Protein AF-A0A939YDP1-F1 (afdb_monomer_lite)

Radius of gyration: 36.72 Å; chains: 1; bounding box: 126×80×91 Å

pLDDT: mean 85.19, std 13.05, range [29.59, 98.31]

Structure (mmCIF, N/CA/C/O backbone):
data_AF-A0A939YDP1-F1
#
_entry.id   AF-A0A939YDP1-F1
#
loop_
_atom_site.group_PDB
_atom_site.id
_atom_site.type_symbol
_atom_site.label_atom_id
_atom_site.label_alt_id
_atom_site.label_comp_id
_atom_site.label_asym_id
_atom_site.label_entity_id
_atom_site.label_seq_id
_atom_site.pdbx_PDB_ins_code
_atom_site.Cartn_x
_atom_site.Cartn_y
_atom_site.Cartn_z
_atom_site.occupancy
_atom_site.B_iso_or_equiv
_atom_site.auth_seq_id
_atom_site.auth_comp_id
_atom_site.auth_asym_id
_atom_site.auth_atom_id
_atom_site.pdbx_PDB_model_num
ATOM 1 N N . MET A 1 1 ? -43.708 41.950 12.227 1.00 38.00 1 MET A N 1
ATOM 2 C CA . MET A 1 1 ? -42.421 41.786 11.526 1.00 38.00 1 MET A CA 1
ATOM 3 C C . MET A 1 1 ? -42.666 42.152 10.079 1.00 38.00 1 MET A C 1
ATOM 5 O O . MET A 1 1 ? -43.582 41.591 9.499 1.00 38.00 1 MET A O 1
ATOM 9 N N . LYS A 1 2 ? -41.966 43.163 9.552 1.00 29.59 2 LYS A N 1
ATOM 10 C CA . LYS A 1 2 ? -41.965 43.421 8.108 1.00 29.59 2 LYS A CA 1
ATOM 11 C C . LYS A 1 2 ? -41.267 42.225 7.467 1.00 29.59 2 LYS A C 1
ATOM 13 O O . LYS A 1 2 ? -40.154 41.921 7.888 1.00 29.59 2 LYS A O 1
ATOM 18 N N . GLU A 1 3 ? -41.936 41.546 6.539 1.00 32.97 3 GLU A N 1
ATOM 19 C CA . GLU A 1 3 ? -41.292 40.619 5.610 1.00 32.97 3 GLU A CA 1
ATOM 20 C C . GLU A 1 3 ? -40.112 41.360 4.985 1.00 32.97 3 GLU A C 1
ATOM 22 O O . GLU A 1 3 ? -40.281 42.278 4.185 1.00 32.97 3 GLU A O 1
ATOM 27 N N . VAL A 1 4 ? -38.903 41.026 5.426 1.00 34.16 4 VAL A N 1
ATOM 28 C CA . VAL A 1 4 ? -37.738 41.228 4.584 1.00 34.16 4 VAL A CA 1
ATOM 29 C C . VAL A 1 4 ? -37.860 40.105 3.571 1.00 34.16 4 VAL A C 1
ATOM 31 O O . VAL A 1 4 ? -37.520 38.961 3.867 1.00 34.16 4 VAL A O 1
ATOM 34 N N . GLU A 1 5 ? -38.433 40.424 2.413 1.00 38.56 5 GLU A N 1
ATOM 35 C CA . GLU A 1 5 ? -38.184 39.680 1.187 1.00 38.56 5 GLU A CA 1
ATOM 36 C C . GLU A 1 5 ? -36.659 39.652 0.998 1.00 38.56 5 GLU A C 1
ATOM 38 O O . GLU A 1 5 ? -36.068 40.533 0.378 1.00 38.56 5 GLU A O 1
ATOM 43 N N . LEU A 1 6 ? -35.992 38.658 1.587 1.00 43.53 6 LEU A N 1
ATOM 44 C CA . LEU A 1 6 ? -34.670 38.222 1.156 1.00 43.53 6 LEU A CA 1
ATOM 45 C C . LEU A 1 6 ? -34.883 37.520 -0.188 1.00 43.53 6 LEU A C 1
ATOM 47 O O . LEU A 1 6 ? -34.839 36.297 -0.290 1.00 43.53 6 LEU A O 1
ATOM 51 N N . ILE A 1 7 ? -35.191 38.332 -1.203 1.00 42.09 7 ILE A N 1
ATOM 52 C CA . ILE A 1 7 ? -34.875 38.043 -2.596 1.00 42.09 7 ILE A CA 1
ATOM 53 C C . ILE A 1 7 ? -33.416 37.600 -2.583 1.00 42.09 7 ILE A C 1
ATOM 55 O O . ILE A 1 7 ? -32.593 38.290 -1.976 1.00 42.09 7 ILE A O 1
ATOM 59 N N . ASP A 1 8 ? -33.127 36.448 -3.195 1.00 53.41 8 ASP A N 1
ATOM 60 C CA . ASP A 1 8 ? -31.769 35.964 -3.435 1.00 53.41 8 ASP A CA 1
ATOM 61 C C . ASP A 1 8 ? -30.877 37.152 -3.790 1.00 53.41 8 ASP A C 1
ATOM 63 O O . ASP A 1 8 ? -31.025 37.760 -4.856 1.00 53.41 8 ASP A O 1
ATOM 67 N N . GLU A 1 9 ? -29.983 37.532 -2.875 1.00 59.19 9 GLU A N 1
ATOM 68 C CA . GLU A 1 9 ? -28.978 38.531 -3.191 1.00 59.19 9 GLU A CA 1
ATOM 69 C C . GLU A 1 9 ? -28.168 37.936 -4.336 1.00 59.19 9 GLU A C 1
ATOM 71 O O . GLU A 1 9 ? -27.428 36.965 -4.148 1.00 59.19 9 GLU A O 1
ATOM 76 N N . LYS A 1 10 ? -28.375 38.479 -5.543 1.00 66.88 10 LYS A N 1
ATOM 77 C CA . LYS A 1 10 ? -27.574 38.156 -6.720 1.00 66.88 10 LYS A CA 1
ATOM 78 C C . LYS A 1 10 ? -26.121 38.152 -6.261 1.00 66.88 10 LYS A C 1
ATOM 80 O O . LYS A 1 10 ? -25.663 39.157 -5.708 1.00 66.88 10 LYS A O 1
ATOM 85 N N . LEU A 1 11 ? -25.432 37.023 -6.449 1.00 77.62 11 LEU A N 1
ATOM 86 C CA . LEU A 1 11 ? -24.033 36.905 -6.058 1.00 77.62 11 LEU A CA 1
ATOM 87 C C . LEU A 1 11 ? -23.267 38.120 -6.603 1.00 77.62 11 LEU A C 1
ATOM 89 O O . LEU A 1 11 ? -23.483 38.493 -7.765 1.00 77.62 11 LEU A O 1
ATOM 93 N N . PRO A 1 12 ? -22.410 38.764 -5.791 1.00 80.56 12 PRO A N 1
ATOM 94 C CA . PRO A 1 12 ? -21.606 39.861 -6.294 1.00 80.56 12 PRO A CA 1
ATOM 95 C C . PRO A 1 12 ? -20.779 39.360 -7.480 1.00 80.56 12 PRO A C 1
ATOM 97 O O . PRO A 1 12 ? -20.297 38.226 -7.490 1.00 80.56 12 PRO A O 1
ATOM 100 N N . GLU A 1 13 ? -20.633 40.198 -8.503 1.00 82.00 13 GLU A N 1
ATOM 101 C CA . GLU A 1 13 ? -19.769 39.864 -9.630 1.00 82.00 13 GLU A CA 1
ATOM 102 C C . GLU A 1 13 ? -18.323 39.809 -9.124 1.00 82.00 13 GLU A C 1
ATOM 104 O O . GLU A 1 13 ? -17.754 40.817 -8.709 1.00 82.00 13 GLU A O 1
ATOM 109 N N . PHE A 1 14 ? -17.744 38.609 -9.096 1.00 82.44 14 PHE A N 1
ATOM 110 C CA . PHE A 1 14 ? -16.365 38.407 -8.664 1.00 82.44 14 PHE A CA 1
ATOM 111 C C . PHE A 1 14 ? -15.418 38.634 -9.844 1.00 82.44 14 PHE A C 1
ATOM 113 O O . PHE A 1 14 ? -15.506 37.941 -10.859 1.00 82.44 14 PHE A O 1
ATOM 120 N N . GLU A 1 15 ? -14.459 39.546 -9.701 1.00 80.88 15 GLU A N 1
ATOM 121 C CA . GLU A 1 15 ? -13.446 39.816 -10.729 1.00 80.88 15 GLU A CA 1
ATOM 122 C C . GLU A 1 15 ? -12.443 38.660 -10.855 1.00 80.88 15 GLU A C 1
ATOM 124 O O . GLU A 1 15 ? -11.809 38.467 -11.894 1.00 80.88 15 GLU A O 1
ATOM 129 N N . ASN A 1 16 ? -12.264 37.885 -9.780 1.00 84.44 16 ASN A N 1
ATOM 130 C CA . ASN A 1 16 ? -11.336 36.763 -9.730 1.00 84.44 16 ASN A CA 1
ATOM 131 C C . ASN A 1 16 ? -11.704 35.734 -8.644 1.00 84.44 16 ASN A C 1
ATOM 133 O O . ASN A 1 16 ? -12.625 35.900 -7.843 1.00 84.44 16 ASN A O 1
ATOM 137 N N . ILE A 1 17 ? -10.941 34.640 -8.625 1.00 83.00 17 ILE A N 1
ATOM 138 C CA . ILE A 1 17 ? -11.143 33.509 -7.716 1.00 83.00 17 ILE A CA 1
ATOM 139 C C . ILE A 1 17 ? -10.851 33.855 -6.247 1.00 83.00 17 ILE A C 1
ATOM 141 O O . ILE A 1 17 ? -11.439 33.250 -5.354 1.00 83.00 17 ILE A O 1
ATOM 145 N N . ASP A 1 18 ? -9.984 34.841 -5.991 1.00 86.69 18 ASP A N 1
ATOM 146 C CA . ASP A 1 18 ? -9.641 35.278 -4.638 1.00 86.69 18 ASP A CA 1
ATOM 147 C C . ASP A 1 18 ? -10.823 35.947 -3.953 1.00 86.69 18 ASP A C 1
ATOM 149 O O . ASP A 1 18 ? -11.185 35.543 -2.850 1.00 86.69 18 ASP A O 1
ATOM 153 N N . GLN A 1 19 ? -11.455 36.910 -4.627 1.00 88.19 19 GLN A N 1
ATOM 154 C CA . GLN A 1 19 ? -12.642 37.598 -4.116 1.00 88.19 19 GLN A CA 1
ATOM 155 C C . GLN A 1 19 ? -13.773 36.602 -3.838 1.00 88.19 19 GLN A C 1
ATOM 157 O O . GLN A 1 19 ? -14.394 36.643 -2.776 1.00 88.19 19 GLN A O 1
ATOM 162 N N . LYS A 1 20 ? -13.982 35.648 -4.755 1.00 86.38 20 LYS A N 1
ATOM 163 C CA . LYS A 1 20 ? -14.978 34.579 -4.612 1.00 86.38 20 LYS A CA 1
ATOM 164 C C . LYS A 1 20 ? -14.723 33.715 -3.373 1.00 86.38 20 LYS A C 1
ATOM 166 O O . LYS A 1 20 ? -15.632 33.466 -2.581 1.00 86.38 20 LYS A O 1
ATOM 171 N N . MET A 1 21 ? -13.479 33.275 -3.180 1.00 88.06 21 MET A N 1
ATOM 172 C CA . MET A 1 21 ? -13.105 32.442 -2.037 1.00 88.06 21 MET A CA 1
ATOM 173 C C . MET A 1 21 ? -13.089 33.205 -0.716 1.00 88.06 21 MET A C 1
ATOM 175 O O . MET A 1 21 ? -13.402 32.627 0.323 1.00 88.06 21 MET A O 1
ATOM 179 N N . GLU A 1 22 ? -12.718 34.480 -0.721 1.00 88.88 22 GLU A N 1
ATOM 180 C CA . GLU A 1 22 ? -12.770 35.334 0.463 1.00 88.88 22 GLU A CA 1
ATOM 181 C C . GLU A 1 22 ? -14.213 35.580 0.907 1.00 88.88 22 GLU A C 1
ATOM 183 O O . GLU A 1 22 ? -14.530 35.374 2.079 1.00 88.88 22 GLU A O 1
ATOM 188 N N . TYR A 1 23 ? -15.099 35.914 -0.033 1.00 88.62 23 TYR A N 1
ATOM 189 C CA . TYR A 1 23 ? -16.527 36.081 0.223 1.00 88.62 23 TYR A CA 1
ATOM 190 C C . TYR A 1 23 ? -17.140 34.824 0.851 1.00 88.62 23 TYR A C 1
ATOM 192 O O . TYR A 1 23 ? -17.723 34.887 1.934 1.00 88.62 23 TYR A O 1
ATOM 200 N N . ALA A 1 24 ? -16.921 33.660 0.235 1.00 86.12 24 ALA A N 1
ATOM 201 C CA . ALA A 1 24 ? -17.449 32.398 0.742 1.00 86.12 24 ALA A CA 1
ATOM 202 C C . ALA A 1 24 ? -16.870 32.014 2.114 1.00 86.12 24 ALA A C 1
ATOM 204 O O . ALA A 1 24 ? -17.606 31.579 2.997 1.00 86.12 24 ALA A O 1
ATOM 205 N N . ASN A 1 25 ? -15.572 32.247 2.348 1.00 86.69 25 ASN A N 1
ATOM 206 C CA . ASN A 1 25 ? -14.969 32.032 3.666 1.00 86.69 25 ASN A CA 1
ATOM 207 C C . ASN A 1 25 ? -15.544 32.972 4.735 1.00 86.69 25 ASN A C 1
ATOM 209 O O . ASN A 1 25 ? -15.691 32.562 5.886 1.00 86.69 25 ASN A O 1
ATOM 213 N N . ASN A 1 26 ? -15.852 34.221 4.385 1.00 87.31 26 ASN A N 1
ATOM 214 C CA . ASN A 1 26 ? -16.464 35.168 5.312 1.00 87.31 26 ASN A CA 1
ATOM 215 C C . ASN A 1 26 ? -17.897 34.758 5.660 1.00 87.31 26 ASN A C 1
ATOM 217 O O . ASN A 1 26 ? -18.252 34.780 6.834 1.00 87.31 26 ASN A O 1
ATOM 221 N N . LEU A 1 27 ? -18.676 34.286 4.685 1.00 86.12 27 LEU A N 1
ATOM 222 C CA . LEU A 1 27 ? -20.000 33.718 4.939 1.00 86.12 27 LEU A CA 1
ATOM 223 C C . LEU A 1 27 ? -19.935 32.443 5.791 1.00 86.12 27 LEU A C 1
ATOM 225 O O . LEU A 1 27 ? -20.676 32.319 6.764 1.00 86.12 27 LEU A O 1
ATOM 229 N N . LYS A 1 28 ? -19.010 31.522 5.497 1.00 86.88 28 LYS A N 1
ATOM 230 C CA . LYS A 1 28 ? -18.785 30.320 6.314 1.00 86.88 28 LYS A CA 1
ATOM 231 C C . LYS A 1 28 ? -18.515 30.674 7.780 1.00 86.88 28 LYS A C 1
ATOM 233 O O . LYS A 1 28 ? -19.090 30.062 8.677 1.00 86.88 28 LYS A O 1
ATOM 238 N N . LYS A 1 29 ? -17.670 31.683 8.029 1.00 86.19 29 LYS A N 1
ATOM 239 C CA . LYS A 1 29 ? -17.368 32.186 9.381 1.00 86.19 29 LYS A CA 1
ATOM 240 C C . LYS A 1 29 ? -18.579 32.769 10.101 1.00 86.19 29 LYS A C 1
ATOM 242 O O . LYS A 1 29 ? -18.458 33.032 11.285 1.00 86.19 29 LYS A O 1
ATOM 247 N N . ILE A 1 30 ? -19.706 33.013 9.440 1.00 85.56 30 ILE A N 1
ATOM 248 C CA . ILE A 1 30 ? -20.936 33.429 10.121 1.00 85.56 30 ILE A CA 1
ATOM 249 C C . ILE A 1 30 ? -21.638 32.190 10.681 1.00 85.56 30 ILE A C 1
ATOM 251 O O . ILE A 1 30 ? -21.930 32.147 11.875 1.00 85.56 30 ILE A O 1
ATOM 255 N N . TYR A 1 31 ? -21.835 31.167 9.846 1.00 85.94 31 TYR A N 1
ATOM 256 C CA . TYR A 1 31 ? -22.722 30.037 10.142 1.00 85.94 31 TYR A CA 1
ATOM 257 C C . TYR A 1 31 ? -22.032 28.812 10.767 1.00 85.94 31 TYR A C 1
ATOM 259 O O . TYR A 1 31 ? -22.718 27.939 11.285 1.00 85.94 31 TYR A O 1
ATOM 267 N N . ASP A 1 32 ? -20.698 28.721 10.758 1.00 84.56 32 ASP A N 1
ATOM 268 C CA . ASP A 1 32 ? -19.955 27.601 11.356 1.00 84.56 32 ASP A CA 1
ATOM 269 C C . ASP A 1 32 ? -19.373 27.973 12.731 1.00 84.56 32 ASP A C 1
ATOM 271 O O . ASP A 1 32 ? -18.363 28.678 12.831 1.00 84.56 32 ASP A O 1
ATOM 275 N N . ALA A 1 33 ? -19.959 27.424 13.802 1.00 83.12 33 ALA A N 1
ATOM 276 C CA . ALA A 1 33 ? -19.508 27.619 15.184 1.00 83.12 33 ALA A CA 1
ATOM 277 C C . ALA A 1 33 ? -18.040 27.205 15.423 1.00 83.12 33 ALA A C 1
ATOM 279 O O . ALA A 1 33 ? -17.395 27.725 16.333 1.00 83.12 33 ALA A O 1
ATOM 280 N N . LYS A 1 34 ? -17.464 26.306 14.606 1.00 81.75 34 LYS A N 1
ATOM 281 C CA . LYS A 1 34 ? -16.035 25.950 14.704 1.00 81.75 34 LYS A CA 1
ATOM 282 C C . LYS A 1 34 ? -15.132 27.104 14.266 1.00 81.75 34 LYS A C 1
ATOM 284 O O . LYS A 1 34 ? -14.010 27.216 14.759 1.00 81.75 34 LYS A O 1
ATOM 289 N N . THR A 1 35 ? -15.602 27.942 13.342 1.00 83.56 35 THR A N 1
ATOM 290 C CA . THR A 1 35 ? -14.822 29.042 12.748 1.00 83.56 35 THR A CA 1
ATOM 291 C C . THR A 1 35 ? -15.277 30.433 13.178 1.00 83.56 35 THR A C 1
ATOM 293 O O . THR A 1 35 ? -14.552 31.394 12.922 1.00 83.56 35 THR A O 1
ATOM 296 N N . ASN A 1 36 ? -16.411 30.533 13.879 1.00 89.25 36 ASN A N 1
ATOM 297 C CA . ASN A 1 36 ? -16.951 31.759 14.457 1.00 89.25 36 ASN A CA 1
ATOM 298 C C . ASN A 1 36 ? -16.802 31.778 15.993 1.00 89.25 36 ASN A C 1
ATOM 300 O O . ASN A 1 36 ? -17.675 31.266 16.701 1.00 89.25 36 ASN A O 1
ATOM 304 N N . PRO A 1 37 ? -15.736 32.385 16.550 1.00 89.50 37 PRO A N 1
ATOM 305 C CA . PRO A 1 37 ? -15.569 32.472 17.997 1.00 89.50 37 PRO A CA 1
ATOM 306 C C . PRO A 1 37 ? -16.719 33.201 18.693 1.00 89.50 37 PRO A C 1
ATOM 308 O O . PRO A 1 37 ? -17.103 32.785 19.778 1.00 89.50 37 PRO A O 1
ATOM 311 N N . ALA A 1 38 ? -17.291 34.243 18.079 1.00 91.12 38 ALA A N 1
ATOM 312 C CA . ALA A 1 38 ? -18.371 35.019 18.686 1.00 91.12 38 ALA A CA 1
ATOM 313 C C . ALA A 1 38 ? -19.658 34.193 18.797 1.00 91.12 38 ALA A C 1
ATOM 315 O O . ALA A 1 38 ? -20.272 34.146 19.860 1.00 91.12 38 ALA A O 1
ATOM 316 N N . PHE A 1 39 ? -20.033 33.481 17.731 1.00 93.00 39 PHE A N 1
ATOM 317 C CA . PHE A 1 39 ? -21.190 32.586 17.772 1.00 93.00 39 PHE A CA 1
ATOM 318 C C . PHE A 1 39 ? -20.967 31.447 18.774 1.00 93.00 39 PHE A C 1
ATOM 320 O O . PHE A 1 39 ? -21.831 31.180 19.608 1.00 93.00 39 PHE A O 1
ATOM 327 N N . ARG A 1 40 ? -19.776 30.839 18.790 1.00 91.38 40 ARG A N 1
ATOM 328 C CA . ARG A 1 40 ? -19.429 29.816 19.784 1.00 91.38 40 ARG A CA 1
ATOM 329 C C . ARG A 1 40 ? -19.534 30.337 21.220 1.00 91.38 40 ARG A C 1
ATOM 331 O O . ARG A 1 40 ? -20.147 29.692 22.065 1.00 91.38 40 ARG A O 1
ATOM 338 N N . GLU A 1 41 ? -18.983 31.515 21.496 1.00 91.25 41 GLU A N 1
ATOM 339 C CA . GLU A 1 41 ? -19.056 32.145 22.818 1.00 91.25 41 GLU A CA 1
ATOM 340 C C . GLU A 1 41 ? -20.493 32.501 23.218 1.00 91.25 41 GLU A C 1
ATOM 342 O O . GLU A 1 41 ? -20.837 32.393 24.397 1.00 91.25 41 GLU A O 1
ATOM 347 N N . SER A 1 42 ? -21.349 32.855 22.252 1.00 94.56 42 SER A N 1
ATOM 348 C CA . SER A 1 42 ? -22.777 33.088 22.504 1.00 94.56 42 SER A CA 1
ATOM 349 C C . SER A 1 42 ? -23.518 31.822 22.957 1.00 94.56 42 SER A C 1
ATOM 351 O O . SER A 1 42 ? -24.493 31.933 23.693 1.00 94.56 42 SER A O 1
ATOM 353 N N . LEU A 1 43 ? -23.035 30.628 22.579 1.00 93.69 43 LEU A N 1
ATOM 354 C CA . LEU A 1 43 ? -23.568 29.336 23.028 1.00 93.69 43 LEU A CA 1
ATOM 355 C C . LEU A 1 43 ? -22.972 28.914 24.379 1.00 93.69 43 LEU A C 1
ATOM 357 O O . LEU A 1 43 ? -23.712 28.577 25.295 1.00 93.69 43 LEU A O 1
ATOM 361 N N . GLU A 1 44 ? -21.642 28.937 24.518 1.00 90.44 44 GLU A N 1
ATOM 362 C CA . GLU A 1 44 ? -20.939 28.466 25.726 1.00 90.44 44 GLU A CA 1
ATOM 363 C C . GLU A 1 44 ? -21.216 29.333 26.958 1.00 90.44 44 GLU A C 1
ATOM 365 O O . GLU A 1 44 ? -21.282 28.843 28.087 1.00 90.44 44 GLU A O 1
ATOM 370 N N . GLY A 1 45 ? -21.307 30.645 26.757 1.00 89.50 45 GLY A N 1
ATOM 371 C CA . GLY A 1 45 ? -21.341 31.613 27.840 1.00 89.50 45 GLY A CA 1
ATOM 372 C C . GLY A 1 45 ? -20.094 31.610 28.741 1.00 89.50 45 GLY A C 1
ATOM 373 O O . GLY A 1 45 ? -19.117 30.885 28.520 1.00 89.50 45 GLY A O 1
ATOM 374 N N . PRO A 1 46 ? -20.098 32.436 29.802 1.00 86.88 46 PRO A N 1
ATOM 375 C CA . PRO A 1 46 ? -18.924 32.633 30.659 1.00 86.88 46 PRO A CA 1
ATOM 376 C C . PRO A 1 46 ? -18.488 31.384 31.437 1.00 86.88 46 PRO A C 1
ATOM 378 O O . PRO A 1 46 ? -17.324 31.268 31.822 1.00 86.88 46 PRO A O 1
ATOM 381 N N . LEU A 1 47 ? -19.411 30.449 31.693 1.00 83.81 47 LEU A N 1
ATOM 382 C CA . LEU A 1 47 ? -19.144 29.249 32.492 1.00 83.81 47 LEU A CA 1
ATOM 383 C C . LEU A 1 47 ? -18.164 28.298 31.795 1.00 83.81 47 LEU A C 1
ATOM 385 O O . LEU A 1 47 ? -17.252 27.778 32.453 1.00 83.81 47 LEU A O 1
ATOM 389 N N . TYR A 1 48 ? -18.338 28.115 30.482 1.00 83.38 48 TYR A N 1
ATOM 390 C CA . TYR A 1 48 ? -17.627 27.121 29.676 1.00 83.38 48 TYR A CA 1
ATOM 391 C C . TYR A 1 48 ? -16.532 27.719 28.774 1.00 83.38 48 TYR A C 1
ATOM 393 O O . TYR A 1 48 ? -15.670 26.971 28.302 1.00 83.38 48 TYR A O 1
ATOM 401 N N . LYS A 1 49 ? -16.489 29.055 28.625 1.00 84.94 49 LYS A N 1
ATOM 402 C CA . LYS A 1 49 ? -15.491 29.774 27.816 1.00 84.94 49 LYS A CA 1
ATOM 403 C C . LYS A 1 49 ? -14.059 29.331 28.130 1.00 84.94 49 LYS A C 1
ATOM 405 O O . LYS A 1 49 ? -13.565 29.494 29.246 1.00 84.94 49 LYS A O 1
ATOM 410 N N . GLY A 1 50 ? -13.388 28.767 27.123 1.00 78.75 50 GLY A N 1
ATOM 411 C CA . GLY A 1 50 ? -11.994 28.310 27.210 1.00 78.75 50 GLY A CA 1
ATOM 412 C C . GLY A 1 50 ? -11.769 27.044 28.050 1.00 78.75 50 GLY A C 1
ATOM 413 O O . GLY A 1 50 ? -10.626 26.636 28.235 1.00 78.75 50 GLY A O 1
ATOM 414 N N . LYS A 1 51 ? -12.836 26.406 28.550 1.00 80.06 51 LYS A N 1
ATOM 415 C CA . LYS A 1 51 ? -12.771 25.176 29.360 1.00 80.06 51 LYS A CA 1
ATOM 416 C C . LYS A 1 51 ? -13.230 23.933 28.605 1.00 80.06 51 LYS A C 1
ATOM 418 O O . LYS A 1 51 ? -13.095 22.832 29.125 1.00 80.06 51 LYS A O 1
ATOM 423 N N . MET A 1 52 ? -13.724 24.084 27.376 1.00 76.44 52 MET A N 1
ATOM 424 C CA . MET A 1 52 ? -14.250 22.978 26.565 1.00 76.44 52 MET A CA 1
ATOM 425 C C . MET A 1 52 ? -13.240 21.838 26.360 1.00 76.44 52 MET A C 1
ATOM 427 O O . MET A 1 52 ? -13.611 20.665 26.365 1.00 76.44 52 MET A O 1
ATOM 431 N N . ASP A 1 53 ? -11.947 22.161 26.291 1.00 72.81 53 ASP A N 1
ATOM 432 C CA . ASP A 1 53 ? -10.870 21.174 26.167 1.00 72.81 53 ASP A CA 1
ATOM 433 C C . ASP A 1 53 ? -10.754 20.234 27.376 1.00 72.81 53 ASP A C 1
ATOM 435 O O . ASP A 1 53 ? -10.311 19.098 27.223 1.00 72.81 53 ASP A O 1
ATOM 439 N N . GLN A 1 54 ? -11.209 20.659 28.559 1.00 71.06 54 GLN A N 1
ATOM 440 C CA . GLN A 1 54 ? -11.212 19.838 29.778 1.00 71.06 54 GLN A CA 1
ATOM 441 C C . GLN A 1 54 ? -12.224 18.685 29.697 1.00 71.06 54 GLN A C 1
ATOM 443 O O . GLN A 1 54 ? -12.134 17.728 30.461 1.00 71.06 54 GLN A O 1
ATOM 448 N N . PHE A 1 55 ? -13.156 18.751 28.743 1.00 69.25 55 PHE A N 1
ATOM 449 C CA . PHE A 1 55 ? -14.145 17.711 28.473 1.00 69.25 55 PHE A CA 1
ATOM 450 C C . PHE A 1 55 ? -13.755 16.815 27.279 1.00 69.25 55 PHE A C 1
ATOM 452 O O . PHE A 1 55 ? -14.566 16.008 26.819 1.00 69.25 55 PHE A O 1
ATOM 459 N N . LYS A 1 56 ? -12.522 16.928 26.752 1.00 63.34 56 LYS A N 1
ATOM 460 C CA . LYS A 1 56 ? -11.989 16.030 25.712 1.00 63.34 56 LYS A CA 1
ATOM 461 C C . LYS A 1 56 ? -11.521 14.708 26.340 1.00 63.34 56 LYS A C 1
ATOM 463 O O . LYS A 1 56 ? -10.435 14.652 26.905 1.00 63.34 56 LYS A O 1
ATOM 468 N N . GLY A 1 57 ? -12.311 13.635 26.203 1.00 54.16 57 GLY A N 1
ATOM 469 C CA . GLY A 1 57 ? -11.877 12.268 26.562 1.00 54.16 57 GLY A CA 1
ATOM 470 C C . GLY A 1 57 ? -12.936 11.349 27.185 1.00 54.16 57 GLY A C 1
ATOM 471 O O . GLY A 1 57 ? -12.637 10.664 28.157 1.00 54.16 57 GLY A O 1
ATOM 472 N N . GLY A 1 58 ? -14.171 11.339 26.679 1.00 47.84 58 GLY A N 1
ATOM 473 C CA . GLY A 1 58 ? -15.271 10.586 27.292 1.00 47.84 58 GLY A CA 1
ATOM 474 C C . GLY A 1 58 ? -15.177 9.062 27.144 1.00 47.84 58 GLY A C 1
ATOM 475 O O . GLY A 1 58 ? -14.864 8.549 26.072 1.00 47.84 58 GLY A O 1
ATOM 476 N N . ASN A 1 59 ? -15.510 8.354 28.229 1.00 50.28 59 ASN A N 1
ATOM 477 C CA . ASN A 1 59 ? -15.940 6.952 28.213 1.00 50.28 59 ASN A CA 1
ATOM 478 C C . ASN A 1 59 ? -17.087 6.746 27.195 1.00 50.28 59 ASN A C 1
ATOM 480 O O . ASN A 1 59 ? -17.890 7.669 27.029 1.00 50.28 59 ASN A O 1
ATOM 484 N N . PRO A 1 60 ? -17.218 5.555 26.576 1.00 44.66 60 PRO A N 1
ATOM 485 C CA . PRO A 1 60 ? -18.364 5.216 25.725 1.00 44.66 60 PRO A CA 1
ATOM 486 C C . PRO A 1 60 ? -19.700 5.561 26.410 1.00 44.66 60 PRO A C 1
ATOM 488 O O . PRO A 1 60 ? -19.877 5.251 27.591 1.00 44.66 60 PRO A O 1
ATOM 491 N N . GLY A 1 61 ? -20.627 6.214 25.697 1.00 50.44 61 GLY A N 1
ATOM 492 C CA . GLY A 1 61 ? -21.936 6.621 26.228 1.00 50.44 61 GLY A CA 1
ATOM 493 C C . GLY A 1 61 ? -22.021 8.056 26.772 1.00 50.44 61 GLY A C 1
ATOM 494 O O . GLY A 1 61 ? -22.975 8.372 27.486 1.00 50.44 61 GLY A O 1
ATOM 495 N N . LYS A 1 62 ? -21.049 8.927 26.463 1.00 63.06 62 LYS A N 1
ATOM 496 C CA . LYS A 1 62 ? -21.099 10.377 26.737 1.00 63.06 62 LYS A CA 1
ATOM 497 C C . LYS A 1 62 ? -20.805 11.159 25.454 1.00 63.06 62 LYS A C 1
ATOM 499 O O . LYS A 1 62 ? -19.855 10.815 24.756 1.00 63.06 62 LYS A O 1
ATOM 504 N N . LEU A 1 63 ? -21.559 12.235 25.185 1.00 62.19 63 LEU A N 1
ATOM 505 C CA . LEU A 1 63 ? -21.277 13.132 24.053 1.00 62.19 63 LEU A CA 1
ATOM 506 C C . LEU A 1 63 ? -19.840 13.656 24.135 1.00 62.19 63 LEU A C 1
ATOM 508 O O . LEU A 1 63 ? -19.359 14.006 25.221 1.00 62.19 63 LEU A O 1
ATOM 512 N N . SER A 1 64 ? -19.169 13.786 22.990 1.00 69.31 64 SER A N 1
ATOM 513 C CA . SER A 1 64 ? -17.838 14.390 22.909 1.00 69.31 64 SER A CA 1
ATOM 514 C C . SER A 1 64 ? -17.907 15.923 23.041 1.00 69.31 64 SER A C 1
ATOM 516 O O . SER A 1 64 ? -17.663 16.697 22.118 1.00 69.31 64 SER A O 1
ATOM 518 N N . ILE A 1 65 ? -18.243 16.386 24.250 1.00 65.88 65 ILE A N 1
ATOM 519 C CA . ILE A 1 65 ? -18.485 17.799 24.581 1.00 65.88 65 ILE A CA 1
ATOM 520 C C . ILE A 1 65 ? -17.329 18.698 24.132 1.00 65.88 65 ILE A C 1
ATOM 522 O O . ILE A 1 65 ? -17.571 19.769 23.592 1.00 65.88 65 ILE A O 1
ATOM 526 N N . GLY A 1 66 ? -16.078 18.254 24.296 1.00 58.00 66 GLY A N 1
ATOM 527 C CA . GLY A 1 66 ? -14.896 19.027 23.903 1.00 58.00 66 GLY A CA 1
ATOM 528 C C . GLY A 1 66 ? -14.671 19.189 22.390 1.00 58.00 66 GLY A C 1
ATOM 529 O O . GLY A 1 66 ? -13.662 19.773 21.990 1.00 58.00 66 GLY A O 1
ATOM 530 N N . ARG A 1 67 ? -15.553 18.652 21.536 1.00 67.06 67 ARG A N 1
ATOM 531 C CA . ARG A 1 67 ? -15.595 18.908 20.086 1.00 67.06 67 ARG A CA 1
ATOM 532 C C . ARG A 1 67 ? -16.778 19.832 19.757 1.00 67.06 67 ARG A C 1
ATOM 534 O O . ARG A 1 67 ? -17.051 20.771 20.494 1.00 67.06 67 ARG A O 1
ATOM 541 N N . SER A 1 68 ? -17.441 19.630 18.622 1.00 77.88 68 SER A N 1
ATOM 542 C CA . SER A 1 68 ? -18.583 20.428 18.159 1.00 77.88 68 SER A CA 1
ATOM 543 C C . SER A 1 68 ? -19.949 19.865 18.552 1.00 77.88 68 SER A C 1
ATOM 545 O O . SER A 1 68 ? -20.965 20.517 18.304 1.00 77.88 68 SER A O 1
ATOM 547 N N . ALA A 1 69 ? -19.985 18.698 19.199 1.00 80.62 69 ALA A N 1
ATOM 548 C CA . ALA A 1 69 ? -21.203 18.028 19.643 1.00 80.62 69 ALA A CA 1
ATOM 549 C C . ALA A 1 69 ? -22.098 18.929 20.509 1.00 80.62 69 ALA A C 1
ATOM 551 O O . ALA A 1 69 ? -23.296 19.035 20.259 1.00 80.62 69 ALA A O 1
ATOM 552 N N . GLY A 1 70 ? -21.504 19.626 21.488 1.00 87.19 70 GLY A N 1
ATOM 553 C CA . GLY A 1 70 ? -22.232 20.518 22.395 1.00 87.19 70 GLY A CA 1
ATOM 554 C C . GLY A 1 70 ? -22.912 21.686 21.673 1.00 87.19 70 GLY A C 1
ATOM 555 O O . GLY A 1 70 ? -24.060 22.012 21.968 1.00 87.19 70 GLY A O 1
ATOM 556 N N . TYR A 1 71 ? -22.244 22.290 20.684 1.00 91.19 71 TYR A N 1
ATOM 557 C CA . TYR A 1 71 ? -22.842 23.366 19.883 1.00 91.19 71 TYR A CA 1
ATOM 558 C C . TYR A 1 71 ? -23.957 22.819 18.995 1.00 91.19 71 TYR A C 1
ATOM 560 O O . TYR A 1 71 ? -25.043 23.387 18.950 1.00 91.19 71 TYR A O 1
ATOM 568 N N . SER A 1 72 ? -23.707 21.681 18.347 1.00 94.06 72 SER A N 1
ATOM 569 C CA . SER A 1 72 ? -24.632 21.084 17.385 1.00 94.06 72 SER A CA 1
ATOM 570 C C . SER A 1 72 ? -25.948 20.678 18.046 1.00 94.06 72 SER A C 1
ATOM 572 O O . SER A 1 72 ? -27.007 21.091 17.584 1.00 94.06 72 SER A O 1
ATOM 574 N N . ILE A 1 73 ? -25.907 19.970 19.184 1.00 94.69 73 ILE A N 1
ATOM 575 C CA . ILE A 1 73 ? -27.136 19.611 19.913 1.00 94.69 73 ILE A CA 1
ATOM 576 C C . ILE A 1 73 ? -27.891 20.846 20.417 1.00 94.69 73 ILE A C 1
ATOM 578 O O . ILE A 1 73 ? -29.118 20.853 20.421 1.00 94.69 73 ILE A O 1
ATOM 582 N N . THR A 1 74 ? -27.179 21.913 20.790 1.00 95.56 74 THR A N 1
ATOM 583 C CA . THR A 1 74 ? -27.799 23.168 21.238 1.00 95.56 74 THR A CA 1
ATOM 584 C C . THR A 1 74 ? -28.538 23.862 20.098 1.00 95.56 74 THR A C 1
ATOM 586 O O . THR A 1 74 ? -29.681 24.275 20.275 1.00 95.56 74 THR A O 1
ATOM 589 N N . VAL A 1 75 ? -27.921 23.947 18.916 1.00 96.62 75 VAL A N 1
ATOM 590 C CA . VAL A 1 75 ? -28.550 24.510 17.712 1.00 96.62 75 VAL A CA 1
ATOM 591 C C . VAL A 1 75 ? -29.774 23.690 17.312 1.00 96.62 75 VAL A C 1
ATOM 593 O O . VAL A 1 75 ? -30.848 24.253 17.113 1.00 96.62 75 VAL A O 1
ATOM 596 N N . LEU A 1 76 ? -29.648 22.362 17.270 1.00 97.12 76 LEU A N 1
ATOM 597 C CA . LEU A 1 76 ? -30.765 21.471 16.955 1.00 97.12 76 LEU A CA 1
ATOM 598 C C . LEU A 1 76 ? -31.904 21.577 17.980 1.00 97.12 76 LEU A C 1
ATOM 600 O O . LEU A 1 76 ? -33.071 21.590 17.599 1.00 97.12 76 LEU A O 1
ATOM 604 N N . ALA A 1 77 ? -31.588 21.714 19.268 1.00 97.62 77 ALA A N 1
ATOM 605 C CA . ALA A 1 77 ? -32.590 21.930 20.305 1.00 97.62 77 ALA A CA 1
ATOM 606 C C . ALA A 1 77 ? -33.327 23.264 20.140 1.00 97.62 77 ALA A C 1
ATOM 608 O O . ALA A 1 77 ? -34.540 23.311 20.312 1.00 97.62 77 ALA A O 1
ATOM 609 N N . LEU A 1 78 ? -32.621 24.339 19.780 1.00 97.75 78 LEU A N 1
ATOM 610 C CA . LEU A 1 78 ? -33.252 25.631 19.507 1.00 97.75 78 LEU A CA 1
ATOM 611 C C . LEU A 1 78 ? -34.158 25.565 18.269 1.00 97.75 78 LEU A C 1
ATOM 613 O O . LEU A 1 78 ? -35.241 26.140 18.292 1.00 97.75 78 LEU A O 1
ATOM 617 N N . LEU A 1 79 ? -33.786 24.808 17.231 1.00 97.44 79 LEU A N 1
ATOM 618 C CA . LEU A 1 79 ? -34.647 24.583 16.060 1.00 97.44 79 LEU A CA 1
ATOM 619 C C . LEU A 1 79 ? -35.948 23.828 16.388 1.00 97.44 79 LEU A C 1
ATOM 621 O O . LEU A 1 79 ? -36.918 23.931 15.633 1.00 97.44 79 LEU A O 1
ATOM 625 N N . LEU A 1 80 ? -35.976 23.070 17.490 1.00 97.88 80 LEU A N 1
ATOM 626 C CA . LEU A 1 80 ? -37.159 22.350 17.971 1.00 97.88 80 LEU A CA 1
ATOM 627 C C . LEU A 1 80 ? -38.093 23.206 18.832 1.00 97.88 80 LEU A C 1
ATOM 629 O O . LEU A 1 80 ? -39.251 22.826 19.022 1.00 97.88 80 LEU A O 1
ATOM 633 N N . GLU A 1 81 ? -37.619 24.333 19.367 1.00 97.75 81 GLU A N 1
ATOM 634 C CA . GLU A 1 81 ? -38.437 25.204 20.206 1.00 97.75 81 GLU A CA 1
ATOM 635 C C . GLU A 1 81 ? -39.595 25.793 19.397 1.00 97.75 81 GLU A C 1
ATOM 637 O O . GLU A 1 81 ? -39.430 26.269 18.269 1.00 97.75 81 GLU A O 1
ATOM 642 N N . LYS A 1 82 ? -40.785 25.781 19.999 1.00 96.75 82 LYS A N 1
ATOM 643 C CA . LYS A 1 82 ? -42.007 26.303 19.391 1.00 96.75 82 LYS A CA 1
ATOM 644 C C . LYS A 1 82 ? -42.569 27.463 20.195 1.00 96.75 82 LYS A C 1
ATOM 646 O O . LYS A 1 82 ? -42.454 27.506 21.420 1.00 96.75 82 LYS A O 1
ATOM 651 N N . ASP A 1 83 ? -43.163 28.422 19.497 1.00 95.25 83 ASP A N 1
ATOM 652 C CA . ASP A 1 83 ? -43.932 29.484 20.128 1.00 95.25 83 ASP A CA 1
ATOM 653 C C . ASP A 1 83 ? -45.282 28.953 20.653 1.00 95.25 83 ASP A C 1
ATOM 655 O O . ASP A 1 83 ? -45.618 27.771 20.533 1.00 95.25 83 ASP A O 1
ATOM 659 N N . LYS A 1 84 ? -46.092 29.836 21.245 1.00 95.44 84 LYS A N 1
ATOM 660 C CA . LYS A 1 84 ? -47.418 29.459 21.766 1.00 95.44 84 LYS A CA 1
ATOM 661 C C . LYS A 1 84 ? -48.398 29.005 20.675 1.00 95.44 84 LYS A C 1
ATOM 663 O O . LYS A 1 84 ? -49.396 28.375 21.008 1.00 95.44 84 LYS A O 1
ATOM 668 N N . ALA A 1 85 ? -48.139 29.337 19.411 1.00 91.12 85 ALA A N 1
ATOM 669 C CA . ALA A 1 85 ? -48.947 28.943 18.263 1.00 91.12 85 ALA A CA 1
ATOM 670 C C . ALA A 1 85 ? -48.464 27.626 17.622 1.00 91.12 85 ALA A C 1
ATOM 672 O O . ALA A 1 85 ? -49.100 27.128 16.698 1.00 91.12 85 ALA A O 1
ATOM 673 N N . GLY A 1 86 ? -47.371 27.035 18.119 1.00 92.69 86 GLY A N 1
ATOM 674 C CA . GLY A 1 86 ? -46.794 25.804 17.580 1.00 92.69 86 GLY A CA 1
ATOM 675 C C . GLY A 1 86 ? -45.877 26.017 16.369 1.00 92.69 86 GLY A C 1
ATOM 676 O O . GLY A 1 86 ? -45.427 25.026 15.776 1.00 92.69 86 GLY A O 1
ATOM 677 N N . ASN A 1 87 ? -45.579 27.273 16.024 1.00 93.19 87 ASN A N 1
ATOM 678 C CA . ASN A 1 87 ? -44.628 27.632 14.976 1.00 93.19 87 ASN A CA 1
ATOM 679 C C . ASN A 1 87 ? -43.193 27.553 15.512 1.00 93.19 87 ASN A C 1
ATOM 681 O O . ASN A 1 87 ? -42.997 27.694 16.722 1.00 93.19 87 ASN A O 1
ATOM 685 N N . PRO A 1 88 ? -42.181 27.352 14.648 1.00 94.50 88 PRO A N 1
ATOM 686 C CA . PRO A 1 88 ? -40.782 27.460 15.050 1.00 94.50 88 PRO A CA 1
ATOM 687 C C . PRO A 1 88 ? -40.524 28.798 15.746 1.00 94.50 88 PRO A C 1
ATOM 689 O O . PRO A 1 88 ? -40.831 29.855 15.199 1.00 94.50 88 PRO A O 1
ATOM 692 N N . LYS A 1 89 ? -39.986 28.746 16.967 1.00 96.81 89 LYS A N 1
ATOM 693 C CA . LYS A 1 89 ? -39.735 29.936 17.787 1.00 96.81 89 LYS A CA 1
ATOM 694 C C . LYS A 1 89 ? -38.543 30.750 17.284 1.00 96.81 89 LYS A C 1
ATOM 696 O O . LYS A 1 89 ? -38.524 31.962 17.471 1.00 96.81 89 LYS A O 1
ATOM 701 N N . TYR A 1 90 ? -37.564 30.071 16.691 1.00 96.19 90 TYR A N 1
ATOM 702 C CA . TYR A 1 90 ? -36.319 30.650 16.203 1.00 96.19 90 TYR A CA 1
ATOM 703 C C . TYR A 1 90 ? -36.051 30.195 14.767 1.00 96.19 90 TYR A C 1
ATOM 705 O O . TYR A 1 90 ? -36.282 29.034 14.416 1.00 96.19 90 TYR A O 1
ATOM 713 N N . THR A 1 91 ? -35.523 31.100 13.953 1.00 94.69 91 THR A N 1
ATOM 714 C CA . THR A 1 91 ? -34.915 30.788 12.654 1.00 94.69 91 THR A CA 1
ATOM 715 C C . THR A 1 91 ? -33.457 30.357 12.829 1.00 94.69 91 THR A C 1
ATOM 717 O O . THR A 1 91 ? -32.834 30.616 13.861 1.00 94.69 91 THR A O 1
ATOM 720 N N . PHE A 1 92 ? -32.878 29.691 11.828 1.00 94.81 92 PHE A N 1
ATOM 721 C CA . PHE A 1 92 ? -31.472 29.287 11.901 1.00 94.81 92 PHE A CA 1
ATOM 722 C C . PHE A 1 92 ? -30.529 30.502 11.905 1.00 94.81 92 PHE A C 1
ATOM 724 O O . PHE A 1 92 ? -29.533 30.506 12.625 1.00 94.81 92 PHE A O 1
ATOM 731 N N . GLU A 1 93 ? -30.871 31.571 11.185 1.00 92.12 93 GLU A N 1
ATOM 732 C CA . GLU A 1 93 ? -30.108 32.820 11.166 1.00 92.12 93 GLU A CA 1
ATOM 733 C C . GLU A 1 93 ? -30.059 33.488 12.542 1.00 92.12 93 GLU A C 1
ATOM 735 O O . GLU A 1 93 ? -28.986 33.870 13.006 1.00 92.12 93 GLU A O 1
ATOM 740 N N . GLU A 1 94 ? -31.199 33.570 13.227 1.00 94.94 94 GLU A N 1
ATOM 741 C CA . GLU A 1 94 ? -31.280 34.075 14.600 1.00 94.94 94 GLU A CA 1
ATOM 742 C C . GLU A 1 94 ? -30.461 33.222 15.578 1.00 94.94 94 GLU A C 1
ATOM 744 O O . GLU A 1 94 ? -29.840 33.733 16.516 1.00 94.94 94 GLU A O 1
ATOM 749 N N . ILE A 1 95 ? -30.421 31.906 15.360 1.00 96.00 95 ILE A N 1
ATOM 750 C CA . ILE A 1 95 ? -29.586 31.009 16.159 1.00 96.00 95 ILE A CA 1
ATOM 751 C C . ILE A 1 95 ? -28.097 31.273 15.891 1.00 96.00 95 ILE A C 1
ATOM 753 O O . ILE A 1 95 ? -27.320 31.280 16.843 1.00 96.00 95 ILE A O 1
ATOM 757 N N . CYS A 1 96 ? -27.685 31.543 14.652 1.00 92.81 96 CYS A N 1
ATOM 758 C CA . CYS A 1 96 ? -26.286 31.823 14.310 1.00 92.81 96 CYS A CA 1
ATOM 759 C C . CYS A 1 96 ? -25.811 33.247 14.647 1.00 92.81 96 CYS A C 1
ATOM 761 O O . CYS A 1 96 ? -24.605 33.454 14.789 1.00 92.81 96 CYS A O 1
ATOM 763 N N . ASP A 1 97 ? -26.710 34.224 14.801 1.00 93.31 97 ASP A N 1
ATOM 764 C CA . ASP A 1 97 ? -26.332 35.591 15.182 1.00 93.31 97 ASP A CA 1
ATOM 765 C C . ASP A 1 97 ? -25.764 35.619 16.617 1.00 93.31 97 ASP A C 1
ATOM 767 O O . ASP A 1 97 ? -26.496 35.328 17.567 1.00 93.31 97 ASP A O 1
ATOM 771 N N . PRO A 1 98 ? -24.487 35.993 16.828 1.00 93.38 98 PRO A N 1
ATOM 772 C CA . PRO A 1 98 ? -23.875 36.006 18.157 1.00 93.38 98 PRO A CA 1
ATOM 773 C C . PRO A 1 98 ? -24.544 36.964 19.156 1.00 93.38 98 PRO A C 1
ATOM 775 O O . PRO A 1 98 ? -24.305 36.829 20.355 1.00 93.38 98 PRO A O 1
ATOM 778 N N . ASN A 1 99 ? -25.359 37.916 18.692 1.00 95.19 99 ASN A N 1
ATOM 779 C CA . ASN A 1 99 ? -26.025 38.909 19.538 1.00 95.19 99 ASN A CA 1
ATOM 780 C C . ASN A 1 99 ? -27.488 38.564 19.849 1.00 95.19 99 ASN A C 1
ATOM 782 O O . ASN A 1 99 ? -28.064 39.121 20.783 1.00 95.19 99 ASN A O 1
ATOM 786 N N . ALA A 1 100 ? -28.101 37.658 19.086 1.00 94.56 100 ALA A N 1
ATOM 787 C CA . ALA A 1 100 ? -29.489 37.266 19.288 1.00 94.56 100 ALA A CA 1
ATOM 788 C C . ALA A 1 100 ? -29.596 36.139 20.326 1.00 94.56 100 ALA A C 1
ATOM 790 O O . ALA A 1 100 ? -28.796 35.203 20.316 1.00 94.56 100 ALA A O 1
ATOM 791 N N . PHE A 1 101 ? -30.606 36.205 21.200 1.00 95.88 101 PHE A N 1
ATOM 792 C CA . PHE A 1 101 ? -31.001 35.121 22.117 1.00 95.88 101 PHE A CA 1
ATOM 793 C C . PHE A 1 101 ? -29.853 34.512 22.945 1.00 95.88 101 PHE A C 1
ATOM 795 O O . PHE A 1 101 ? -29.796 33.300 23.156 1.00 95.88 101 PHE A O 1
ATOM 802 N N . VAL A 1 102 ? -28.893 35.339 23.374 1.00 95.25 102 VAL A N 1
ATOM 803 C CA . VAL A 1 102 ? -27.673 34.880 24.062 1.00 95.25 102 VAL A CA 1
ATOM 804 C C . VAL A 1 102 ? -28.007 34.126 25.352 1.00 95.25 102 VAL A C 1
ATOM 806 O O . VAL A 1 102 ? -27.429 33.074 25.620 1.00 95.25 102 VAL A O 1
ATOM 809 N N . GLU A 1 103 ? -28.967 34.614 26.139 1.00 95.19 103 GLU A N 1
ATOM 810 C CA . GLU A 1 103 ? -29.371 33.959 27.388 1.00 95.19 103 GLU A CA 1
ATOM 811 C C . GLU A 1 103 ? -30.022 32.594 27.131 1.00 95.19 103 GLU A C 1
ATOM 813 O O . GLU A 1 103 ? -29.706 31.610 27.805 1.00 95.19 103 GLU A O 1
ATOM 818 N N . GLU A 1 104 ? -30.900 32.497 26.131 1.00 97.19 104 GLU A N 1
ATOM 819 C CA . GLU A 1 104 ? -31.557 31.244 25.768 1.00 97.19 104 GLU A CA 1
ATOM 820 C C . GLU A 1 104 ? -30.574 30.225 25.192 1.00 97.19 104 GLU A C 1
ATOM 822 O O . GLU A 1 104 ? -30.639 29.048 25.557 1.00 97.19 104 GLU A O 1
ATOM 827 N N . LYS A 1 105 ? -29.627 30.674 24.360 1.00 96.62 105 LYS A N 1
ATOM 828 C CA . LYS A 1 105 ? -28.524 29.861 23.832 1.00 96.62 105 LYS A CA 1
ATOM 829 C C . LYS A 1 105 ? -27.694 29.259 24.959 1.00 96.62 105 LYS A C 1
ATOM 831 O O . LYS A 1 105 ? -27.534 28.040 25.010 1.00 96.62 105 LYS A O 1
ATOM 836 N N . GLN A 1 106 ? -27.249 30.088 25.902 1.00 95.88 106 GLN A N 1
ATOM 837 C CA . GLN A 1 106 ? -26.450 29.648 27.049 1.00 95.88 106 GLN A CA 1
ATOM 838 C C . GLN A 1 106 ? -27.220 28.704 27.966 1.00 95.88 106 GLN A C 1
ATOM 840 O O . GLN A 1 106 ? -26.683 27.689 28.411 1.00 95.88 106 GLN A O 1
ATOM 845 N N . LYS A 1 107 ? -28.500 28.994 28.220 1.00 96.25 107 LYS A N 1
ATOM 846 C CA . LYS A 1 107 ? -29.372 28.117 29.007 1.00 96.25 107 LYS A CA 1
ATOM 847 C C . LYS A 1 107 ? -29.542 26.753 28.339 1.00 96.25 107 LYS A C 1
ATOM 849 O O . LYS A 1 107 ? -29.515 25.729 29.024 1.00 96.25 107 LYS A O 1
ATOM 854 N N . MET A 1 108 ? -29.725 26.730 27.019 1.00 96.56 108 MET A N 1
ATOM 855 C CA . MET A 1 108 ? -29.875 25.491 26.261 1.00 96.56 108 MET A CA 1
ATOM 856 C C . MET A 1 108 ? -28.566 24.694 26.232 1.00 96.56 108 MET A C 1
ATOM 858 O O . MET A 1 108 ? -28.581 23.487 26.472 1.00 96.56 108 MET A O 1
ATOM 862 N N . PHE A 1 109 ? -27.431 25.363 26.033 1.00 94.62 109 PHE A N 1
ATOM 863 C CA . PHE A 1 109 ? -26.113 24.736 26.076 1.00 94.62 109 PHE A CA 1
ATOM 864 C C . PHE A 1 109 ? -25.836 24.108 27.448 1.00 94.62 109 PHE A C 1
ATOM 866 O O . PHE A 1 109 ? -25.561 22.912 27.548 1.00 94.62 109 PHE A O 1
ATOM 873 N N . ASP A 1 110 ? -26.010 24.877 28.527 1.00 93.62 110 ASP A N 1
ATOM 874 C CA . ASP A 1 110 ? -25.817 24.413 29.904 1.00 93.62 110 ASP A CA 1
ATOM 875 C C . ASP A 1 110 ? -26.698 23.200 30.246 1.00 93.62 110 ASP A C 1
ATOM 877 O O . ASP A 1 110 ? -26.230 22.254 30.887 1.00 93.62 110 ASP A O 1
ATOM 881 N N . LYS A 1 111 ? -27.949 23.176 29.761 1.00 94.75 111 LYS A N 1
ATOM 882 C CA . LYS A 1 111 ? -28.863 22.033 29.914 1.00 94.75 111 LYS A CA 1
ATOM 883 C C . LYS A 1 111 ? -28.243 20.742 29.368 1.00 94.75 111 LYS A C 1
ATOM 885 O O . LYS A 1 111 ? -28.204 19.748 30.097 1.00 94.75 111 LYS A O 1
ATOM 890 N N . TYR A 1 112 ? -27.745 20.742 28.129 1.00 92.31 112 TYR A N 1
ATOM 891 C CA . TYR A 1 112 ? -27.200 19.526 27.509 1.00 92.31 112 TYR A CA 1
ATOM 892 C C . TYR A 1 112 ? -25.811 19.156 28.020 1.00 92.31 112 TYR A C 1
ATOM 894 O O . TYR A 1 112 ? -25.523 17.964 28.160 1.00 92.31 112 TYR A O 1
ATOM 902 N N . ILE A 1 113 ? -24.972 20.131 28.380 1.00 89.06 113 ILE A N 1
ATOM 903 C CA . ILE A 1 113 ? -23.692 19.834 29.033 1.00 89.06 113 ILE A CA 1
ATOM 904 C C . ILE A 1 113 ? -23.931 19.142 30.376 1.00 89.06 113 ILE A C 1
ATOM 906 O O . ILE A 1 113 ? -23.368 18.076 30.627 1.00 89.06 113 ILE A O 1
ATOM 910 N N . LYS A 1 114 ? -24.825 19.674 31.218 1.00 90.44 114 LYS A N 1
ATOM 911 C CA . LYS A 1 114 ? -25.169 19.050 32.505 1.00 90.44 114 LYS A CA 1
ATOM 912 C C . LYS A 1 114 ? -25.779 17.661 32.333 1.00 90.44 114 LYS A C 1
ATOM 914 O O . LYS A 1 114 ? -25.374 16.751 33.055 1.00 90.44 114 LYS A O 1
ATOM 919 N N . ALA A 1 115 ? -26.698 17.488 31.382 1.00 89.81 115 ALA A N 1
ATOM 920 C CA . ALA A 1 115 ? -27.288 16.185 31.073 1.00 89.81 115 ALA A CA 1
ATOM 921 C C . ALA A 1 115 ? -26.212 15.164 30.669 1.00 89.81 115 ALA A C 1
ATOM 923 O O . ALA A 1 115 ? -26.150 14.063 31.210 1.00 89.81 115 ALA A O 1
ATOM 924 N N . THR A 1 116 ? -25.281 15.563 29.801 1.00 86.31 116 THR A N 1
ATOM 925 C CA . THR A 1 116 ? -24.176 14.697 29.365 1.00 86.31 116 THR A CA 1
ATOM 926 C C . THR A 1 116 ? -23.236 14.329 30.513 1.00 86.31 116 THR A C 1
ATOM 928 O O . THR A 1 116 ? -22.784 13.187 30.618 1.00 86.31 116 THR A O 1
ATOM 931 N N . LEU A 1 117 ? -22.915 15.289 31.387 1.00 83.88 117 LEU A N 1
ATOM 932 C CA . LEU A 1 117 ? -22.016 15.057 32.516 1.00 83.88 117 LEU A CA 1
ATOM 933 C C . LEU A 1 117 ? -22.614 14.076 33.530 1.00 83.88 117 LEU A C 1
ATOM 935 O O . LEU A 1 117 ? -21.887 13.199 34.010 1.00 83.88 117 LEU A O 1
ATOM 939 N N . ARG A 1 118 ? -23.919 14.200 33.811 1.00 87.62 118 ARG A N 1
ATOM 940 C CA . ARG A 1 118 ? -24.667 13.292 34.691 1.00 87.62 118 ARG A CA 1
ATOM 941 C C . ARG A 1 118 ? -24.838 11.905 34.074 1.00 87.62 118 ARG A C 1
ATOM 943 O O . ARG A 1 118 ? -24.546 10.919 34.743 1.00 87.62 118 ARG A O 1
ATOM 950 N N . GLY A 1 119 ? -25.268 11.832 32.813 1.00 84.44 119 GLY A N 1
ATOM 951 C CA . GLY A 1 119 ? -25.342 10.593 32.034 1.00 84.44 119 GLY A CA 1
ATOM 952 C C . GLY A 1 119 ? -26.285 9.520 32.594 1.00 84.44 119 GLY A C 1
ATOM 953 O O . GLY A 1 119 ? -26.049 8.336 32.347 1.00 84.44 119 GLY A O 1
ATOM 954 N N . ASN A 1 120 ? -27.314 9.903 33.359 1.00 87.81 120 ASN A N 1
ATOM 955 C CA . ASN A 1 120 ? -28.373 8.979 33.783 1.00 87.81 120 ASN A CA 1
ATOM 956 C C . ASN A 1 120 ? -29.330 8.662 32.610 1.00 87.81 120 ASN A C 1
ATOM 958 O O . ASN A 1 120 ? -29.224 9.259 31.537 1.00 87.81 120 ASN A O 1
ATOM 962 N N . ASP A 1 121 ? -30.247 7.711 32.788 1.00 87.06 121 ASP A N 1
ATOM 963 C CA . ASP A 1 121 ? -31.102 7.234 31.689 1.00 87.06 121 ASP A CA 1
ATOM 964 C C . ASP A 1 121 ? -32.089 8.298 31.180 1.00 87.06 121 ASP A C 1
ATOM 966 O O . ASP A 1 121 ? -32.339 8.376 29.978 1.00 87.06 121 ASP A O 1
ATOM 970 N N . GLU A 1 122 ? -32.595 9.168 32.060 1.00 92.06 122 GLU A N 1
ATOM 971 C CA . GLU A 1 122 ? -33.450 10.299 31.670 1.00 92.06 122 GLU A CA 1
ATOM 972 C C . GLU A 1 122 ? -32.682 11.319 30.819 1.00 92.06 122 GLU A C 1
ATOM 974 O O . GLU A 1 122 ? -33.178 11.770 29.788 1.00 92.06 122 GLU A O 1
ATOM 979 N N . ASP A 1 123 ? -31.447 11.640 31.210 1.00 91.81 123 ASP A N 1
ATOM 980 C CA . ASP A 1 123 ? -30.561 12.545 30.481 1.00 91.81 123 ASP A CA 1
ATOM 981 C C . ASP A 1 123 ? -30.149 11.949 29.124 1.00 91.81 123 ASP A C 1
ATOM 983 O O . ASP A 1 123 ? -30.137 12.654 28.113 1.00 91.81 123 ASP A O 1
ATOM 987 N N . LYS A 1 124 ? -29.856 10.642 29.070 1.00 88.19 124 LYS A N 1
ATOM 988 C CA . LYS A 1 124 ? -29.571 9.922 27.818 1.00 88.19 124 LYS A CA 1
ATOM 989 C C . LYS A 1 124 ? -30.764 9.949 26.872 1.00 88.19 124 LYS A C 1
ATOM 991 O O . LYS A 1 124 ? -30.583 10.246 25.694 1.00 88.19 124 LYS A O 1
ATOM 996 N N . LYS A 1 125 ? -31.967 9.687 27.389 1.00 91.56 125 LYS A N 1
ATOM 997 C CA . LYS A 1 125 ? -33.212 9.755 26.619 1.00 91.56 125 LYS A CA 1
ATOM 998 C C . LYS A 1 125 ? -33.459 11.167 26.088 1.00 91.56 125 LYS A C 1
ATOM 1000 O O . LYS A 1 125 ? -33.723 11.327 24.903 1.00 91.56 125 LYS A O 1
ATOM 1005 N N . LEU A 1 126 ? -33.299 12.187 26.933 1.00 94.44 126 LEU A N 1
ATOM 1006 C CA . LEU A 1 126 ? -33.412 13.593 26.538 1.00 94.44 126 LEU A CA 1
ATOM 1007 C C . LEU A 1 126 ? -32.447 13.942 25.393 1.00 94.44 126 LEU A C 1
ATOM 1009 O O . LEU A 1 126 ? -32.849 14.586 24.424 1.00 94.44 126 LEU A O 1
ATOM 1013 N N . ILE A 1 127 ? -31.179 13.531 25.499 1.00 93.56 127 ILE A N 1
ATOM 1014 C CA . ILE A 1 127 ? -30.161 13.767 24.467 1.00 93.56 127 ILE A CA 1
ATOM 1015 C C . ILE A 1 127 ? -30.534 13.046 23.168 1.00 93.56 127 ILE A C 1
ATOM 1017 O O . ILE A 1 127 ? -30.553 13.679 22.114 1.00 93.56 127 ILE A O 1
ATOM 1021 N N . HIS A 1 128 ? -30.872 11.757 23.241 1.00 93.81 128 HIS A N 1
ATOM 1022 C CA . HIS A 1 128 ? -31.264 10.951 22.082 1.00 93.81 128 HIS A CA 1
ATOM 1023 C C . HIS A 1 128 ? -32.470 11.541 21.342 1.00 93.81 128 HIS A C 1
ATOM 1025 O O . HIS A 1 128 ? -32.405 11.746 20.128 1.00 93.81 128 HIS A O 1
ATOM 1031 N N . GLU A 1 129 ? -33.544 11.868 22.064 1.00 94.75 129 GLU A N 1
ATOM 1032 C CA . GLU A 1 129 ? -34.761 12.442 21.484 1.00 94.75 129 GLU A CA 1
ATOM 1033 C C . GLU A 1 129 ? -34.483 13.807 20.845 1.00 94.75 129 GLU A C 1
ATOM 1035 O O . GLU A 1 129 ? -35.011 14.109 19.774 1.00 94.75 129 GLU A O 1
ATOM 1040 N N . THR A 1 130 ? -33.622 14.617 21.466 1.00 96.56 130 THR A N 1
ATOM 1041 C CA . THR A 1 130 ? -33.224 15.923 20.925 1.00 96.56 130 THR A CA 1
ATOM 1042 C C . THR A 1 130 ? -32.407 15.774 19.652 1.00 96.56 130 THR A C 1
ATOM 1044 O O . THR A 1 130 ? -32.705 16.448 18.671 1.00 96.56 130 THR A O 1
ATOM 1047 N N . LEU A 1 131 ? -31.395 14.902 19.640 1.00 95.50 131 LEU A N 1
ATOM 1048 C CA . LEU A 1 131 ? -30.578 14.656 18.452 1.00 95.50 131 LEU A CA 1
ATOM 1049 C C . LEU A 1 131 ? -31.453 14.139 17.312 1.00 95.50 131 LEU A C 1
ATOM 1051 O O . LEU A 1 131 ? -31.432 14.689 16.221 1.00 95.50 131 LEU A O 1
ATOM 1055 N N . THR A 1 132 ? -32.288 13.142 17.579 1.00 94.94 132 THR A N 1
ATOM 1056 C CA . THR A 1 132 ? -33.117 12.498 16.560 1.00 94.94 132 THR A CA 1
ATOM 1057 C C . THR A 1 132 ? -34.154 13.453 15.959 1.00 94.94 132 THR A C 1
ATOM 1059 O O . THR A 1 132 ? -34.190 13.656 14.744 1.00 94.94 132 THR A O 1
ATOM 1062 N N . ASN A 1 133 ? -34.969 14.099 16.800 1.00 95.88 133 ASN A N 1
ATOM 1063 C CA . ASN A 1 133 ? -35.970 15.058 16.322 1.00 95.88 133 ASN A CA 1
ATOM 1064 C C . ASN A 1 133 ? -35.308 16.310 15.736 1.00 95.88 133 ASN A C 1
ATOM 1066 O O . ASN A 1 133 ? -35.806 16.891 14.774 1.00 95.88 133 ASN A O 1
ATOM 1070 N N . GLY A 1 134 ? -34.174 16.712 16.305 1.00 96.88 134 GLY A N 1
ATOM 1071 C CA . GLY A 1 134 ? -33.383 17.842 15.855 1.00 96.88 134 GLY A CA 1
ATOM 1072 C C . GLY A 1 134 ? -32.819 17.620 14.459 1.00 96.88 134 GLY A C 1
ATOM 1073 O O . GLY A 1 134 ? -32.959 18.496 13.619 1.00 96.88 134 GLY A O 1
ATOM 1074 N N . LEU A 1 135 ? -32.263 16.439 14.173 1.00 96.19 135 LEU A N 1
ATOM 1075 C CA . LEU A 1 135 ? -31.806 16.054 12.835 1.00 96.19 135 LEU A CA 1
ATOM 1076 C C . LEU A 1 135 ? -32.953 16.070 11.824 1.00 96.19 135 LEU A C 1
ATOM 1078 O O . LEU A 1 135 ? -32.802 16.628 10.739 1.00 96.19 135 LEU A O 1
ATOM 1082 N N . LYS A 1 136 ? -34.121 15.538 12.199 1.00 95.19 136 LYS A N 1
ATOM 1083 C CA . LYS A 1 136 ? -35.324 15.604 11.364 1.00 95.19 136 LYS A CA 1
ATOM 1084 C C . LYS A 1 136 ? -35.704 17.048 11.044 1.00 95.19 136 LYS A C 1
ATOM 1086 O O . LYS A 1 136 ? -35.785 17.411 9.873 1.00 95.19 136 LYS A O 1
ATOM 1091 N N . ARG A 1 137 ? -35.836 17.902 12.061 1.00 95.62 137 ARG A N 1
ATOM 1092 C CA . ARG A 1 137 ? -36.155 19.323 11.867 1.00 95.62 137 ARG A CA 1
ATOM 1093 C C . ARG A 1 137 ? -35.070 20.064 11.081 1.00 95.62 137 ARG A C 1
ATOM 1095 O O . ARG A 1 137 ? -35.383 20.872 10.215 1.00 95.62 137 ARG A O 1
ATOM 1102 N N . GLY A 1 138 ? -33.803 19.772 11.351 1.00 95.94 138 GLY A N 1
ATOM 1103 C CA . GLY A 1 138 ? -32.662 20.314 10.621 1.00 95.94 138 GLY A CA 1
ATOM 1104 C C . GLY A 1 138 ? -32.735 19.968 9.137 1.00 95.94 138 GLY A C 1
ATOM 1105 O O . GLY A 1 138 ? -32.564 20.850 8.305 1.00 95.94 138 GLY A O 1
ATOM 1106 N N . SER A 1 139 ? -33.096 18.728 8.796 1.00 94.81 139 SER A N 1
ATOM 1107 C CA . SER A 1 139 ? -33.241 18.287 7.403 1.00 94.81 139 SER A CA 1
ATOM 1108 C C . SER A 1 139 ? -34.368 19.012 6.657 1.00 94.81 139 SER A C 1
ATOM 1110 O O . SER A 1 139 ? -34.232 19.304 5.470 1.00 94.81 139 SER A O 1
ATOM 1112 N N . GLU A 1 140 ? -35.454 19.374 7.350 1.00 93.44 140 GLU A N 1
ATOM 1113 C CA . GLU A 1 140 ? -36.533 20.199 6.790 1.00 93.44 140 GLU A CA 1
ATOM 1114 C C . GLU A 1 140 ? -36.029 21.612 6.478 1.00 93.44 140 GLU A C 1
ATOM 1116 O O . GLU A 1 140 ? -36.293 22.138 5.400 1.00 93.44 140 GLU A O 1
ATOM 1121 N N . VAL A 1 141 ? -35.257 22.208 7.393 1.00 94.69 141 VAL A N 1
ATOM 1122 C CA . VAL A 1 141 ? -34.650 23.537 7.209 1.00 94.69 141 VAL A CA 1
ATOM 1123 C C . VAL A 1 141 ? -33.597 23.516 6.092 1.00 94.69 141 VAL A C 1
ATOM 1125 O O . VAL A 1 141 ? -33.566 24.416 5.257 1.00 94.69 141 VAL A O 1
ATOM 1128 N N . VAL A 1 142 ? -32.771 22.467 6.013 1.00 93.69 142 VAL A N 1
ATOM 1129 C CA . VAL A 1 142 ? -31.830 22.261 4.897 1.00 93.69 142 VAL A CA 1
ATOM 1130 C C . VAL A 1 142 ? -32.581 22.124 3.574 1.00 93.69 142 VAL A C 1
ATOM 1132 O O . VAL A 1 142 ? -32.170 22.730 2.589 1.00 93.69 142 VAL A O 1
ATOM 1135 N N . SER A 1 143 ? -33.686 21.375 3.544 1.00 91.56 143 SER A N 1
ATOM 1136 C CA . SER A 1 143 ? -34.514 21.209 2.342 1.00 91.56 143 SER A CA 1
ATOM 1137 C C . SER A 1 143 ? -35.130 22.533 1.887 1.00 91.56 143 SER A C 1
ATOM 1139 O O . SER A 1 143 ? -35.127 22.830 0.695 1.00 91.56 143 SER A O 1
ATOM 1141 N N . ASP A 1 144 ? -35.604 23.353 2.827 1.00 90.62 144 ASP A N 1
ATOM 1142 C CA . ASP A 1 144 ? -36.116 24.698 2.556 1.00 90.62 144 ASP A CA 1
ATOM 1143 C C . ASP A 1 144 ? -35.025 25.599 1.953 1.00 90.62 144 ASP A C 1
ATOM 1145 O O . ASP A 1 144 ? -35.225 26.155 0.874 1.00 90.62 144 ASP A O 1
ATOM 1149 N N . TYR A 1 145 ? -33.825 25.665 2.539 1.00 91.94 145 TYR A N 1
ATOM 1150 C CA . TYR A 1 145 ? -32.720 26.428 1.940 1.00 91.94 145 TYR A CA 1
ATOM 1151 C C . TYR A 1 145 ? -32.261 25.879 0.590 1.00 91.94 145 TYR A C 1
ATOM 1153 O O . TYR A 1 145 ? -32.017 26.655 -0.332 1.00 91.94 145 TYR A O 1
ATOM 1161 N N . ALA A 1 146 ? -32.171 24.556 0.446 1.00 90.94 146 ALA A N 1
ATOM 1162 C CA . ALA A 1 146 ? -31.840 23.919 -0.821 1.00 90.94 146 ALA A CA 1
ATOM 1163 C C . ALA A 1 146 ? -32.860 24.291 -1.903 1.00 90.94 146 ALA A C 1
ATOM 1165 O O . ALA A 1 146 ? -32.482 24.550 -3.044 1.00 90.94 146 ALA A O 1
ATOM 1166 N N . SER A 1 147 ? -34.143 24.394 -1.537 1.00 88.81 147 SER A N 1
ATOM 1167 C CA . SER A 1 147 ? -35.205 24.777 -2.466 1.00 88.81 147 SER A CA 1
ATOM 1168 C C . SER A 1 147 ? -35.063 26.214 -2.984 1.00 88.81 147 SER A C 1
ATOM 1170 O O . SER A 1 147 ? -35.490 26.492 -4.103 1.00 88.81 147 SER A O 1
ATOM 1172 N N . ARG A 1 148 ? -34.383 27.090 -2.238 1.00 89.44 148 ARG A N 1
ATOM 1173 C CA . ARG A 1 148 ? -34.121 28.491 -2.602 1.00 89.44 148 ARG A CA 1
ATOM 1174 C C . ARG A 1 148 ? -32.829 28.686 -3.397 1.00 89.44 148 ARG A C 1
ATOM 1176 O O . ARG A 1 148 ? -32.503 29.807 -3.746 1.00 89.44 148 ARG A O 1
ATOM 1183 N N . LEU A 1 149 ? -32.062 27.629 -3.678 1.00 90.56 149 LEU A N 1
ATOM 1184 C CA . LEU A 1 149 ? -30.857 27.760 -4.500 1.00 90.56 149 LEU A CA 1
ATOM 1185 C C . LEU A 1 149 ? -31.222 28.106 -5.948 1.00 90.56 149 LEU A C 1
ATOM 1187 O O . LEU A 1 149 ? -31.913 27.327 -6.613 1.00 90.56 149 LEU A O 1
ATOM 1191 N N . ASN A 1 150 ? -30.686 29.220 -6.448 1.00 90.38 150 ASN A N 1
ATOM 1192 C CA . ASN A 1 150 ? -30.733 29.580 -7.861 1.00 90.38 150 ASN A CA 1
ATOM 1193 C C . ASN A 1 150 ? -29.748 28.722 -8.677 1.00 90.38 150 ASN A C 1
ATOM 1195 O O . ASN A 1 150 ? -28.583 29.083 -8.834 1.00 90.38 150 ASN A O 1
ATOM 1199 N N . LEU A 1 151 ? -30.216 27.583 -9.194 1.00 89.06 151 LEU A N 1
ATOM 1200 C CA . LEU A 1 151 ? -29.381 26.649 -9.961 1.00 89.06 151 LEU A CA 1
ATOM 1201 C C . LEU A 1 151 ? -28.965 27.186 -11.344 1.00 89.06 151 LEU A C 1
ATOM 1203 O O . LEU A 1 151 ? -28.037 26.642 -11.938 1.00 89.06 151 LEU A O 1
ATOM 1207 N N . ASP A 1 152 ? -29.587 28.269 -11.828 1.00 86.94 152 ASP A N 1
ATOM 1208 C CA . ASP A 1 152 ? -29.162 28.943 -13.061 1.00 86.94 152 ASP A CA 1
ATOM 1209 C C . ASP A 1 152 ? -27.847 29.721 -12.869 1.00 86.94 152 ASP A C 1
ATOM 1211 O O . ASP A 1 152 ? -27.150 30.024 -13.843 1.00 86.94 152 ASP A O 1
ATOM 1215 N N . ASP A 1 153 ? -27.476 30.040 -11.621 1.00 86.44 153 ASP A N 1
ATOM 1216 C CA . ASP A 1 153 ? -26.169 30.612 -11.308 1.00 86.44 153 ASP A CA 1
ATOM 1217 C C . ASP A 1 153 ? -25.118 29.493 -11.211 1.00 86.44 153 ASP A C 1
ATOM 1219 O O . ASP A 1 153 ? -25.148 28.690 -10.274 1.00 86.44 153 ASP A O 1
ATOM 1223 N N . PRO A 1 154 ? -24.104 29.449 -12.097 1.00 82.31 154 PRO A N 1
ATOM 1224 C CA . PRO A 1 154 ? -23.067 28.423 -12.049 1.00 82.31 154 PRO A CA 1
ATOM 1225 C C . PRO A 1 154 ? -22.194 28.485 -10.786 1.00 82.31 154 PRO A C 1
ATOM 1227 O O . PRO A 1 154 ? -21.321 27.632 -10.637 1.00 82.31 154 PRO A O 1
ATOM 1230 N N . ASN A 1 155 ? -22.387 29.466 -9.902 1.00 86.06 155 ASN A N 1
ATOM 1231 C CA . ASN A 1 155 ? -21.672 29.639 -8.644 1.00 86.06 155 ASN A CA 1
ATOM 1232 C C . ASN A 1 155 ? -22.586 29.564 -7.412 1.00 86.06 155 ASN A C 1
ATOM 1234 O O . ASN A 1 155 ? -22.155 30.000 -6.341 1.00 86.06 155 ASN A O 1
ATOM 1238 N N . TYR A 1 156 ? -23.814 29.045 -7.525 1.00 90.06 156 TYR A N 1
ATOM 1239 C CA . TYR A 1 156 ? -24.775 29.012 -6.415 1.00 90.06 156 TYR A CA 1
ATOM 1240 C C . TYR A 1 156 ? -24.223 28.368 -5.135 1.00 90.06 156 TYR A C 1
ATOM 1242 O O . TYR A 1 156 ? -24.661 28.717 -4.040 1.00 90.06 156 TYR A O 1
ATOM 1250 N N . GLU A 1 157 ? -23.236 27.472 -5.231 1.00 90.19 157 GLU A N 1
ATOM 1251 C CA . GLU A 1 157 ? -22.573 26.864 -4.076 1.00 90.19 157 GLU A CA 1
ATOM 1252 C C . GLU A 1 157 ? -21.853 27.901 -3.191 1.00 90.19 157 GLU A C 1
ATOM 1254 O O . GLU A 1 157 ? -21.603 27.676 -2.013 1.00 90.19 157 GLU A O 1
ATOM 1259 N N . TYR A 1 158 ? -21.569 29.093 -3.708 1.00 88.00 158 TYR A N 1
ATOM 1260 C CA . TYR A 1 158 ? -20.970 30.202 -2.962 1.00 88.00 158 TYR A CA 1
ATOM 1261 C C . TYR A 1 158 ? -21.999 31.229 -2.460 1.00 88.00 158 TYR A C 1
ATOM 1263 O O . TYR A 1 158 ? -21.611 32.213 -1.833 1.00 88.00 158 TYR A O 1
ATOM 1271 N N . SER A 1 159 ? -23.294 31.009 -2.716 1.00 88.69 159 SER A N 1
ATOM 1272 C CA . SER A 1 159 ? -24.382 31.900 -2.294 1.00 88.69 159 SER A CA 1
ATOM 1273 C C . SER A 1 159 ? -24.599 31.900 -0.775 1.00 88.69 159 SER A C 1
ATOM 1275 O O . SER A 1 159 ? -24.312 30.899 -0.108 1.00 88.69 159 SER A O 1
ATOM 1277 N N . PRO A 1 160 ? -25.176 32.976 -0.206 1.00 87.88 160 PRO A N 1
ATOM 1278 C CA . PRO A 1 160 ? -25.620 32.990 1.187 1.00 87.88 160 PRO A CA 1
ATOM 1279 C C . PRO A 1 160 ? -26.540 31.812 1.539 1.00 87.88 160 PRO A C 1
ATOM 1281 O O . PRO A 1 160 ? -26.353 31.190 2.584 1.00 87.88 160 PRO A O 1
ATOM 1284 N N . SER A 1 161 ? -27.483 31.468 0.654 1.00 89.25 161 SER A N 1
ATOM 1285 C CA . SER A 1 161 ? -28.399 30.330 0.815 1.00 89.25 161 SER A CA 1
ATOM 1286 C C . SER A 1 161 ? -27.639 29.007 0.945 1.00 89.25 161 SER A C 1
ATOM 1288 O O . SER A 1 161 ? -27.919 28.221 1.854 1.00 89.25 161 SER A O 1
ATOM 1290 N N . PHE A 1 162 ? -26.604 28.794 0.123 1.00 92.00 162 PHE A N 1
ATOM 1291 C CA . PHE A 1 162 ? -25.734 27.627 0.264 1.00 92.00 162 PHE A CA 1
ATOM 1292 C C . PHE A 1 162 ? -24.916 27.652 1.556 1.00 92.00 162 PHE A C 1
ATOM 1294 O O . PHE A 1 162 ? -24.818 26.643 2.241 1.00 92.00 162 PHE A O 1
ATOM 1301 N N . GLN A 1 163 ? -24.347 28.789 1.954 1.00 89.88 163 GLN A N 1
ATOM 1302 C CA . GLN A 1 163 ? -23.539 28.835 3.181 1.00 89.88 163 GLN A CA 1
ATOM 1303 C C . GLN A 1 163 ? -24.375 28.587 4.450 1.00 89.88 163 GLN A C 1
ATOM 1305 O O . GLN A 1 163 ? -23.884 27.960 5.390 1.00 89.88 163 GLN A O 1
ATOM 1310 N N . LYS A 1 164 ? -25.652 28.991 4.457 1.00 90.69 164 LYS A N 1
ATOM 1311 C CA . LYS A 1 164 ? -26.609 28.647 5.523 1.00 90.69 164 LYS A CA 1
ATOM 1312 C C . LYS A 1 164 ? -26.866 27.144 5.585 1.00 90.69 164 LYS A C 1
ATOM 1314 O O . LYS A 1 164 ? -26.695 26.538 6.644 1.00 90.69 164 LYS A O 1
ATOM 1319 N N . LEU A 1 165 ? -27.223 26.530 4.452 1.00 92.44 165 LEU A N 1
ATOM 1320 C CA . LEU A 1 165 ? -27.491 25.091 4.414 1.00 92.44 165 LEU A CA 1
ATOM 1321 C C . LEU A 1 165 ? -26.231 24.280 4.745 1.00 92.44 165 LEU A C 1
ATOM 1323 O O . LEU A 1 165 ? -26.325 23.301 5.478 1.00 92.44 165 LEU A O 1
ATOM 1327 N N . ALA A 1 166 ? -25.052 24.719 4.294 1.00 90.75 166 ALA A N 1
ATOM 1328 C CA . ALA A 1 166 ? -23.768 24.094 4.586 1.00 90.75 166 ALA A CA 1
ATOM 1329 C C . ALA A 1 166 ? -23.417 24.161 6.078 1.00 90.75 166 ALA A C 1
ATOM 1331 O O . ALA A 1 166 ? -23.042 23.148 6.668 1.00 90.75 166 ALA A O 1
ATOM 1332 N N . GLY A 1 167 ? -23.585 25.330 6.708 1.00 91.19 167 GLY A N 1
ATOM 1333 C CA . GLY A 1 167 ? -23.378 25.508 8.146 1.00 91.19 167 GLY A CA 1
ATOM 1334 C C . GLY A 1 167 ? -24.238 24.556 8.978 1.00 91.19 167 GLY A C 1
ATOM 1335 O O . GLY A 1 167 ? -23.710 23.833 9.826 1.00 91.19 167 GLY A O 1
ATOM 1336 N N . LEU A 1 168 ? -25.542 24.492 8.686 1.00 94.38 168 LEU A N 1
ATOM 1337 C CA . LEU A 1 168 ? -26.462 23.592 9.384 1.00 94.38 168 LEU A CA 1
ATOM 1338 C C . LEU A 1 168 ? -26.156 22.112 9.100 1.00 94.38 168 LEU A C 1
ATOM 1340 O O . LEU A 1 168 ? -26.098 21.313 10.031 1.00 94.38 168 LEU A O 1
ATOM 1344 N N . SER A 1 169 ? -25.892 21.750 7.841 1.00 93.12 169 SER A N 1
ATOM 1345 C CA . SER A 1 169 ? -25.615 20.363 7.432 1.00 93.12 169 SER A CA 1
ATOM 1346 C C . SER A 1 169 ? -24.356 19.790 8.099 1.00 93.12 169 SER A C 1
ATOM 1348 O O . SER A 1 169 ? -24.315 18.605 8.435 1.00 93.12 169 SER A O 1
ATOM 1350 N N . VAL A 1 170 ? -23.333 20.619 8.342 1.00 90.25 170 VAL A N 1
ATOM 1351 C CA . VAL A 1 170 ? -22.124 20.211 9.080 1.00 90.25 170 VAL A CA 1
ATOM 1352 C C . VAL A 1 170 ? -22.415 20.000 10.569 1.00 90.25 170 VAL A C 1
ATOM 1354 O O . VAL A 1 170 ? -21.935 19.027 11.148 1.00 90.25 170 VAL A O 1
ATOM 1357 N N . MET A 1 171 ? -23.235 20.850 11.196 1.00 91.75 171 MET A N 1
ATOM 1358 C CA . MET A 1 171 ? -23.661 20.632 12.588 1.00 91.75 171 MET A CA 1
ATOM 1359 C C . MET A 1 171 ? -24.528 19.379 12.725 1.00 91.75 171 MET A C 1
ATOM 1361 O O . MET A 1 171 ? -24.386 18.626 13.685 1.00 91.75 171 MET A O 1
ATOM 1365 N N . MET A 1 172 ? -25.407 19.124 11.755 1.00 94.06 172 MET A N 1
ATOM 1366 C CA . MET A 1 172 ? -26.198 17.897 11.707 1.00 94.06 172 MET A CA 1
ATOM 1367 C C . MET A 1 172 ? -25.302 16.661 11.603 1.00 94.06 172 MET A C 1
ATOM 1369 O O . MET A 1 172 ? -25.524 15.692 12.321 1.00 94.06 172 MET A O 1
ATOM 1373 N N . HIS A 1 173 ? -24.253 16.696 10.777 1.00 92.19 173 HIS A N 1
ATOM 1374 C CA . HIS A 1 173 ? -23.283 15.598 10.692 1.00 92.19 173 HIS A CA 1
ATOM 1375 C C . HIS A 1 173 ? -22.588 15.329 12.021 1.00 92.19 173 HIS A C 1
ATOM 1377 O O . HIS A 1 173 ? -22.564 14.187 12.474 1.00 92.19 173 HIS A O 1
ATOM 1383 N N . ASP A 1 174 ? -22.087 16.381 12.671 1.00 90.12 174 ASP A N 1
ATOM 1384 C CA . ASP A 1 174 ? -21.446 16.269 13.980 1.00 90.12 174 ASP A CA 1
ATOM 1385 C C . ASP A 1 174 ? -22.423 15.692 15.025 1.00 90.12 174 ASP A C 1
ATOM 1387 O O . ASP A 1 174 ? -22.056 14.816 15.804 1.00 90.12 174 ASP A O 1
ATOM 1391 N N . ALA A 1 175 ? -23.682 16.143 15.031 1.00 91.94 175 ALA A N 1
ATOM 1392 C CA . ALA A 1 175 ? -24.726 15.630 15.919 1.00 91.94 175 ALA A CA 1
ATOM 1393 C C . ALA A 1 175 ? -25.060 14.154 15.647 1.00 91.94 175 ALA A C 1
ATOM 1395 O O . ALA A 1 175 ? -25.261 13.375 16.580 1.00 91.94 175 ALA A O 1
ATOM 1396 N N . TRP A 1 176 ? -25.096 13.755 14.377 1.00 93.00 176 TRP A N 1
ATOM 1397 C CA . TRP A 1 176 ? -25.328 12.372 13.983 1.00 93.00 176 TRP A CA 1
ATOM 1398 C C . TRP A 1 176 ? -24.180 11.444 14.377 1.00 93.00 176 TRP A C 1
ATOM 1400 O O . TRP A 1 176 ? -24.453 10.353 14.862 1.00 93.00 176 TRP A O 1
ATOM 1410 N N . GLN A 1 177 ? -22.919 11.872 14.259 1.00 90.19 177 GLN A N 1
ATOM 1411 C CA . GLN A 1 177 ? -21.781 11.064 14.721 1.00 90.19 177 GLN A CA 1
ATOM 1412 C C . GLN A 1 177 ? -21.904 10.714 16.207 1.00 90.19 177 GLN A C 1
ATOM 1414 O O . GLN A 1 177 ? -21.567 9.608 16.626 1.00 90.19 177 GLN A O 1
ATOM 1419 N N . GLU A 1 178 ? -22.413 11.650 17.007 1.00 88.75 178 GLU A N 1
ATOM 1420 C CA . GLU A 1 178 ? -22.657 11.416 18.426 1.00 88.75 178 GLU A CA 1
ATOM 1421 C C . GLU A 1 178 ? -23.852 10.495 18.678 1.00 88.75 178 GLU A C 1
ATOM 1423 O O . GLU A 1 178 ? -23.798 9.679 19.603 1.00 88.75 178 GLU A O 1
ATOM 1428 N N . LEU A 1 179 ? -24.911 10.619 17.868 1.00 89.62 179 LEU A N 1
ATOM 1429 C CA . LEU A 1 179 ? -26.069 9.727 17.899 1.00 89.62 179 LEU A CA 1
ATOM 1430 C C . LEU A 1 179 ? -25.646 8.283 17.600 1.00 89.62 179 LEU A C 1
ATOM 1432 O O . LEU A 1 179 ? -25.926 7.387 18.389 1.00 89.62 179 LEU A O 1
ATOM 1436 N N . ASP A 1 180 ? -24.915 8.086 16.507 1.00 88.06 180 ASP A N 1
ATOM 1437 C CA . ASP A 1 180 ? -24.468 6.782 16.022 1.00 88.06 180 ASP A CA 1
ATOM 1438 C C . ASP A 1 180 ? -23.522 6.097 17.019 1.00 88.06 180 ASP A C 1
ATOM 1440 O O . ASP A 1 180 ? -23.727 4.948 17.421 1.00 88.06 180 ASP A O 1
ATOM 1444 N N . ALA A 1 181 ? -22.532 6.842 17.521 1.00 85.88 181 ALA A N 1
ATOM 1445 C CA . ALA A 1 181 ? -21.538 6.307 18.444 1.00 85.88 181 ALA A CA 1
ATOM 1446 C C . ALA A 1 181 ? -22.112 5.931 19.822 1.00 85.88 181 ALA A C 1
ATOM 1448 O O . ALA A 1 181 ? -21.607 5.003 20.457 1.00 85.88 181 ALA A O 1
ATOM 1449 N N . ASN A 1 182 ? -23.132 6.649 20.312 1.00 84.75 182 ASN A N 1
ATOM 1450 C CA . ASN A 1 182 ? -23.596 6.516 21.699 1.00 84.75 182 ASN A CA 1
ATOM 1451 C C . ASN A 1 182 ? -25.020 5.957 21.854 1.00 84.75 182 ASN A C 1
ATOM 1453 O O . ASN A 1 182 ? -25.359 5.523 22.953 1.00 84.75 182 ASN A O 1
ATOM 1457 N N . TYR A 1 183 ? -25.837 5.952 20.796 1.00 89.56 183 TYR A N 1
ATOM 1458 C CA . TYR A 1 183 ? -27.277 5.659 20.864 1.00 89.56 183 TYR A CA 1
ATOM 1459 C C . TYR A 1 183 ? -27.781 4.790 19.697 1.00 89.56 183 TYR A C 1
ATOM 1461 O O . TYR A 1 183 ? -28.942 4.872 19.297 1.00 89.56 183 TYR A O 1
ATOM 1469 N N . SER A 1 184 ? -26.924 3.931 19.135 1.00 87.25 184 SER A N 1
ATOM 1470 C CA . SER A 1 184 ? -27.269 3.088 17.974 1.00 87.25 184 SER A CA 1
ATOM 1471 C C . SER A 1 184 ? -28.488 2.176 18.183 1.00 87.25 184 SER A C 1
ATOM 1473 O O . SER A 1 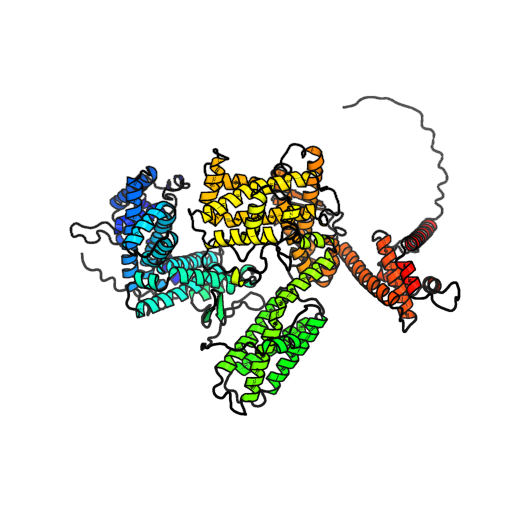184 ? -29.161 1.813 17.221 1.00 87.25 184 SER A O 1
ATOM 1475 N N . LYS A 1 185 ? -28.795 1.775 19.427 1.00 90.19 185 LYS A N 1
ATOM 1476 C CA . LYS A 1 185 ? -29.992 0.969 19.722 1.00 90.19 185 LYS A CA 1
ATOM 1477 C C . LYS A 1 185 ? -31.255 1.827 19.640 1.00 90.19 185 LYS A C 1
ATOM 1479 O O . LYS A 1 185 ? -32.194 1.474 18.941 1.00 90.19 185 LYS A O 1
ATOM 1484 N N . GLU A 1 186 ? -31.261 2.957 20.327 1.00 92.75 186 GLU A N 1
ATOM 1485 C CA . GLU A 1 186 ? -32.388 3.882 20.360 1.00 92.75 186 GLU A CA 1
ATOM 1486 C C . GLU A 1 186 ? -32.630 4.516 18.978 1.00 92.75 186 GLU A C 1
ATOM 1488 O O . GLU A 1 186 ? -33.766 4.817 18.609 1.00 92.75 186 GLU A O 1
ATOM 1493 N N . GLN A 1 187 ? -31.569 4.696 18.185 1.00 92.00 187 GLN A N 1
ATOM 1494 C CA . GLN A 1 187 ? -31.648 5.066 16.772 1.00 92.00 187 GLN A CA 1
ATOM 1495 C C . GLN A 1 187 ? -32.387 4.005 15.950 1.00 92.00 187 GLN A C 1
ATOM 1497 O O . GLN A 1 187 ? -33.288 4.367 15.198 1.00 92.00 187 GLN A O 1
ATOM 1502 N N . LEU A 1 188 ? -32.066 2.715 16.113 1.00 92.81 188 LEU A N 1
ATOM 1503 C CA . LEU A 1 188 ? -32.798 1.630 15.452 1.00 92.81 188 LEU A CA 1
ATOM 1504 C C . LEU A 1 188 ? -34.286 1.652 15.830 1.00 92.81 188 LEU A C 1
ATOM 1506 O O . LEU A 1 188 ? -35.133 1.616 14.942 1.00 92.81 188 LEU A O 1
ATOM 1510 N N . ASP A 1 189 ? -34.607 1.798 17.118 1.00 92.88 189 ASP A N 1
ATOM 1511 C CA . ASP A 1 189 ? -35.995 1.869 17.598 1.00 92.88 189 ASP A CA 1
ATOM 1512 C C . ASP A 1 189 ? -36.749 3.084 17.020 1.00 92.88 189 ASP A C 1
ATOM 1514 O O . ASP A 1 189 ? -37.951 3.034 16.745 1.00 92.88 189 ASP A O 1
ATOM 1518 N N . PHE A 1 190 ? -36.064 4.216 16.833 1.00 94.19 190 PHE A N 1
ATOM 1519 C CA . PHE A 1 190 ? -36.629 5.370 16.138 1.00 94.19 190 PHE A CA 1
ATOM 1520 C C . PHE A 1 190 ? -36.879 5.076 14.658 1.00 94.19 190 PHE A C 1
ATOM 1522 O O . PHE A 1 190 ? -38.001 5.269 14.190 1.00 94.19 190 PHE A O 1
ATOM 1529 N N . VAL A 1 191 ? -35.872 4.571 13.946 1.00 94.38 191 VAL A N 1
ATOM 1530 C CA . VAL A 1 191 ? -35.968 4.289 12.512 1.00 94.38 191 VAL A CA 1
ATOM 1531 C C . VAL A 1 191 ? -37.039 3.240 12.231 1.00 94.38 191 VAL A C 1
ATOM 1533 O O . VAL A 1 191 ? -37.830 3.432 11.320 1.00 94.38 191 VAL A O 1
ATOM 1536 N N . GLN A 1 192 ? -37.167 2.200 13.054 1.00 96.00 192 GLN A N 1
ATOM 1537 C CA . GLN A 1 192 ? -38.204 1.171 12.913 1.00 96.00 192 GLN A CA 1
ATOM 1538 C C . GLN A 1 192 ? -39.632 1.707 13.028 1.00 96.00 192 GLN A C 1
ATOM 1540 O O . GLN A 1 192 ? -40.557 1.116 12.472 1.00 96.00 192 GLN A O 1
ATOM 1545 N N . ARG A 1 193 ? -39.839 2.828 13.726 1.00 95.81 193 ARG A N 1
ATOM 1546 C CA . ARG A 1 193 ? -41.153 3.484 13.773 1.00 95.81 193 ARG A CA 1
ATOM 1547 C C . ARG A 1 193 ? -41.485 4.215 12.475 1.00 95.81 193 ARG A C 1
ATOM 1549 O O . ARG A 1 193 ? -42.661 4.343 12.153 1.00 95.81 193 ARG A O 1
ATOM 1556 N N . GLU A 1 194 ? -40.479 4.688 11.745 1.00 91.75 194 GLU A N 1
ATOM 1557 C CA . GLU A 1 194 ? -40.663 5.389 10.468 1.00 91.75 194 GLU A CA 1
ATOM 1558 C C . GLU A 1 194 ? -40.566 4.460 9.251 1.00 91.75 194 GLU A C 1
ATOM 1560 O O . GLU A 1 194 ? -41.275 4.652 8.268 1.00 91.75 194 GLU A O 1
ATOM 1565 N N . ALA A 1 195 ? -39.713 3.442 9.332 1.00 94.12 195 ALA A N 1
ATOM 1566 C CA . ALA A 1 195 ? -39.423 2.454 8.304 1.00 94.12 195 ALA A CA 1
ATOM 1567 C C . ALA A 1 195 ? -39.366 1.052 8.949 1.00 94.12 195 ALA A C 1
ATOM 1569 O O . ALA A 1 195 ? -38.281 0.547 9.248 1.00 94.12 195 ALA A O 1
ATOM 1570 N N . PRO A 1 196 ? -40.529 0.402 9.174 1.00 95.56 196 PRO A N 1
ATOM 1571 C CA . PRO A 1 196 ? -40.618 -0.868 9.904 1.00 95.56 196 PRO A CA 1
ATOM 1572 C C . PRO A 1 196 ? -39.827 -2.029 9.297 1.00 95.56 196 PRO A C 1
ATOM 1574 O O . PRO A 1 196 ? -39.571 -3.015 9.992 1.00 95.56 196 PRO A O 1
ATOM 1577 N N . ASP A 1 197 ? -39.449 -1.935 8.023 1.00 93.38 197 ASP A N 1
ATOM 1578 C CA . ASP A 1 197 ? -38.683 -2.960 7.313 1.00 93.38 197 ASP A CA 1
ATOM 1579 C C . ASP A 1 197 ? -37.199 -2.987 7.702 1.00 93.38 197 ASP A C 1
ATOM 1581 O O . ASP A 1 197 ? -36.559 -4.020 7.532 1.00 93.38 197 ASP A O 1
ATOM 1585 N N . ILE A 1 198 ? -36.671 -1.915 8.298 1.00 90.81 198 ILE A N 1
ATOM 1586 C CA . ILE A 1 198 ? -35.288 -1.846 8.786 1.00 90.81 198 ILE A CA 1
ATOM 1587 C C . ILE A 1 198 ? -35.135 -2.705 10.045 1.00 90.81 198 ILE A C 1
ATOM 1589 O O . ILE A 1 198 ? -35.826 -2.499 11.046 1.00 90.81 198 ILE A O 1
ATOM 1593 N N . LYS A 1 199 ? -34.238 -3.696 10.024 1.00 92.25 199 LYS A N 1
ATOM 1594 C CA . LYS A 1 199 ? -34.090 -4.677 11.117 1.00 92.25 199 LYS A CA 1
ATOM 1595 C C . LYS A 1 199 ? -32.772 -4.562 11.864 1.00 92.25 199 LYS A C 1
ATOM 1597 O O . LYS A 1 199 ? -32.687 -5.031 12.998 1.00 92.25 199 LYS A O 1
ATOM 1602 N N . THR A 1 200 ? -31.763 -3.952 11.257 1.00 91.69 200 THR A N 1
ATOM 1603 C CA . THR A 1 200 ? -30.400 -3.909 11.791 1.00 91.69 200 THR A CA 1
ATOM 1604 C C . THR A 1 200 ? -29.942 -2.486 12.089 1.00 91.69 200 THR A C 1
ATOM 1606 O O . THR A 1 200 ? -30.452 -1.513 11.535 1.00 91.69 200 THR A O 1
ATOM 1609 N N . LYS A 1 201 ? -28.953 -2.361 12.982 1.00 88.12 201 LYS A N 1
ATOM 1610 C CA . LYS A 1 201 ? -28.344 -1.066 13.310 1.00 88.12 201 LYS A CA 1
ATOM 1611 C C . LYS A 1 201 ? -27.665 -0.425 12.101 1.00 88.12 201 LYS A C 1
ATOM 1613 O O . LYS A 1 201 ? -27.769 0.783 11.959 1.00 88.12 201 LYS A O 1
ATOM 1618 N N . ASP A 1 202 ? -27.044 -1.224 11.238 1.00 86.50 202 ASP A N 1
ATOM 1619 C CA . ASP A 1 202 ? -26.365 -0.737 10.033 1.00 86.50 202 ASP A CA 1
ATOM 1620 C C . ASP A 1 202 ? -27.380 -0.181 9.021 1.00 86.50 202 ASP A C 1
ATOM 1622 O O . ASP A 1 202 ? -27.222 0.928 8.526 1.00 86.50 202 ASP A O 1
ATOM 1626 N N . GLU A 1 203 ? -28.510 -0.862 8.811 1.00 87.50 203 GLU A N 1
ATOM 1627 C CA . GLU A 1 203 ? -29.600 -0.318 7.987 1.00 87.50 203 GLU A CA 1
ATOM 1628 C C . GLU A 1 203 ? -30.188 0.975 8.586 1.00 87.50 203 GLU A C 1
ATOM 1630 O O . GLU A 1 203 ? -30.548 1.895 7.854 1.00 87.50 203 GLU A O 1
ATOM 1635 N N . ALA A 1 204 ? -30.281 1.075 9.917 1.00 90.62 204 ALA A N 1
ATOM 1636 C CA . ALA A 1 204 ? -30.720 2.300 10.588 1.00 90.62 204 ALA A CA 1
ATOM 1637 C C . ALA A 1 204 ? -29.672 3.426 10.528 1.00 90.62 204 ALA A C 1
ATOM 1639 O O . ALA A 1 204 ? -30.037 4.605 10.492 1.00 90.62 204 ALA A O 1
ATOM 1640 N N . HIS A 1 205 ? -28.384 3.082 10.516 1.00 90.69 205 HIS A N 1
ATOM 1641 C CA . HIS A 1 205 ? -27.275 3.997 10.267 1.00 90.69 205 HIS A CA 1
ATOM 1642 C C . HIS A 1 205 ? -27.395 4.589 8.864 1.00 90.69 205 HIS A C 1
ATOM 1644 O O . HIS A 1 205 ? -27.530 5.808 8.737 1.00 90.69 205 HIS A O 1
ATOM 1650 N N . ASP A 1 206 ? -27.464 3.733 7.844 1.00 88.19 206 ASP A N 1
ATOM 1651 C CA . ASP A 1 206 ? -27.589 4.127 6.440 1.00 88.19 206 ASP A CA 1
ATOM 1652 C C . ASP A 1 206 ? -28.867 4.936 6.193 1.00 88.19 206 ASP A C 1
ATOM 1654 O O . ASP A 1 206 ? -28.830 5.978 5.542 1.00 88.19 206 ASP A O 1
ATOM 1658 N N . TYR A 1 207 ? -29.994 4.541 6.791 1.00 92.81 207 TYR A N 1
ATOM 1659 C CA . TYR A 1 207 ? -31.244 5.295 6.684 1.00 92.81 207 TYR A CA 1
ATOM 1660 C C . TYR A 1 207 ? -31.137 6.701 7.276 1.00 92.81 207 TYR A C 1
ATOM 1662 O O . TYR A 1 207 ? -31.536 7.670 6.630 1.00 92.81 207 TYR A O 1
ATOM 1670 N N . MET A 1 208 ? -30.598 6.846 8.493 1.00 93.31 208 MET A N 1
ATOM 1671 C CA . MET A 1 208 ? -30.414 8.170 9.103 1.00 93.31 208 MET A CA 1
ATOM 1672 C C . MET A 1 208 ? -29.456 9.025 8.271 1.00 93.31 208 MET A C 1
ATOM 1674 O O . MET A 1 208 ? -29.680 10.229 8.109 1.00 93.31 208 MET A O 1
ATOM 1678 N N . LEU A 1 209 ? -28.418 8.393 7.722 1.00 89.19 209 LEU A N 1
ATOM 1679 C CA . LEU A 1 209 ? -27.454 9.040 6.857 1.00 89.19 209 LEU A CA 1
ATOM 1680 C C . LEU A 1 209 ? -28.046 9.537 5.558 1.00 89.19 209 LEU A C 1
ATOM 1682 O O . LEU A 1 209 ? -27.882 10.711 5.247 1.00 89.19 209 LEU A O 1
ATOM 1686 N N . ASP A 1 210 ? -28.732 8.684 4.815 1.00 88.12 210 ASP A N 1
ATOM 1687 C CA . ASP A 1 210 ? -29.258 9.055 3.513 1.00 88.12 210 ASP A CA 1
ATOM 1688 C C . ASP A 1 210 ? -30.495 9.953 3.639 1.00 88.12 210 ASP A C 1
ATOM 1690 O O . ASP A 1 210 ? -30.661 10.856 2.817 1.00 88.12 210 ASP A O 1
ATOM 1694 N N . LYS A 1 211 ? -31.330 9.777 4.674 1.00 92.31 211 LYS A N 1
ATOM 1695 C CA . LYS A 1 211 ? -32.568 10.552 4.852 1.00 92.31 211 LYS A CA 1
ATOM 1696 C C . LYS A 1 211 ? -32.357 11.912 5.511 1.00 92.31 211 LYS A C 1
ATOM 1698 O O . LYS A 1 211 ? -32.874 12.903 5.003 1.00 92.31 211 LYS A O 1
ATOM 1703 N N . TYR A 1 212 ? -31.666 11.970 6.653 1.00 92.69 212 TYR A N 1
ATOM 1704 C CA . TYR A 1 212 ? -31.636 13.179 7.488 1.00 92.69 212 TYR A CA 1
ATOM 1705 C C . TYR A 1 212 ? -30.359 13.994 7.348 1.00 92.69 212 TYR A C 1
ATOM 1707 O O . TYR A 1 212 ? -30.430 15.217 7.389 1.00 92.69 212 TYR A O 1
ATOM 1715 N N . ILE A 1 213 ? -29.209 13.347 7.169 1.00 90.56 213 ILE A N 1
ATOM 1716 C CA . ILE A 1 213 ? -27.936 14.045 6.927 1.00 90.56 213 ILE A CA 1
ATOM 1717 C C . ILE A 1 213 ? -27.813 14.383 5.442 1.00 90.56 213 ILE A C 1
ATOM 1719 O O . ILE A 1 213 ? -27.615 15.534 5.058 1.00 90.56 213 ILE A O 1
ATOM 1723 N N . GLY A 1 214 ? -28.046 13.370 4.614 1.00 85.81 214 GLY A N 1
ATOM 1724 C CA . GLY A 1 214 ? -28.167 13.448 3.174 1.00 85.81 214 GLY A CA 1
ATOM 1725 C C . GLY A 1 214 ? -26.907 13.923 2.460 1.00 85.81 214 GLY A C 1
ATOM 1726 O O . GLY A 1 214 ? -25.832 14.119 3.029 1.00 85.81 214 GLY A O 1
ATOM 1727 N N . MET A 1 215 ? -27.066 14.122 1.156 1.00 88.00 215 MET A N 1
ATOM 1728 C CA . MET A 1 215 ? -25.978 14.530 0.269 1.00 88.00 215 MET A CA 1
ATOM 1729 C C . MET A 1 215 ? -25.460 15.960 0.546 1.00 88.00 215 MET A C 1
ATOM 1731 O O . MET A 1 215 ? -24.285 16.246 0.336 1.00 88.00 215 MET A O 1
ATOM 1735 N N . MET A 1 216 ? -26.283 16.871 1.080 1.00 90.38 216 MET A N 1
ATOM 1736 C CA . MET A 1 216 ? -25.878 18.276 1.272 1.00 90.38 216 MET A CA 1
ATOM 1737 C C . MET A 1 216 ? -24.750 18.468 2.287 1.00 90.38 216 MET A C 1
ATOM 1739 O O . MET A 1 216 ? -23.927 19.367 2.119 1.00 90.38 216 MET A O 1
ATOM 1743 N N . THR A 1 217 ? -24.657 17.605 3.297 1.00 89.75 217 THR A N 1
ATOM 1744 C CA . THR A 1 217 ? -23.518 17.590 4.217 1.00 89.75 217 THR A CA 1
ATOM 1745 C C . THR A 1 217 ? -22.206 17.314 3.494 1.00 89.75 217 THR A C 1
ATOM 1747 O O . THR A 1 217 ? -21.223 18.011 3.736 1.00 89.75 217 THR A O 1
ATOM 1750 N N . GLU A 1 218 ? -22.172 16.321 2.606 1.00 88.94 218 GLU A N 1
ATOM 1751 C CA . GLU A 1 218 ? -20.939 15.977 1.894 1.00 88.94 218 GLU A CA 1
ATOM 1752 C C . GLU A 1 218 ? -20.568 17.061 0.878 1.00 88.94 218 GLU A C 1
ATOM 1754 O O . GLU A 1 218 ? -19.410 17.472 0.803 1.00 88.94 218 GLU A O 1
ATOM 1759 N N . PHE A 1 219 ? -21.571 17.646 0.214 1.00 91.81 219 PHE A N 1
ATOM 1760 C CA . PHE A 1 219 ? -21.377 18.820 -0.637 1.00 91.81 219 PHE A CA 1
ATOM 1761 C C . PHE A 1 219 ? -20.751 19.985 0.164 1.00 91.81 219 PHE A C 1
ATOM 1763 O O . PHE A 1 219 ? -19.740 20.566 -0.241 1.00 91.81 219 PHE A O 1
ATOM 1770 N N . ALA A 1 220 ? -21.286 20.292 1.347 1.00 90.75 220 ALA A N 1
ATOM 1771 C CA . ALA A 1 220 ? -20.742 21.319 2.233 1.00 90.75 220 ALA A CA 1
ATOM 1772 C C . ALA A 1 220 ? -19.308 21.009 2.696 1.00 90.75 220 ALA A C 1
ATOM 1774 O O . ALA A 1 220 ? -18.431 21.878 2.646 1.00 90.75 220 ALA A O 1
ATOM 1775 N N . ASN A 1 221 ? -19.048 19.766 3.112 1.00 89.69 221 ASN A N 1
ATOM 1776 C CA . ASN A 1 221 ? -17.733 19.316 3.561 1.00 89.69 221 ASN A CA 1
ATOM 1777 C C . ASN A 1 221 ? -16.677 19.506 2.473 1.00 89.69 221 ASN A C 1
ATOM 1779 O O . ASN A 1 221 ? -15.610 20.062 2.748 1.00 89.69 221 ASN A O 1
ATOM 1783 N N . ASP A 1 222 ? -16.962 19.095 1.240 1.00 91.44 222 ASP A N 1
ATOM 1784 C CA . ASP A 1 222 ? -16.018 19.261 0.141 1.00 91.44 222 ASP A CA 1
ATOM 1785 C C . ASP A 1 222 ? -15.818 20.710 -0.244 1.00 91.44 222 ASP A C 1
ATOM 1787 O O . ASP A 1 222 ? -14.679 21.131 -0.452 1.00 91.44 222 ASP A O 1
ATOM 1791 N N . GLN A 1 223 ? -16.877 21.515 -0.244 1.00 90.56 223 GLN A N 1
ATOM 1792 C CA . GLN A 1 223 ? -16.715 22.944 -0.456 1.00 90.56 223 GLN A CA 1
ATOM 1793 C C . GLN A 1 223 ? -15.784 23.555 0.606 1.00 90.56 223 GLN A C 1
ATOM 1795 O O . GLN A 1 223 ? -14.889 24.343 0.284 1.00 90.56 223 GLN A O 1
ATOM 1800 N N . TYR A 1 224 ? -15.926 23.151 1.871 1.00 89.56 224 TYR A N 1
ATOM 1801 C CA . TYR A 1 224 ? -15.053 23.592 2.958 1.00 89.56 224 TYR A CA 1
ATOM 1802 C C . TYR A 1 224 ? -13.618 23.078 2.792 1.00 89.56 224 TYR A C 1
ATOM 1804 O O . TYR A 1 224 ? -12.677 23.829 3.076 1.00 89.56 224 TYR A O 1
ATOM 1812 N N . LYS A 1 225 ? -13.421 21.843 2.304 1.00 89.38 225 LYS A N 1
ATOM 1813 C CA . LYS A 1 225 ? -12.095 21.307 1.941 1.00 89.38 225 LYS A CA 1
ATOM 1814 C C . LYS A 1 225 ? -11.445 22.175 0.858 1.00 89.38 225 LYS A C 1
ATOM 1816 O O . LYS A 1 225 ? -10.294 22.578 1.037 1.00 89.38 225 LYS A O 1
ATOM 1821 N N . ILE A 1 226 ? -12.177 22.530 -0.203 1.00 89.88 226 ILE A N 1
ATOM 1822 C CA . ILE A 1 226 ? -11.683 23.395 -1.286 1.00 89.88 226 ILE A CA 1
ATOM 1823 C C . ILE A 1 226 ? -11.311 24.776 -0.733 1.00 89.88 226 ILE A C 1
ATOM 1825 O O . ILE A 1 226 ? -10.200 25.243 -0.969 1.00 89.88 226 ILE A O 1
ATOM 1829 N N . MET A 1 227 ? -12.193 25.423 0.038 1.00 89.00 227 MET A N 1
ATOM 1830 C CA . MET A 1 227 ? -11.939 26.759 0.594 1.00 89.00 227 MET A CA 1
ATOM 1831 C C . MET A 1 227 ? -10.727 26.789 1.534 1.00 89.00 227 MET A C 1
ATOM 1833 O O . MET A 1 227 ? -9.851 27.645 1.397 1.00 89.00 227 MET A O 1
ATOM 1837 N N . ASN A 1 228 ? -10.643 25.839 2.469 1.00 88.94 228 ASN A N 1
ATOM 1838 C CA . ASN A 1 228 ? -9.529 25.752 3.413 1.00 88.94 228 ASN A CA 1
ATOM 1839 C C . ASN A 1 228 ? -8.214 25.401 2.700 1.00 88.94 228 ASN A C 1
ATOM 1841 O O . ASN A 1 228 ? -7.165 25.965 3.013 1.00 88.94 228 ASN A O 1
ATOM 1845 N N . GLY A 1 229 ? -8.258 24.458 1.755 1.00 89.31 229 GLY A N 1
ATOM 1846 C CA . GLY A 1 229 ? -7.096 24.055 0.972 1.00 89.31 229 GLY A CA 1
ATOM 1847 C C . GLY A 1 229 ? -6.590 25.185 0.079 1.00 89.31 229 GLY A C 1
ATOM 1848 O O . GLY A 1 229 ? -5.388 25.434 0.059 1.00 89.31 229 GLY A O 1
ATOM 1849 N N . TYR A 1 230 ? -7.495 25.944 -0.547 1.00 90.00 230 TYR A N 1
ATOM 1850 C CA . TYR A 1 230 ? -7.166 27.152 -1.304 1.00 90.00 230 TYR A CA 1
ATOM 1851 C C . TYR A 1 230 ? -6.387 28.159 -0.461 1.00 90.00 230 TYR A C 1
ATOM 1853 O O . TYR A 1 230 ? -5.295 28.567 -0.845 1.00 90.00 230 TYR A O 1
ATOM 1861 N N . GLN A 1 231 ? -6.906 28.513 0.719 1.00 89.50 231 GLN A N 1
ATOM 1862 C CA . GLN A 1 231 ? -6.249 29.476 1.605 1.00 89.50 231 GLN A CA 1
ATOM 1863 C C . GLN A 1 231 ? -4.876 28.985 2.074 1.00 89.50 231 GLN A C 1
ATOM 1865 O O . GLN A 1 231 ? -3.934 29.768 2.166 1.00 89.50 231 GLN A O 1
ATOM 1870 N N . LYS A 1 232 ? -4.728 27.685 2.352 1.00 90.38 232 LYS A N 1
ATOM 1871 C CA . LYS A 1 232 ? -3.425 27.106 2.704 1.00 90.38 232 LYS A CA 1
ATOM 1872 C C . LYS A 1 232 ? -2.432 27.195 1.546 1.00 90.38 232 LYS A C 1
ATOM 1874 O O . LYS A 1 232 ? -1.291 27.573 1.783 1.00 90.38 232 LYS A O 1
ATOM 1879 N N . ILE A 1 233 ? -2.864 26.883 0.325 1.00 86.81 233 ILE A N 1
ATOM 1880 C CA . ILE A 1 233 ? -2.015 26.890 -0.876 1.00 86.81 233 ILE A CA 1
ATOM 1881 C C . ILE A 1 233 ? -1.619 28.316 -1.250 1.00 86.81 233 ILE A C 1
ATOM 1883 O O . ILE A 1 233 ? -0.442 28.583 -1.449 1.00 86.81 233 ILE A O 1
ATOM 1887 N N . LYS A 1 234 ? -2.570 29.256 -1.235 1.00 87.38 234 LYS A N 1
ATOM 1888 C CA . LYS A 1 234 ? -2.315 30.685 -1.468 1.00 87.38 234 LYS A CA 1
ATOM 1889 C C . LYS A 1 234 ? -1.277 31.262 -0.502 1.00 87.38 234 LYS A C 1
ATOM 1891 O O . LYS A 1 234 ? -0.470 32.098 -0.889 1.00 87.38 234 LYS A O 1
ATOM 1896 N N . ASN A 1 235 ? -1.296 30.809 0.751 1.00 87.44 235 ASN A N 1
ATOM 1897 C CA . ASN A 1 235 ? -0.381 31.269 1.794 1.00 87.44 235 ASN A CA 1
ATOM 1898 C C . ASN A 1 235 ? 0.903 30.421 1.901 1.00 87.44 235 ASN A C 1
ATOM 1900 O O . ASN A 1 235 ? 1.599 30.526 2.911 1.00 87.44 235 ASN A O 1
ATOM 1904 N N . ASN A 1 236 ? 1.200 29.560 0.916 1.00 85.31 236 ASN A N 1
ATOM 1905 C CA . ASN A 1 236 ? 2.356 28.651 0.905 1.00 85.31 236 ASN A CA 1
ATOM 1906 C C . ASN A 1 236 ? 2.502 27.845 2.212 1.00 85.31 236 ASN A C 1
ATOM 1908 O O . ASN A 1 236 ? 3.596 27.646 2.743 1.00 85.31 236 ASN A O 1
ATOM 1912 N N . ASN A 1 237 ? 1.377 27.413 2.790 1.00 85.12 237 ASN A N 1
ATOM 1913 C CA . ASN A 1 237 ? 1.377 26.652 4.030 1.00 85.12 237 ASN A CA 1
ATOM 1914 C C . ASN A 1 237 ? 1.874 25.222 3.746 1.00 85.12 237 ASN A C 1
ATOM 1916 O O . ASN A 1 237 ? 1.239 24.522 2.960 1.00 85.12 237 ASN A O 1
ATOM 1920 N N . PRO A 1 238 ? 2.921 24.724 4.429 1.00 77.69 238 PRO A N 1
ATOM 1921 C CA . PRO A 1 238 ? 3.492 23.398 4.161 1.00 77.69 238 PRO A CA 1
ATOM 1922 C C . PRO A 1 238 ? 2.543 22.231 4.485 1.00 77.69 238 PRO A C 1
ATOM 1924 O O . PRO A 1 238 ? 2.827 21.090 4.139 1.00 77.69 238 PRO A O 1
ATOM 1927 N N . THR A 1 239 ? 1.419 22.495 5.162 1.00 81.25 239 THR A N 1
ATOM 1928 C CA . THR A 1 239 ? 0.346 21.516 5.420 1.00 81.25 239 THR A CA 1
ATOM 1929 C C . THR A 1 239 ? -0.758 21.534 4.359 1.00 81.25 239 THR A C 1
ATOM 1931 O O . THR A 1 239 ? -1.786 20.869 4.521 1.00 81.25 239 THR A O 1
ATOM 1934 N N . ALA A 1 240 ? -0.605 22.342 3.308 1.00 84.31 240 ALA A N 1
ATOM 1935 C CA . ALA A 1 240 ? -1.482 22.330 2.152 1.00 84.31 240 ALA A CA 1
ATOM 1936 C C . ALA A 1 240 ? -1.473 20.952 1.479 1.00 84.31 240 ALA A C 1
ATOM 1938 O O . ALA A 1 240 ? -0.419 20.358 1.272 1.00 84.31 240 ALA A O 1
ATOM 1939 N N . ASN A 1 241 ? -2.656 20.467 1.106 1.00 86.44 241 ASN A N 1
ATOM 1940 C CA . ASN A 1 241 ? -2.807 19.247 0.324 1.00 86.44 241 ASN A CA 1
ATOM 1941 C C . ASN A 1 241 ? -3.596 19.571 -0.958 1.00 86.44 241 ASN A C 1
ATOM 1943 O O . ASN A 1 241 ? -4.830 19.582 -0.911 1.00 86.44 241 ASN A O 1
ATOM 1947 N N . PRO A 1 242 ? -2.912 19.854 -2.084 1.00 85.31 242 PRO A N 1
ATOM 1948 C CA . PRO A 1 242 ? -3.556 20.133 -3.368 1.00 85.31 242 PRO A CA 1
ATOM 1949 C C . PRO A 1 242 ? -4.502 19.018 -3.820 1.00 85.31 242 PRO A C 1
ATOM 1951 O O . PRO A 1 242 ? -5.575 19.314 -4.340 1.00 85.31 242 PRO A O 1
ATOM 1954 N N . LEU A 1 243 ? -4.174 17.750 -3.540 1.00 85.00 243 LEU A N 1
ATOM 1955 C CA . LEU A 1 243 ? -5.033 16.615 -3.891 1.00 85.00 243 LEU A CA 1
ATOM 1956 C C . LEU A 1 243 ? -6.379 16.677 -3.179 1.00 85.00 243 LEU A C 1
ATOM 1958 O O . LEU A 1 243 ? -7.407 16.429 -3.795 1.00 85.00 243 LEU A O 1
ATOM 1962 N N . SER A 1 244 ? -6.398 17.085 -1.908 1.00 85.50 244 SER A N 1
ATOM 1963 C CA . SER A 1 244 ? -7.659 17.250 -1.181 1.00 85.50 244 SER A CA 1
ATOM 1964 C C . SER A 1 244 ? -8.558 18.320 -1.809 1.00 85.50 244 SER A C 1
ATOM 1966 O O . SER A 1 244 ? -9.777 18.212 -1.695 1.00 85.50 244 SER A O 1
ATOM 1968 N N . VAL A 1 245 ? -7.984 19.344 -2.453 1.00 87.81 245 VAL A N 1
ATOM 1969 C CA . VAL A 1 245 ? -8.750 20.370 -3.177 1.00 87.81 245 VAL A CA 1
ATOM 1970 C C . VAL A 1 245 ? -9.258 19.829 -4.510 1.00 87.81 245 VAL A C 1
ATOM 1972 O O . VAL A 1 245 ? -10.405 20.083 -4.865 1.00 87.81 245 VAL A O 1
ATOM 1975 N N . VAL A 1 246 ? -8.432 19.057 -5.220 1.00 87.00 246 VAL A N 1
ATOM 1976 C CA . VAL A 1 246 ? -8.802 18.401 -6.483 1.00 87.00 246 VAL A CA 1
ATOM 1977 C C . VAL A 1 246 ? -9.952 17.416 -6.275 1.00 87.00 246 VAL A C 1
ATOM 1979 O O . VAL A 1 246 ? -10.954 17.502 -6.984 1.00 87.00 246 VAL A O 1
ATOM 1982 N N . THR A 1 247 ? -9.846 16.531 -5.278 1.00 88.19 247 THR A N 1
ATOM 1983 C CA . THR A 1 247 ? -10.916 15.592 -4.915 1.00 88.19 247 THR A CA 1
ATOM 1984 C C . THR A 1 247 ? -12.182 16.343 -4.529 1.00 88.19 247 THR A C 1
ATOM 1986 O O . THR A 1 247 ? -13.233 16.077 -5.101 1.00 88.19 247 THR A O 1
ATOM 1989 N N . GLY A 1 248 ? -12.084 17.342 -3.643 1.00 89.62 248 GLY A N 1
ATOM 1990 C CA . GLY A 1 248 ? -13.248 18.134 -3.244 1.00 89.62 248 GLY A CA 1
ATOM 1991 C C . GLY A 1 248 ? -13.932 18.818 -4.432 1.00 89.62 248 GLY A C 1
ATOM 1992 O O . GLY A 1 248 ? -15.153 18.827 -4.515 1.00 89.62 248 GLY A O 1
ATOM 1993 N N . ALA A 1 249 ? -13.173 19.349 -5.394 1.00 87.75 249 ALA A N 1
ATOM 1994 C CA . ALA A 1 249 ? -13.749 19.995 -6.573 1.00 87.75 249 ALA A CA 1
ATOM 1995 C C . ALA A 1 249 ? -14.417 19.018 -7.543 1.00 87.75 249 ALA A C 1
ATOM 1997 O O . ALA A 1 249 ? -15.459 19.351 -8.110 1.00 87.75 249 ALA A O 1
ATOM 1998 N N . PHE A 1 250 ? -13.844 17.824 -7.726 1.00 88.06 250 PHE A N 1
ATOM 1999 C CA . PHE A 1 250 ? -14.509 16.749 -8.460 1.00 88.06 250 PHE A CA 1
ATOM 2000 C C . PHE A 1 250 ? -15.854 16.425 -7.809 1.00 88.06 250 PHE A C 1
ATOM 2002 O O . PHE A 1 250 ? -16.889 16.489 -8.469 1.00 88.06 250 PHE A O 1
ATOM 2009 N N . MET A 1 251 ? -15.841 16.169 -6.502 1.00 90.25 251 MET A N 1
ATOM 2010 C CA . MET A 1 251 ? -17.036 15.787 -5.766 1.00 90.25 251 MET A CA 1
ATOM 2011 C C . MET A 1 251 ? -18.097 16.893 -5.761 1.00 90.25 251 MET A C 1
ATOM 2013 O O . MET A 1 251 ? -19.241 16.617 -6.104 1.00 90.25 251 MET A O 1
ATOM 2017 N N . VAL A 1 252 ? -17.732 18.158 -5.510 1.00 89.75 252 VAL A N 1
ATOM 2018 C CA . VAL A 1 252 ? -18.645 19.313 -5.628 1.00 89.75 252 VAL A CA 1
ATOM 2019 C C . VAL A 1 252 ? -19.342 19.331 -6.987 1.00 89.75 252 VAL A C 1
ATOM 2021 O O . VAL A 1 252 ? -20.556 19.497 -7.047 1.00 89.75 252 VAL A O 1
ATOM 2024 N N . ASN A 1 253 ? -18.609 19.119 -8.080 1.00 87.12 253 ASN A N 1
ATOM 2025 C CA . ASN A 1 253 ? -19.195 19.127 -9.417 1.00 87.12 253 ASN A CA 1
ATOM 2026 C C . ASN A 1 253 ? -20.214 17.994 -9.629 1.00 87.12 253 ASN A C 1
ATOM 2028 O O . ASN A 1 253 ? -21.208 18.184 -10.326 1.00 87.12 253 ASN A O 1
ATOM 2032 N N . GLU A 1 254 ? -19.999 16.830 -9.021 1.00 86.44 254 GLU A N 1
ATOM 2033 C CA . GLU A 1 254 ? -20.954 15.719 -9.084 1.00 86.44 254 GLU A CA 1
ATOM 2034 C C . GLU A 1 254 ? -22.165 15.935 -8.176 1.00 86.44 254 GLU A C 1
ATOM 2036 O O . GLU A 1 254 ? -23.292 15.615 -8.555 1.00 86.44 254 GLU A O 1
ATOM 2041 N N . MET A 1 255 ? -21.966 16.585 -7.032 1.00 89.50 255 MET A N 1
ATOM 2042 C CA . MET A 1 255 ? -23.063 16.984 -6.156 1.00 89.50 255 MET A CA 1
ATOM 2043 C C . MET A 1 255 ? -23.961 18.034 -6.805 1.00 89.50 255 MET A C 1
ATOM 2045 O O . MET A 1 255 ? -25.175 17.973 -6.630 1.00 89.50 255 MET A O 1
ATOM 2049 N N . LYS A 1 256 ? -23.407 18.939 -7.624 1.00 89.62 256 LYS A N 1
ATOM 2050 C CA . LYS A 1 256 ? -24.215 19.879 -8.416 1.00 89.62 256 LYS A CA 1
ATOM 2051 C C . LYS A 1 256 ? -25.186 19.150 -9.341 1.00 89.62 256 LYS A C 1
ATOM 2053 O O . LYS A 1 256 ? -26.379 19.427 -9.298 1.00 89.62 256 LYS A O 1
ATOM 2058 N N . LYS A 1 257 ? -24.710 18.132 -10.064 1.00 88.25 257 LYS A N 1
ATOM 2059 C CA . LYS A 1 257 ? -25.570 17.305 -10.927 1.00 88.25 257 LYS A CA 1
ATOM 2060 C C . LYS A 1 257 ? -26.646 16.560 -10.143 1.00 88.25 257 LYS A C 1
ATOM 2062 O O . LYS A 1 257 ? -27.754 16.398 -10.636 1.00 88.25 257 LYS A O 1
ATOM 2067 N N . LEU A 1 258 ? -26.339 16.095 -8.930 1.00 88.69 258 LEU A N 1
ATOM 2068 C CA . LEU A 1 258 ? -27.340 15.448 -8.077 1.00 88.69 258 LEU A CA 1
ATOM 2069 C C . LEU A 1 258 ? -28.393 16.430 -7.561 1.00 88.69 258 LEU A C 1
ATOM 2071 O O . LEU A 1 258 ? -29.549 16.038 -7.434 1.00 88.69 258 LEU A O 1
ATOM 2075 N N . VAL A 1 259 ? -28.011 17.676 -7.268 1.00 90.19 259 VAL A N 1
ATOM 2076 C CA . VAL A 1 259 ? -28.938 18.751 -6.878 1.00 90.19 259 VAL A CA 1
ATOM 2077 C C . VAL A 1 259 ? -29.812 19.181 -8.063 1.00 90.19 259 VAL A C 1
ATOM 2079 O O . VAL A 1 259 ? -31.004 19.415 -7.875 1.00 90.19 259 VAL A O 1
ATOM 2082 N N . GLU A 1 260 ? -29.254 19.233 -9.273 1.00 90.25 260 GLU A N 1
ATOM 2083 C CA . GLU A 1 260 ? -29.999 19.455 -10.519 1.00 90.25 260 GLU A CA 1
ATOM 2084 C C . GLU A 1 260 ? -30.998 18.312 -10.783 1.00 90.25 260 GLU A C 1
ATOM 2086 O O . GLU A 1 260 ? -32.191 18.577 -10.908 1.00 90.25 260 GLU A O 1
ATOM 2091 N N . ASP A 1 261 ? -30.558 17.043 -10.753 1.00 90.06 261 ASP A N 1
ATOM 2092 C CA . ASP A 1 261 ? -31.447 15.870 -10.900 1.00 90.06 261 ASP A CA 1
ATOM 2093 C C . ASP A 1 261 ? -32.528 15.873 -9.808 1.00 90.06 261 ASP A C 1
ATOM 2095 O O . ASP A 1 261 ? -33.706 15.673 -10.090 1.00 90.06 261 ASP A O 1
ATOM 2099 N N . TRP A 1 262 ? -32.179 16.188 -8.557 1.00 92.19 262 TRP A N 1
ATOM 2100 C CA . TRP A 1 262 ? -33.163 16.341 -7.484 1.00 92.19 262 TRP A CA 1
ATOM 2101 C C . TRP A 1 262 ? -34.247 17.366 -7.828 1.00 92.19 262 TRP A C 1
ATOM 2103 O O . TRP A 1 262 ? -35.435 17.057 -7.697 1.00 92.19 262 TRP A O 1
ATOM 2113 N N . ARG A 1 263 ? -33.848 18.555 -8.295 1.00 91.00 263 ARG A N 1
ATOM 2114 C CA . ARG A 1 263 ? -34.771 19.632 -8.665 1.00 91.00 263 ARG A CA 1
ATOM 2115 C C . ARG A 1 263 ? -35.738 19.201 -9.767 1.00 91.00 263 ARG A C 1
ATOM 2117 O O . ARG A 1 263 ? -36.906 19.571 -9.717 1.00 91.00 263 ARG A O 1
ATOM 2124 N N . GLU A 1 264 ? -35.272 18.399 -10.720 1.00 90.50 264 GLU A N 1
ATOM 2125 C CA . GLU A 1 264 ? -36.091 17.866 -11.814 1.00 90.50 264 GLU A CA 1
ATOM 2126 C C . GLU A 1 264 ? -37.092 16.785 -11.365 1.00 90.50 264 GLU A C 1
ATOM 2128 O O . GLU A 1 264 ? -38.096 16.561 -12.041 1.00 90.50 264 GLU A O 1
ATOM 2133 N N . ASN A 1 265 ? -36.850 16.111 -10.233 1.00 87.00 265 ASN A N 1
ATOM 2134 C CA . ASN A 1 265 ? -37.700 15.019 -9.740 1.00 87.00 265 ASN A CA 1
ATOM 2135 C C . ASN A 1 265 ? -38.861 15.480 -8.831 1.00 87.00 265 ASN A C 1
ATOM 2137 O O . ASN A 1 265 ? -39.692 14.641 -8.488 1.00 87.00 265 ASN A O 1
ATOM 2141 N N . ASP A 1 266 ? -38.914 16.758 -8.435 1.00 87.62 266 ASP A N 1
ATOM 2142 C CA . ASP A 1 266 ? -39.991 17.384 -7.635 1.00 87.62 266 ASP A CA 1
ATOM 2143 C C . ASP A 1 266 ? -40.440 16.574 -6.395 1.00 87.62 266 ASP A C 1
ATOM 2145 O O . ASP A 1 266 ? -41.622 16.415 -6.092 1.00 87.62 266 ASP A O 1
ATOM 2149 N N . ILE A 1 267 ? -39.474 16.012 -5.663 1.00 90.50 267 ILE A N 1
ATOM 2150 C CA . ILE A 1 267 ? -39.702 15.326 -4.382 1.00 90.50 267 ILE A CA 1
ATOM 2151 C C . ILE A 1 267 ? -38.884 15.993 -3.271 1.00 90.50 267 ILE A C 1
ATOM 2153 O O . ILE A 1 267 ? -37.873 16.631 -3.569 1.00 90.50 267 ILE A O 1
ATOM 2157 N N . PRO A 1 268 ? -39.255 15.850 -1.984 1.00 90.69 268 PRO A N 1
ATOM 2158 C CA . PRO A 1 268 ? -38.446 16.375 -0.886 1.00 90.69 268 PRO A CA 1
ATOM 2159 C C . PRO A 1 268 ? -36.996 15.878 -0.955 1.00 90.69 268 PRO A C 1
ATOM 2161 O O . PRO A 1 268 ? -36.751 14.710 -1.257 1.00 90.69 268 PRO A O 1
ATOM 2164 N N . LEU A 1 269 ? -36.032 16.754 -0.651 1.00 89.25 269 LEU A N 1
ATOM 2165 C CA . LEU A 1 269 ? -34.596 16.446 -0.720 1.00 89.25 269 LEU A CA 1
ATOM 2166 C C . LEU A 1 269 ? -34.216 15.209 0.100 1.00 89.25 269 LEU A C 1
ATOM 2168 O O . LEU A 1 269 ? -33.403 14.398 -0.336 1.00 89.25 269 LEU A O 1
ATOM 2172 N N . THR A 1 270 ? -34.829 15.052 1.270 1.00 88.69 270 THR A N 1
ATOM 2173 C CA . THR A 1 270 ? -34.632 13.908 2.167 1.00 88.69 270 THR A CA 1
ATOM 2174 C C . THR A 1 270 ? -35.083 12.592 1.530 1.00 88.69 270 THR A C 1
ATOM 2176 O O . THR A 1 270 ? -34.361 11.599 1.582 1.00 88.69 270 THR A O 1
ATOM 2179 N N . GLU A 1 271 ? -36.234 12.586 0.855 1.00 90.62 271 GLU A N 1
ATOM 2180 C CA . GLU A 1 271 ? -36.755 11.413 0.141 1.00 90.62 271 GLU A CA 1
ATOM 2181 C C . GLU A 1 271 ? -35.952 11.117 -1.131 1.00 90.62 271 GLU A C 1
ATOM 2183 O O . GLU A 1 271 ? -35.692 9.957 -1.456 1.00 90.62 271 GLU A O 1
ATOM 2188 N N . TYR A 1 272 ? -35.497 12.155 -1.836 1.00 92.44 272 TYR A N 1
ATOM 2189 C CA . TYR A 1 272 ? -34.595 11.996 -2.974 1.00 92.44 272 TYR A CA 1
ATOM 2190 C C . TYR A 1 272 ? -33.259 11.376 -2.562 1.00 92.44 272 TYR A C 1
ATOM 2192 O O . TYR A 1 272 ? -32.812 10.405 -3.177 1.00 92.44 272 TYR A O 1
ATOM 2200 N N . SER A 1 273 ? -32.643 11.917 -1.510 1.00 88.38 273 SER A N 1
ATOM 2201 C CA . SER A 1 273 ? -31.369 11.442 -0.977 1.00 88.38 273 SER A CA 1
ATOM 2202 C C . SER A 1 273 ? -31.487 9.989 -0.511 1.00 88.38 273 SER A C 1
ATOM 2204 O O . SER A 1 273 ? -30.659 9.168 -0.897 1.00 88.38 273 SER A O 1
ATOM 2206 N N . LEU A 1 274 ? -32.573 9.625 0.180 1.00 88.31 274 LEU A N 1
ATOM 2207 C CA . LEU A 1 274 ? -32.860 8.236 0.543 1.00 88.31 274 LEU A CA 1
ATOM 2208 C C . LEU A 1 274 ? -33.006 7.322 -0.685 1.00 88.31 274 LEU A C 1
ATOM 2210 O O . LEU A 1 274 ? -32.366 6.276 -0.766 1.00 88.31 274 LEU A O 1
ATOM 2214 N N . LYS A 1 275 ? -33.799 7.726 -1.685 1.00 88.50 275 LYS A N 1
ATOM 2215 C CA . LYS A 1 275 ? -34.050 6.931 -2.901 1.00 88.50 275 LYS A CA 1
ATOM 2216 C C . LYS A 1 275 ? -32.791 6.696 -3.736 1.00 88.50 275 LYS A C 1
ATOM 2218 O O . LYS A 1 275 ? -32.654 5.647 -4.364 1.00 88.50 275 LYS A O 1
ATOM 2223 N N . LYS A 1 276 ? -31.901 7.685 -3.798 1.00 84.62 276 LYS A N 1
ATOM 2224 C CA . LYS A 1 276 ? -30.640 7.608 -4.549 1.00 84.62 276 LYS A CA 1
ATOM 2225 C C . LYS A 1 276 ? -29.498 7.011 -3.733 1.00 84.62 276 LYS A C 1
ATOM 2227 O O . LYS A 1 276 ? -28.418 6.849 -4.295 1.00 84.62 276 LYS A O 1
ATOM 2232 N N . GLN A 1 277 ? -29.729 6.723 -2.449 1.00 80.25 277 GLN A N 1
ATOM 2233 C CA . GLN A 1 277 ? -28.676 6.435 -1.477 1.00 80.25 277 GLN A CA 1
ATOM 2234 C C . GLN A 1 277 ? -27.569 7.494 -1.573 1.00 80.25 277 GLN A C 1
ATOM 2236 O O . GLN A 1 277 ? -26.404 7.181 -1.800 1.00 80.25 277 GLN A O 1
ATOM 2241 N N . GLY A 1 278 ? -27.960 8.771 -1.571 1.00 75.00 278 GLY A N 1
ATOM 2242 C CA . GLY A 1 278 ? -27.146 9.884 -2.054 1.00 75.00 278 GLY A CA 1
ATOM 2243 C C . GLY A 1 278 ? -25.776 9.977 -1.387 1.00 75.00 278 GLY A C 1
ATOM 2244 O O . GLY A 1 278 ? -24.792 10.277 -2.066 1.00 75.00 278 GLY A O 1
ATOM 2245 N N . ARG A 1 279 ? -25.677 9.660 -0.089 1.00 75.94 279 ARG A N 1
ATOM 2246 C CA . ARG A 1 279 ? -24.397 9.652 0.625 1.00 75.94 279 ARG A CA 1
ATOM 2247 C C . ARG A 1 279 ? -23.593 8.382 0.344 1.00 75.94 279 ARG A C 1
ATOM 2249 O O . ARG A 1 279 ? -22.384 8.465 0.131 1.00 75.94 279 ARG A O 1
ATOM 2256 N N . THR A 1 280 ? -24.243 7.224 0.281 1.00 71.69 280 THR A N 1
ATOM 2257 C CA . THR A 1 280 ? -23.594 5.962 -0.119 1.00 71.69 280 THR A CA 1
ATOM 2258 C C . THR A 1 280 ? -23.010 6.064 -1.531 1.00 71.69 280 THR A C 1
ATOM 2260 O O . THR A 1 280 ? -21.844 5.741 -1.761 1.00 71.69 280 THR A O 1
ATOM 2263 N N . PHE A 1 281 ? -23.783 6.603 -2.475 1.00 78.75 281 PHE A N 1
ATOM 2264 C CA . PHE A 1 281 ? -23.336 6.921 -3.827 1.00 78.75 281 PHE A CA 1
ATOM 2265 C C . PHE A 1 281 ? -22.130 7.865 -3.809 1.00 78.75 281 PHE A C 1
ATOM 2267 O O . PHE A 1 281 ? -21.141 7.595 -4.490 1.00 78.75 281 PHE A O 1
ATOM 2274 N N . TYR A 1 282 ? -22.188 8.929 -3.003 1.00 84.69 282 TYR A N 1
ATOM 2275 C CA . TYR A 1 282 ? -21.084 9.870 -2.831 1.00 84.69 282 TYR A CA 1
ATOM 2276 C C . TYR A 1 282 ? -19.801 9.172 -2.347 1.00 84.69 282 TYR A C 1
ATOM 2278 O O . TYR A 1 282 ? -18.757 9.344 -2.970 1.00 84.69 282 TYR A O 1
ATOM 2286 N N . HIS A 1 283 ? -19.848 8.350 -1.293 1.00 77.69 283 HIS A N 1
ATOM 2287 C CA . HIS A 1 283 ? -18.642 7.698 -0.761 1.00 77.69 283 HIS A CA 1
ATOM 2288 C C . HIS A 1 283 ? -18.087 6.633 -1.707 1.00 77.69 283 HIS A C 1
ATOM 2290 O O . HIS A 1 283 ? -16.869 6.519 -1.852 1.00 77.69 283 HIS A O 1
ATOM 2296 N N . ASN A 1 284 ? -18.958 5.900 -2.404 1.00 75.00 284 ASN A N 1
ATOM 2297 C CA . ASN A 1 284 ? -18.534 4.985 -3.460 1.00 75.00 284 ASN A CA 1
ATOM 2298 C C . ASN A 1 284 ? -17.829 5.748 -4.586 1.00 75.00 284 AS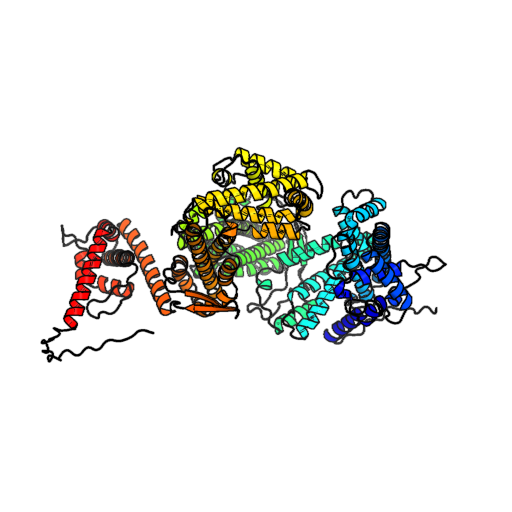N A C 1
ATOM 2300 O O . ASN A 1 284 ? -16.788 5.315 -5.076 1.00 75.00 284 ASN A O 1
ATOM 2304 N N . LEU A 1 285 ? -18.353 6.914 -4.963 1.00 80.38 285 LEU A N 1
ATOM 2305 C CA . LEU A 1 285 ? -17.761 7.778 -5.975 1.00 80.38 285 LEU A CA 1
ATOM 2306 C C . LEU A 1 285 ? -16.427 8.392 -5.514 1.00 80.38 285 LEU A C 1
ATOM 2308 O O . LEU A 1 285 ? -15.467 8.359 -6.278 1.00 80.38 285 LEU A O 1
ATOM 2312 N N . GLU A 1 286 ? -16.332 8.887 -4.276 1.00 82.94 286 GLU A N 1
ATOM 2313 C CA . GLU A 1 286 ? -15.104 9.439 -3.679 1.00 82.94 286 GLU A CA 1
ATOM 2314 C C . GLU A 1 286 ? -14.019 8.364 -3.545 1.00 82.94 286 GLU A C 1
ATOM 2316 O O . GLU A 1 286 ? -12.866 8.584 -3.927 1.00 82.94 286 GLU A O 1
ATOM 2321 N N . GLY A 1 287 ? -14.383 7.184 -3.036 1.00 75.75 287 GLY A N 1
ATOM 2322 C CA . GLY A 1 287 ? -13.481 6.047 -2.876 1.00 75.75 287 GLY A CA 1
ATOM 2323 C C . GLY A 1 287 ? -12.976 5.540 -4.221 1.00 75.75 287 GLY A C 1
ATOM 2324 O O . GLY A 1 287 ? -11.773 5.346 -4.403 1.00 75.75 287 GLY A O 1
ATOM 2325 N N . ALA A 1 288 ? -13.870 5.409 -5.198 1.00 72.81 288 ALA A N 1
ATOM 2326 C CA . ALA A 1 288 ? -13.502 4.972 -6.532 1.00 72.81 288 ALA A CA 1
ATOM 2327 C C . ALA A 1 288 ? -12.701 6.043 -7.298 1.00 72.81 288 ALA A C 1
ATOM 2329 O O . ALA A 1 288 ? -11.768 5.689 -8.021 1.00 72.81 288 ALA A O 1
ATOM 2330 N N . PHE A 1 289 ? -12.981 7.336 -7.097 1.00 78.25 289 PHE A N 1
ATOM 2331 C CA . PHE A 1 289 ? -12.153 8.437 -7.602 1.00 78.25 289 PHE A CA 1
ATOM 2332 C C . PHE A 1 289 ? -10.757 8.394 -6.986 1.00 78.25 289 PHE A C 1
ATOM 2334 O O . PHE A 1 289 ? -9.766 8.345 -7.708 1.00 78.25 289 PHE A O 1
ATOM 2341 N N . THR A 1 290 ? -10.657 8.301 -5.664 1.00 75.12 290 THR A N 1
ATOM 2342 C CA . THR A 1 290 ? -9.369 8.239 -4.966 1.00 75.12 290 THR A CA 1
ATOM 2343 C C . THR A 1 290 ? -8.567 7.001 -5.377 1.00 75.12 290 THR A C 1
ATOM 2345 O O . THR A 1 290 ? -7.379 7.111 -5.647 1.00 75.12 290 THR A O 1
ATOM 2348 N N . GLY A 1 291 ? -9.205 5.834 -5.499 1.00 64.56 291 GLY A N 1
ATOM 2349 C CA . GLY A 1 291 ? -8.527 4.591 -5.875 1.00 64.56 291 GLY A CA 1
ATOM 2350 C C . GLY A 1 291 ? -8.153 4.481 -7.357 1.00 64.56 291 GLY A C 1
ATOM 2351 O O . GLY A 1 291 ? -7.159 3.838 -7.683 1.00 64.56 291 GLY A O 1
ATOM 2352 N N . SER A 1 292 ? -8.932 5.087 -8.261 1.00 63.94 292 SER A N 1
ATOM 2353 C CA . SER A 1 292 ? -8.760 4.906 -9.716 1.00 63.94 292 SER A CA 1
ATOM 2354 C C . SER A 1 292 ? -8.092 6.094 -10.406 1.00 63.94 292 SER A C 1
ATOM 2356 O O . SER A 1 292 ? -7.414 5.916 -11.417 1.00 63.94 292 SER A O 1
ATOM 2358 N N . PHE A 1 293 ? -8.313 7.307 -9.897 1.00 64.38 293 PHE A N 1
ATOM 2359 C CA . PHE A 1 293 ? -7.821 8.550 -10.489 1.00 64.38 293 PHE A CA 1
ATOM 2360 C C . PHE A 1 293 ? -6.505 9.009 -9.855 1.00 64.38 293 PHE A C 1
ATOM 2362 O O . PHE A 1 293 ? -5.598 9.430 -10.568 1.00 64.38 293 PHE A O 1
ATOM 2369 N N . LEU A 1 294 ? -6.380 8.895 -8.530 1.00 64.81 294 LEU A N 1
ATOM 2370 C CA . LEU A 1 294 ? -5.159 9.238 -7.797 1.00 64.81 294 LEU A CA 1
ATOM 2371 C C . LEU A 1 294 ? -4.241 8.014 -7.696 1.00 64.81 294 LEU A C 1
ATOM 2373 O O . LEU A 1 294 ? -3.938 7.539 -6.607 1.00 64.81 294 LEU A O 1
ATOM 2377 N N . ASN A 1 295 ? -3.823 7.479 -8.845 1.00 58.34 295 ASN A N 1
ATOM 2378 C CA . ASN A 1 295 ? -2.786 6.448 -8.893 1.00 58.34 295 ASN A CA 1
ATOM 2379 C C . ASN A 1 295 ? -1.458 6.957 -8.279 1.00 58.34 295 ASN A C 1
ATOM 2381 O O . ASN A 1 295 ? -1.304 8.154 -8.020 1.00 58.34 295 ASN A O 1
ATOM 2385 N N . ASP A 1 296 ? -0.488 6.053 -8.083 1.00 53.00 296 ASP A N 1
ATOM 2386 C CA . ASP A 1 296 ? 0.811 6.350 -7.448 1.00 53.00 296 ASP A CA 1
ATOM 2387 C C . ASP A 1 296 ? 1.492 7.617 -8.010 1.00 53.00 296 ASP A C 1
ATOM 2389 O O . ASP A 1 296 ? 2.085 8.379 -7.253 1.00 53.00 296 ASP A O 1
ATOM 2393 N N . ASP A 1 297 ? 1.316 7.930 -9.302 1.00 55.28 297 ASP A N 1
ATOM 2394 C CA . ASP A 1 297 ? 1.899 9.116 -9.944 1.00 55.28 297 ASP A CA 1
ATOM 2395 C C . ASP A 1 297 ? 1.413 10.449 -9.333 1.00 55.28 297 ASP A C 1
ATOM 2397 O O . ASP A 1 297 ? 2.209 11.374 -9.180 1.00 55.28 297 ASP A O 1
ATOM 2401 N N . TRP A 1 298 ? 0.136 10.583 -8.955 1.00 65.88 298 TRP A N 1
ATOM 2402 C CA . TRP A 1 298 ? -0.380 11.809 -8.318 1.00 65.88 298 TRP A CA 1
ATOM 2403 C C . TRP A 1 298 ? -0.083 11.854 -6.817 1.00 65.88 298 TRP A C 1
ATOM 2405 O O . TRP A 1 298 ? 0.079 12.941 -6.264 1.00 65.88 298 TRP A O 1
ATOM 2415 N N . ILE A 1 299 ? -0.010 10.691 -6.162 1.00 58.81 299 ILE A N 1
ATOM 2416 C CA . ILE A 1 299 ? 0.249 10.569 -4.720 1.00 58.81 299 ILE A CA 1
ATOM 2417 C C . ILE A 1 299 ? 1.737 10.797 -4.400 1.00 58.81 299 ILE A C 1
ATOM 2419 O O . ILE A 1 299 ? 2.049 11.459 -3.407 1.00 58.81 299 ILE A O 1
ATOM 2423 N N . ASP A 1 300 ? 2.647 10.309 -5.248 1.00 51.69 300 ASP A N 1
ATOM 2424 C CA . ASP A 1 300 ? 4.099 10.433 -5.062 1.00 51.69 300 ASP A CA 1
ATOM 2425 C C . ASP A 1 300 ? 4.681 11.739 -5.631 1.00 51.69 300 ASP A C 1
ATOM 2427 O O . ASP A 1 300 ? 5.808 12.125 -5.288 1.00 51.69 300 ASP A O 1
ATOM 2431 N N . THR A 1 301 ? 3.930 12.459 -6.473 1.00 60.97 301 THR A N 1
ATOM 2432 C CA . THR A 1 301 ? 4.374 13.751 -7.004 1.00 60.97 301 THR A CA 1
ATOM 2433 C C . THR A 1 301 ? 4.349 14.808 -5.905 1.00 60.97 301 THR A C 1
ATOM 2435 O O . THR A 1 301 ? 3.304 15.206 -5.392 1.00 60.97 301 THR A O 1
ATOM 2438 N N . ARG A 1 302 ? 5.532 15.335 -5.568 1.00 67.38 302 ARG A N 1
ATOM 2439 C CA . ARG A 1 302 ? 5.617 16.605 -4.845 1.00 67.38 302 ARG A CA 1
ATOM 2440 C C . ARG A 1 302 ? 5.154 17.708 -5.786 1.00 67.38 302 ARG A C 1
ATOM 2442 O O . ARG A 1 302 ? 5.897 18.084 -6.685 1.00 67.38 302 ARG A O 1
ATOM 2449 N N . PHE A 1 303 ? 3.948 18.213 -5.565 1.00 73.88 303 PHE A N 1
ATOM 2450 C CA . PHE A 1 303 ? 3.482 19.422 -6.229 1.00 73.88 303 PHE A CA 1
ATOM 2451 C C . PHE A 1 303 ? 4.365 20.587 -5.787 1.00 73.88 303 PHE A C 1
ATOM 2453 O O . PHE A 1 303 ? 4.465 20.867 -4.590 1.00 73.88 303 PHE A O 1
ATOM 2460 N N . ASP A 1 304 ? 5.026 21.242 -6.737 1.00 81.12 304 ASP A N 1
ATOM 2461 C CA . ASP A 1 304 ? 5.588 22.558 -6.463 1.00 81.12 304 ASP A CA 1
ATOM 2462 C C . ASP A 1 304 ? 4.459 23.591 -6.288 1.00 81.12 304 ASP A C 1
ATOM 2464 O O . ASP A 1 304 ? 3.268 23.303 -6.489 1.00 81.12 304 ASP A O 1
ATOM 2468 N N . ASP A 1 305 ? 4.823 24.794 -5.847 1.00 79.44 305 ASP A N 1
ATOM 2469 C CA . ASP A 1 305 ? 3.852 25.847 -5.551 1.00 79.44 305 ASP A CA 1
ATOM 2470 C C . ASP A 1 305 ? 3.076 26.270 -6.812 1.00 79.44 305 ASP A C 1
ATOM 2472 O O . ASP A 1 305 ? 1.879 26.553 -6.736 1.00 79.44 305 ASP A O 1
ATOM 2476 N N . GLU A 1 306 ? 3.717 26.262 -7.986 1.00 84.00 306 GLU A N 1
ATOM 2477 C CA . GLU A 1 306 ? 3.108 26.698 -9.246 1.00 84.00 306 GLU A CA 1
ATOM 2478 C C . GLU A 1 306 ? 2.069 25.686 -9.749 1.00 84.00 306 GLU A C 1
ATOM 2480 O O . GLU A 1 306 ? 0.933 26.063 -10.059 1.00 84.00 306 GLU A O 1
ATOM 2485 N N . LEU A 1 307 ? 2.406 24.394 -9.775 1.00 83.19 307 LEU A N 1
ATOM 2486 C CA . LEU A 1 307 ? 1.478 23.329 -10.142 1.00 83.19 307 LEU A CA 1
ATOM 2487 C C . LEU A 1 307 ? 0.331 23.228 -9.130 1.00 83.19 307 LEU A C 1
ATOM 2489 O O . LEU A 1 307 ? -0.828 23.082 -9.528 1.00 83.19 307 LEU A O 1
ATOM 2493 N N . SER A 1 308 ? 0.624 23.364 -7.832 1.00 81.94 308 SER A N 1
ATOM 2494 C CA . SER A 1 308 ? -0.402 23.408 -6.782 1.00 81.94 308 SER A CA 1
ATOM 2495 C C . SER A 1 308 ? -1.414 24.523 -7.044 1.00 81.94 308 SER A C 1
ATOM 2497 O O . SER A 1 308 ? -2.624 24.291 -7.003 1.00 81.94 308 SER A O 1
ATOM 2499 N N . GLN A 1 309 ? -0.939 25.727 -7.372 1.00 84.00 309 GLN A N 1
ATOM 2500 C CA . GLN A 1 309 ? -1.802 26.861 -7.699 1.00 84.00 309 GLN A CA 1
ATOM 2501 C C . GLN A 1 309 ? -2.604 26.631 -8.989 1.00 84.00 309 GLN A C 1
ATOM 2503 O O . GLN A 1 309 ? -3.795 26.947 -9.022 1.00 84.00 309 GLN A O 1
ATOM 2508 N N . GLN A 1 310 ? -2.005 26.041 -10.031 1.00 85.94 310 GLN A N 1
ATOM 2509 C CA . GLN A 1 310 ? -2.709 25.699 -11.275 1.00 85.94 310 GLN A CA 1
ATOM 2510 C C . GLN A 1 310 ? -3.841 24.691 -11.039 1.00 85.94 310 GLN A C 1
ATOM 2512 O O . GLN A 1 310 ? -4.976 24.930 -11.461 1.00 85.94 310 GLN A O 1
ATOM 2517 N N . LEU A 1 311 ? -3.554 23.583 -10.347 1.00 83.56 311 LEU A N 1
ATOM 2518 C CA . LEU A 1 311 ? -4.533 22.534 -10.048 1.00 83.56 311 LEU A CA 1
ATOM 2519 C C . LEU A 1 311 ? -5.720 23.091 -9.281 1.00 83.56 311 LEU A C 1
ATOM 2521 O O . LEU A 1 311 ? -6.873 22.843 -9.636 1.00 83.56 311 LEU A O 1
ATOM 2525 N N . VAL A 1 312 ? -5.439 23.891 -8.259 1.00 84.44 312 VAL A N 1
ATOM 2526 C CA . VAL A 1 312 ? -6.473 24.507 -7.443 1.00 84.44 312 VAL A CA 1
ATOM 2527 C C . VAL A 1 312 ? -7.281 25.524 -8.239 1.00 84.44 312 VAL A C 1
ATOM 2529 O O . VAL A 1 312 ? -8.508 25.493 -8.192 1.00 84.44 312 VAL A O 1
ATOM 2532 N N . LYS A 1 313 ? -6.633 26.383 -9.030 1.00 85.94 313 LYS A N 1
ATOM 2533 C CA . LYS A 1 313 ? -7.334 27.332 -9.900 1.00 85.94 313 LYS A CA 1
ATOM 2534 C C . LYS A 1 313 ? -8.297 26.609 -10.844 1.00 85.94 313 LYS A C 1
ATOM 2536 O O . LYS A 1 313 ? -9.470 26.972 -10.906 1.00 85.94 313 LYS A O 1
ATOM 2541 N N . HIS A 1 314 ? -7.838 25.560 -11.528 1.00 86.62 314 HIS A N 1
ATOM 2542 C CA . HIS A 1 314 ? -8.677 24.785 -12.443 1.00 86.62 314 HIS A CA 1
ATOM 2543 C C . HIS A 1 314 ? -9.799 24.023 -11.732 1.00 86.62 314 HIS A C 1
ATOM 2545 O O . HIS A 1 314 ? -10.903 23.924 -12.275 1.00 86.62 314 HIS A O 1
ATOM 2551 N N . SER A 1 315 ? -9.531 23.529 -10.522 1.00 83.88 315 SER A N 1
ATOM 2552 C CA . SER A 1 315 ? -10.506 22.867 -9.650 1.00 83.88 315 SER A CA 1
ATOM 2553 C C . SER A 1 315 ? -11.659 23.808 -9.301 1.00 83.88 315 SER A C 1
ATOM 2555 O O . SER A 1 315 ? -12.814 23.501 -9.575 1.00 83.88 315 SER A O 1
ATOM 2557 N N . ILE A 1 316 ? -11.349 25.000 -8.782 1.00 80.50 316 ILE A N 1
ATOM 2558 C CA . ILE A 1 316 ? -12.363 25.968 -8.336 1.00 80.50 316 ILE A CA 1
ATOM 2559 C C . ILE A 1 316 ? -13.132 26.566 -9.523 1.00 80.50 316 ILE A C 1
ATOM 2561 O O . ILE A 1 316 ? -14.313 26.882 -9.418 1.00 80.50 316 ILE A O 1
ATOM 2565 N N . GLN A 1 317 ? -12.481 26.707 -10.679 1.00 82.38 317 GLN A N 1
ATOM 2566 C CA . GLN A 1 317 ? -13.133 27.165 -11.909 1.00 82.38 317 GLN A CA 1
ATOM 2567 C C . GLN A 1 317 ? -14.015 26.090 -12.570 1.00 82.38 317 GLN A C 1
ATOM 2569 O O . GLN A 1 317 ? -14.598 26.362 -13.619 1.00 82.38 317 GLN A O 1
ATOM 2574 N N . GLY A 1 318 ? -14.058 24.860 -12.042 1.00 79.88 318 GLY A N 1
ATOM 2575 C CA . GLY A 1 318 ? -14.763 23.737 -12.672 1.00 79.88 318 GLY A CA 1
ATOM 2576 C C . GLY A 1 318 ? -14.190 23.348 -14.041 1.00 79.88 318 GLY A C 1
ATOM 2577 O O . GLY A 1 318 ? -14.844 22.675 -14.836 1.00 79.88 318 GLY A O 1
ATOM 2578 N N . THR A 1 319 ? -12.969 23.790 -14.360 1.00 85.50 319 THR A N 1
ATOM 2579 C CA . THR A 1 319 ? -12.328 23.520 -15.657 1.00 85.50 319 THR A CA 1
ATOM 2580 C C . THR A 1 319 ? -11.458 22.274 -15.628 1.00 85.50 319 THR A C 1
ATOM 2582 O O . THR A 1 319 ? -11.218 21.699 -16.687 1.00 85.50 319 THR A O 1
ATOM 2585 N N . LEU A 1 320 ? -11.039 21.823 -14.440 1.00 85.31 320 LEU A N 1
ATOM 2586 C CA . LEU A 1 320 ? -10.132 20.687 -14.281 1.00 85.31 320 LEU A CA 1
ATOM 2587 C C . LEU A 1 320 ? -10.670 19.410 -14.945 1.00 85.31 320 LEU A C 1
ATOM 2589 O O . LEU A 1 320 ? -9.959 18.759 -15.703 1.00 85.31 320 LEU A O 1
ATOM 2593 N N . PHE A 1 321 ? -11.949 19.104 -14.727 1.00 83.75 321 PHE A N 1
ATOM 2594 C CA . PHE A 1 321 ? -12.621 17.918 -15.274 1.00 83.75 321 PHE A CA 1
ATOM 2595 C C . PHE A 1 321 ? -13.517 18.235 -16.476 1.00 83.75 321 PHE A C 1
ATOM 2597 O O . PHE A 1 321 ? -14.306 17.398 -16.920 1.00 83.75 321 PHE A O 1
ATOM 2604 N N . LYS A 1 322 ? -13.421 19.449 -17.032 1.00 82.38 322 LYS A N 1
ATOM 2605 C CA . LYS A 1 322 ? -14.251 19.866 -18.162 1.00 82.38 322 LYS A CA 1
ATOM 2606 C C . LYS A 1 322 ? -13.872 19.060 -19.401 1.00 82.38 322 LYS A C 1
ATOM 2608 O O . LYS A 1 322 ? -12.852 19.312 -20.024 1.00 82.38 322 LYS A O 1
ATOM 2613 N N . GLY A 1 323 ? -14.724 18.112 -19.780 1.00 76.56 323 GLY A N 1
ATOM 2614 C CA . GLY A 1 323 ? -14.476 17.192 -20.893 1.00 76.56 323 GLY A CA 1
ATOM 2615 C C . GLY A 1 323 ? -14.016 15.795 -20.469 1.00 76.56 323 GLY A C 1
ATOM 2616 O O . GLY A 1 323 ? -13.830 14.939 -21.340 1.00 76.56 323 GLY A O 1
ATOM 2617 N N . SER A 1 324 ? -13.887 15.549 -19.164 1.00 76.44 324 SER A N 1
ATOM 2618 C CA . SER A 1 324 ? -13.891 14.205 -18.593 1.00 76.44 324 SER A CA 1
ATOM 2619 C C . SER A 1 324 ? -15.322 13.667 -18.541 1.00 76.44 324 SER A C 1
ATOM 2621 O O . SER A 1 324 ? -16.292 14.414 -18.432 1.00 76.44 324 SER A O 1
ATOM 2623 N N . SER A 1 325 ? -15.459 12.351 -18.612 1.00 76.38 325 SER A N 1
ATOM 2624 C CA . SER A 1 325 ? -16.682 11.637 -18.232 1.00 76.38 325 SER A CA 1
ATOM 2625 C C . SER A 1 325 ? -16.271 10.452 -17.374 1.00 76.38 325 SER A C 1
ATOM 2627 O O . SER A 1 325 ? -15.087 10.138 -17.299 1.00 76.38 325 SER A O 1
ATOM 2629 N N . TYR A 1 326 ? -17.200 9.782 -16.714 1.00 74.38 326 TYR A N 1
ATOM 2630 C CA . TYR A 1 326 ? -16.863 8.584 -15.963 1.00 74.38 326 TYR A CA 1
ATOM 2631 C C . TYR A 1 326 ? -17.996 7.578 -16.038 1.00 74.38 326 TYR A C 1
ATOM 2633 O O . TYR A 1 326 ? -19.146 7.909 -16.329 1.00 74.38 326 TYR A O 1
ATOM 2641 N N . GLU A 1 327 ? -17.645 6.325 -15.805 1.00 75.69 327 GLU A N 1
ATOM 2642 C CA . GLU A 1 327 ? -18.602 5.243 -15.695 1.00 75.69 327 GLU A CA 1
ATOM 2643 C C . GLU A 1 327 ? -18.234 4.405 -14.480 1.00 75.69 327 GLU A C 1
ATOM 2645 O O . GLU A 1 327 ? -17.083 3.991 -14.345 1.00 75.69 327 GLU A O 1
ATOM 2650 N N . ILE A 1 328 ? -19.211 4.153 -13.613 1.00 58.84 328 ILE A N 1
ATOM 2651 C CA . ILE A 1 328 ? -19.060 3.199 -12.518 1.00 58.84 328 ILE A CA 1
ATOM 2652 C C . ILE A 1 328 ? -19.405 1.818 -13.083 1.00 58.84 328 ILE A C 1
ATOM 2654 O O . ILE A 1 328 ? -20.532 1.595 -13.534 1.00 58.84 328 ILE A O 1
ATOM 2658 N N . LYS A 1 329 ? -18.437 0.898 -13.110 1.00 59.41 329 LYS A N 1
ATOM 2659 C CA . LYS A 1 329 ? -18.644 -0.509 -13.486 1.00 59.41 329 LYS A CA 1
ATOM 2660 C C . LYS A 1 329 ? -18.075 -1.399 -12.396 1.00 59.41 329 LYS A C 1
ATOM 2662 O O . LYS A 1 329 ? -16.880 -1.345 -12.156 1.00 59.41 329 LYS A O 1
ATOM 2667 N N . ASN A 1 330 ? -18.914 -2.257 -11.811 1.00 55.31 330 ASN A N 1
ATOM 2668 C CA . ASN A 1 330 ? -18.516 -3.159 -10.724 1.00 55.31 330 ASN A CA 1
ATOM 2669 C C . ASN A 1 330 ? -17.823 -2.400 -9.575 1.00 55.31 330 ASN A C 1
ATOM 2671 O O . ASN A 1 330 ? -16.731 -2.781 -9.178 1.00 55.31 330 ASN A O 1
ATOM 2675 N N . GLU A 1 331 ? -18.408 -1.282 -9.131 1.00 53.41 331 GLU A N 1
ATOM 2676 C CA . GLU A 1 331 ? -17.859 -0.417 -8.064 1.00 53.41 331 GLU A CA 1
ATOM 2677 C C . GLU A 1 331 ? -16.518 0.275 -8.396 1.00 53.41 331 GLU A C 1
ATOM 2679 O O . GLU A 1 331 ? -16.036 1.094 -7.619 1.00 53.41 331 GLU A O 1
ATOM 2684 N N . GLU A 1 332 ? -15.948 0.054 -9.585 1.00 52.78 332 GLU A N 1
ATOM 2685 C CA . GLU A 1 332 ? -14.773 0.780 -10.072 1.00 52.78 332 GLU A CA 1
ATOM 2686 C C . GLU A 1 332 ? -15.184 2.011 -10.894 1.00 52.78 332 GLU A C 1
ATOM 2688 O O . GLU A 1 332 ? -16.018 1.933 -11.807 1.00 52.78 332 GLU A O 1
ATOM 2693 N N . LEU A 1 333 ? -14.560 3.158 -10.607 1.00 66.19 333 LEU A N 1
ATOM 2694 C CA . LEU A 1 333 ? -14.751 4.401 -11.352 1.00 66.19 333 LEU A CA 1
ATOM 2695 C C . LEU A 1 333 ? -13.780 4.451 -12.528 1.00 66.19 333 LEU A C 1
ATOM 2697 O O . LEU A 1 333 ? -12.607 4.797 -12.395 1.00 66.19 333 LEU A O 1
ATOM 2701 N N . ASN A 1 334 ? -14.283 4.181 -13.725 1.00 70.44 334 ASN A N 1
ATOM 2702 C CA . ASN A 1 334 ? -13.515 4.378 -14.943 1.00 70.44 334 ASN A CA 1
ATOM 2703 C C . ASN A 1 334 ? -13.689 5.823 -15.424 1.00 70.44 334 ASN A C 1
ATOM 2705 O O . ASN A 1 334 ? -14.650 6.136 -16.132 1.00 70.44 334 ASN A O 1
ATOM 2709 N N . VAL A 1 335 ? -12.749 6.698 -15.056 1.00 70.94 335 VAL A N 1
ATOM 2710 C CA . VAL A 1 335 ? -12.691 8.073 -15.570 1.00 70.94 335 VAL A CA 1
ATOM 2711 C C . VAL A 1 335 ? -12.184 8.050 -17.013 1.00 70.94 335 VAL A C 1
ATOM 2713 O O . VAL A 1 335 ? -11.075 7.619 -17.326 1.00 70.94 335 VAL A O 1
ATOM 2716 N N . ILE A 1 336 ? -13.028 8.502 -17.927 1.00 74.19 336 ILE A N 1
ATOM 2717 C CA . ILE A 1 336 ? -12.749 8.653 -19.347 1.00 74.19 336 ILE A CA 1
ATOM 2718 C C . ILE A 1 336 ? -12.197 10.061 -19.556 1.00 74.19 336 ILE A C 1
ATOM 2720 O O . ILE A 1 336 ? -12.896 11.043 -19.304 1.00 74.19 336 ILE A O 1
ATOM 2724 N N . ASN A 1 337 ? -10.976 10.141 -20.095 1.00 79.00 337 ASN A N 1
ATOM 2725 C CA . ASN A 1 337 ? -10.283 11.397 -20.392 1.00 79.00 337 ASN A CA 1
ATOM 2726 C C . ASN A 1 337 ? -10.041 12.242 -19.120 1.00 79.00 337 ASN A C 1
ATOM 2728 O O . ASN A 1 337 ? -10.590 13.337 -19.005 1.00 79.00 337 ASN A O 1
ATOM 2732 N N . PRO A 1 338 ? -9.288 11.714 -18.135 1.00 82.88 338 PRO A N 1
ATOM 2733 C CA . PRO A 1 338 ? -8.892 12.466 -16.943 1.00 82.88 338 PRO A CA 1
ATOM 2734 C C . PRO A 1 338 ? -7.961 13.645 -17.301 1.00 82.88 338 PRO A C 1
ATOM 2736 O O . PRO A 1 338 ? -7.256 13.548 -18.311 1.00 82.88 338 PRO A O 1
ATOM 2739 N N . PRO A 1 339 ? -7.893 14.737 -16.508 1.00 83.19 33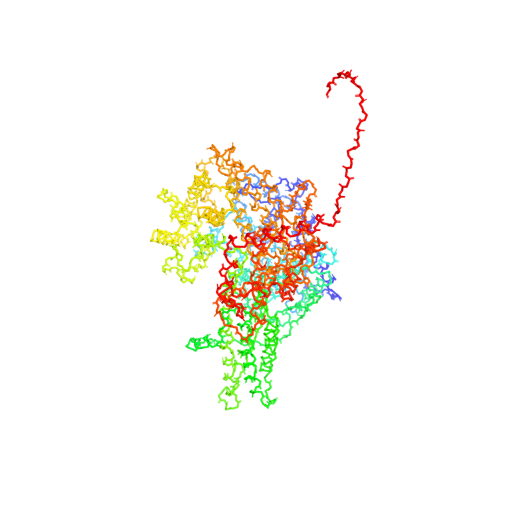9 PRO A N 1
ATOM 2740 C CA . PRO A 1 339 ? -6.742 15.631 -16.577 1.00 83.19 339 PRO A CA 1
ATOM 2741 C C . PRO A 1 339 ? -5.463 14.853 -16.254 1.00 83.19 339 PRO A C 1
ATOM 2743 O O . PRO A 1 339 ? -5.463 13.964 -15.403 1.00 83.19 339 PRO A O 1
ATOM 2746 N N . ILE A 1 340 ? -4.377 15.179 -16.948 1.00 84.56 340 ILE A N 1
ATOM 2747 C CA . ILE A 1 340 ? -3.066 14.539 -16.769 1.00 84.56 340 ILE A CA 1
ATOM 2748 C C . ILE A 1 340 ? -2.013 15.603 -16.485 1.00 84.56 340 ILE A C 1
ATOM 2750 O O . ILE A 1 340 ? -2.187 16.754 -16.877 1.00 84.56 340 ILE A O 1
ATOM 2754 N N . LEU A 1 341 ? -0.918 15.232 -15.831 1.00 79.62 341 LEU A N 1
ATOM 2755 C CA . LEU A 1 341 ? 0.256 16.097 -15.753 1.00 79.62 341 LEU A CA 1
ATOM 2756 C C . LEU A 1 341 ? 1.031 16.038 -17.076 1.00 79.62 341 LEU A C 1
ATOM 2758 O O . LEU A 1 341 ? 0.975 15.038 -17.804 1.00 79.62 341 LEU A O 1
ATOM 2762 N N . ASP A 1 342 ? 1.712 17.125 -17.426 1.00 80.12 342 ASP A N 1
ATOM 2763 C CA . ASP A 1 342 ? 2.679 17.105 -18.517 1.00 80.12 342 ASP A CA 1
ATOM 2764 C C . ASP A 1 342 ? 3.920 16.272 -18.159 1.00 80.12 342 ASP A C 1
ATOM 2766 O O . ASP A 1 342 ? 4.059 15.735 -17.064 1.00 80.12 342 ASP A O 1
ATOM 2770 N N . SER A 1 343 ? 4.810 16.064 -19.130 1.00 77.38 343 SER A N 1
ATOM 2771 C CA . SER A 1 343 ? 5.881 15.067 -19.005 1.00 77.38 343 SER A CA 1
ATOM 2772 C C . SER A 1 343 ? 6.920 15.353 -17.917 1.00 77.38 343 SER A C 1
ATOM 2774 O O . SER A 1 343 ? 7.691 14.451 -17.598 1.00 77.38 343 SER A O 1
ATOM 2776 N N . ASP A 1 344 ? 6.992 16.587 -17.418 1.00 77.88 344 ASP A N 1
ATOM 2777 C CA . ASP A 1 344 ? 7.889 17.011 -16.339 1.00 77.88 344 ASP A CA 1
ATOM 2778 C C . ASP A 1 344 ? 7.148 17.319 -15.027 1.00 77.88 344 ASP A C 1
ATOM 2780 O O . ASP A 1 344 ? 7.776 17.780 -14.075 1.00 77.88 344 ASP A O 1
ATOM 2784 N N . ASN A 1 345 ? 5.847 17.012 -14.958 1.00 78.38 345 ASN A N 1
ATOM 2785 C CA . ASN A 1 345 ? 4.977 17.290 -13.819 1.00 78.38 345 ASN A CA 1
ATOM 2786 C C . ASN A 1 345 ? 4.987 18.771 -13.398 1.00 78.38 345 ASN A C 1
ATOM 2788 O O . ASN A 1 345 ? 4.888 19.061 -12.209 1.00 78.38 345 ASN A O 1
ATOM 2792 N N . SER A 1 346 ? 5.112 19.707 -14.345 1.00 80.00 346 SER A N 1
ATOM 2793 C CA . SER A 1 346 ? 5.097 21.152 -14.069 1.00 80.00 346 SER A CA 1
ATOM 2794 C C . SER A 1 346 ? 3.737 21.803 -14.349 1.00 80.00 346 SER A C 1
ATOM 2796 O O . SER A 1 346 ? 3.432 22.883 -13.831 1.00 80.00 346 SER A O 1
ATOM 2798 N N . LYS A 1 347 ? 2.887 21.168 -15.169 1.00 84.06 347 LYS A N 1
ATOM 2799 C CA . LYS A 1 347 ? 1.581 21.711 -15.580 1.00 84.06 347 LYS A CA 1
ATOM 2800 C C . LYS A 1 347 ? 0.507 20.642 -15.664 1.00 84.06 347 LYS A C 1
ATOM 2802 O O . LYS A 1 347 ? 0.759 19.486 -15.995 1.00 84.06 347 LYS A O 1
ATOM 2807 N N . VAL A 1 348 ? -0.737 21.065 -15.446 1.00 83.31 348 VAL A N 1
ATOM 2808 C CA . VAL A 1 348 ? -1.909 20.222 -15.701 1.00 83.31 348 VAL A CA 1
ATOM 2809 C C . VAL A 1 348 ? -2.395 20.394 -17.142 1.00 83.31 348 VAL A C 1
ATOM 2811 O O . VAL A 1 348 ? -2.654 21.499 -17.618 1.00 83.31 348 VAL A O 1
ATOM 2814 N N . ILE A 1 349 ? -2.541 19.282 -17.854 1.00 85.06 349 ILE A N 1
ATOM 2815 C CA . ILE A 1 349 ? -3.131 19.208 -19.188 1.00 85.06 349 ILE A CA 1
ATOM 2816 C C . ILE A 1 349 ? -4.615 18.874 -19.032 1.00 85.06 349 ILE A C 1
ATOM 2818 O O . ILE A 1 349 ? -4.988 17.774 -18.616 1.00 85.06 349 ILE A O 1
ATOM 2822 N N . LEU A 1 350 ? -5.465 19.834 -19.399 1.00 86.44 350 LEU A N 1
ATOM 2823 C CA . LEU A 1 350 ? -6.913 19.690 -19.301 1.00 86.44 350 LEU A CA 1
ATOM 2824 C C . LEU A 1 350 ? -7.489 18.755 -20.383 1.00 86.44 350 LEU A C 1
ATOM 2826 O O . LEU A 1 350 ? -7.049 18.783 -21.541 1.00 86.44 350 LEU A O 1
ATOM 2830 N N . PRO A 1 351 ? -8.519 17.970 -20.040 1.00 79.50 351 PRO A N 1
ATOM 2831 C CA . PRO A 1 351 ? -9.178 17.062 -20.963 1.00 79.50 351 PRO A CA 1
ATOM 2832 C C . PRO A 1 351 ? -9.973 17.811 -22.045 1.00 79.50 351 PRO A C 1
ATOM 2834 O O . PRO A 1 351 ? -10.566 18.861 -21.816 1.00 79.50 351 PRO A O 1
ATOM 2837 N N . LYS A 1 352 ? -10.003 17.273 -23.272 1.00 80.62 352 LYS A N 1
ATOM 2838 C CA . LYS A 1 352 ? -10.831 17.810 -24.376 1.00 80.62 352 LYS A CA 1
ATOM 2839 C C . LYS A 1 352 ? -12.204 17.119 -24.407 1.00 80.62 352 LYS A C 1
ATOM 2841 O O . LYS A 1 352 ? -12.204 15.900 -24.332 1.00 80.62 352 LYS A O 1
ATOM 2846 N N . PRO A 1 353 ? -13.350 17.801 -24.596 1.00 64.75 353 PRO A N 1
ATOM 2847 C CA . PRO A 1 353 ? -14.677 17.168 -24.557 1.00 64.75 353 PRO A CA 1
ATOM 2848 C C . PRO A 1 353 ? -14.829 15.957 -25.495 1.00 64.75 353 PRO A C 1
ATOM 2850 O O . PRO A 1 353 ? -14.513 16.045 -26.683 1.00 64.75 353 PRO A O 1
ATOM 2853 N N . VAL A 1 354 ? -15.361 14.838 -24.985 1.00 59.06 354 VAL A N 1
ATOM 2854 C CA . VAL A 1 354 ? -15.604 13.599 -25.750 1.00 59.06 354 VAL A CA 1
ATOM 2855 C C . VAL A 1 354 ? -17.077 13.174 -25.615 1.00 59.06 354 VAL A C 1
ATOM 2857 O O . VAL A 1 354 ? -17.551 12.982 -24.503 1.00 59.06 354 VAL A O 1
ATOM 2860 N N . LYS A 1 355 ? -17.811 12.981 -26.727 1.00 49.44 355 LYS A N 1
ATOM 2861 C CA . LYS A 1 355 ? -19.156 12.352 -26.716 1.00 49.44 355 LYS A CA 1
ATOM 2862 C C . LYS A 1 355 ? -19.045 10.846 -26.425 1.00 49.44 355 LYS A C 1
ATOM 2864 O O . LYS A 1 355 ? -18.204 10.187 -27.048 1.00 49.44 355 LYS A O 1
ATOM 2869 N N . VAL A 1 356 ? -19.873 10.319 -25.516 1.00 39.47 356 VAL A N 1
ATOM 2870 C CA . VAL A 1 356 ? -19.900 8.900 -25.103 1.00 39.47 356 VAL A CA 1
ATOM 2871 C C . VAL A 1 356 ? -21.291 8.300 -25.362 1.00 39.47 356 VAL A C 1
ATOM 2873 O O . VAL A 1 356 ? -22.278 8.815 -24.849 1.00 39.47 356 VAL A O 1
ATOM 2876 N N . GLU A 1 357 ? -21.368 7.206 -26.129 1.00 37.03 357 GLU A N 1
ATOM 2877 C CA . GLU A 1 357 ? -22.569 6.363 -26.297 1.00 37.03 357 GLU A CA 1
ATOM 2878 C C . GLU A 1 357 ? -22.353 4.987 -25.629 1.00 37.03 357 GLU A C 1
ATOM 2880 O O . GLU A 1 357 ? -21.278 4.397 -25.748 1.00 37.03 357 GLU A O 1
ATOM 2885 N N . LYS A 1 358 ? -23.370 4.458 -24.926 1.00 37.34 358 LYS A N 1
ATOM 2886 C CA . LYS A 1 358 ? -23.339 3.151 -24.228 1.00 37.34 358 LYS A CA 1
ATOM 2887 C C . LYS A 1 358 ? -23.862 2.011 -25.117 1.00 37.34 358 LYS A C 1
ATOM 2889 O O . LYS A 1 358 ? -24.994 2.110 -25.587 1.00 37.34 358 LYS A O 1
ATOM 2894 N N . LYS A 1 359 ? -23.143 0.872 -25.221 1.00 38.84 359 LYS A N 1
ATOM 2895 C CA . LYS A 1 359 ? -23.769 -0.466 -25.396 1.00 38.84 359 LYS A CA 1
ATOM 2896 C C . LYS A 1 359 ? -22.880 -1.707 -25.157 1.00 38.84 359 LYS A C 1
ATOM 2898 O O . LYS A 1 359 ? -21.660 -1.638 -25.098 1.00 38.84 359 LYS A O 1
ATOM 2903 N N . ALA A 1 360 ? -23.612 -2.820 -25.013 1.00 35.59 360 ALA A N 1
ATOM 2904 C CA . ALA A 1 360 ? -23.368 -4.172 -24.486 1.00 35.59 360 ALA A CA 1
ATOM 2905 C C . ALA A 1 360 ? -22.305 -5.086 -25.148 1.00 35.59 360 ALA A C 1
ATOM 2907 O O . ALA A 1 360 ? -21.909 -4.897 -26.295 1.00 35.59 360 ALA A O 1
ATOM 2908 N N . ALA A 1 361 ? -21.939 -6.167 -24.434 1.00 31.83 361 ALA A N 1
ATOM 2909 C CA . ALA A 1 361 ? -20.920 -7.156 -24.811 1.00 31.83 361 ALA A CA 1
ATOM 2910 C C . ALA A 1 361 ? -21.457 -8.600 -24.971 1.00 31.83 361 ALA A C 1
ATOM 2912 O O . ALA A 1 361 ? -22.248 -9.073 -24.155 1.00 31.83 361 ALA A O 1
ATOM 2913 N N . LYS A 1 362 ? -20.949 -9.336 -25.981 1.00 34.19 362 LYS A N 1
ATOM 2914 C CA . LYS A 1 362 ? -20.943 -10.818 -26.050 1.00 34.19 362 LYS A CA 1
ATOM 2915 C C . LYS A 1 362 ? -19.898 -11.352 -27.056 1.00 34.19 362 LYS A C 1
ATOM 2917 O O . LYS A 1 362 ? -19.947 -10.994 -28.227 1.00 34.19 362 LYS A O 1
ATOM 2922 N N . SER A 1 363 ? -18.991 -12.236 -26.613 1.00 35.62 363 SER A N 1
ATOM 2923 C CA . SER A 1 363 ? -18.590 -13.525 -27.245 1.00 35.62 363 SER A CA 1
ATOM 2924 C C . SER A 1 363 ? -17.242 -14.043 -26.691 1.00 35.62 363 SER A C 1
ATOM 2926 O O . SER A 1 363 ? -16.280 -13.293 -26.582 1.00 35.62 363 SER A O 1
ATOM 2928 N N . VAL A 1 364 ? -17.182 -15.331 -26.310 1.00 39.03 364 VAL A N 1
ATOM 2929 C CA . VAL A 1 364 ? -16.080 -15.955 -25.527 1.00 39.03 364 VAL A CA 1
ATOM 2930 C C . VAL A 1 364 ? -15.209 -16.923 -26.358 1.00 39.03 364 VAL A C 1
ATOM 2932 O O . VAL A 1 364 ? -14.116 -17.297 -25.945 1.00 39.03 364 VAL A O 1
ATOM 2935 N N . LYS A 1 365 ? -15.630 -17.324 -27.565 1.00 42.69 365 LYS A N 1
ATOM 2936 C CA . LYS A 1 365 ? -15.004 -18.456 -28.283 1.00 42.69 365 LYS A CA 1
ATOM 2937 C C . LYS A 1 365 ? -13.707 -18.111 -29.043 1.00 42.69 365 LYS A C 1
ATOM 2939 O O . LYS A 1 365 ? -12.853 -18.976 -29.182 1.00 42.69 365 LYS A O 1
ATOM 2944 N N . THR A 1 366 ? -13.516 -16.863 -29.473 1.00 55.78 366 THR A N 1
ATOM 2945 C CA . THR A 1 366 ? -12.302 -16.381 -30.174 1.00 55.78 366 THR A CA 1
ATOM 2946 C C . THR A 1 366 ? -11.095 -16.145 -29.257 1.00 55.78 366 THR A C 1
ATOM 2948 O O . THR A 1 366 ? -9.974 -16.014 -29.733 1.00 55.78 366 THR A O 1
ATOM 2951 N N . ALA A 1 367 ? -11.286 -16.128 -27.935 1.00 59.06 367 ALA A N 1
ATOM 2952 C CA . ALA A 1 367 ? -10.255 -15.692 -26.990 1.00 59.06 367 ALA A CA 1
ATOM 2953 C C . ALA A 1 367 ? -9.034 -16.631 -26.892 1.00 59.06 367 ALA A C 1
ATOM 2955 O O . ALA A 1 367 ? -7.922 -16.166 -26.649 1.00 59.06 367 ALA A O 1
ATOM 2956 N N . LYS A 1 368 ? -9.211 -17.947 -27.088 1.00 65.25 368 LYS A N 1
ATOM 2957 C CA . LYS A 1 368 ? -8.141 -18.938 -26.859 1.00 65.25 368 LYS A CA 1
ATOM 2958 C C . LYS A 1 368 ? -7.060 -18.924 -27.949 1.00 65.25 368 LYS A C 1
ATOM 2960 O O . LYS A 1 368 ? -5.878 -19.002 -27.629 1.00 65.25 368 LYS A O 1
ATOM 2965 N N . GLU A 1 369 ? -7.451 -18.797 -29.216 1.00 71.06 369 GLU A N 1
ATOM 2966 C CA . GLU A 1 369 ? -6.512 -18.732 -30.349 1.00 71.06 369 GLU A CA 1
ATOM 2967 C C . GLU A 1 369 ? -5.713 -17.422 -30.345 1.00 71.06 369 GLU A C 1
ATOM 2969 O O . GLU A 1 369 ? -4.497 -17.422 -30.561 1.00 71.06 369 GLU A O 1
ATOM 2974 N N . ASP A 1 370 ? -6.382 -16.311 -30.023 1.00 75.25 370 ASP A N 1
ATOM 2975 C CA . ASP A 1 370 ? -5.740 -15.005 -29.904 1.00 75.25 370 ASP A CA 1
ATOM 2976 C C . ASP A 1 370 ? -4.745 -14.974 -28.729 1.00 75.25 370 ASP A C 1
ATOM 2978 O O . ASP A 1 370 ? -3.653 -14.422 -28.875 1.00 75.25 370 ASP A O 1
ATOM 2982 N N . PHE A 1 371 ? -5.036 -15.649 -27.608 1.00 71.50 371 PHE A N 1
ATOM 2983 C CA . PHE A 1 371 ? -4.102 -15.780 -26.481 1.00 71.50 371 PHE A CA 1
ATOM 2984 C C . PHE A 1 371 ? -2.794 -16.483 -26.867 1.00 71.50 371 PHE A C 1
ATOM 2986 O O . PHE A 1 371 ? -1.713 -15.968 -26.587 1.00 71.50 371 PHE A O 1
ATOM 2993 N N . THR A 1 372 ? -2.851 -17.619 -27.572 1.00 78.00 372 THR A N 1
ATOM 2994 C CA . THR A 1 372 ? -1.635 -18.341 -28.002 1.00 78.00 372 THR A CA 1
ATOM 2995 C C . THR A 1 372 ? -0.771 -17.514 -28.955 1.00 78.00 372 THR A C 1
ATOM 2997 O O . THR A 1 372 ? 0.458 -17.603 -28.936 1.00 78.00 372 THR A O 1
ATOM 3000 N N . LYS A 1 373 ? -1.404 -16.703 -29.805 1.00 83.38 373 LYS A N 1
ATOM 3001 C CA . LYS A 1 373 ? -0.707 -15.920 -30.824 1.00 83.38 373 LYS A CA 1
ATOM 3002 C C . LYS A 1 373 ? -0.143 -14.603 -30.293 1.00 83.38 373 LYS A C 1
ATOM 3004 O O . LYS A 1 373 ? 0.969 -14.230 -30.670 1.00 83.38 373 LYS A O 1
ATOM 3009 N N . TYR A 1 374 ? -0.909 -13.905 -29.458 1.00 84.75 374 TYR A N 1
ATOM 3010 C CA . TYR A 1 374 ? -0.621 -12.538 -29.027 1.00 84.75 374 TYR A CA 1
ATOM 3011 C C . TYR A 1 374 ? -0.208 -12.421 -27.557 1.00 84.75 374 TYR A C 1
ATOM 3013 O O . TYR A 1 374 ? 0.199 -11.336 -27.156 1.00 84.75 374 TYR A O 1
ATOM 3021 N N . GLY A 1 375 ? -0.265 -13.494 -26.763 1.00 83.38 375 GLY A N 1
ATOM 3022 C CA . GLY A 1 375 ? 0.058 -13.465 -25.336 1.00 83.38 375 GLY A CA 1
ATOM 3023 C C . GLY A 1 375 ? 1.478 -12.976 -25.037 1.00 83.38 375 GLY A C 1
ATOM 3024 O O . GLY A 1 375 ? 2.461 -13.499 -25.571 1.00 83.38 375 GLY A O 1
ATOM 3025 N N . PHE A 1 376 ? 1.588 -11.981 -24.153 1.00 86.94 376 PHE A N 1
ATOM 3026 C CA . PHE A 1 376 ? 2.860 -11.448 -23.669 1.00 86.94 376 PHE A CA 1
ATOM 3027 C C . PHE A 1 376 ? 3.221 -12.083 -22.317 1.00 86.94 376 PHE A C 1
ATOM 3029 O O . PHE A 1 376 ? 3.071 -11.486 -21.259 1.00 86.94 376 PHE A O 1
ATOM 3036 N N . THR A 1 377 ? 3.650 -13.346 -22.362 1.00 82.88 377 THR A N 1
ATOM 3037 C CA . THR A 1 377 ? 3.775 -14.222 -21.180 1.00 82.88 377 THR A CA 1
ATOM 3038 C C . THR A 1 377 ? 5.119 -14.137 -20.446 1.00 82.88 377 THR A C 1
ATOM 3040 O O . THR A 1 377 ? 5.334 -14.860 -19.482 1.00 82.88 377 THR A O 1
ATOM 3043 N N . SER A 1 378 ? 6.062 -13.319 -20.919 1.00 85.12 378 SER A N 1
ATOM 3044 C CA . SER A 1 378 ? 7.378 -13.121 -20.294 1.00 85.12 378 SER A CA 1
ATOM 3045 C C . SER A 1 378 ? 7.863 -11.698 -20.543 1.00 85.12 378 SER A C 1
ATOM 3047 O O . SER A 1 378 ? 7.563 -11.120 -21.585 1.00 85.12 378 SER A O 1
ATOM 3049 N N . LEU A 1 379 ? 8.646 -11.155 -19.611 1.00 86.75 379 LEU A N 1
ATOM 3050 C CA . LEU A 1 379 ? 9.176 -9.785 -19.645 1.00 86.75 379 LEU A CA 1
ATOM 3051 C C . LEU A 1 379 ? 10.670 -9.728 -19.976 1.00 86.75 379 LEU A C 1
ATOM 3053 O O . LEU A 1 379 ? 11.292 -8.665 -19.905 1.00 86.75 379 LEU A O 1
ATOM 3057 N N . ASP A 1 380 ? 11.262 -10.869 -20.330 1.00 84.88 380 ASP A N 1
ATOM 3058 C CA . ASP A 1 380 ? 12.654 -10.928 -20.751 1.00 84.88 380 ASP A CA 1
ATOM 3059 C C . ASP A 1 380 ? 12.875 -10.188 -22.091 1.00 84.88 380 ASP A C 1
ATOM 3061 O O . ASP A 1 380 ? 11.951 -10.059 -22.905 1.00 84.88 380 ASP A O 1
ATOM 3065 N N . PRO A 1 381 ? 14.108 -9.731 -22.386 1.00 85.38 381 PRO A N 1
ATOM 3066 C CA . PRO A 1 381 ? 14.386 -8.938 -23.582 1.00 85.38 381 PRO A CA 1
ATOM 3067 C C . PRO A 1 381 ? 13.954 -9.572 -24.915 1.00 85.38 381 PRO A C 1
ATOM 3069 O O . PRO A 1 381 ? 13.661 -8.843 -25.866 1.00 85.38 381 PRO A O 1
ATOM 3072 N N . ASN A 1 382 ? 13.924 -10.904 -25.034 1.00 86.12 382 ASN A N 1
ATOM 3073 C CA . ASN A 1 382 ? 13.502 -11.572 -26.268 1.00 86.12 382 ASN A CA 1
ATOM 3074 C C . ASN A 1 382 ? 11.981 -11.562 -26.411 1.00 86.12 382 ASN A C 1
ATOM 3076 O O . ASN A 1 382 ? 11.479 -11.287 -27.504 1.00 86.12 382 ASN A O 1
ATOM 3080 N N . ALA A 1 383 ? 11.253 -11.815 -25.322 1.00 88.56 383 ALA A N 1
ATOM 3081 C CA . ALA A 1 383 ? 9.799 -11.710 -25.302 1.00 88.56 383 ALA A CA 1
ATOM 3082 C C . ALA A 1 383 ? 9.339 -10.276 -25.611 1.00 88.56 383 ALA A C 1
ATOM 3084 O O . ALA A 1 383 ? 8.475 -10.085 -26.467 1.00 88.56 383 ALA A O 1
ATOM 3085 N N . VAL A 1 384 ? 10.001 -9.265 -25.034 1.00 88.62 384 VAL A N 1
ATOM 3086 C CA . VAL A 1 384 ? 9.742 -7.840 -25.320 1.00 88.62 384 VAL A CA 1
ATOM 3087 C C . VAL A 1 384 ? 9.971 -7.517 -26.803 1.00 88.62 384 VAL A C 1
ATOM 3089 O O . VAL A 1 384 ? 9.136 -6.870 -27.436 1.00 88.62 384 VAL A O 1
ATOM 3092 N N . LYS A 1 385 ? 11.066 -8.006 -27.403 1.00 91.81 385 LYS A N 1
ATOM 3093 C CA . LYS A 1 385 ? 11.340 -7.840 -28.845 1.00 91.81 385 LYS A CA 1
ATOM 3094 C C . LYS A 1 385 ? 10.290 -8.512 -29.725 1.00 91.81 385 LYS A C 1
ATOM 3096 O O . LYS A 1 385 ? 9.852 -7.922 -30.714 1.00 91.81 385 LYS A O 1
ATOM 3101 N N . LYS A 1 386 ? 9.884 -9.738 -29.379 1.00 92.69 386 LYS A N 1
ATOM 3102 C CA . LYS A 1 386 ? 8.814 -10.461 -30.080 1.00 92.69 386 LYS A CA 1
ATOM 3103 C C . LYS A 1 386 ? 7.507 -9.673 -30.004 1.00 92.69 386 LYS A C 1
ATOM 3105 O O . LYS A 1 386 ? 6.860 -9.485 -31.030 1.00 92.69 386 LYS A O 1
ATOM 3110 N N . ASN A 1 387 ? 7.160 -9.174 -28.821 1.00 93.38 387 ASN A N 1
ATOM 3111 C CA . ASN A 1 387 ? 5.966 -8.372 -28.609 1.00 93.38 387 ASN A CA 1
ATOM 3112 C C . ASN A 1 387 ? 5.987 -7.076 -29.436 1.00 93.38 387 ASN A C 1
ATOM 3114 O O . ASN A 1 387 ? 5.036 -6.792 -30.157 1.00 93.38 387 ASN A O 1
ATOM 3118 N N . ALA A 1 388 ? 7.104 -6.345 -29.443 1.00 94.88 388 ALA A N 1
ATOM 3119 C CA . ALA A 1 388 ? 7.250 -5.145 -30.267 1.00 94.88 388 ALA A CA 1
ATOM 3120 C C . ALA A 1 388 ? 7.043 -5.422 -31.764 1.00 94.88 388 ALA A C 1
ATOM 3122 O O . ALA A 1 388 ? 6.398 -4.634 -32.457 1.00 94.88 388 ALA A O 1
ATOM 3123 N N . LYS A 1 389 ? 7.523 -6.572 -32.260 1.00 95.06 389 LYS A N 1
ATOM 3124 C CA . LYS A 1 389 ? 7.252 -7.014 -33.633 1.00 95.06 389 LYS A CA 1
ATOM 3125 C C . LYS A 1 389 ? 5.756 -7.256 -33.864 1.00 95.06 389 LYS A C 1
ATOM 3127 O O . LYS A 1 389 ? 5.232 -6.781 -34.867 1.00 95.06 389 LYS A O 1
ATOM 3132 N N . LEU A 1 390 ? 5.074 -7.939 -32.941 1.00 94.75 390 LEU A N 1
ATOM 3133 C CA . LEU A 1 390 ? 3.631 -8.207 -33.026 1.00 94.75 390 LEU A CA 1
ATOM 3134 C C . LEU A 1 390 ? 2.805 -6.912 -33.039 1.00 94.75 390 LEU A C 1
ATOM 3136 O O . LEU A 1 390 ? 1.946 -6.749 -33.903 1.00 94.75 390 LEU A O 1
ATOM 3140 N N . ILE A 1 391 ? 3.096 -5.962 -32.147 1.00 96.75 391 ILE A N 1
ATOM 3141 C CA . ILE A 1 391 ? 2.439 -4.645 -32.143 1.00 96.75 391 ILE A CA 1
ATOM 3142 C C . ILE A 1 391 ? 2.733 -3.887 -33.444 1.00 96.75 391 ILE A C 1
ATOM 3144 O O . ILE A 1 391 ? 1.833 -3.283 -34.026 1.00 96.75 391 ILE A O 1
ATOM 3148 N N . GLY A 1 392 ? 3.961 -3.971 -33.962 1.00 96.69 392 GLY A N 1
ATOM 3149 C CA . GLY A 1 392 ? 4.318 -3.414 -35.267 1.00 96.69 392 GLY A CA 1
ATOM 3150 C C . GLY A 1 392 ? 3.536 -4.031 -36.435 1.00 96.69 392 GLY A C 1
ATOM 3151 O O . GLY A 1 392 ? 3.156 -3.319 -37.365 1.00 96.69 392 GLY A O 1
ATOM 3152 N N . GLU A 1 393 ? 3.260 -5.336 -36.395 1.00 95.81 393 GLU A N 1
ATOM 3153 C CA . GLU A 1 393 ? 2.414 -6.032 -37.373 1.00 95.81 393 GLU A CA 1
ATOM 3154 C C . GLU A 1 393 ? 0.941 -5.610 -37.262 1.00 95.81 393 GLU A C 1
ATOM 3156 O O . GLU A 1 393 ? 0.298 -5.381 -38.288 1.00 95.81 393 GLU A O 1
ATOM 3161 N N . LEU A 1 394 ? 0.419 -5.438 -36.042 1.00 95.44 394 LEU A N 1
ATOM 3162 C CA . LEU A 1 394 ? -0.927 -4.897 -35.814 1.00 95.44 394 LEU A CA 1
ATOM 3163 C C . LEU A 1 394 ? -1.046 -3.459 -36.327 1.00 95.44 394 LEU A C 1
ATOM 3165 O O . LEU A 1 394 ? -2.011 -3.140 -37.016 1.00 95.44 394 LEU A O 1
ATOM 3169 N N . TYR A 1 395 ? -0.046 -2.613 -36.071 1.00 96.81 395 TYR A N 1
ATOM 3170 C CA . TYR A 1 395 ? 0.010 -1.260 -36.623 1.00 96.81 395 TYR A CA 1
ATOM 3171 C C . TYR A 1 395 ? -0.052 -1.282 -38.153 1.00 96.81 395 TYR A C 1
ATOM 3173 O O . TYR A 1 395 ? -0.920 -0.637 -38.732 1.00 96.81 395 TYR A O 1
ATOM 3181 N N . LYS A 1 396 ? 0.796 -2.083 -38.814 1.00 95.94 396 LYS A N 1
ATOM 3182 C CA . LYS A 1 396 ? 0.798 -2.220 -40.283 1.00 95.94 396 LYS A CA 1
ATOM 3183 C C . LYS A 1 396 ? -0.539 -2.714 -40.833 1.00 95.94 396 LYS A C 1
ATOM 3185 O O . LYS A 1 396 ? -0.961 -2.255 -41.888 1.00 95.94 396 LYS A O 1
ATOM 3190 N N . LEU A 1 397 ? -1.202 -3.638 -40.135 1.00 92.75 397 LEU A N 1
ATOM 3191 C CA . LEU A 1 397 ? -2.524 -4.135 -40.521 1.00 92.75 397 LEU A CA 1
ATOM 3192 C C . LEU A 1 397 ? -3.566 -3.008 -40.529 1.00 92.75 397 LEU A C 1
ATOM 3194 O O . LEU A 1 397 ? -4.345 -2.893 -41.472 1.00 92.75 397 LEU A O 1
ATOM 3198 N N . ILE A 1 398 ? -3.595 -2.189 -39.478 1.00 93.31 398 ILE A N 1
ATOM 3199 C CA . ILE A 1 398 ? -4.561 -1.092 -39.349 1.00 93.31 398 ILE A CA 1
ATOM 3200 C C . ILE A 1 398 ? -4.210 0.063 -40.293 1.00 93.31 398 ILE A C 1
ATOM 3202 O O . ILE A 1 398 ? -5.095 0.614 -40.947 1.00 93.31 398 ILE A O 1
ATOM 3206 N N . ASP A 1 399 ? -2.929 0.390 -40.430 1.00 92.19 399 ASP A N 1
ATOM 3207 C CA . ASP A 1 399 ? -2.441 1.424 -41.344 1.00 92.19 399 ASP A CA 1
ATOM 3208 C C . ASP A 1 399 ? -2.697 1.057 -42.815 1.00 92.19 399 ASP A C 1
ATOM 3210 O O . ASP A 1 399 ? -3.232 1.852 -43.580 1.00 92.19 399 ASP A O 1
ATOM 3214 N N . GLY A 1 400 ? -2.449 -0.198 -43.206 1.00 87.62 400 GLY A N 1
ATOM 3215 C CA . GLY A 1 400 ? -2.724 -0.696 -44.560 1.00 87.62 400 GLY A CA 1
ATOM 3216 C C . GLY A 1 400 ? -4.209 -0.690 -44.944 1.00 87.62 400 GLY A C 1
ATOM 3217 O O . GLY A 1 400 ? -4.545 -0.740 -46.123 1.00 87.62 400 GLY A O 1
ATOM 3218 N N . ASN A 1 401 ? -5.106 -0.579 -43.963 1.00 83.75 401 ASN A N 1
ATOM 3219 C CA . ASN A 1 401 ? -6.545 -0.419 -44.170 1.00 83.75 401 ASN A CA 1
ATOM 3220 C C . ASN A 1 401 ? -6.987 1.065 -44.226 1.00 83.75 401 ASN A C 1
ATOM 3222 O O . ASN A 1 401 ? -8.184 1.348 -44.331 1.00 83.75 401 ASN A O 1
ATOM 3226 N N . ASN A 1 402 ? -6.045 2.017 -44.178 1.00 76.50 402 ASN A N 1
ATOM 3227 C CA . ASN A 1 402 ? -6.264 3.470 -44.203 1.00 76.50 402 ASN A CA 1
ATOM 3228 C C . ASN A 1 402 ? -6.120 4.089 -45.615 1.00 76.50 402 ASN A C 1
ATOM 3230 O O . ASN A 1 402 ? -5.701 5.233 -45.766 1.00 76.50 402 ASN A O 1
ATOM 3234 N N . THR A 1 403 ? -6.427 3.340 -46.676 1.00 62.28 403 THR A N 1
ATOM 3235 C CA . THR A 1 403 ? -5.981 3.669 -48.043 1.00 62.28 403 THR A CA 1
ATOM 3236 C C . THR A 1 403 ? -6.593 4.919 -48.677 1.00 62.28 403 THR A C 1
ATOM 3238 O O . THR A 1 403 ? -5.993 5.442 -49.606 1.00 62.28 403 THR A O 1
ATOM 3241 N N . TRP A 1 404 ? -7.719 5.454 -48.196 1.00 53.94 404 TRP A N 1
ATOM 3242 C CA . TRP A 1 404 ? -8.345 6.664 -48.755 1.00 53.94 404 TRP A CA 1
ATOM 3243 C C . TRP A 1 404 ? -8.882 7.557 -47.628 1.00 53.94 404 TRP A C 1
ATOM 3245 O O . TRP A 1 404 ? -9.704 7.114 -46.823 1.00 53.94 404 TRP A O 1
ATOM 3255 N N . GLY A 1 405 ? -8.439 8.821 -47.583 1.00 51.88 405 GLY A N 1
ATOM 3256 C CA . GLY A 1 405 ? -8.650 9.809 -46.507 1.00 51.88 405 GLY A CA 1
ATOM 3257 C C . GLY A 1 405 ? -10.097 10.234 -46.195 1.00 51.88 405 GLY A C 1
ATOM 3258 O O . GLY A 1 405 ? -10.299 11.255 -45.545 1.00 51.88 405 GLY A O 1
ATOM 3259 N N . GLY A 1 406 ? -11.100 9.463 -46.619 1.00 47.06 406 GLY A N 1
ATOM 3260 C CA . GLY A 1 406 ? -12.531 9.764 -46.515 1.00 47.06 406 GLY A CA 1
ATOM 3261 C C . GLY A 1 406 ? -13.225 9.320 -45.222 1.00 47.06 406 GLY A C 1
ATOM 3262 O O . GLY A 1 406 ? -14.437 9.487 -45.099 1.00 47.06 406 GLY A O 1
ATOM 3263 N N . SER A 1 407 ? -12.519 8.756 -44.235 1.00 50.84 407 SER A N 1
ATOM 3264 C CA . SER A 1 407 ? -13.137 8.539 -42.919 1.00 50.84 407 SER A CA 1
ATOM 3265 C C . SER A 1 407 ? -13.320 9.884 -42.215 1.00 50.84 407 SER A C 1
ATOM 3267 O O . SER A 1 407 ? -12.397 10.363 -41.560 1.00 50.84 407 SER A O 1
ATOM 3269 N N . LYS A 1 408 ? -14.525 10.464 -42.302 1.00 55.53 408 LYS A N 1
ATOM 3270 C CA . LYS A 1 408 ? -14.965 11.566 -41.421 1.00 55.53 408 LYS A CA 1
ATOM 3271 C C . LYS A 1 408 ? -14.957 11.165 -39.934 1.00 55.53 408 LYS A C 1
ATOM 3273 O O . LYS A 1 408 ? -15.038 12.023 -39.067 1.00 55.53 408 LYS A O 1
ATOM 3278 N N . ASN A 1 409 ? -14.858 9.865 -39.636 1.00 64.38 409 ASN A N 1
ATOM 3279 C CA . ASN A 1 409 ? -14.785 9.343 -38.279 1.00 64.38 409 ASN A CA 1
ATOM 3280 C C . ASN A 1 409 ? -13.335 9.417 -37.758 1.00 64.38 409 ASN A C 1
ATOM 3282 O O . ASN A 1 409 ? -12.464 8.649 -38.190 1.00 64.38 409 ASN A O 1
ATOM 3286 N N . ASN A 1 410 ? -13.100 10.348 -36.830 1.00 80.81 410 ASN A N 1
ATOM 3287 C CA . ASN A 1 410 ? -11.808 10.579 -36.181 1.00 80.81 410 ASN A CA 1
ATOM 3288 C C . ASN A 1 410 ? -11.334 9.382 -35.342 1.00 80.81 410 ASN A C 1
ATOM 3290 O O . ASN A 1 410 ? -10.133 9.235 -35.147 1.00 80.81 410 ASN A O 1
ATOM 3294 N N . ASN A 1 411 ? -12.215 8.472 -34.911 1.00 83.62 411 ASN A N 1
ATOM 3295 C CA . ASN A 1 411 ? -11.835 7.370 -34.022 1.00 83.62 411 ASN A CA 1
ATOM 3296 C C . ASN A 1 411 ? -10.885 6.369 -34.687 1.00 83.62 411 ASN A C 1
ATOM 3298 O O . ASN A 1 411 ? -9.994 5.855 -34.018 1.00 83.62 411 ASN A O 1
ATOM 3302 N N . TYR A 1 412 ? -11.005 6.123 -36.000 1.00 88.56 412 TYR A N 1
ATOM 3303 C CA . TYR A 1 412 ? -10.052 5.255 -36.711 1.00 88.56 412 TYR A CA 1
ATOM 3304 C C . TYR A 1 412 ? -8.647 5.868 -36.711 1.00 88.56 412 TYR A C 1
ATOM 3306 O O . TYR A 1 412 ? -7.668 5.191 -36.401 1.00 88.56 412 TYR A O 1
ATOM 3314 N N . LYS A 1 413 ? -8.558 7.172 -37.013 1.00 88.31 413 LYS A N 1
ATOM 3315 C CA . LYS A 1 413 ? -7.296 7.927 -37.003 1.00 88.31 413 LYS A CA 1
ATOM 3316 C C . LYS A 1 413 ? -6.715 8.019 -35.592 1.00 88.31 413 LYS A C 1
ATOM 3318 O O . LYS A 1 413 ? -5.520 7.808 -35.426 1.00 88.31 413 LYS A O 1
ATOM 3323 N N . ASN A 1 414 ? -7.554 8.255 -34.583 1.00 90.44 414 ASN A N 1
ATOM 3324 C CA . ASN A 1 414 ? -7.148 8.299 -33.178 1.00 90.44 414 ASN A CA 1
ATOM 3325 C C . ASN A 1 414 ? -6.615 6.939 -32.715 1.00 90.44 414 ASN A C 1
ATOM 3327 O O . ASN A 1 414 ? -5.549 6.881 -32.111 1.00 90.44 414 ASN A O 1
ATOM 3331 N N . THR A 1 415 ? -7.305 5.846 -33.060 1.00 93.31 415 THR A N 1
ATOM 3332 C CA . THR A 1 415 ? -6.838 4.480 -32.774 1.00 93.31 415 THR A CA 1
ATOM 3333 C C . THR A 1 415 ? -5.486 4.226 -33.434 1.00 93.31 415 THR A C 1
ATOM 3335 O O . THR A 1 415 ? -4.573 3.736 -32.779 1.00 93.31 415 THR A O 1
ATOM 3338 N N . LEU A 1 416 ? -5.325 4.593 -34.711 1.00 93.81 416 LEU A N 1
ATOM 3339 C CA . LEU A 1 416 ? -4.062 4.434 -35.434 1.00 93.81 416 LEU A CA 1
ATOM 3340 C C . LEU A 1 416 ? -2.929 5.261 -34.805 1.00 93.81 416 LEU A C 1
ATOM 3342 O O . LEU A 1 416 ? -1.824 4.749 -34.646 1.00 93.81 416 LEU A O 1
ATOM 3346 N N . SER A 1 417 ? -3.206 6.506 -34.406 1.00 94.19 417 SER A N 1
ATOM 3347 C CA . SER A 1 417 ? -2.248 7.371 -33.707 1.00 94.19 417 SER A CA 1
ATOM 3348 C C . SER A 1 417 ? -1.817 6.764 -32.375 1.00 94.19 417 SER A C 1
ATOM 3350 O O . SER A 1 417 ? -0.626 6.634 -32.109 1.00 94.19 417 SER A O 1
ATOM 3352 N N . LYS A 1 418 ? -2.772 6.307 -31.559 1.00 96.50 418 LYS A N 1
ATOM 3353 C CA . LYS A 1 418 ? -2.473 5.715 -30.252 1.00 96.50 418 LYS A CA 1
ATOM 3354 C C . LYS A 1 418 ? -1.770 4.359 -30.382 1.00 96.50 418 LYS A C 1
ATOM 3356 O O . LYS A 1 418 ? -0.862 4.047 -29.619 1.00 96.50 418 LYS A O 1
ATOM 3361 N N . LEU A 1 419 ? -2.110 3.576 -31.408 1.00 97.12 419 LEU A N 1
ATOM 3362 C CA . LEU A 1 419 ? -1.408 2.338 -31.752 1.00 97.12 419 LEU A CA 1
ATOM 3363 C C . LEU A 1 419 ? 0.021 2.611 -32.241 1.00 97.12 419 LEU A C 1
ATOM 3365 O O . LEU A 1 419 ? 0.916 1.807 -31.983 1.00 97.12 419 LEU A O 1
ATOM 3369 N N . LYS A 1 420 ? 0.261 3.747 -32.907 1.00 97.31 420 LYS A N 1
ATOM 3370 C CA . LYS A 1 420 ? 1.613 4.206 -33.246 1.00 97.31 420 LYS A CA 1
ATOM 3371 C C . LYS A 1 420 ? 2.418 4.510 -31.985 1.00 97.31 420 LYS A C 1
ATOM 3373 O O . LYS A 1 420 ? 3.535 4.016 -31.876 1.00 97.31 420 LYS A O 1
ATOM 3378 N N . GLU A 1 421 ? 1.841 5.226 -31.018 1.00 97.31 421 GLU A N 1
ATOM 3379 C CA . GLU A 1 421 ? 2.479 5.454 -29.711 1.00 97.31 421 GLU A CA 1
ATOM 3380 C C . GLU A 1 421 ? 2.799 4.123 -29.009 1.00 97.31 421 GLU A C 1
ATOM 3382 O O . GLU A 1 421 ? 3.912 3.936 -28.519 1.00 97.31 421 GLU A O 1
ATOM 3387 N N . LEU A 1 422 ? 1.867 3.158 -29.009 1.00 96.81 422 LEU A N 1
ATOM 3388 C CA . LEU A 1 422 ? 2.095 1.830 -28.423 1.00 96.81 422 LEU A CA 1
ATOM 3389 C C . LEU A 1 422 ? 3.222 1.076 -29.133 1.00 96.81 422 LEU A C 1
ATOM 3391 O O . LEU A 1 422 ? 4.069 0.461 -28.480 1.00 96.81 422 LEU A O 1
ATOM 3395 N N . LYS A 1 423 ? 3.261 1.134 -30.467 1.00 97.19 423 LYS A N 1
ATOM 3396 C CA . LYS A 1 423 ? 4.344 0.570 -31.278 1.00 97.19 423 LYS A CA 1
ATOM 3397 C C . LYS A 1 423 ? 5.682 1.208 -30.914 1.00 97.19 423 LYS A C 1
ATOM 3399 O O . LYS A 1 423 ? 6.639 0.482 -30.666 1.00 97.19 423 LYS A O 1
ATOM 3404 N N . GLU A 1 424 ? 5.752 2.534 -30.866 1.00 96.75 424 GLU A N 1
ATOM 3405 C CA . GLU A 1 424 ? 6.972 3.275 -30.535 1.00 96.75 424 GLU A CA 1
ATOM 3406 C C . GLU A 1 424 ? 7.450 2.968 -29.113 1.00 96.75 424 GLU A C 1
ATOM 3408 O O . GLU A 1 424 ? 8.642 2.732 -28.905 1.00 96.75 424 GLU A O 1
ATOM 3413 N N . LEU A 1 425 ? 6.529 2.875 -28.149 1.00 94.69 425 LEU A N 1
ATOM 3414 C CA . LEU A 1 425 ? 6.827 2.454 -26.782 1.00 94.69 425 LEU A CA 1
ATOM 3415 C C . LEU A 1 425 ? 7.379 1.023 -26.744 1.00 94.69 425 LEU A C 1
ATOM 3417 O O . LEU A 1 425 ? 8.410 0.767 -26.121 1.00 94.69 425 LEU A O 1
ATOM 3421 N N . SER A 1 426 ? 6.739 0.098 -27.459 1.00 93.50 426 SER A N 1
ATOM 3422 C CA . SER A 1 426 ? 7.175 -1.301 -27.540 1.00 93.50 426 SER A CA 1
ATOM 3423 C C . SER A 1 426 ? 8.553 -1.428 -28.194 1.00 93.50 426 SER A C 1
ATOM 3425 O O . SER A 1 426 ? 9.408 -2.172 -27.719 1.00 93.50 426 SER A O 1
ATOM 3427 N N . GLU A 1 427 ? 8.806 -0.678 -29.270 1.00 94.19 427 GLU A N 1
ATOM 3428 C CA . GLU A 1 427 ? 10.099 -0.631 -29.960 1.00 94.19 427 GLU A CA 1
ATOM 3429 C C . GLU A 1 427 ? 11.184 0.006 -29.089 1.00 94.19 427 GLU A C 1
ATOM 3431 O O . GLU A 1 427 ? 12.320 -0.476 -29.087 1.00 94.19 427 GLU A O 1
ATOM 3436 N N . LYS A 1 428 ? 10.845 1.050 -28.321 1.00 92.94 428 LYS A N 1
ATOM 3437 C CA . LYS A 1 428 ? 11.725 1.619 -27.296 1.00 92.94 428 LYS A CA 1
ATOM 3438 C C . LYS A 1 428 ? 12.110 0.516 -26.316 1.00 92.94 428 LYS A C 1
ATOM 3440 O O . LYS A 1 428 ? 13.282 0.171 -26.227 1.00 92.94 428 LYS A O 1
ATOM 3445 N N . TYR A 1 429 ? 11.149 -0.138 -25.679 1.00 90.81 429 TYR A N 1
ATOM 3446 C CA . TYR A 1 429 ? 11.407 -1.237 -24.746 1.00 90.81 429 TYR A CA 1
ATOM 3447 C C . TYR A 1 429 ? 12.246 -2.379 -25.343 1.00 90.81 429 TYR A C 1
ATOM 3449 O O . TYR A 1 429 ? 13.230 -2.806 -24.738 1.00 90.81 429 TYR A O 1
ATOM 3457 N N . ALA A 1 430 ? 11.964 -2.791 -26.579 1.00 89.31 430 ALA A N 1
ATOM 3458 C CA . ALA A 1 430 ? 12.727 -3.819 -27.286 1.00 89.31 430 ALA A CA 1
ATOM 3459 C C . ALA A 1 430 ? 14.198 -3.439 -27.552 1.00 89.31 430 ALA A C 1
ATOM 3461 O O . ALA A 1 430 ? 15.074 -4.313 -27.544 1.00 89.31 430 ALA A O 1
ATOM 3462 N N . LYS A 1 431 ? 14.491 -2.151 -27.786 1.00 88.00 431 LYS A N 1
ATOM 3463 C CA . LYS A 1 431 ? 15.856 -1.643 -28.019 1.00 88.00 431 LYS A CA 1
ATOM 3464 C C . LYS A 1 431 ? 16.694 -1.586 -26.744 1.00 88.00 431 LYS A C 1
ATOM 3466 O O . LYS A 1 431 ? 17.906 -1.765 -26.819 1.00 88.00 431 LYS A O 1
ATOM 3471 N N . HIS A 1 432 ? 16.072 -1.355 -25.588 1.00 74.94 432 HIS A N 1
ATOM 3472 C CA . HIS A 1 432 ? 16.796 -1.182 -24.324 1.00 74.94 432 HIS A CA 1
ATOM 3473 C C . HIS A 1 432 ? 17.494 -2.471 -23.858 1.00 74.94 432 HIS A C 1
ATOM 3475 O O . HIS A 1 432 ? 18.524 -2.401 -23.187 1.00 74.94 432 HIS A O 1
ATOM 3481 N N . GLY A 1 433 ? 16.963 -3.642 -24.229 1.00 70.62 433 GLY A N 1
ATOM 3482 C CA . GLY A 1 433 ? 17.574 -4.938 -23.920 1.00 70.62 433 GLY A CA 1
ATOM 3483 C C . GLY A 1 433 ? 17.595 -5.288 -22.427 1.00 70.62 433 GLY A C 1
ATOM 3484 O O . GLY A 1 433 ? 18.390 -6.135 -22.026 1.00 70.62 433 GLY A O 1
ATOM 3485 N N . MET A 1 434 ? 16.759 -4.629 -21.623 1.00 70.44 434 MET A N 1
ATOM 3486 C CA . MET A 1 434 ? 16.566 -4.898 -20.197 1.00 70.44 434 MET A CA 1
ATOM 3487 C C . MET A 1 434 ? 15.210 -5.571 -19.976 1.00 70.44 434 MET A C 1
ATOM 3489 O O . MET A 1 434 ? 14.335 -5.498 -20.840 1.00 70.44 434 MET A O 1
ATOM 3493 N N . VAL A 1 435 ? 15.065 -6.236 -18.833 1.00 79.12 435 VAL A N 1
ATOM 3494 C CA . VAL A 1 435 ? 13.775 -6.742 -18.349 1.00 79.12 435 VAL A CA 1
ATOM 3495 C C . VAL A 1 435 ? 12.851 -5.547 -18.084 1.00 79.12 435 VAL A C 1
ATOM 3497 O O . VAL A 1 435 ? 13.331 -4.502 -17.645 1.00 79.12 435 VAL A O 1
ATOM 3500 N N . LEU A 1 436 ? 11.558 -5.668 -18.395 1.00 82.44 436 LEU A N 1
ATOM 3501 C CA . LEU A 1 436 ? 10.580 -4.621 -18.074 1.00 82.44 436 LEU A CA 1
ATOM 3502 C C . LEU A 1 436 ? 10.212 -4.661 -16.594 1.00 82.44 436 LEU A C 1
ATOM 3504 O O . LEU A 1 436 ? 9.813 -5.715 -16.105 1.00 82.44 436 LEU A O 1
ATOM 3508 N N . GLY A 1 437 ? 10.328 -3.521 -15.913 1.00 81.94 437 GLY A N 1
ATOM 3509 C CA . GLY A 1 437 ? 9.832 -3.347 -14.558 1.00 81.94 437 GLY A CA 1
ATOM 3510 C C . GLY A 1 437 ? 8.331 -3.085 -14.521 1.00 81.94 437 GLY A C 1
ATOM 3511 O O . GLY A 1 437 ? 7.655 -2.964 -15.549 1.00 81.94 437 GLY A O 1
ATOM 3512 N N . GLU A 1 438 ? 7.807 -2.998 -13.304 1.00 80.44 438 GLU A N 1
ATOM 3513 C CA . GLU A 1 438 ? 6.397 -2.714 -13.049 1.00 80.44 438 GLU A CA 1
ATOM 3514 C C . GLU A 1 438 ? 5.931 -1.372 -13.647 1.00 80.44 438 GLU A C 1
ATOM 3516 O O . GLU A 1 438 ? 4.928 -1.391 -14.370 1.00 80.44 438 GLU A O 1
ATOM 3521 N N . PRO A 1 439 ? 6.678 -0.254 -13.523 1.00 81.06 439 PRO A N 1
ATOM 3522 C CA . PRO A 1 439 ? 6.294 1.016 -14.142 1.00 81.06 439 PRO A CA 1
ATOM 3523 C C . PRO A 1 439 ? 6.148 0.922 -15.667 1.00 81.06 439 PRO A C 1
ATOM 3525 O O . PRO A 1 439 ? 5.190 1.438 -16.251 1.00 81.06 439 PRO A O 1
ATOM 3528 N N . GLU A 1 440 ? 7.064 0.223 -16.349 1.00 88.06 440 GLU A N 1
ATOM 3529 C CA . GLU A 1 440 ? 6.955 0.029 -17.796 1.00 88.06 440 GLU A CA 1
ATOM 3530 C C . GLU A 1 440 ? 5.760 -0.836 -18.192 1.00 88.06 440 GLU A C 1
ATOM 3532 O O . GLU A 1 440 ? 5.119 -0.564 -19.211 1.00 88.06 440 GLU A O 1
ATOM 3537 N N . MET A 1 441 ? 5.447 -1.867 -17.405 1.00 88.00 441 MET A N 1
ATOM 3538 C CA . MET A 1 441 ? 4.280 -2.711 -17.645 1.00 88.00 441 MET A CA 1
ATOM 3539 C C . MET A 1 441 ? 2.972 -1.957 -17.455 1.00 88.00 441 MET A C 1
ATOM 3541 O O . MET A 1 441 ? 2.085 -2.080 -18.299 1.00 88.00 441 MET A O 1
ATOM 3545 N N . VAL A 1 442 ? 2.854 -1.168 -16.384 1.00 81.88 442 VAL A N 1
ATOM 3546 C CA . VAL A 1 442 ? 1.676 -0.333 -16.115 1.00 81.88 442 VAL A CA 1
ATOM 3547 C C . VAL A 1 442 ? 1.462 0.637 -17.273 1.00 81.88 442 VAL A C 1
ATOM 3549 O O . VAL A 1 442 ? 0.369 0.684 -17.844 1.00 81.88 442 VAL A O 1
ATOM 3552 N N . ARG A 1 443 ? 2.525 1.321 -17.717 1.00 88.06 443 ARG A N 1
ATOM 3553 C CA . ARG A 1 443 ? 2.467 2.232 -18.868 1.00 88.06 443 ARG A CA 1
ATOM 3554 C C . ARG A 1 443 ? 2.083 1.519 -20.166 1.00 88.06 443 ARG A C 1
ATOM 3556 O O . ARG A 1 443 ? 1.240 2.018 -20.911 1.00 88.06 443 ARG A O 1
ATOM 3563 N N . TYR A 1 444 ? 2.677 0.358 -20.445 1.00 93.00 444 TYR A N 1
ATOM 3564 C CA . TYR A 1 444 ? 2.348 -0.451 -21.620 1.00 93.00 444 TYR A CA 1
ATOM 3565 C C . TYR A 1 444 ? 0.880 -0.898 -21.609 1.00 93.00 444 TYR A C 1
ATOM 3567 O O . TYR A 1 444 ? 0.174 -0.727 -22.602 1.00 93.00 444 TYR A O 1
ATOM 3575 N N . ARG A 1 445 ? 0.412 -1.439 -20.478 1.00 89.62 445 ARG A N 1
ATOM 3576 C CA . ARG A 1 445 ? -0.962 -1.916 -20.278 1.00 89.62 445 ARG A CA 1
ATOM 3577 C C . ARG A 1 445 ? -1.974 -0.786 -20.422 1.00 89.62 445 ARG A C 1
ATOM 3579 O O . ARG A 1 445 ? -2.974 -0.971 -21.108 1.00 89.62 445 ARG A O 1
ATOM 3586 N N . SER A 1 446 ? -1.701 0.367 -19.813 1.00 88.56 446 SER A N 1
ATOM 3587 C CA . SER A 1 446 ? -2.535 1.566 -19.930 1.00 88.56 446 SER A CA 1
ATOM 3588 C C . SER A 1 446 ? -2.700 1.975 -21.397 1.00 88.56 446 SER A C 1
ATOM 3590 O O . SER A 1 446 ? -3.815 2.020 -21.916 1.00 88.56 446 SER A O 1
ATOM 3592 N N . LEU A 1 447 ? -1.586 2.107 -22.123 1.00 92.19 447 LEU A N 1
ATOM 3593 C CA . LEU A 1 447 ? -1.601 2.495 -23.531 1.00 92.19 447 LEU A CA 1
ATOM 3594 C C . LEU A 1 447 ? -2.278 1.448 -24.436 1.00 92.19 447 LEU A C 1
ATOM 3596 O O . LEU A 1 447 ? -2.994 1.807 -25.368 1.00 92.19 447 LEU A O 1
ATOM 3600 N N . ALA A 1 448 ? -2.096 0.153 -24.164 1.00 92.44 448 ALA A N 1
ATOM 3601 C CA . ALA A 1 448 ? -2.793 -0.920 -24.874 1.00 92.44 448 ALA A CA 1
ATOM 3602 C C . ALA A 1 448 ? -4.315 -0.884 -24.639 1.00 92.44 448 ALA A C 1
ATOM 3604 O O . ALA A 1 448 ? -5.086 -1.050 -25.587 1.00 92.44 448 ALA A O 1
ATOM 3605 N N . ASN A 1 449 ? -4.751 -0.614 -23.407 1.00 89.19 449 ASN A N 1
ATOM 3606 C CA . ASN A 1 449 ? -6.165 -0.459 -23.071 1.00 89.19 449 ASN A CA 1
ATOM 3607 C C . ASN A 1 449 ? -6.781 0.778 -23.742 1.00 89.19 449 ASN A C 1
ATOM 3609 O O . ASN A 1 449 ? -7.911 0.701 -24.221 1.00 89.19 449 ASN A O 1
ATOM 3613 N N . ASP A 1 450 ? -6.049 1.891 -23.840 1.00 89.38 450 ASP A N 1
ATOM 3614 C CA . ASP A 1 450 ? -6.500 3.083 -24.571 1.00 89.38 450 ASP A CA 1
ATOM 3615 C C . ASP A 1 450 ? -6.753 2.781 -26.052 1.00 89.38 450 ASP A C 1
ATOM 3617 O O . ASP A 1 450 ? -7.764 3.204 -26.620 1.00 89.38 450 ASP A O 1
ATOM 3621 N N . VAL A 1 451 ? -5.859 2.011 -26.683 1.00 94.88 451 VAL A N 1
ATOM 3622 C CA . VAL A 1 451 ? -6.040 1.571 -28.073 1.00 94.88 451 VAL A CA 1
ATOM 3623 C C . VAL A 1 451 ? -7.273 0.669 -28.206 1.00 94.88 451 VAL A C 1
ATOM 3625 O O . VAL A 1 451 ? -8.061 0.876 -29.130 1.00 94.88 451 VAL A O 1
ATOM 3628 N N . ASP A 1 452 ? -7.482 -0.292 -27.296 1.00 92.38 452 ASP A N 1
ATOM 3629 C CA . ASP A 1 452 ? -8.683 -1.148 -27.292 1.00 92.38 452 ASP A CA 1
ATOM 3630 C C . ASP A 1 452 ? -9.973 -0.326 -27.132 1.00 92.38 452 ASP A C 1
ATOM 3632 O O . ASP A 1 452 ? -10.921 -0.527 -27.895 1.00 92.38 452 ASP A O 1
ATOM 3636 N N . LYS A 1 453 ? -9.994 0.650 -26.212 1.00 88.75 453 LYS A N 1
ATOM 3637 C CA . LYS A 1 453 ? -11.130 1.563 -25.988 1.00 88.75 453 LYS A CA 1
ATOM 3638 C C . LYS A 1 453 ? -11.442 2.410 -27.230 1.00 88.75 453 LYS A C 1
ATOM 3640 O O . LYS A 1 453 ? -12.604 2.545 -27.612 1.00 88.75 453 LYS A O 1
ATOM 3645 N N . LEU A 1 454 ? -10.429 2.964 -27.900 1.00 90.75 454 LEU A N 1
ATOM 3646 C CA . LEU A 1 454 ? -10.624 3.743 -29.133 1.00 90.75 454 LEU A CA 1
ATOM 3647 C C . LEU A 1 454 ? -11.112 2.869 -30.298 1.00 90.75 454 LEU A C 1
ATOM 3649 O O . LEU A 1 454 ? -11.997 3.283 -31.054 1.00 90.75 454 LEU A O 1
ATOM 3653 N N . ALA A 1 455 ? -10.586 1.648 -30.413 1.00 90.75 455 ALA A N 1
ATOM 3654 C CA . ALA A 1 455 ? -11.041 0.673 -31.398 1.00 90.75 455 ALA A CA 1
ATOM 3655 C C . ALA A 1 455 ? -12.492 0.237 -31.134 1.00 90.75 455 ALA A C 1
ATOM 3657 O O . ALA A 1 455 ? -13.280 0.104 -32.070 1.00 90.75 455 ALA A O 1
ATOM 3658 N N . GLU A 1 456 ? -12.873 0.050 -29.868 1.00 90.06 456 GLU A N 1
ATOM 3659 C CA . GLU A 1 456 ? -14.256 -0.203 -29.455 1.00 90.06 456 GLU A CA 1
ATOM 3660 C C . GLU A 1 456 ? -15.180 0.938 -29.854 1.00 90.06 456 GLU A C 1
ATOM 3662 O O . GLU A 1 456 ? -16.203 0.699 -30.493 1.00 90.06 456 GLU A O 1
ATOM 3667 N N . LYS A 1 457 ? -14.783 2.176 -29.550 1.00 85.50 457 LYS A N 1
ATOM 3668 C CA . LYS A 1 457 ? -15.539 3.370 -29.917 1.00 85.50 457 LYS A CA 1
ATOM 3669 C C . LYS A 1 457 ? -15.743 3.472 -31.428 1.00 85.50 457 LYS A C 1
ATOM 3671 O O . LYS A 1 457 ? -16.845 3.752 -31.890 1.00 85.50 457 LYS A O 1
ATOM 3676 N N . TYR A 1 458 ? -14.702 3.192 -32.216 1.00 88.69 458 TYR A N 1
ATOM 3677 C CA . TYR A 1 458 ? -14.832 3.112 -33.671 1.00 88.69 458 TYR A CA 1
ATOM 3678 C C . TYR A 1 458 ? -15.872 2.070 -34.098 1.00 88.69 458 TYR A C 1
ATOM 3680 O O . TYR A 1 458 ? -16.690 2.361 -34.965 1.00 88.69 458 TYR A O 1
ATOM 3688 N N . LEU A 1 459 ? -15.835 0.867 -33.517 1.00 86.94 459 LEU A N 1
ATOM 3689 C CA . LEU A 1 459 ? -16.765 -0.211 -33.858 1.00 86.94 459 LEU A CA 1
ATOM 3690 C C . LEU A 1 459 ? -18.210 0.120 -33.470 1.00 86.94 459 LEU A C 1
ATOM 3692 O O . LEU A 1 459 ? -19.115 -0.236 -34.218 1.00 86.94 459 LEU A O 1
ATOM 3696 N N . ALA A 1 460 ? -18.414 0.793 -32.337 1.00 82.31 460 ALA A N 1
ATOM 3697 C CA . ALA A 1 460 ? -19.731 1.203 -31.862 1.00 82.31 460 ALA A CA 1
ATOM 3698 C C . ALA A 1 460 ? -20.359 2.291 -32.751 1.00 82.31 460 ALA A C 1
ATOM 3700 O O . ALA A 1 460 ? -21.527 2.192 -33.108 1.00 82.31 460 ALA A O 1
ATOM 3701 N N . GLU A 1 461 ? -19.574 3.289 -33.166 1.00 82.69 461 GLU A N 1
ATOM 3702 C CA . GLU A 1 461 ? -20.059 4.441 -33.945 1.00 82.69 461 GLU A CA 1
ATOM 3703 C C . GLU A 1 461 ? -20.074 4.205 -35.467 1.00 82.69 461 GLU A C 1
ATOM 3705 O O . GLU A 1 461 ? -20.400 5.100 -36.255 1.00 82.69 461 GLU A O 1
ATOM 3710 N N . LYS A 1 462 ? -19.656 3.025 -35.936 1.00 80.38 462 LYS A N 1
ATOM 3711 C CA . LYS A 1 462 ? -19.622 2.729 -37.369 1.00 80.38 462 LYS A CA 1
ATOM 3712 C C . LYS A 1 462 ? -21.021 2.328 -37.845 1.00 80.38 462 LYS A C 1
ATOM 3714 O O . LYS A 1 462 ? -21.466 1.224 -37.577 1.00 80.38 462 LYS A O 1
ATOM 3719 N N . THR A 1 463 ? -21.681 3.198 -38.607 1.00 74.19 463 THR A N 1
ATOM 3720 C CA . THR A 1 463 ? -23.057 2.984 -39.102 1.00 74.19 463 THR A CA 1
ATOM 3721 C C . THR A 1 463 ? -23.166 1.889 -40.172 1.00 74.19 463 THR A C 1
ATOM 3723 O O . THR A 1 463 ? -24.038 1.033 -40.089 1.00 74.19 463 THR A O 1
ATOM 3726 N N . ASP A 1 464 ? -22.235 1.840 -41.132 1.00 74.00 464 ASP A N 1
ATOM 3727 C CA . ASP A 1 464 ? -22.281 0.891 -42.262 1.00 74.00 464 ASP A CA 1
ATOM 3728 C C . ASP A 1 464 ? -21.313 -0.288 -42.092 1.00 74.00 464 ASP A C 1
ATOM 3730 O O . ASP A 1 464 ? -20.433 -0.507 -42.936 1.00 74.00 464 ASP A O 1
ATOM 3734 N N . ILE A 1 465 ? -21.429 -1.037 -40.988 1.00 69.56 465 ILE A N 1
ATOM 3735 C CA . ILE A 1 465 ? -20.482 -2.121 -40.654 1.00 69.56 465 ILE A CA 1
ATOM 3736 C C . ILE A 1 465 ? -20.375 -3.206 -41.736 1.00 69.56 465 ILE A C 1
ATOM 3738 O O . ILE A 1 465 ? -19.292 -3.754 -41.916 1.00 69.56 465 ILE A O 1
ATOM 3742 N N . ASN A 1 466 ? -21.463 -3.462 -42.473 1.00 72.00 466 ASN A N 1
ATOM 3743 C CA . ASN A 1 466 ? -21.565 -4.531 -43.474 1.00 72.00 466 ASN A CA 1
ATOM 3744 C C . ASN A 1 466 ? -21.229 -4.068 -44.901 1.00 72.00 466 ASN A C 1
ATOM 3746 O O . ASN A 1 466 ? -21.322 -4.852 -45.845 1.00 72.00 466 ASN A O 1
ATOM 3750 N N . SER A 1 467 ? -20.865 -2.797 -45.101 1.00 75.19 467 SER A N 1
ATOM 3751 C CA . SER A 1 467 ? -20.453 -2.347 -46.433 1.00 75.19 467 SER A CA 1
ATOM 3752 C C . SER A 1 467 ? -19.115 -3.004 -46.816 1.00 75.19 467 SER A C 1
ATOM 3754 O O . SER A 1 467 ? -18.194 -3.025 -45.989 1.00 75.19 467 SER A O 1
ATOM 3756 N N . PRO A 1 468 ? -18.923 -3.458 -48.073 1.00 73.12 468 PRO A N 1
ATOM 3757 C CA . PRO A 1 468 ? -17.636 -3.998 -48.536 1.00 73.12 468 PRO A CA 1
ATOM 3758 C C . PRO A 1 468 ? -16.449 -3.049 -48.280 1.00 73.12 468 PRO A C 1
ATOM 3760 O O . PRO A 1 468 ? -15.312 -3.480 -48.087 1.00 73.12 468 PRO A O 1
ATOM 3763 N N . TYR A 1 469 ? -16.733 -1.744 -48.221 1.00 71.69 469 TYR A N 1
ATOM 3764 C CA . TYR A 1 469 ? -15.791 -0.664 -47.928 1.00 71.69 469 TYR A CA 1
ATOM 3765 C C . TYR A 1 469 ? -15.418 -0.519 -46.433 1.00 71.69 469 TYR A C 1
ATOM 3767 O O . TYR A 1 469 ? -14.317 -0.061 -46.102 1.00 71.69 469 TYR A O 1
ATOM 3775 N N . ALA A 1 470 ? -16.308 -0.863 -45.498 1.00 77.25 470 ALA A N 1
ATOM 3776 C CA . ALA A 1 470 ? -16.041 -0.812 -44.056 1.00 77.25 470 ALA A CA 1
ATOM 3777 C C . ALA A 1 470 ? -15.547 -2.148 -43.494 1.00 77.25 470 ALA A C 1
ATOM 3779 O O . ALA A 1 470 ? -14.781 -2.137 -42.530 1.00 77.25 470 ALA A O 1
ATOM 3780 N N . GLN A 1 471 ? -15.926 -3.264 -44.122 1.00 82.69 471 GLN A N 1
ATOM 3781 C CA . GLN A 1 471 ? -15.699 -4.619 -43.626 1.00 82.69 471 GLN A CA 1
ATOM 3782 C C . GLN A 1 471 ? -14.235 -4.874 -43.235 1.00 82.69 471 GLN A C 1
ATOM 3784 O O . GLN A 1 471 ? -13.956 -5.223 -42.093 1.00 82.69 471 GLN A O 1
ATOM 3789 N N . LYS A 1 472 ? -13.270 -4.566 -44.117 1.00 84.94 472 LYS A N 1
ATOM 3790 C CA . LYS A 1 472 ? -11.830 -4.743 -43.822 1.00 84.94 472 LYS A CA 1
ATOM 3791 C C . LYS A 1 472 ? -11.355 -3.960 -42.591 1.00 84.94 472 LYS A C 1
ATOM 3793 O O . LYS A 1 472 ? -10.513 -4.446 -41.840 1.00 84.94 472 LYS A O 1
ATOM 3798 N N . ARG A 1 473 ? -11.889 -2.754 -42.370 1.00 87.00 473 ARG A N 1
ATOM 3799 C CA . ARG A 1 473 ? -11.545 -1.910 -41.212 1.00 87.00 473 ARG A CA 1
ATOM 3800 C C . ARG A 1 473 ? -12.205 -2.410 -39.937 1.00 87.00 473 ARG A C 1
ATOM 3802 O O . ARG A 1 473 ? -11.546 -2.458 -38.905 1.00 87.00 473 ARG A O 1
ATOM 3809 N N . VAL A 1 474 ? -13.473 -2.805 -40.015 1.00 87.94 474 VAL A N 1
ATOM 3810 C CA . VAL A 1 474 ? -14.209 -3.418 -38.903 1.00 87.94 474 VAL A CA 1
ATOM 3811 C C . VAL A 1 474 ? -13.516 -4.707 -38.459 1.00 87.94 474 VAL A C 1
ATOM 3813 O O . VAL A 1 474 ? -13.242 -4.873 -37.273 1.00 87.94 474 VAL A O 1
ATOM 3816 N N . ASP A 1 475 ? -13.149 -5.577 -39.398 1.00 88.88 475 ASP A N 1
ATOM 3817 C CA . ASP A 1 475 ? -12.449 -6.831 -39.105 1.00 88.88 475 ASP A CA 1
ATOM 3818 C C . ASP A 1 475 ? -11.038 -6.581 -38.567 1.00 88.88 475 ASP A C 1
ATOM 3820 O O . ASP A 1 475 ? -10.620 -7.217 -37.598 1.00 88.88 475 ASP A O 1
ATOM 3824 N N . GLY A 1 476 ? -10.326 -5.599 -39.132 1.00 91.31 476 GLY A N 1
ATOM 3825 C CA . GLY A 1 476 ? -9.047 -5.131 -38.603 1.00 91.31 476 GLY A CA 1
ATOM 3826 C C . GLY A 1 476 ? -9.158 -4.673 -37.147 1.00 91.31 476 GLY A C 1
ATOM 3827 O O . GLY A 1 476 ? -8.363 -5.101 -36.314 1.00 91.31 476 GLY A O 1
ATOM 3828 N N . MET A 1 477 ? -10.173 -3.869 -36.820 1.00 93.25 477 MET A N 1
ATOM 3829 C CA . MET A 1 477 ? -10.404 -3.361 -35.465 1.00 93.25 477 MET A CA 1
ATOM 3830 C C . MET A 1 477 ? -10.805 -4.465 -34.489 1.00 93.25 477 MET A C 1
ATOM 3832 O O . MET A 1 477 ? -10.234 -4.544 -33.408 1.00 93.25 477 MET A O 1
ATOM 3836 N N . LYS A 1 478 ? -11.711 -5.375 -34.868 1.00 91.19 478 LYS A N 1
ATOM 3837 C CA . LYS A 1 478 ? -12.050 -6.549 -34.042 1.00 91.19 478 LYS A CA 1
ATOM 3838 C C . LYS A 1 478 ? -10.809 -7.387 -33.729 1.00 91.19 478 LYS A C 1
ATOM 3840 O O . LYS A 1 478 ? -10.583 -7.752 -32.578 1.00 91.19 478 LYS A O 1
ATOM 3845 N N . LYS A 1 479 ? -9.972 -7.636 -34.740 1.00 92.19 479 LYS A N 1
ATOM 3846 C CA . LYS A 1 479 ? -8.717 -8.375 -34.581 1.00 92.19 479 LYS A CA 1
ATOM 3847 C C . LYS A 1 479 ? -7.714 -7.640 -33.692 1.00 92.19 479 LYS A C 1
ATOM 3849 O O . LYS A 1 479 ? -7.087 -8.278 -32.854 1.00 92.19 479 LYS A O 1
ATOM 3854 N N . LEU A 1 480 ? -7.576 -6.321 -33.845 1.00 94.50 480 LEU A N 1
ATOM 3855 C CA . LEU A 1 480 ? -6.740 -5.491 -32.974 1.00 94.50 480 LEU A CA 1
ATOM 3856 C C . LEU A 1 480 ? -7.180 -5.614 -31.513 1.00 94.50 480 LEU A C 1
ATOM 3858 O O . LEU A 1 480 ? -6.354 -5.913 -30.658 1.00 94.50 480 LEU A O 1
ATOM 3862 N N . ARG A 1 481 ? -8.477 -5.435 -31.240 1.00 94.19 481 ARG A N 1
ATOM 3863 C CA . ARG A 1 481 ? -9.047 -5.531 -29.890 1.00 94.19 481 ARG A CA 1
ATOM 3864 C C . ARG A 1 481 ? -8.765 -6.879 -29.243 1.00 94.19 481 ARG A C 1
ATOM 3866 O O . ARG A 1 481 ? -8.231 -6.938 -28.138 1.00 94.19 481 ARG A O 1
ATOM 3873 N N . ASN A 1 482 ? -9.081 -7.968 -29.943 1.00 88.00 482 ASN A N 1
ATOM 3874 C CA . ASN A 1 482 ? -8.840 -9.304 -29.411 1.00 88.00 482 ASN A CA 1
ATOM 3875 C C . ASN A 1 482 ? -7.350 -9.547 -29.148 1.00 88.00 482 ASN A C 1
ATOM 3877 O O . ASN A 1 482 ? -7.000 -10.068 -28.092 1.00 88.00 482 ASN A O 1
ATOM 3881 N N . ALA A 1 483 ? -6.480 -9.120 -30.070 1.00 92.19 483 ALA A N 1
ATOM 3882 C CA . ALA A 1 483 ? -5.039 -9.243 -29.913 1.00 92.19 483 ALA A CA 1
ATOM 3883 C C . ALA A 1 483 ? -4.526 -8.465 -28.695 1.00 92.19 483 ALA A C 1
ATOM 3885 O O . ALA A 1 483 ? -3.732 -9.007 -27.937 1.00 92.19 483 ALA A O 1
ATOM 3886 N N . LEU A 1 484 ? -4.995 -7.234 -28.463 1.00 93.12 484 LEU A N 1
ATOM 3887 C CA . LEU A 1 484 ? -4.589 -6.425 -27.308 1.00 93.12 484 LEU A CA 1
ATOM 3888 C C . LEU A 1 484 ? -5.085 -7.013 -25.984 1.00 93.12 484 LEU A C 1
ATOM 3890 O O . LEU A 1 484 ? -4.307 -7.111 -25.039 1.00 93.12 484 LEU A O 1
ATOM 3894 N N . LYS A 1 485 ? -6.336 -7.484 -25.921 1.00 89.62 485 LYS A N 1
ATOM 3895 C CA . LYS A 1 485 ? -6.869 -8.165 -24.727 1.00 89.62 485 LYS A CA 1
ATOM 3896 C C . LYS A 1 485 ? -6.083 -9.436 -24.409 1.00 89.62 485 LYS A C 1
ATOM 3898 O O . LYS A 1 485 ? -5.681 -9.639 -23.268 1.00 89.62 485 LYS A O 1
ATOM 3903 N N . ALA A 1 486 ? -5.812 -10.251 -25.427 1.00 88.00 486 ALA A N 1
ATOM 3904 C CA . ALA A 1 486 ? -4.969 -11.437 -25.319 1.00 88.00 486 ALA A CA 1
ATOM 3905 C C . ALA A 1 486 ? -3.527 -11.106 -24.898 1.00 88.00 486 ALA A C 1
ATOM 3907 O O . ALA A 1 486 ? -2.909 -11.861 -24.155 1.00 88.00 486 ALA A O 1
ATOM 3908 N N . ASN A 1 487 ? -2.995 -9.977 -25.364 1.00 91.94 487 ASN A N 1
ATOM 3909 C CA . ASN A 1 487 ? -1.642 -9.528 -25.069 1.00 91.94 487 ASN A CA 1
ATOM 3910 C C . ASN A 1 487 ? -1.480 -9.020 -23.633 1.00 91.94 487 ASN A C 1
ATOM 3912 O O . ASN A 1 487 ? -0.477 -9.325 -22.993 1.00 91.94 487 ASN A O 1
ATOM 3916 N N . VAL A 1 488 ? -2.470 -8.280 -23.129 1.00 89.56 488 VAL A N 1
ATOM 3917 C CA . VAL A 1 488 ? -2.457 -7.673 -21.791 1.00 89.56 488 VAL A CA 1
ATOM 3918 C C . VAL A 1 488 ? -2.842 -8.665 -20.695 1.00 89.56 488 VAL A C 1
ATOM 3920 O O . VAL A 1 488 ? -2.316 -8.563 -19.589 1.00 89.56 488 VAL A O 1
ATOM 3923 N N . ALA A 1 489 ? -3.724 -9.628 -20.980 1.00 84.38 489 ALA A N 1
ATOM 3924 C CA . ALA A 1 489 ? -4.200 -10.605 -19.998 1.00 84.38 489 ALA A CA 1
ATOM 3925 C C . ALA A 1 489 ? -3.078 -11.305 -19.190 1.00 84.38 489 ALA A C 1
ATOM 3927 O O . ALA A 1 489 ? -3.167 -11.290 -17.963 1.00 84.38 489 ALA A O 1
ATOM 3928 N N . PRO A 1 490 ? -2.001 -11.845 -19.803 1.00 85.88 490 PRO A N 1
ATOM 3929 C CA . PRO A 1 490 ? -0.951 -12.550 -19.064 1.00 85.88 490 PRO A CA 1
ATOM 3930 C C . PRO A 1 490 ? 0.087 -11.634 -18.394 1.00 85.88 490 PRO A C 1
ATOM 3932 O O . PRO A 1 490 ? 0.984 -12.139 -17.723 1.00 85.88 490 PRO A O 1
ATOM 3935 N N . LEU A 1 491 ? 0.020 -10.303 -18.551 1.00 83.94 491 LEU A N 1
ATOM 3936 C CA . LEU A 1 491 ? 1.073 -9.407 -18.042 1.00 83.94 491 LEU A CA 1
ATOM 3937 C C . LEU A 1 491 ? 1.256 -9.495 -16.522 1.00 83.94 491 LEU A C 1
ATOM 3939 O O . LEU A 1 491 ? 2.382 -9.407 -16.042 1.00 83.94 491 LEU A O 1
ATOM 3943 N N . LYS A 1 492 ? 0.171 -9.697 -15.762 1.00 79.00 492 LYS A N 1
ATOM 3944 C CA . LYS A 1 492 ? 0.237 -9.828 -14.297 1.00 79.00 492 LYS A CA 1
ATOM 3945 C C . LYS A 1 492 ? 0.985 -11.097 -13.873 1.00 79.00 492 LYS A C 1
ATOM 3947 O O . LYS A 1 492 ? 1.802 -11.055 -12.959 1.00 79.00 492 LYS A O 1
ATOM 3952 N N . GLU A 1 493 ? 0.733 -12.209 -14.556 1.00 80.94 493 GLU A N 1
ATOM 3953 C CA . GLU A 1 493 ? 1.430 -13.479 -14.322 1.00 80.94 493 GLU A CA 1
ATOM 3954 C C . GLU A 1 493 ? 2.903 -13.361 -14.728 1.00 80.94 493 GLU A C 1
ATOM 3956 O O . GLU A 1 493 ? 3.790 -13.741 -13.967 1.00 80.94 493 GLU A O 1
ATOM 3961 N N . ALA A 1 494 ? 3.180 -12.728 -15.874 1.00 83.31 494 ALA A N 1
ATOM 3962 C CA . ALA A 1 494 ? 4.541 -12.463 -16.331 1.00 83.31 494 ALA A CA 1
ATOM 3963 C C . ALA A 1 494 ? 5.333 -11.588 -15.335 1.00 83.31 494 ALA A C 1
ATOM 3965 O O . ALA A 1 494 ? 6.515 -11.848 -15.100 1.00 83.31 494 ALA A O 1
ATOM 3966 N N . ALA A 1 495 ? 4.685 -10.594 -14.713 1.00 83.44 495 ALA A N 1
ATOM 3967 C CA . ALA A 1 495 ? 5.255 -9.768 -13.647 1.00 83.44 495 ALA A CA 1
ATOM 3968 C C . ALA A 1 495 ? 5.627 -10.595 -12.410 1.00 83.44 495 ALA A C 1
ATOM 3970 O O . ALA A 1 495 ? 6.740 -10.474 -11.893 1.00 83.44 495 ALA A O 1
ATOM 3971 N N . ALA A 1 496 ? 4.723 -11.469 -11.960 1.00 82.56 496 ALA A N 1
ATOM 3972 C CA . ALA A 1 496 ? 4.968 -12.354 -10.826 1.00 82.56 496 ALA A CA 1
ATOM 3973 C C . ALA A 1 496 ? 6.134 -13.318 -11.107 1.00 82.56 496 ALA A C 1
ATOM 3975 O O . ALA A 1 496 ? 7.078 -13.388 -10.319 1.00 82.56 496 ALA A O 1
ATOM 3976 N N . SER A 1 497 ? 6.145 -13.973 -12.274 1.00 84.69 497 SER A N 1
ATOM 3977 C CA . SER A 1 497 ? 7.241 -14.865 -12.677 1.00 84.69 497 SER A CA 1
ATOM 3978 C C . SER A 1 497 ? 8.581 -14.134 -12.802 1.00 84.69 497 SER A C 1
ATOM 3980 O O . SER A 1 497 ? 9.625 -14.669 -12.428 1.00 84.69 497 SER A O 1
ATOM 3982 N N . MET A 1 498 ? 8.580 -12.895 -13.301 1.00 87.12 498 MET A N 1
ATOM 3983 C CA . MET A 1 498 ? 9.781 -12.061 -13.343 1.00 87.12 498 MET A CA 1
ATOM 3984 C C . MET A 1 498 ? 10.283 -11.736 -11.932 1.00 87.12 498 MET A C 1
ATOM 3986 O O . MET A 1 498 ? 11.478 -11.877 -11.668 1.00 87.12 498 MET A O 1
ATOM 3990 N N . LYS A 1 499 ? 9.388 -11.346 -11.017 1.00 87.94 499 LYS A N 1
ATOM 3991 C CA . LYS A 1 499 ? 9.728 -11.073 -9.616 1.00 87.94 499 LYS A CA 1
ATOM 3992 C C . LYS A 1 499 ? 10.397 -12.287 -8.972 1.00 87.94 499 LYS A C 1
ATOM 3994 O O . LYS A 1 499 ? 11.456 -12.150 -8.363 1.00 87.94 499 LYS A O 1
ATOM 3999 N N . GLU A 1 500 ? 9.834 -13.477 -9.161 1.00 85.88 500 GLU A N 1
ATOM 4000 C CA . GLU A 1 500 ? 10.412 -14.732 -8.671 1.00 85.88 500 GLU A CA 1
ATOM 4001 C C . GLU A 1 500 ? 11.783 -15.030 -9.281 1.00 85.88 500 GLU A C 1
ATOM 4003 O O . GLU A 1 500 ? 12.716 -15.387 -8.557 1.00 85.88 500 GLU A O 1
ATOM 4008 N N . ALA A 1 501 ? 11.938 -14.845 -10.596 1.00 86.31 501 ALA A N 1
ATOM 4009 C CA . ALA A 1 501 ? 13.209 -15.052 -11.282 1.00 86.31 501 ALA A CA 1
ATOM 4010 C C . ALA A 1 501 ? 14.305 -14.113 -10.753 1.00 86.31 501 ALA A C 1
ATOM 4012 O O . ALA A 1 501 ? 15.427 -14.555 -10.505 1.00 86.31 501 ALA A O 1
ATOM 4013 N N . VAL A 1 502 ? 13.972 -12.840 -10.519 1.00 88.12 502 VAL A N 1
ATOM 4014 C CA . VAL A 1 502 ? 14.894 -11.850 -9.947 1.00 88.12 502 VAL A CA 1
ATOM 4015 C C . VAL A 1 502 ? 15.235 -12.183 -8.496 1.00 88.12 502 VAL A C 1
ATOM 4017 O O . VAL A 1 502 ? 16.411 -12.177 -8.128 1.00 88.12 502 VAL A O 1
ATOM 4020 N N . ILE A 1 503 ? 14.241 -12.533 -7.672 1.00 89.50 503 ILE A N 1
ATOM 4021 C CA . ILE A 1 503 ? 14.482 -12.970 -6.290 1.00 89.50 503 ILE A CA 1
ATOM 4022 C C . ILE A 1 503 ? 15.426 -14.177 -6.284 1.00 89.50 503 ILE A C 1
ATOM 4024 O O . ILE A 1 503 ? 16.376 -14.201 -5.502 1.00 89.50 503 ILE A O 1
ATOM 4028 N N . LYS A 1 504 ? 15.232 -15.142 -7.188 1.00 89.38 504 LYS A N 1
ATOM 4029 C CA . LYS A 1 504 ? 16.120 -16.299 -7.334 1.00 89.38 504 LYS A CA 1
ATOM 4030 C C . LYS A 1 504 ? 17.525 -15.913 -7.811 1.00 89.38 504 LYS A C 1
ATOM 4032 O O . LYS A 1 504 ? 18.496 -16.480 -7.320 1.00 89.38 504 LYS A O 1
ATOM 4037 N N . GLU A 1 505 ? 17.676 -14.953 -8.727 1.00 87.75 505 GLU A N 1
ATOM 4038 C CA . GLU A 1 505 ? 18.997 -14.459 -9.164 1.00 87.75 505 GLU A CA 1
ATOM 4039 C C . GLU A 1 505 ? 19.772 -13.811 -8.003 1.00 87.75 505 GLU A C 1
ATOM 4041 O O . GLU A 1 505 ? 20.968 -14.078 -7.816 1.00 87.75 505 GLU A O 1
ATOM 4046 N N . VAL A 1 506 ? 19.090 -12.972 -7.219 1.00 90.44 506 VAL A N 1
ATOM 4047 C CA . VAL A 1 506 ? 19.705 -12.149 -6.170 1.00 90.44 506 VAL A CA 1
ATOM 4048 C C . VAL A 1 506 ? 19.928 -12.938 -4.879 1.00 90.44 506 VAL A C 1
ATOM 4050 O O . VAL A 1 506 ? 21.032 -12.923 -4.337 1.00 90.44 506 VAL A O 1
ATOM 4053 N N . PHE A 1 507 ? 18.906 -13.646 -4.398 1.00 88.75 507 PHE A N 1
ATOM 4054 C CA . PHE A 1 507 ? 18.928 -14.357 -3.116 1.00 88.75 507 PHE A CA 1
ATOM 4055 C C . PHE A 1 507 ? 19.244 -15.855 -3.254 1.00 88.75 507 PHE A C 1
ATOM 4057 O O . PHE A 1 507 ? 19.469 -16.522 -2.245 1.00 88.75 507 PHE A O 1
ATOM 4064 N N . GLY A 1 508 ? 19.273 -16.414 -4.468 1.00 86.88 508 GLY A N 1
ATOM 4065 C CA . GLY A 1 508 ? 19.418 -17.859 -4.664 1.00 86.88 508 GLY A CA 1
ATOM 4066 C C . GLY A 1 508 ? 18.266 -18.634 -4.022 1.00 86.88 508 GLY A C 1
ATOM 4067 O O . GLY A 1 508 ? 17.122 -18.180 -4.008 1.00 86.88 508 GLY A O 1
ATOM 4068 N N . ASP A 1 509 ? 18.584 -19.784 -3.428 1.00 84.19 509 ASP A N 1
ATOM 4069 C CA . ASP A 1 509 ? 17.604 -20.612 -2.717 1.00 84.19 509 ASP A CA 1
ATOM 4070 C C . ASP A 1 509 ? 17.336 -20.130 -1.277 1.00 84.19 509 ASP A C 1
ATOM 4072 O O . ASP A 1 509 ? 16.562 -20.753 -0.556 1.00 84.19 509 ASP A O 1
ATOM 4076 N N . VAL A 1 510 ? 17.941 -19.016 -0.830 1.00 82.56 510 VAL A N 1
ATOM 4077 C CA . VAL A 1 510 ? 17.769 -18.500 0.545 1.00 82.56 510 VAL A CA 1
ATOM 4078 C C . VAL A 1 510 ? 16.303 -18.218 0.872 1.00 82.56 510 VAL A C 1
ATOM 4080 O O . VAL A 1 510 ? 15.867 -18.510 1.978 1.00 82.56 510 VAL A O 1
ATOM 4083 N N . ASN A 1 511 ? 15.537 -17.703 -0.091 1.00 83.44 511 ASN A N 1
ATOM 4084 C CA . ASN A 1 511 ? 14.116 -17.400 0.094 1.00 83.44 511 ASN A CA 1
ATOM 4085 C C . ASN A 1 511 ? 13.190 -18.509 -0.422 1.00 83.44 511 ASN A C 1
ATOM 4087 O O . ASN A 1 511 ? 11.974 -18.352 -0.359 1.00 83.44 511 ASN A O 1
ATOM 4091 N N . LYS A 1 512 ? 13.737 -19.617 -0.941 1.00 86.56 512 LYS A N 1
ATOM 4092 C CA . LYS A 1 512 ? 12.929 -20.716 -1.474 1.00 86.56 512 LYS A CA 1
ATOM 4093 C C . LYS A 1 512 ? 12.058 -21.314 -0.370 1.00 86.56 512 LYS A C 1
ATOM 4095 O O . LYS A 1 512 ? 10.840 -21.295 -0.494 1.00 86.56 512 LYS A O 1
ATOM 4100 N N . THR A 1 513 ? 12.675 -21.718 0.743 1.00 87.81 513 THR A N 1
ATOM 4101 C CA . THR A 1 513 ? 11.955 -22.242 1.913 1.00 87.81 513 THR A CA 1
ATOM 4102 C C . THR A 1 513 ? 10.943 -21.234 2.453 1.00 87.81 513 THR A C 1
ATOM 4104 O O . THR A 1 513 ? 9.822 -21.605 2.784 1.00 87.81 513 THR A O 1
ATOM 4107 N N . TYR A 1 514 ? 11.315 -19.950 2.509 1.00 88.38 514 TYR A N 1
ATOM 4108 C CA . TYR A 1 514 ? 10.407 -18.885 2.928 1.00 88.38 514 TYR A CA 1
ATOM 4109 C C . TYR A 1 514 ? 9.156 -18.839 2.042 1.00 88.38 514 TYR A C 1
ATOM 4111 O O . TYR A 1 514 ? 8.052 -18.905 2.559 1.00 88.38 514 TYR A O 1
ATOM 4119 N N . ASN A 1 515 ? 9.293 -18.824 0.718 1.00 84.12 515 ASN A N 1
ATOM 4120 C CA . ASN A 1 515 ? 8.132 -18.790 -0.176 1.00 84.12 515 ASN A CA 1
ATOM 4121 C C . ASN A 1 515 ? 7.308 -20.093 -0.145 1.00 84.12 515 ASN A C 1
ATOM 4123 O O . ASN A 1 515 ? 6.087 -20.032 -0.211 1.00 84.12 515 ASN A O 1
ATOM 4127 N N . GLU A 1 516 ? 7.953 -21.258 -0.028 1.00 85.25 516 GLU A N 1
ATOM 4128 C CA . GLU A 1 516 ? 7.284 -22.575 -0.008 1.00 85.25 516 GLU A CA 1
ATOM 4129 C C . GLU A 1 516 ? 6.496 -22.843 1.285 1.00 85.25 516 GLU A C 1
ATOM 4131 O O . GLU A 1 516 ? 5.599 -23.685 1.302 1.00 85.25 516 GLU A O 1
ATOM 4136 N N . THR A 1 517 ? 6.830 -22.141 2.371 1.00 87.50 517 THR A N 1
ATOM 4137 C CA . THR A 1 517 ? 6.165 -22.274 3.679 1.00 87.50 517 THR A CA 1
ATOM 4138 C C . THR A 1 517 ? 5.045 -21.263 3.904 1.00 87.50 517 THR A C 1
ATOM 4140 O O . THR A 1 517 ? 4.378 -21.351 4.930 1.00 87.50 517 THR A O 1
ATOM 4143 N N . ASP A 1 518 ? 4.828 -20.329 2.974 1.00 87.44 518 ASP A N 1
ATOM 4144 C CA . ASP A 1 518 ? 3.720 -19.375 3.020 1.00 87.44 518 ASP A CA 1
ATOM 4145 C C . ASP A 1 518 ? 2.414 -20.096 2.621 1.00 87.44 518 ASP A C 1
ATOM 4147 O O . ASP A 1 518 ? 2.285 -20.539 1.469 1.00 87.44 518 ASP A O 1
ATOM 4151 N N . PRO A 1 519 ? 1.425 -20.238 3.526 1.00 82.81 519 PRO A N 1
ATOM 4152 C CA . PRO A 1 519 ? 0.150 -20.870 3.199 1.00 82.81 519 PRO A CA 1
ATOM 4153 C C . PRO A 1 519 ? -0.609 -20.170 2.068 1.00 82.81 519 PRO A C 1
ATOM 4155 O O . PRO A 1 519 ? -1.400 -20.804 1.370 1.00 82.81 519 PRO A O 1
ATOM 4158 N N . TRP A 1 520 ? -0.356 -18.877 1.853 1.00 80.38 520 TRP A N 1
ATOM 4159 C CA . TRP A 1 520 ? -1.062 -18.065 0.870 1.00 80.38 520 TRP A CA 1
ATOM 4160 C C . TRP A 1 520 ? -0.530 -18.233 -0.561 1.00 80.38 520 TRP A C 1
ATOM 4162 O O . TRP A 1 520 ? -1.296 -18.097 -1.513 1.00 80.38 520 TRP A O 1
ATOM 4172 N N . ARG A 1 521 ? 0.759 -18.563 -0.735 1.00 73.25 521 ARG A N 1
ATOM 4173 C CA . ARG A 1 521 ? 1.441 -18.588 -2.050 1.00 73.25 521 ARG A CA 1
ATOM 4174 C C . ARG A 1 521 ? 1.381 -19.917 -2.800 1.00 73.25 521 ARG A C 1
ATOM 4176 O O . ARG A 1 521 ? 1.951 -20.027 -3.880 1.00 73.25 521 ARG A O 1
ATOM 4183 N N . CYS A 1 522 ? 0.735 -20.939 -2.254 1.00 60.22 522 CYS A N 1
ATOM 4184 C CA . CYS A 1 522 ? 0.664 -22.233 -2.924 1.00 60.22 522 CYS A CA 1
ATOM 4185 C C . CYS A 1 522 ? -0.486 -22.279 -3.938 1.00 60.22 522 CYS A C 1
ATOM 4187 O O . CYS A 1 522 ? -1.639 -22.071 -3.566 1.00 60.22 522 CYS A O 1
ATOM 4189 N N . ASP A 1 523 ? -0.181 -22.680 -5.182 1.00 55.78 523 ASP A N 1
ATOM 4190 C CA . ASP A 1 523 ? -1.140 -22.921 -6.286 1.00 55.78 523 ASP A CA 1
ATOM 4191 C C . ASP A 1 523 ? -2.276 -23.905 -5.926 1.00 55.78 523 ASP A C 1
ATOM 4193 O O . ASP A 1 523 ? -3.251 -24.062 -6.658 1.00 55.78 523 ASP A O 1
ATOM 4197 N N . ASN A 1 524 ? -2.155 -24.579 -4.781 1.00 58.72 524 ASN A N 1
ATOM 4198 C CA . ASN A 1 524 ? -3.149 -25.450 -4.175 1.00 58.72 524 ASN A CA 1
ATOM 4199 C C . ASN A 1 524 ? -3.214 -25.168 -2.664 1.00 58.72 524 ASN A C 1
ATOM 4201 O O . ASN A 1 524 ? -2.771 -25.981 -1.847 1.00 58.72 524 ASN A O 1
ATOM 4205 N N . ASN A 1 525 ? -3.664 -23.959 -2.310 1.00 76.44 525 ASN A N 1
ATOM 4206 C CA . ASN A 1 525 ? -3.807 -23.512 -0.927 1.00 76.44 525 ASN A CA 1
ATOM 4207 C C . ASN A 1 525 ? -4.619 -24.544 -0.126 1.00 76.44 525 ASN A C 1
ATOM 4209 O O . ASN A 1 525 ? -5.776 -24.829 -0.444 1.00 76.44 525 ASN A O 1
ATOM 4213 N N . ALA A 1 526 ? -4.001 -25.100 0.918 1.00 84.62 526 ALA A N 1
ATOM 4214 C CA . ALA A 1 526 ? -4.573 -26.188 1.705 1.00 84.62 526 ALA A CA 1
ATOM 4215 C C . ALA A 1 526 ? -5.873 -25.804 2.437 1.00 84.62 526 ALA A C 1
ATOM 4217 O O . ALA A 1 526 ? -6.610 -26.697 2.843 1.00 84.62 526 ALA A O 1
ATOM 4218 N N . PHE A 1 527 ? -6.155 -24.507 2.596 1.00 87.12 527 PHE A N 1
ATOM 4219 C CA . PHE A 1 527 ? -7.347 -23.992 3.269 1.00 87.12 527 PHE A CA 1
ATOM 4220 C C . PHE A 1 527 ? -8.523 -23.761 2.317 1.00 87.12 527 PHE A C 1
ATOM 4222 O O . PHE A 1 527 ? -9.655 -24.033 2.685 1.00 87.12 527 PHE A O 1
ATOM 4229 N N . TYR A 1 528 ? -8.305 -23.301 1.083 1.00 81.81 528 TYR A N 1
ATOM 4230 C CA . TYR A 1 528 ? -9.428 -22.972 0.187 1.00 81.81 528 TYR A CA 1
ATOM 4231 C C . TYR A 1 528 ? -10.160 -24.207 -0.357 1.00 81.81 528 TYR A C 1
ATOM 4233 O O . TYR A 1 528 ? -11.327 -24.118 -0.757 1.00 81.81 528 TYR A O 1
ATOM 4241 N N . GLY A 1 529 ? -9.483 -25.359 -0.394 1.00 76.88 529 GLY A N 1
ATOM 4242 C CA . GLY A 1 529 ? -10.000 -26.552 -1.056 1.00 76.88 529 GLY A CA 1
ATOM 4243 C C . GLY A 1 529 ? -10.421 -26.265 -2.506 1.00 76.88 529 GLY A C 1
ATOM 4244 O O . GLY A 1 529 ? -9.989 -25.295 -3.125 1.00 76.88 529 GLY A O 1
ATOM 4245 N N . GLN A 1 530 ? -11.294 -27.104 -3.066 1.00 80.06 530 GLN A N 1
ATOM 4246 C CA . GLN A 1 530 ? -11.863 -26.855 -4.400 1.00 80.06 530 GLN A CA 1
ATOM 4247 C C . GLN A 1 530 ? -13.011 -25.834 -4.369 1.00 80.06 530 GLN A C 1
ATOM 4249 O O . GLN A 1 530 ? -13.244 -25.141 -5.355 1.00 80.06 530 GLN A O 1
ATOM 4254 N N . LYS A 1 531 ? -13.715 -25.718 -3.233 1.00 83.31 531 LYS A N 1
ATOM 4255 C CA . LYS A 1 531 ? -14.912 -24.878 -3.088 1.00 83.31 531 LYS A CA 1
ATOM 4256 C C . LYS A 1 531 ? -14.614 -23.383 -3.229 1.00 83.31 531 LYS A C 1
ATOM 4258 O O . LYS A 1 531 ? -15.422 -22.686 -3.831 1.00 83.31 531 LYS A O 1
ATOM 4263 N N . TYR A 1 532 ? -13.460 -22.918 -2.738 1.00 83.88 532 TYR A N 1
ATOM 4264 C CA . TYR A 1 532 ? -13.060 -21.504 -2.792 1.00 83.88 532 TYR A CA 1
ATOM 4265 C C . TYR A 1 532 ? -11.929 -21.201 -3.784 1.00 83.88 532 TYR A C 1
ATOM 4267 O O . TYR A 1 532 ? -11.330 -20.123 -3.740 1.00 83.88 532 TYR A O 1
ATOM 4275 N N . ALA A 1 533 ? -11.626 -22.137 -4.692 1.00 79.19 533 ALA A N 1
ATOM 4276 C CA . ALA A 1 533 ? -10.581 -21.955 -5.699 1.00 79.19 533 ALA A CA 1
ATOM 4277 C C . ALA A 1 533 ? -10.886 -20.772 -6.641 1.00 79.19 533 ALA A C 1
ATOM 4279 O O . ALA A 1 533 ? -9.982 -20.017 -6.999 1.00 79.19 533 ALA A O 1
ATOM 4280 N N . ASP A 1 534 ? -12.161 -20.561 -6.992 1.00 79.50 534 ASP A N 1
ATOM 4281 C CA . ASP A 1 534 ? -12.606 -19.397 -7.767 1.00 79.50 534 ASP A CA 1
ATOM 4282 C C . ASP A 1 534 ? -12.698 -18.151 -6.858 1.00 79.50 534 ASP A C 1
ATOM 4284 O O . ASP A 1 534 ? -13.486 -18.153 -5.908 1.00 79.50 534 ASP A O 1
ATOM 4288 N N . PRO A 1 535 ? -11.942 -17.065 -7.126 1.00 77.56 535 PRO A N 1
ATOM 4289 C CA . PRO A 1 535 ? -12.055 -15.795 -6.401 1.00 77.56 535 PRO A CA 1
ATOM 4290 C C . PRO A 1 535 ? -13.483 -15.271 -6.210 1.00 77.56 535 PRO A C 1
ATOM 4292 O O . PRO A 1 535 ? -13.771 -14.706 -5.157 1.00 77.56 535 PRO A O 1
ATOM 4295 N N . LYS A 1 536 ? -14.394 -15.512 -7.162 1.00 77.50 536 LYS A N 1
ATOM 4296 C CA . LYS A 1 536 ? -15.790 -15.052 -7.069 1.00 77.50 536 LYS A CA 1
ATOM 4297 C C . LYS A 1 536 ? -16.562 -15.695 -5.926 1.00 77.50 536 LYS A C 1
ATOM 4299 O O . LYS A 1 536 ? -17.430 -15.082 -5.325 1.00 77.50 536 LYS A O 1
ATOM 4304 N N . THR A 1 537 ? -16.225 -16.933 -5.576 1.00 79.88 537 THR A N 1
ATOM 4305 C CA . THR A 1 537 ? -16.866 -17.643 -4.452 1.00 79.88 537 THR A CA 1
ATOM 4306 C C . THR A 1 537 ? -16.473 -17.078 -3.082 1.00 79.88 537 THR A C 1
ATOM 4308 O O . THR A 1 537 ? -17.070 -17.441 -2.063 1.00 79.88 537 THR A O 1
ATOM 4311 N N . ARG A 1 538 ? -15.469 -16.192 -3.068 1.00 81.06 538 ARG A N 1
ATOM 4312 C CA . ARG A 1 538 ? -14.967 -15.460 -1.905 1.00 81.06 538 ARG A CA 1
ATOM 4313 C C . ARG A 1 538 ? -15.440 -14.003 -1.889 1.00 81.06 538 ARG A C 1
ATOM 4315 O O . ARG A 1 538 ? -15.062 -13.273 -0.983 1.00 81.06 538 ARG A O 1
ATOM 4322 N N . GLU A 1 539 ? -16.228 -13.560 -2.868 1.00 77.94 539 GLU A N 1
ATOM 4323 C CA . GLU A 1 539 ? -16.855 -12.233 -2.840 1.00 77.94 539 GLU A CA 1
ATOM 4324 C C . GLU A 1 539 ? -17.918 -12.193 -1.732 1.00 77.94 539 GLU A C 1
ATOM 4326 O O . GLU A 1 539 ? -18.742 -13.101 -1.610 1.00 77.94 539 GLU A O 1
ATOM 4331 N N . LEU A 1 540 ? -17.870 -11.151 -0.902 1.00 74.69 540 LEU A N 1
ATOM 4332 C CA . LEU A 1 540 ? -18.902 -10.834 0.082 1.00 74.69 540 LEU A CA 1
ATOM 4333 C C . LEU A 1 540 ? -19.598 -9.553 -0.355 1.00 74.69 540 LEU A C 1
ATOM 4335 O O . LEU A 1 540 ? -18.932 -8.624 -0.799 1.00 74.69 540 LEU A O 1
ATOM 4339 N N . SER A 1 541 ? -20.922 -9.508 -0.222 1.00 56.91 541 SER A N 1
ATOM 4340 C CA . SER A 1 541 ? -21.719 -8.357 -0.645 1.00 56.91 541 SER A CA 1
ATOM 4341 C C . SER A 1 541 ? -21.764 -7.218 0.375 1.00 56.91 541 SER A C 1
ATOM 4343 O O . SER A 1 541 ? -22.210 -6.149 -0.005 1.00 56.91 541 SER A O 1
ATOM 4345 N N . ASN A 1 542 ? -21.341 -7.424 1.634 1.00 54.25 542 ASN A N 1
ATOM 4346 C CA . ASN A 1 542 ? -21.434 -6.424 2.711 1.00 54.25 542 ASN A CA 1
ATOM 4347 C C . ASN A 1 542 ? -20.235 -6.480 3.695 1.00 54.25 542 ASN A C 1
ATOM 4349 O O . ASN A 1 542 ? -19.715 -7.550 4.017 1.00 54.25 542 ASN A O 1
ATOM 4353 N N . ASN A 1 543 ? -19.809 -5.294 4.148 1.00 55.44 543 ASN A N 1
ATOM 4354 C CA . ASN A 1 543 ? -18.471 -4.880 4.620 1.00 55.44 543 ASN A CA 1
ATOM 4355 C C . ASN A 1 543 ? -18.036 -5.285 6.051 1.00 55.44 543 ASN A C 1
ATOM 4357 O O . ASN A 1 543 ? -17.549 -4.455 6.820 1.00 55.44 543 ASN A O 1
ATOM 4361 N N . GLY A 1 544 ? -18.152 -6.557 6.423 1.00 69.69 544 GLY A N 1
ATOM 4362 C CA . GLY A 1 544 ? -17.556 -7.056 7.667 1.00 69.69 544 GLY A CA 1
ATOM 4363 C C . GLY A 1 544 ? -16.133 -7.566 7.451 1.00 69.69 544 GLY A C 1
ATOM 4364 O O . GLY A 1 544 ? -15.185 -6.813 7.306 1.00 69.69 544 GLY A O 1
ATOM 4365 N N . PHE A 1 545 ? -15.995 -8.882 7.391 1.00 81.31 545 PHE A N 1
ATOM 4366 C CA . PHE A 1 545 ? -14.713 -9.579 7.322 1.00 81.31 545 PHE A CA 1
ATOM 4367 C C . PHE A 1 545 ? -14.232 -9.803 5.884 1.00 81.31 545 PHE A C 1
ATOM 4369 O O . PHE A 1 545 ? -15.017 -9.743 4.938 1.00 81.31 545 PHE A O 1
ATOM 4376 N N . SER A 1 546 ? -12.957 -10.158 5.695 1.00 81.69 546 SER A N 1
ATOM 4377 C CA . SER A 1 546 ? -12.423 -10.492 4.368 1.00 81.69 546 SER A CA 1
ATOM 4378 C C . SER A 1 546 ? -12.357 -12.007 4.080 1.00 81.69 546 SER A C 1
ATOM 4380 O O . SER A 1 546 ? -11.602 -12.764 4.695 1.00 81.69 546 SER A O 1
ATOM 4382 N N . LEU A 1 547 ? -13.103 -12.466 3.061 1.00 82.25 547 LEU A N 1
ATOM 4383 C CA . LEU A 1 547 ? -12.924 -13.805 2.461 1.00 82.25 547 LEU A CA 1
ATOM 4384 C C . LEU A 1 547 ? -11.903 -13.811 1.312 1.00 82.25 547 LEU A C 1
ATOM 4386 O O . LEU A 1 547 ? -11.257 -14.829 1.058 1.00 82.25 547 LEU A O 1
ATOM 4390 N N . GLN A 1 548 ? -11.757 -12.687 0.601 1.00 69.31 548 GLN A N 1
ATOM 4391 C CA . GLN A 1 548 ? -10.869 -12.586 -0.564 1.00 69.31 548 GLN A CA 1
ATOM 4392 C C . GLN A 1 548 ? -9.393 -12.389 -0.207 1.00 69.31 548 GLN A C 1
ATOM 4394 O O . GLN A 1 548 ? -8.519 -12.774 -0.987 1.00 69.31 548 GLN A O 1
ATOM 4399 N N . ARG A 1 549 ? -9.110 -11.765 0.942 1.00 69.31 549 ARG A N 1
ATOM 4400 C CA . ARG A 1 549 ? -7.743 -11.550 1.435 1.00 69.31 549 ARG A CA 1
ATOM 4401 C C . ARG A 1 549 ? -7.324 -12.724 2.331 1.00 69.31 549 ARG A C 1
ATOM 4403 O O . ARG A 1 549 ? -7.799 -13.849 2.175 1.00 69.31 549 ARG A O 1
ATOM 4410 N N . SER A 1 550 ? -6.385 -12.492 3.237 1.00 84.38 550 SER A N 1
ATOM 4411 C CA . SER A 1 550 ? -5.879 -13.486 4.181 1.00 84.38 550 SER A CA 1
ATOM 4412 C C . SER A 1 550 ? -6.738 -13.637 5.441 1.00 84.38 550 SER A C 1
ATOM 4414 O O . SER A 1 550 ? -6.505 -14.593 6.171 1.00 84.38 550 SER A O 1
ATOM 4416 N N . GLY A 1 551 ? -7.746 -12.786 5.683 1.00 88.31 551 GLY A N 1
ATOM 4417 C CA . GLY A 1 551 ? -8.548 -12.771 6.917 1.00 88.31 551 GLY A CA 1
ATOM 4418 C C . GLY A 1 551 ? -9.132 -14.133 7.294 1.00 88.31 551 GLY A C 1
ATOM 4419 O O . GLY A 1 551 ? -8.745 -14.720 8.305 1.00 88.31 551 GLY A O 1
ATOM 4420 N N . ALA A 1 552 ? -9.984 -14.700 6.438 1.00 91.81 552 ALA A N 1
ATOM 4421 C CA . ALA A 1 552 ? -10.573 -16.024 6.664 1.00 91.81 552 ALA A CA 1
ATOM 4422 C C . ALA A 1 552 ? -9.533 -17.147 6.820 1.00 91.81 552 ALA A C 1
ATOM 4424 O O . ALA A 1 552 ? -9.710 -18.060 7.626 1.00 91.81 552 ALA A O 1
ATOM 4425 N N . LEU A 1 553 ? -8.424 -17.082 6.076 1.00 92.94 553 LEU A N 1
ATOM 4426 C CA . LEU A 1 553 ? -7.350 -18.071 6.175 1.00 92.94 553 LEU A CA 1
ATOM 4427 C C . LEU A 1 553 ? -6.647 -17.969 7.535 1.00 92.94 553 LEU A C 1
ATOM 4429 O O . LEU A 1 553 ? -6.448 -18.981 8.202 1.00 92.94 553 LEU A O 1
ATOM 4433 N N . SER A 1 554 ? -6.333 -16.754 7.975 1.00 95.25 554 SER A N 1
ATOM 4434 C CA . SER A 1 554 ? -5.700 -16.481 9.264 1.00 95.25 554 SER A CA 1
ATOM 4435 C C . SER A 1 554 ? -6.602 -16.880 10.435 1.00 95.25 554 SER A C 1
ATOM 4437 O O . SER A 1 554 ? -6.139 -17.546 11.360 1.00 95.25 554 SER A O 1
ATOM 4439 N N . ILE A 1 555 ? -7.905 -16.579 10.360 1.00 96.25 555 ILE A N 1
ATOM 4440 C CA . ILE A 1 555 ? -8.897 -17.031 11.350 1.00 96.25 555 ILE A CA 1
ATOM 4441 C C . ILE A 1 555 ? -8.992 -18.565 11.358 1.00 96.25 555 ILE A C 1
ATOM 4443 O O . ILE A 1 555 ? -9.087 -19.163 12.425 1.00 96.25 555 ILE A O 1
ATOM 4447 N N . SER A 1 556 ? -8.883 -19.231 10.204 1.00 96.81 556 SER A N 1
ATOM 4448 C CA . SER A 1 556 ? -8.877 -20.703 10.128 1.00 96.81 556 SER A CA 1
ATOM 4449 C C . SER A 1 556 ? -7.646 -21.323 10.788 1.00 96.81 556 SER A C 1
ATOM 4451 O O . SER A 1 556 ? -7.766 -22.319 11.501 1.00 96.81 556 SER A O 1
ATOM 4453 N N . ILE A 1 557 ? -6.463 -20.730 10.592 1.00 96.94 557 ILE A N 1
ATOM 4454 C CA . ILE A 1 557 ? -5.236 -21.134 11.297 1.00 96.94 557 ILE A CA 1
ATOM 4455 C C . ILE A 1 557 ? -5.432 -20.990 12.808 1.00 96.94 557 ILE A C 1
ATOM 4457 O O . ILE A 1 557 ? -5.084 -21.896 13.565 1.00 96.94 557 ILE A O 1
ATOM 4461 N N . PHE A 1 558 ? -6.021 -19.877 13.244 1.00 97.50 558 PHE A N 1
ATOM 4462 C CA . PHE A 1 558 ? -6.284 -19.591 14.652 1.00 97.50 558 PHE A CA 1
ATOM 4463 C C . PHE A 1 558 ? -7.290 -20.558 15.270 1.00 97.50 558 PHE A C 1
ATOM 4465 O O . PHE A 1 558 ? -7.014 -21.107 16.333 1.00 97.50 558 PHE A O 1
ATOM 4472 N N . ALA A 1 559 ? -8.398 -20.831 14.585 1.00 97.94 559 ALA A N 1
ATOM 4473 C CA . ALA A 1 559 ? -9.403 -21.787 15.028 1.00 97.94 559 ALA A CA 1
ATOM 4474 C C . ALA A 1 559 ? -8.814 -23.201 15.161 1.00 97.94 559 ALA A C 1
ATOM 4476 O O . ALA A 1 559 ? -9.041 -23.879 16.161 1.00 97.94 559 ALA A O 1
ATOM 4477 N N . LEU A 1 560 ? -7.981 -23.641 14.206 1.00 98.31 560 LEU A N 1
ATOM 4478 C CA . LEU A 1 560 ? -7.272 -24.920 14.323 1.00 98.31 560 LEU A CA 1
ATOM 4479 C C . LEU A 1 560 ? -6.272 -24.922 15.487 1.00 98.31 560 LEU A C 1
ATOM 4481 O O . LEU A 1 560 ? -6.225 -25.897 16.238 1.00 98.31 560 LEU A O 1
ATOM 4485 N N . ALA A 1 561 ? -5.498 -23.849 15.667 1.00 98.06 561 ALA A N 1
ATOM 4486 C CA . ALA A 1 561 ? -4.557 -23.723 16.778 1.00 98.06 561 ALA A CA 1
ATOM 4487 C C . ALA A 1 561 ? -5.270 -23.744 18.141 1.00 98.06 561 ALA A C 1
ATOM 4489 O O . ALA A 1 561 ? -4.814 -24.426 19.059 1.00 98.06 561 ALA A O 1
ATOM 4490 N N . ALA A 1 562 ? -6.418 -23.070 18.252 1.00 97.69 562 ALA A N 1
ATOM 4491 C CA . ALA A 1 562 ? -7.248 -23.006 19.453 1.00 97.69 562 ALA A CA 1
ATOM 4492 C C . ALA A 1 562 ? -7.752 -24.383 19.913 1.00 97.69 562 ALA A C 1
ATOM 4494 O O . ALA A 1 562 ? -8.008 -24.577 21.100 1.00 97.69 562 ALA A O 1
ATOM 4495 N N . THR A 1 563 ? -7.847 -25.367 19.009 1.00 97.62 563 THR A N 1
ATOM 4496 C CA . THR A 1 563 ? -8.195 -26.747 19.391 1.00 97.62 563 THR A CA 1
ATOM 4497 C C . THR A 1 563 ? -7.122 -27.432 20.241 1.00 97.62 563 THR A C 1
ATOM 4499 O O . THR A 1 563 ? -7.410 -28.448 20.872 1.00 97.62 563 THR A O 1
ATOM 4502 N N . GLY A 1 564 ? -5.877 -26.939 20.208 1.00 96.50 564 GLY A N 1
ATOM 4503 C CA . GLY A 1 564 ? -4.721 -27.551 20.869 1.00 96.50 564 GLY A CA 1
ATOM 4504 C C . GLY A 1 564 ? -4.280 -28.900 20.285 1.00 96.50 564 GLY A C 1
ATOM 4505 O O . GLY A 1 564 ? -3.363 -29.516 20.821 1.00 96.50 564 GLY A O 1
ATOM 4506 N N . LYS A 1 565 ? -4.915 -29.377 19.204 1.00 97.56 565 LYS A N 1
ATOM 4507 C CA . LYS A 1 565 ? -4.666 -30.708 18.621 1.00 97.56 565 LYS A CA 1
ATOM 4508 C C . LYS A 1 565 ? -3.470 -30.758 17.674 1.00 97.56 565 LYS A C 1
ATOM 4510 O O . LYS A 1 565 ? -2.930 -31.837 17.455 1.00 97.56 565 LYS A O 1
ATOM 4515 N N . TYR A 1 566 ? -3.097 -29.622 17.089 1.00 97.56 566 TYR A N 1
ATOM 4516 C CA . TYR A 1 566 ? -2.153 -29.559 15.976 1.00 97.56 566 TYR A CA 1
ATOM 4517 C C . TYR A 1 566 ? -0.896 -28.781 16.344 1.00 97.56 566 TYR A C 1
ATOM 4519 O O . TYR A 1 566 ? -0.942 -27.789 17.070 1.00 97.56 566 TYR A O 1
ATOM 4527 N N . THR A 1 567 ? 0.231 -29.214 15.796 1.00 96.44 567 THR A N 1
ATOM 4528 C CA . THR A 1 567 ? 1.514 -28.516 15.899 1.00 96.44 567 THR A CA 1
ATOM 4529 C C . THR A 1 567 ? 1.623 -27.389 14.870 1.00 96.44 567 THR A C 1
ATOM 4531 O O . THR A 1 567 ? 0.961 -27.405 13.831 1.00 96.44 567 THR A O 1
ATOM 4534 N N . MET A 1 568 ? 2.523 -26.427 15.105 1.00 95.81 568 MET A N 1
ATOM 4535 C CA . MET A 1 568 ? 2.782 -25.344 14.147 1.00 95.81 568 MET A CA 1
ATOM 4536 C C . MET A 1 568 ? 3.184 -25.868 12.760 1.00 95.81 568 MET A C 1
ATOM 4538 O O . MET A 1 568 ? 2.714 -25.345 11.753 1.00 95.81 568 MET A O 1
ATOM 4542 N N . ASP A 1 569 ? 4.027 -26.905 12.686 1.00 95.38 569 ASP A N 1
ATOM 4543 C CA . ASP A 1 569 ? 4.437 -27.479 11.398 1.00 95.38 569 ASP A CA 1
ATOM 4544 C C . ASP A 1 569 ? 3.239 -28.070 10.644 1.00 95.38 569 ASP A C 1
ATOM 4546 O O . ASP A 1 569 ? 3.113 -27.855 9.445 1.00 95.38 569 ASP A O 1
ATOM 4550 N N . GLU A 1 570 ? 2.318 -28.751 11.327 1.00 95.88 570 GLU A N 1
ATOM 4551 C CA . GLU A 1 570 ? 1.111 -29.282 10.689 1.00 95.88 570 GLU A CA 1
ATOM 4552 C C . GLU A 1 570 ? 0.172 -28.176 10.196 1.00 95.88 570 GLU A C 1
ATOM 4554 O O . GLU A 1 570 ? -0.384 -28.291 9.101 1.00 95.88 570 GLU A O 1
ATOM 4559 N N . LEU A 1 571 ? 0.028 -27.085 10.954 1.00 94.81 571 LEU A N 1
ATOM 4560 C CA . LEU A 1 571 ? -0.790 -25.934 10.558 1.00 94.81 571 LEU A CA 1
ATOM 4561 C C . LEU A 1 571 ? -0.193 -25.175 9.367 1.00 94.81 571 LEU A C 1
ATOM 4563 O O . LEU A 1 571 ? -0.922 -24.820 8.443 1.00 94.81 571 LEU A O 1
ATOM 4567 N N . MET A 1 572 ? 1.125 -24.981 9.349 1.00 93.62 572 MET A N 1
ATOM 4568 C CA . MET A 1 572 ? 1.802 -24.149 8.349 1.00 93.62 572 MET A CA 1
ATOM 4569 C C . MET A 1 572 ? 2.276 -24.926 7.109 1.00 93.62 572 MET A C 1
ATOM 4571 O O . MET A 1 572 ? 2.559 -24.326 6.079 1.00 93.62 572 MET A O 1
ATOM 4575 N N . ASP A 1 573 ? 2.372 -26.258 7.161 1.00 90.50 573 ASP A N 1
ATOM 4576 C CA . ASP A 1 573 ? 2.748 -27.081 6.004 1.00 90.50 573 ASP A CA 1
ATOM 4577 C C . ASP A 1 573 ? 1.548 -27.341 5.076 1.00 90.50 573 ASP A C 1
ATOM 4579 O O . ASP A 1 573 ? 0.600 -28.043 5.430 1.00 90.50 573 ASP A O 1
ATOM 4583 N N . ASN A 1 574 ? 1.606 -26.825 3.846 1.00 86.94 574 ASN A N 1
ATOM 4584 C CA . ASN A 1 574 ? 0.542 -26.950 2.839 1.00 86.94 574 ASN A CA 1
ATOM 4585 C C . ASN A 1 574 ? 0.279 -28.385 2.339 1.00 86.94 574 ASN A C 1
ATOM 4587 O O . ASN A 1 574 ? -0.705 -28.644 1.637 1.00 86.94 574 ASN A O 1
ATOM 4591 N N . SER A 1 575 ? 1.149 -29.342 2.661 1.00 88.88 575 SER A N 1
ATOM 4592 C CA . SER A 1 575 ? 0.933 -30.761 2.365 1.00 88.88 575 SER A CA 1
ATOM 4593 C C . SER A 1 575 ? 0.176 -31.502 3.471 1.00 88.88 575 SER A C 1
ATOM 4595 O O . SER A 1 575 ? -0.400 -32.556 3.203 1.00 88.88 575 SER A O 1
ATOM 4597 N N . LYS A 1 576 ? 0.124 -30.948 4.689 1.00 92.62 576 LYS A N 1
ATOM 4598 C CA . LYS A 1 576 ? -0.488 -31.576 5.867 1.00 92.62 576 LYS A CA 1
ATOM 4599 C C . LYS A 1 576 ? -1.881 -31.026 6.156 1.00 92.62 576 LYS A C 1
ATOM 4601 O O . LYS A 1 576 ? -2.166 -29.861 5.872 1.00 92.62 576 LYS A O 1
ATOM 4606 N N . LEU A 1 577 ? -2.719 -31.873 6.759 1.00 93.81 577 LEU A N 1
ATOM 4607 C CA . LEU A 1 577 ? -4.061 -31.538 7.254 1.00 93.81 577 LEU A CA 1
ATOM 4608 C C . LEU A 1 577 ? -4.977 -30.884 6.206 1.00 93.81 577 LEU A C 1
ATOM 4610 O O . LEU A 1 577 ? -5.752 -29.989 6.523 1.00 93.81 577 LEU A O 1
ATOM 4614 N N . ARG A 1 578 ? -4.856 -31.252 4.925 1.00 92.31 578 ARG A N 1
ATOM 4615 C CA . ARG A 1 578 ? -5.594 -30.567 3.847 1.00 92.31 578 ARG A CA 1
ATOM 4616 C C . ARG A 1 578 ? -7.110 -30.644 4.028 1.00 92.31 578 ARG A C 1
ATOM 4618 O O . ARG A 1 578 ? -7.796 -29.668 3.752 1.00 92.31 578 ARG A O 1
ATOM 4625 N N . ALA A 1 579 ? -7.625 -31.786 4.481 1.00 92.50 579 ALA A N 1
ATOM 4626 C CA . ALA A 1 579 ? -9.058 -31.966 4.691 1.00 92.50 579 ALA A CA 1
ATOM 4627 C C . ALA A 1 579 ? -9.550 -31.135 5.883 1.00 92.50 579 ALA A C 1
ATOM 4629 O O . ALA A 1 579 ? -10.555 -30.441 5.782 1.00 92.50 579 ALA A O 1
ATOM 4630 N N . GLU A 1 580 ? -8.807 -31.153 6.986 1.00 96.50 580 GLU A N 1
ATOM 4631 C CA . GLU A 1 580 ? -9.121 -30.432 8.216 1.00 96.50 580 GLU A CA 1
ATOM 4632 C C . GLU A 1 580 ? -9.011 -28.916 8.024 1.00 96.50 580 GLU A C 1
ATOM 4634 O O . GLU A 1 580 ? -9.868 -28.170 8.493 1.00 96.50 580 GLU A O 1
ATOM 4639 N N . LYS A 1 581 ? -7.998 -28.453 7.283 1.00 95.38 581 LYS A N 1
ATOM 4640 C CA . LYS A 1 581 ? -7.826 -27.044 6.909 1.00 95.38 581 LYS A CA 1
ATOM 4641 C C . LYS A 1 581 ? -8.955 -26.553 6.020 1.00 95.38 581 LYS A C 1
ATOM 4643 O O . LYS A 1 581 ? -9.518 -25.502 6.312 1.00 95.38 581 LYS A O 1
ATOM 4648 N N . ALA A 1 582 ? -9.315 -27.317 4.988 1.00 93.50 582 ALA A N 1
ATOM 4649 C CA . ALA A 1 582 ? -10.448 -26.987 4.132 1.00 93.50 582 ALA A CA 1
ATOM 4650 C C . ALA A 1 582 ? -11.774 -26.961 4.908 1.00 93.50 582 ALA A C 1
ATOM 4652 O O . ALA A 1 582 ? -12.539 -26.012 4.772 1.00 93.50 582 ALA A O 1
ATOM 4653 N N . ALA A 1 583 ? -12.014 -27.946 5.779 1.00 95.25 583 ALA A N 1
ATOM 4654 C CA . ALA A 1 583 ? -13.218 -28.001 6.606 1.00 95.25 583 ALA A CA 1
ATOM 4655 C C . ALA A 1 583 ? -13.296 -26.838 7.612 1.00 95.25 583 ALA A C 1
ATOM 4657 O O . ALA A 1 583 ? -14.366 -26.256 7.807 1.00 95.25 583 ALA A O 1
ATOM 4658 N N . MET A 1 584 ? -12.169 -26.460 8.226 1.00 96.88 584 MET A N 1
ATOM 4659 C CA . MET A 1 584 ? -12.141 -25.299 9.116 1.00 96.88 584 MET A CA 1
ATOM 4660 C C . MET A 1 584 ? -12.372 -24.007 8.339 1.00 96.88 584 MET A C 1
ATOM 4662 O O . MET A 1 584 ? -13.132 -23.160 8.791 1.00 96.88 584 MET A O 1
ATOM 4666 N N . TYR A 1 585 ? -11.766 -23.861 7.160 1.00 95.19 585 TYR A N 1
ATOM 4667 C CA . TYR A 1 585 ? -11.998 -22.692 6.317 1.00 95.19 585 TYR A CA 1
ATOM 4668 C C . TYR A 1 585 ? -13.459 -22.580 5.885 1.00 95.19 585 TYR A C 1
ATOM 4670 O O . TYR A 1 585 ? -14.016 -21.489 5.907 1.00 95.19 585 TYR A O 1
ATOM 4678 N N . ASP A 1 586 ? -14.104 -23.699 5.555 1.00 94.50 586 ASP A N 1
ATOM 4679 C CA . ASP A 1 586 ? -15.541 -23.749 5.296 1.00 94.50 586 ASP A CA 1
ATOM 4680 C C . ASP A 1 586 ? -16.363 -23.235 6.478 1.00 94.50 586 ASP A C 1
ATOM 4682 O O . ASP A 1 586 ? -17.226 -22.376 6.298 1.00 94.50 586 ASP A O 1
ATOM 4686 N N . THR A 1 587 ? -16.039 -23.715 7.678 1.00 96.50 587 THR A N 1
ATOM 4687 C CA . THR A 1 587 ? -16.671 -23.279 8.929 1.00 96.50 587 THR A CA 1
ATOM 4688 C C . THR A 1 587 ? -16.475 -21.776 9.142 1.00 96.50 587 THR A C 1
ATOM 4690 O O . THR A 1 587 ? -17.435 -21.035 9.333 1.00 96.50 587 THR A O 1
ATOM 4693 N N . VAL A 1 588 ? -15.237 -21.287 9.040 1.00 95.31 588 VAL A N 1
ATOM 4694 C CA . VAL A 1 588 ? -14.919 -19.861 9.184 1.00 95.31 588 VAL A CA 1
ATOM 4695 C C . VAL A 1 588 ? -15.647 -19.026 8.136 1.00 95.31 588 VAL A C 1
ATOM 4697 O O . VAL A 1 588 ? -16.189 -17.976 8.467 1.00 95.31 588 VAL A O 1
ATOM 4700 N N . ALA A 1 589 ? -15.703 -19.481 6.885 1.00 93.00 589 ALA A N 1
ATOM 4701 C CA . ALA A 1 589 ? -16.378 -18.764 5.815 1.00 93.00 589 ALA A CA 1
ATOM 4702 C C . ALA A 1 589 ? -17.895 -18.682 6.035 1.00 93.00 589 ALA A C 1
ATOM 4704 O O . ALA A 1 589 ? -18.493 -17.651 5.734 1.00 93.00 589 ALA A O 1
ATOM 4705 N N . GLU A 1 590 ? -18.512 -19.736 6.572 1.00 93.94 590 GLU A N 1
ATOM 4706 C CA . GLU A 1 590 ? -19.914 -19.728 6.993 1.00 93.94 590 GLU A CA 1
ATOM 4707 C C . GLU A 1 590 ? -20.151 -18.727 8.128 1.00 93.94 590 GLU A C 1
ATOM 4709 O O . GLU A 1 590 ? -21.037 -17.879 8.022 1.00 93.94 590 GLU A O 1
ATOM 4714 N N . HIS A 1 591 ? -19.323 -18.763 9.174 1.00 95.06 591 HIS A N 1
ATOM 4715 C CA . HIS A 1 591 ? -19.415 -17.805 10.273 1.00 95.06 591 HIS A CA 1
ATOM 4716 C C . HIS A 1 591 ? -19.214 -16.365 9.795 1.00 95.06 591 HIS A C 1
ATOM 4718 O O . HIS A 1 591 ? -19.973 -15.494 10.196 1.00 95.06 591 HIS A O 1
ATOM 4724 N N . ILE A 1 592 ? -18.254 -16.109 8.904 1.00 92.38 592 ILE A N 1
ATOM 4725 C CA . ILE A 1 592 ? -18.015 -14.780 8.328 1.00 92.38 592 ILE A CA 1
ATOM 4726 C C . ILE A 1 592 ? -19.231 -14.292 7.534 1.00 92.38 592 ILE A C 1
ATOM 4728 O O . ILE A 1 592 ? -19.664 -13.161 7.732 1.00 92.38 592 ILE A O 1
ATOM 4732 N N . LYS A 1 593 ? -19.801 -15.134 6.662 1.00 89.25 593 LYS A N 1
ATOM 4733 C CA . LYS A 1 593 ? -20.963 -14.773 5.827 1.00 89.25 593 LYS A CA 1
ATOM 4734 C C . LYS A 1 593 ? -22.200 -14.428 6.649 1.00 89.25 593 LYS A C 1
ATOM 4736 O O . LYS A 1 593 ? -22.993 -13.596 6.224 1.00 89.25 593 LYS A O 1
ATOM 4741 N N . ASN A 1 594 ? -22.349 -15.074 7.801 1.00 89.75 594 ASN A N 1
ATOM 4742 C CA . ASN A 1 594 ? -23.485 -14.898 8.699 1.00 89.75 594 ASN A CA 1
ATOM 4743 C C . ASN A 1 594 ? -23.150 -14.006 9.907 1.00 89.75 594 ASN A C 1
ATOM 4745 O O . ASN A 1 594 ? -23.949 -13.904 10.842 1.00 89.75 594 ASN A O 1
ATOM 4749 N N . SER A 1 595 ? -21.966 -13.389 9.932 1.00 85.56 595 SER A N 1
ATOM 4750 C CA . SER A 1 595 ? -21.535 -12.550 11.046 1.00 85.56 595 SER A CA 1
ATOM 4751 C C . SER A 1 595 ? -22.250 -11.207 11.009 1.00 85.56 595 SER A C 1
ATOM 4753 O O . SER A 1 595 ? -22.308 -10.546 9.976 1.00 85.56 595 SER A O 1
ATOM 4755 N N . ALA A 1 596 ? -22.769 -10.804 12.162 1.00 85.62 596 ALA A N 1
ATOM 4756 C CA . ALA A 1 596 ? -23.281 -9.470 12.424 1.00 85.62 596 ALA A CA 1
ATOM 4757 C C . ALA A 1 596 ? -22.888 -9.082 13.858 1.00 85.62 596 ALA A C 1
ATOM 4759 O O . ALA A 1 596 ? -22.835 -9.971 14.721 1.00 85.62 596 ALA A O 1
ATOM 4760 N N . PRO A 1 597 ? -22.638 -7.792 14.149 1.00 82.94 597 PRO A N 1
ATOM 4761 C CA . PRO A 1 597 ? -22.264 -7.357 15.490 1.00 82.94 597 PRO A CA 1
ATOM 4762 C C . PRO A 1 597 ? -23.235 -7.876 16.564 1.00 82.94 597 PRO A C 1
ATOM 4764 O O . PRO A 1 597 ? -24.450 -7.704 16.475 1.00 82.94 597 PRO A O 1
ATOM 4767 N N . GLY A 1 598 ? -22.693 -8.521 17.594 1.00 83.19 598 GLY A N 1
ATOM 4768 C CA . GLY A 1 598 ? -23.402 -9.085 18.741 1.00 83.19 598 GLY A CA 1
ATOM 4769 C C . GLY A 1 598 ? -23.974 -10.493 18.551 1.00 83.19 598 GLY A C 1
ATOM 4770 O O . GLY A 1 598 ? -24.435 -11.079 19.535 1.00 83.19 598 GLY A O 1
ATOM 4771 N N . ASN A 1 599 ? -23.964 -11.055 17.337 1.00 91.62 599 ASN A N 1
ATOM 4772 C CA . ASN A 1 599 ? -24.553 -12.371 17.085 1.00 91.62 599 ASN A CA 1
ATOM 4773 C C . ASN A 1 599 ? -23.604 -13.538 17.428 1.00 91.62 599 ASN A C 1
ATOM 4775 O O . ASN A 1 599 ? -22.410 -13.356 17.670 1.00 91.62 599 ASN A O 1
ATOM 4779 N N . GLU A 1 600 ? -24.138 -14.762 17.446 1.00 95.56 600 GLU A N 1
ATOM 4780 C CA . GLU A 1 600 ? -23.367 -15.968 17.788 1.00 95.56 600 GLU A 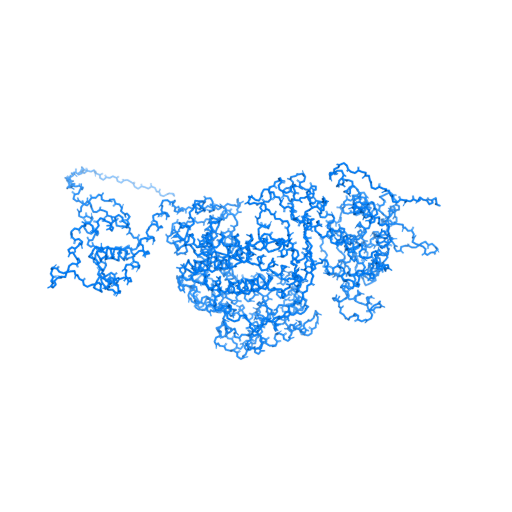CA 1
ATOM 4781 C C . GLU A 1 600 ? -22.223 -16.253 16.804 1.00 95.56 600 GLU A C 1
ATOM 4783 O O . GLU A 1 600 ? -21.189 -16.787 17.199 1.00 95.56 600 GLU A O 1
ATOM 4788 N N . HIS A 1 601 ? -22.350 -15.848 15.536 1.00 95.00 601 HIS A N 1
ATOM 4789 C CA . HIS A 1 601 ? -21.270 -16.015 14.569 1.00 95.00 601 HIS A CA 1
ATOM 4790 C C . HIS A 1 601 ? -20.096 -15.063 14.839 1.00 95.00 601 HIS A C 1
ATOM 4792 O O . HIS A 1 601 ? -18.954 -15.519 14.836 1.00 95.00 601 HIS A O 1
ATOM 4798 N N . SER A 1 602 ? -20.366 -13.789 15.146 1.00 92.81 602 SER A N 1
ATOM 4799 C CA . SER A 1 602 ? -19.357 -12.802 15.559 1.00 92.81 602 SER A CA 1
ATOM 4800 C C . SER A 1 602 ? -18.667 -13.223 16.858 1.00 92.81 602 SER A C 1
ATOM 4802 O O . SER A 1 602 ? -17.437 -13.225 16.933 1.00 92.81 602 SER A O 1
ATOM 4804 N N . LYS A 1 603 ? -19.436 -13.688 17.855 1.00 95.94 603 LYS A N 1
ATOM 4805 C CA . LYS A 1 603 ? -18.887 -14.228 19.112 1.00 95.94 603 LYS A CA 1
ATOM 4806 C C . LYS A 1 603 ? -17.991 -15.436 18.875 1.00 95.94 603 LYS A C 1
ATOM 4808 O O . LYS A 1 603 ? -16.907 -15.503 19.446 1.00 95.94 603 LYS A O 1
ATOM 4813 N N . TRP A 1 604 ? -18.411 -16.362 18.012 1.00 97.50 604 TRP A N 1
ATOM 4814 C CA . TRP A 1 604 ? -17.604 -17.528 17.665 1.00 97.50 604 TRP A CA 1
ATOM 4815 C C . TRP A 1 604 ? -16.287 -17.117 16.999 1.00 97.50 604 TRP A C 1
ATOM 4817 O O . TRP A 1 604 ? -15.231 -17.607 17.393 1.00 97.50 604 TRP A O 1
ATOM 4827 N N . ILE A 1 605 ? -16.324 -16.183 16.039 1.00 96.50 605 ILE A N 1
ATOM 4828 C CA . ILE A 1 605 ? -15.113 -15.662 15.386 1.00 96.50 605 ILE A CA 1
ATOM 4829 C C . ILE A 1 605 ? -14.196 -15.004 16.423 1.00 96.50 605 ILE A C 1
ATOM 4831 O O . ILE A 1 605 ? -13.013 -15.333 16.476 1.00 96.50 605 ILE A O 1
ATOM 4835 N N . ALA A 1 606 ? -14.734 -14.128 17.274 1.00 96.56 606 ALA A N 1
ATOM 4836 C CA . ALA A 1 606 ? -13.993 -13.475 18.350 1.00 96.56 606 ALA A CA 1
ATOM 4837 C C . ALA A 1 606 ? -13.327 -14.487 19.295 1.00 96.56 606 ALA A C 1
ATOM 4839 O O . ALA A 1 606 ? -12.155 -14.337 19.642 1.00 96.56 606 ALA A O 1
ATOM 4840 N N . GLU A 1 607 ? -14.041 -15.551 19.663 1.00 97.62 607 GLU A N 1
ATOM 4841 C CA . GLU A 1 607 ? -13.522 -16.630 20.499 1.00 97.62 607 GLU A CA 1
ATOM 4842 C C . GLU A 1 607 ? -12.384 -17.391 19.817 1.00 97.62 607 GLU A C 1
ATOM 4844 O O . GLU A 1 607 ? -11.334 -17.597 20.433 1.00 97.62 607 GLU A O 1
ATOM 4849 N N . GLN A 1 608 ? -12.552 -17.773 18.545 1.00 97.88 608 GLN A N 1
ATOM 4850 C CA . GLN A 1 608 ? -11.490 -18.439 17.790 1.00 97.88 608 GLN A CA 1
ATOM 4851 C C . GLN A 1 608 ? -10.275 -17.536 17.630 1.00 97.88 608 GLN A C 1
ATOM 4853 O O . GLN A 1 608 ? -9.144 -18.015 17.734 1.00 97.88 608 GLN A O 1
ATOM 4858 N N . ILE A 1 609 ? -10.490 -16.233 17.417 1.00 96.50 609 ILE A N 1
ATOM 4859 C CA . ILE A 1 609 ? -9.385 -15.296 17.307 1.00 96.50 609 ILE A CA 1
ATOM 4860 C C . ILE A 1 609 ? -8.634 -15.221 18.637 1.00 96.50 609 ILE A C 1
ATOM 4862 O O . ILE A 1 609 ? -7.436 -15.485 18.668 1.00 96.50 609 ILE A O 1
ATOM 4866 N N . TYR A 1 610 ? -9.322 -14.942 19.743 1.00 96.62 610 TYR A N 1
ATOM 4867 C CA . TYR A 1 610 ? -8.705 -14.811 21.064 1.00 96.62 610 TYR A CA 1
ATOM 4868 C C . TYR A 1 610 ? -7.981 -16.086 21.523 1.00 96.62 610 TYR A C 1
ATOM 4870 O O . TYR A 1 610 ? -6.811 -16.046 21.912 1.00 96.62 610 TYR A O 1
ATOM 4878 N N . LYS A 1 611 ? -8.631 -17.251 21.422 1.00 97.06 611 LYS A N 1
ATOM 4879 C CA . LYS A 1 611 ? -8.004 -18.531 21.789 1.00 97.06 611 LYS A CA 1
ATOM 4880 C C . LYS A 1 611 ? -6.856 -18.884 20.846 1.00 97.06 611 LYS A C 1
ATOM 4882 O O . LYS A 1 611 ? -5.813 -19.364 21.292 1.00 97.06 611 LYS A O 1
ATOM 4887 N N . GLY A 1 612 ? -7.017 -18.605 19.554 1.00 96.88 612 GLY A N 1
ATOM 4888 C CA . GLY A 1 612 ? -5.984 -18.794 18.543 1.00 96.88 612 GLY A CA 1
ATOM 4889 C C . GLY A 1 612 ? -4.754 -17.922 18.792 1.00 96.88 612 GLY A C 1
ATOM 4890 O O . GLY A 1 612 ? -3.633 -18.408 18.660 1.00 96.88 612 GLY A O 1
ATOM 4891 N N . GLN A 1 613 ? -4.929 -16.674 19.234 1.00 93.81 613 GLN A N 1
ATOM 4892 C CA . GLN A 1 613 ? -3.832 -15.784 19.633 1.00 93.81 613 GLN A CA 1
ATOM 4893 C C . GLN A 1 613 ? -2.970 -16.409 20.733 1.00 93.81 613 GLN A C 1
ATOM 4895 O O . GLN A 1 613 ? -1.751 -16.496 20.585 1.00 93.81 613 GLN A O 1
ATOM 4900 N N . ILE A 1 614 ? -3.602 -16.884 21.809 1.00 94.00 614 ILE A N 1
ATOM 4901 C CA . ILE A 1 614 ? -2.908 -17.509 22.944 1.00 94.00 614 ILE A CA 1
ATOM 4902 C C . ILE A 1 614 ? -2.199 -18.795 22.499 1.00 94.00 614 ILE A C 1
ATOM 4904 O O . ILE A 1 614 ? -1.024 -19.004 22.809 1.00 94.00 614 ILE A O 1
ATOM 4908 N N . ALA A 1 615 ? -2.891 -19.649 21.741 1.00 96.38 615 ALA A N 1
ATOM 4909 C CA . ALA A 1 615 ? -2.339 -20.916 21.276 1.00 96.38 615 ALA A CA 1
ATOM 4910 C C . ALA A 1 615 ? -1.140 -20.716 20.334 1.00 96.38 615 ALA A C 1
ATOM 4912 O O . ALA A 1 615 ? -0.100 -21.353 20.502 1.00 96.38 615 ALA A O 1
ATOM 4913 N N . THR A 1 616 ? -1.258 -19.811 19.362 1.00 95.62 616 THR A N 1
ATOM 4914 C CA . THR A 1 616 ? -0.192 -19.542 18.385 1.00 95.62 616 THR A CA 1
ATOM 4915 C C . THR A 1 616 ? 1.011 -18.842 19.010 1.00 95.62 616 THR A C 1
ATOM 4917 O O . THR A 1 616 ? 2.140 -19.165 18.649 1.00 95.62 616 THR A O 1
ATOM 4920 N N . GLU A 1 617 ? 0.812 -17.947 19.984 1.00 92.88 617 GLU A N 1
ATOM 4921 C CA . GLU A 1 617 ? 1.914 -17.375 20.766 1.00 92.88 617 GLU A CA 1
ATOM 4922 C C . GLU A 1 617 ? 2.702 -18.474 21.482 1.00 92.88 617 GLU A C 1
ATOM 4924 O O . GLU A 1 617 ? 3.920 -18.553 21.322 1.00 92.88 617 GLU A O 1
ATOM 4929 N N . LYS A 1 618 ? 2.014 -19.387 22.177 1.00 93.00 618 LYS A N 1
ATOM 4930 C CA . LYS A 1 618 ? 2.658 -20.531 22.833 1.00 93.00 618 LYS A CA 1
ATOM 4931 C C . LYS A 1 618 ? 3.439 -21.398 21.839 1.00 93.00 618 LYS A C 1
ATOM 4933 O O . LYS A 1 618 ? 4.576 -21.774 22.115 1.00 93.00 618 LYS A O 1
ATOM 4938 N N . MET A 1 619 ? 2.865 -21.682 20.666 1.00 95.69 619 MET A N 1
ATOM 4939 C CA . MET A 1 619 ? 3.555 -22.429 19.606 1.00 95.69 619 MET A CA 1
ATOM 4940 C C . MET A 1 619 ? 4.841 -21.728 19.152 1.00 95.69 619 MET A C 1
ATOM 4942 O O . MET A 1 619 ? 5.867 -22.390 18.982 1.00 95.69 619 MET A O 1
ATOM 4946 N N . ILE A 1 620 ? 4.806 -20.404 18.973 1.00 94.19 620 ILE A N 1
ATOM 4947 C CA . ILE A 1 620 ? 5.981 -19.602 18.609 1.00 94.19 620 ILE A CA 1
ATOM 4948 C C . ILE A 1 620 ? 7.022 -19.651 19.727 1.00 94.19 620 ILE A C 1
ATOM 4950 O O . ILE A 1 620 ? 8.189 -19.892 19.442 1.00 94.19 620 ILE A O 1
ATOM 4954 N N . GLU A 1 621 ? 6.628 -19.469 20.986 1.00 90.94 621 GLU A N 1
ATOM 4955 C CA . GLU A 1 621 ? 7.541 -19.498 22.134 1.00 90.94 621 GLU A CA 1
ATOM 4956 C C . GLU A 1 621 ? 8.244 -20.845 22.296 1.00 90.94 621 GLU A C 1
ATOM 4958 O O . GLU A 1 621 ? 9.467 -20.899 22.454 1.00 90.94 621 GLU A O 1
ATOM 4963 N N . ASP A 1 622 ? 7.484 -21.936 22.229 1.00 91.19 622 ASP A N 1
ATOM 4964 C CA . ASP A 1 622 ? 8.020 -23.286 22.369 1.00 91.19 622 ASP A CA 1
ATOM 4965 C C . ASP A 1 622 ? 8.939 -23.626 21.186 1.00 91.19 622 ASP A C 1
ATOM 4967 O O . ASP A 1 622 ? 10.021 -24.188 21.371 1.00 91.19 622 ASP A O 1
ATOM 4971 N N . THR A 1 623 ? 8.584 -23.179 19.980 1.00 93.00 623 THR A N 1
ATOM 4972 C CA . THR A 1 623 ? 9.423 -23.362 18.793 1.00 93.00 623 THR A CA 1
ATOM 4973 C C . THR A 1 623 ? 10.698 -22.515 18.849 1.00 93.00 623 THR A C 1
ATOM 4975 O O . THR A 1 623 ? 11.783 -23.020 18.549 1.00 93.00 623 THR A O 1
ATOM 4978 N N . ALA A 1 624 ? 10.609 -21.250 19.269 1.00 91.81 624 ALA A N 1
ATOM 4979 C CA . ALA A 1 624 ? 11.732 -20.311 19.321 1.00 91.81 624 ALA A CA 1
ATOM 4980 C C . ALA A 1 624 ? 12.887 -20.828 20.185 1.00 91.81 624 ALA A C 1
ATOM 4982 O O . ALA A 1 624 ? 14.049 -20.564 19.886 1.00 91.81 624 ALA A O 1
ATOM 4983 N N . LYS A 1 625 ? 12.587 -21.607 21.232 1.00 88.56 625 LYS A N 1
ATOM 4984 C CA . LYS A 1 625 ? 13.592 -22.247 22.098 1.00 88.56 625 LYS A CA 1
ATOM 4985 C C . LYS A 1 625 ? 14.451 -23.283 21.363 1.00 88.56 625 LYS A C 1
ATOM 4987 O O . LYS A 1 625 ? 15.568 -23.549 21.794 1.00 88.56 625 LYS A O 1
ATOM 4992 N N . THR A 1 626 ? 13.952 -23.852 20.265 1.00 90.06 626 THR A N 1
ATOM 4993 C CA . THR A 1 626 ? 14.634 -24.901 19.483 1.00 90.06 626 THR A CA 1
ATOM 4994 C C . THR A 1 626 ? 15.368 -24.371 18.250 1.00 90.06 626 THR A C 1
ATOM 4996 O O . THR A 1 626 ? 16.233 -25.050 17.697 1.00 90.06 626 THR A O 1
ATOM 4999 N N . VAL A 1 627 ? 15.040 -23.155 17.810 1.00 93.81 627 VAL A N 1
ATOM 5000 C CA . VAL A 1 627 ? 15.600 -22.538 16.605 1.00 93.81 627 VAL A CA 1
ATOM 5001 C C . VAL A 1 627 ? 16.918 -21.834 16.934 1.00 93.81 627 VAL A C 1
ATOM 5003 O O . VAL A 1 627 ? 16.951 -20.941 17.772 1.00 93.81 627 VAL A O 1
ATOM 5006 N N . ASP A 1 628 ? 18.007 -22.185 16.247 1.00 94.88 628 ASP A N 1
ATOM 5007 C CA . ASP A 1 628 ? 19.296 -21.493 16.386 1.00 94.88 628 ASP A CA 1
ATOM 5008 C C . ASP A 1 628 ? 19.321 -20.193 15.564 1.00 94.88 628 ASP A C 1
ATOM 5010 O O . ASP A 1 628 ? 19.640 -20.195 14.372 1.00 94.88 628 ASP A O 1
ATOM 5014 N N . PHE A 1 629 ? 19.028 -19.061 16.211 1.00 95.00 629 PHE A N 1
ATOM 5015 C CA . PHE A 1 629 ? 19.061 -17.740 15.568 1.00 95.00 629 PHE A CA 1
ATOM 5016 C C . PHE A 1 629 ? 20.473 -17.277 15.165 1.00 95.00 629 PHE A C 1
ATOM 5018 O O . PHE A 1 629 ? 20.601 -16.302 14.422 1.00 95.00 629 PHE A O 1
ATOM 5025 N N . SER A 1 630 ? 21.537 -17.949 15.628 1.00 94.69 630 SER A N 1
ATOM 5026 C CA . SER A 1 630 ? 22.917 -17.645 15.226 1.00 94.69 630 SER A CA 1
ATOM 5027 C C . SER A 1 630 ? 23.330 -18.312 13.912 1.00 94.69 630 SER A C 1
ATOM 5029 O O . SER A 1 630 ? 24.367 -17.958 13.343 1.00 94.69 630 SER A O 1
ATOM 5031 N N . ASN A 1 631 ? 22.507 -19.230 13.395 1.00 94.31 631 ASN A N 1
ATOM 5032 C CA . ASN A 1 631 ? 22.763 -19.919 12.142 1.00 94.31 631 ASN A CA 1
ATOM 5033 C C . ASN A 1 631 ? 22.786 -18.919 10.962 1.00 94.31 631 ASN A C 1
ATOM 5035 O O . ASN A 1 631 ? 21.776 -18.266 10.684 1.00 94.31 631 ASN A O 1
ATOM 5039 N N . PRO A 1 632 ? 23.890 -18.816 10.197 1.00 88.81 632 PRO A N 1
ATOM 5040 C CA . PRO A 1 632 ? 23.969 -17.909 9.048 1.00 88.81 632 PRO A CA 1
ATOM 5041 C C . PRO A 1 632 ? 22.951 -18.234 7.941 1.00 88.81 632 PRO A C 1
ATOM 5043 O O . PRO A 1 632 ? 22.597 -17.352 7.161 1.00 88.81 632 PRO A O 1
ATOM 5046 N N . ASN A 1 633 ? 22.441 -19.469 7.901 1.00 90.81 633 ASN A N 1
ATOM 5047 C CA . ASN A 1 633 ? 21.430 -19.941 6.954 1.00 90.81 633 ASN A CA 1
ATOM 5048 C C . ASN A 1 633 ? 20.024 -20.007 7.572 1.00 90.81 633 ASN A C 1
ATOM 5050 O O . ASN A 1 633 ? 19.161 -20.718 7.061 1.00 90.81 633 ASN A O 1
ATOM 5054 N N . ILE A 1 634 ? 19.757 -19.277 8.661 1.00 94.06 634 ILE A N 1
ATOM 5055 C CA . ILE A 1 634 ? 18.467 -19.324 9.369 1.00 94.06 634 ILE A CA 1
ATOM 5056 C C . ILE A 1 634 ? 17.256 -19.057 8.463 1.00 94.06 634 ILE A C 1
ATOM 5058 O O . ILE A 1 634 ? 16.207 -19.661 8.644 1.00 94.06 634 ILE A O 1
ATOM 5062 N N . ARG A 1 635 ? 17.407 -18.240 7.413 1.00 91.44 635 ARG A N 1
ATOM 5063 C CA . ARG A 1 635 ? 16.340 -17.958 6.432 1.00 91.44 635 ARG A CA 1
ATOM 5064 C C . ARG A 1 635 ? 15.957 -19.159 5.552 1.00 91.44 635 ARG A C 1
ATOM 5066 O O . ARG A 1 635 ? 14.923 -19.114 4.902 1.00 91.44 635 ARG A O 1
ATOM 5073 N N . GLN A 1 636 ? 16.773 -20.213 5.531 1.00 92.00 636 GLN A N 1
ATOM 5074 C CA . GLN A 1 636 ? 16.475 -21.485 4.863 1.00 92.00 636 GLN A CA 1
ATOM 5075 C C . GLN A 1 636 ? 15.872 -22.521 5.821 1.00 92.00 636 GLN A C 1
ATOM 5077 O O . GLN A 1 636 ? 15.453 -23.591 5.378 1.00 92.00 636 GLN A O 1
ATOM 5082 N N . ASN A 1 637 ? 15.845 -22.238 7.127 1.00 94.81 637 ASN A N 1
ATOM 5083 C CA . ASN A 1 637 ? 15.273 -23.130 8.123 1.00 94.81 637 ASN A CA 1
ATOM 5084 C C . ASN A 1 637 ? 13.738 -23.080 8.034 1.00 94.81 637 ASN A C 1
ATOM 5086 O O . ASN A 1 637 ? 13.129 -22.042 8.288 1.00 94.81 637 ASN A O 1
ATOM 5090 N N . LYS A 1 638 ? 13.119 -24.219 7.692 1.00 94.50 638 LYS A N 1
ATOM 5091 C CA . LYS A 1 638 ? 11.662 -24.352 7.518 1.00 94.50 638 LYS A CA 1
ATOM 5092 C C . LYS A 1 638 ? 10.890 -23.858 8.740 1.00 94.50 638 LYS A C 1
ATOM 5094 O O . LYS A 1 638 ? 9.960 -23.076 8.592 1.00 94.50 638 LYS A O 1
ATOM 5099 N N . THR A 1 639 ? 11.311 -24.274 9.929 1.00 95.88 639 THR A N 1
ATOM 5100 C CA . THR A 1 639 ? 10.669 -23.926 11.197 1.00 95.88 639 THR A CA 1
ATOM 5101 C C . THR A 1 639 ? 10.712 -22.422 11.456 1.00 95.88 639 THR A C 1
ATOM 5103 O O . THR A 1 639 ? 9.688 -21.830 11.778 1.00 95.88 639 THR A O 1
ATOM 5106 N N . PHE A 1 640 ? 11.858 -21.774 11.232 1.00 96.44 640 PHE A N 1
ATOM 5107 C CA . PHE A 1 640 ? 11.970 -20.317 11.326 1.00 96.44 640 PHE A CA 1
ATOM 5108 C C . PHE A 1 640 ? 11.039 -19.605 10.334 1.00 96.44 640 PHE A C 1
ATOM 5110 O O . PHE A 1 640 ? 10.330 -18.679 10.720 1.00 96.44 640 PHE A O 1
ATOM 5117 N N . CYS A 1 641 ? 10.987 -20.051 9.074 1.00 94.75 641 CYS A N 1
ATOM 5118 C CA . CYS A 1 641 ? 10.075 -19.476 8.082 1.00 94.75 641 CYS A CA 1
ATOM 5119 C C . CYS A 1 641 ? 8.598 -19.657 8.468 1.00 94.75 641 CYS A C 1
ATOM 5121 O O . CYS A 1 641 ? 7.824 -18.713 8.345 1.00 94.75 641 CYS A O 1
ATOM 5123 N N . GLN A 1 642 ? 8.217 -20.821 9.001 1.00 95.19 642 GLN A N 1
ATOM 5124 C CA . GLN A 1 642 ? 6.864 -21.064 9.512 1.00 95.19 642 GLN A CA 1
ATOM 5125 C C . GLN A 1 642 ? 6.512 -20.123 10.671 1.00 95.19 642 GLN A C 1
ATOM 5127 O O . GLN A 1 642 ? 5.397 -19.613 10.703 1.00 95.19 642 GLN A O 1
ATOM 5132 N N . MET A 1 643 ? 7.453 -19.832 11.579 1.00 95.81 643 MET A N 1
ATOM 5133 C CA . MET A 1 643 ? 7.232 -18.845 12.644 1.00 95.81 643 MET A CA 1
ATOM 5134 C C . MET A 1 643 ? 7.006 -17.435 12.080 1.00 95.81 643 MET A C 1
ATOM 5136 O O . MET A 1 643 ? 6.110 -16.735 12.546 1.00 95.81 643 MET A O 1
ATOM 5140 N N . LEU A 1 644 ? 7.784 -17.021 11.067 1.00 94.88 644 LEU A N 1
ATOM 5141 C CA . LEU A 1 644 ? 7.592 -15.725 10.400 1.00 94.88 644 LEU A CA 1
ATOM 5142 C C . LEU A 1 644 ? 6.183 -15.629 9.792 1.00 94.88 644 LEU A C 1
ATOM 5144 O O . LEU A 1 644 ? 5.458 -14.672 10.063 1.00 94.88 644 LEU A O 1
ATOM 5148 N N . HIS A 1 645 ? 5.757 -16.642 9.038 1.00 93.56 645 HIS A N 1
ATOM 5149 C CA . HIS A 1 645 ? 4.423 -16.656 8.427 1.00 93.56 645 HIS A CA 1
ATOM 5150 C C . HIS A 1 645 ? 3.296 -16.750 9.448 1.00 93.56 645 HIS A C 1
ATOM 5152 O O . HIS A 1 645 ? 2.280 -16.079 9.299 1.00 93.56 645 HIS A O 1
ATOM 5158 N N . LEU A 1 646 ? 3.472 -17.507 10.533 1.00 94.94 646 LEU A N 1
ATOM 5159 C CA . LEU A 1 646 ? 2.468 -17.553 11.591 1.00 94.94 646 LEU A CA 1
ATOM 5160 C C . LEU A 1 646 ? 2.265 -16.165 12.212 1.00 94.94 646 LEU A C 1
ATOM 5162 O O . LEU A 1 646 ? 1.127 -15.753 12.409 1.00 94.94 646 LEU A O 1
ATOM 5166 N N . THR A 1 647 ? 3.339 -15.399 12.435 1.00 93.44 647 THR A N 1
ATOM 5167 C CA . THR A 1 647 ? 3.225 -14.015 12.936 1.00 93.44 647 THR A CA 1
ATOM 5168 C C . THR A 1 647 ? 2.570 -13.042 11.951 1.00 93.44 647 THR A C 1
ATOM 5170 O O . THR A 1 647 ? 1.922 -12.091 12.388 1.00 93.44 647 THR A O 1
ATOM 5173 N N . LEU A 1 648 ? 2.668 -13.282 10.636 1.00 91.06 648 LEU A N 1
ATOM 5174 C CA . LEU A 1 648 ? 1.856 -12.567 9.644 1.00 91.06 648 LEU A CA 1
ATOM 5175 C C . LEU A 1 648 ? 0.369 -12.880 9.808 1.00 91.06 648 LEU A C 1
ATOM 5177 O O . LEU A 1 648 ? -0.439 -11.962 9.909 1.00 91.06 648 LEU A O 1
ATOM 5181 N N . HIS A 1 649 ? 0.009 -14.160 9.912 1.00 92.50 649 HIS A N 1
ATOM 5182 C CA . HIS A 1 649 ? -1.385 -14.549 10.123 1.00 92.50 649 HIS A CA 1
ATOM 5183 C C . HIS A 1 649 ? -1.938 -14.023 11.449 1.00 92.50 649 HIS A C 1
ATOM 5185 O O . HIS A 1 649 ? -3.111 -13.661 11.516 1.00 92.50 649 HIS A O 1
ATOM 5191 N N . GLN A 1 650 ? -1.094 -13.884 12.478 1.00 92.50 650 GLN A N 1
ATOM 5192 C CA . GLN A 1 650 ? -1.490 -13.209 13.710 1.00 92.50 650 GLN A CA 1
ATOM 5193 C C . GLN A 1 650 ? -1.872 -11.743 13.484 1.00 92.50 650 GLN A C 1
ATOM 5195 O O . GLN A 1 650 ? -2.857 -11.265 14.046 1.00 92.50 650 GLN A O 1
ATOM 5200 N N . GLN A 1 651 ? -1.119 -11.033 12.645 1.00 90.62 651 GLN A N 1
ATOM 5201 C CA . GLN A 1 651 ? -1.400 -9.641 12.313 1.00 90.62 651 GLN A CA 1
ATOM 5202 C C . GLN A 1 651 ? -2.651 -9.486 11.440 1.00 90.62 651 GLN A C 1
ATOM 5204 O O . GLN A 1 651 ? -3.419 -8.548 11.651 1.00 90.62 651 GLN A O 1
ATOM 5209 N N . ASP A 1 652 ? -2.857 -10.387 10.484 1.00 90.62 652 ASP A N 1
ATOM 5210 C CA . ASP A 1 652 ? -4.028 -10.361 9.608 1.00 90.62 652 ASP A CA 1
ATOM 5211 C C . ASP A 1 652 ? -5.304 -10.670 10.398 1.00 90.62 652 ASP A C 1
ATOM 5213 O O . ASP A 1 652 ? -6.263 -9.908 10.328 1.00 90.62 652 ASP A O 1
ATOM 5217 N N . ALA A 1 653 ? -5.296 -11.711 11.242 1.00 91.31 653 ALA A N 1
ATOM 5218 C CA . ALA A 1 653 ? -6.412 -11.991 12.150 1.00 91.31 653 ALA A CA 1
ATOM 5219 C C . ALA A 1 653 ? -6.683 -10.812 13.100 1.00 91.31 653 ALA A C 1
ATOM 5221 O O . ALA A 1 653 ? -7.835 -10.501 13.386 1.00 91.31 653 ALA A O 1
ATOM 5222 N N . TRP A 1 654 ? -5.633 -10.111 13.547 1.00 89.50 654 TRP A N 1
ATOM 5223 C CA . TRP A 1 654 ? -5.782 -8.894 14.344 1.00 89.50 654 TRP A CA 1
ATOM 5224 C C . TRP A 1 654 ? -6.501 -7.759 13.601 1.00 89.50 654 TRP A C 1
ATOM 5226 O O . TRP A 1 654 ? -7.275 -7.027 14.213 1.00 89.50 654 TRP A O 1
ATOM 5236 N N . GLN A 1 655 ? -6.259 -7.582 12.300 1.00 89.62 655 GLN A N 1
ATOM 5237 C CA . GLN A 1 655 ? -6.960 -6.559 11.514 1.00 89.62 655 GLN A CA 1
ATOM 5238 C C . GLN A 1 655 ? -8.459 -6.857 11.411 1.00 89.62 655 GLN A C 1
ATOM 5240 O O . GLN A 1 655 ? -9.267 -5.938 11.529 1.00 89.62 655 GLN A O 1
ATOM 5245 N N . GLU A 1 656 ? -8.822 -8.134 11.286 1.00 91.31 656 GLU A N 1
ATOM 5246 C CA . GLU A 1 656 ? -10.216 -8.587 11.210 1.00 91.31 656 GLU A CA 1
ATOM 5247 C C . GLU A 1 656 ? -10.992 -8.377 12.527 1.00 91.31 656 GLU A C 1
ATOM 5249 O O . GLU A 1 656 ? -12.220 -8.334 12.535 1.00 91.31 656 GLU A O 1
ATOM 5254 N N . MET A 1 657 ? -10.308 -8.176 13.657 1.00 90.00 657 MET A N 1
ATOM 5255 C CA . MET A 1 657 ? -10.968 -7.951 14.950 1.00 90.00 657 MET A CA 1
ATOM 5256 C C . MET A 1 657 ? -11.720 -6.628 15.042 1.00 90.00 657 MET A C 1
ATOM 5258 O O . MET A 1 657 ? -12.546 -6.472 15.938 1.00 90.00 657 MET A O 1
ATOM 5262 N N . ALA A 1 658 ? -11.477 -5.686 14.125 1.00 88.38 658 ALA A N 1
ATOM 5263 C CA . ALA A 1 658 ? -12.290 -4.477 14.019 1.00 88.38 658 ALA A CA 1
ATOM 5264 C C . ALA A 1 658 ? -13.788 -4.800 13.841 1.00 88.38 658 ALA A C 1
ATOM 5266 O O . ALA A 1 658 ? -14.633 -4.011 14.252 1.00 88.38 658 ALA A O 1
ATOM 5267 N N . HIS A 1 659 ? -14.108 -5.978 13.297 1.00 88.88 659 HIS A N 1
ATOM 5268 C CA . HIS A 1 659 ? -15.472 -6.424 13.019 1.00 88.88 659 HIS A CA 1
ATOM 5269 C C . HIS A 1 659 ? -16.120 -7.214 14.173 1.00 88.88 659 HIS A C 1
ATOM 5271 O O . HIS A 1 659 ? -17.318 -7.473 14.128 1.00 88.88 659 HIS A O 1
ATOM 5277 N N . CYS A 1 660 ? -15.362 -7.576 15.216 1.00 92.12 660 CYS A N 1
ATOM 5278 C CA . CYS A 1 660 ? -15.856 -8.271 16.418 1.00 92.12 660 CYS A CA 1
ATOM 5279 C C . CYS A 1 660 ? -15.209 -7.726 17.706 1.00 92.12 660 CYS A C 1
ATOM 5281 O O . CYS A 1 660 ? -14.852 -8.467 18.629 1.00 92.12 660 CYS A O 1
ATOM 5283 N N . GLN A 1 661 ? -14.972 -6.411 17.733 1.00 94.06 661 GLN A N 1
ATOM 5284 C CA . GLN A 1 661 ? -14.214 -5.734 18.784 1.00 94.06 661 GLN A CA 1
ATOM 5285 C C . GLN A 1 661 ? -14.847 -5.909 20.171 1.00 94.06 661 GLN A C 1
ATOM 5287 O O . GLN A 1 661 ? -14.138 -6.085 21.163 1.00 94.06 661 GLN A O 1
ATOM 5292 N N . ASN A 1 662 ? -16.174 -5.821 20.249 1.00 93.00 662 ASN A N 1
ATOM 5293 C CA . ASN A 1 662 ? -16.887 -5.865 21.522 1.00 93.00 662 ASN A CA 1
ATOM 5294 C C . ASN A 1 662 ? -16.849 -7.279 22.104 1.00 93.00 662 ASN A C 1
ATOM 5296 O O . ASN A 1 662 ? -16.519 -7.465 23.268 1.00 93.00 662 ASN A O 1
ATOM 5300 N N . GLU A 1 663 ? -17.120 -8.279 21.273 1.00 95.94 663 GLU A N 1
ATOM 5301 C CA . GLU A 1 663 ? -17.152 -9.689 21.640 1.00 95.94 663 GLU A CA 1
ATOM 5302 C C . GLU A 1 663 ? -15.785 -10.155 22.124 1.00 95.94 663 GLU A C 1
ATOM 5304 O O . GLU A 1 663 ? -15.678 -10.778 23.178 1.00 95.94 663 GLU A O 1
ATOM 5309 N N . ILE A 1 664 ? -14.723 -9.814 21.390 1.00 95.25 664 ILE A N 1
ATOM 5310 C CA . ILE A 1 664 ? -13.380 -10.241 21.772 1.00 95.25 664 ILE A CA 1
ATOM 5311 C C . ILE A 1 664 ? -12.885 -9.522 23.031 1.00 95.25 664 ILE A C 1
ATOM 5313 O O . ILE A 1 664 ? -12.168 -10.123 23.828 1.00 95.25 664 ILE A O 1
ATOM 5317 N N . PHE A 1 665 ? -13.294 -8.266 23.247 1.00 95.12 665 PHE A N 1
ATOM 5318 C CA . PHE A 1 665 ? -13.002 -7.553 24.487 1.00 95.12 665 PHE A CA 1
ATOM 5319 C C . PHE A 1 665 ? -13.697 -8.197 25.690 1.00 95.12 665 PHE A C 1
ATOM 5321 O O . PHE A 1 665 ? -13.047 -8.384 26.714 1.00 95.12 665 PHE A O 1
ATOM 5328 N N . GLU A 1 666 ? -14.970 -8.581 25.572 1.00 95.62 666 GLU A N 1
ATOM 5329 C CA . GLU A 1 666 ? -15.688 -9.277 26.649 1.00 95.62 666 GLU A CA 1
ATOM 5330 C C . GLU A 1 666 ? -15.031 -10.622 26.994 1.00 95.62 666 GLU A C 1
ATOM 5332 O O . GLU A 1 666 ? -14.837 -10.936 28.170 1.00 95.62 666 GLU A O 1
ATOM 5337 N N . ILE A 1 667 ? -14.606 -11.383 25.980 1.00 96.19 667 ILE A N 1
ATOM 5338 C CA . ILE A 1 667 ? -13.863 -12.638 26.174 1.00 96.19 667 ILE A CA 1
ATOM 5339 C C . ILE A 1 667 ? -12.522 -12.372 26.869 1.00 96.19 667 ILE A C 1
ATOM 5341 O O . ILE A 1 667 ? -12.185 -13.042 27.841 1.00 96.19 667 ILE A O 1
ATOM 5345 N N . ALA A 1 668 ? -11.762 -11.375 26.414 1.00 95.62 668 ALA A N 1
ATOM 5346 C CA . ALA A 1 668 ? -10.477 -11.042 27.018 1.00 95.62 668 ALA A CA 1
ATOM 5347 C C . ALA A 1 668 ? -10.623 -10.548 28.461 1.00 95.62 668 ALA A C 1
ATOM 5349 O O . ALA A 1 668 ? -9.830 -10.923 29.316 1.00 95.62 668 ALA A O 1
ATOM 5350 N N . LYS A 1 669 ? -11.649 -9.744 28.753 1.00 96.19 669 LYS A N 1
ATOM 5351 C CA . LYS A 1 669 ? -11.934 -9.213 30.090 1.00 96.19 669 LYS A CA 1
ATOM 5352 C C . LYS A 1 669 ? -12.305 -10.306 31.091 1.00 96.19 669 LYS A C 1
ATOM 5354 O O . LYS A 1 669 ? -12.021 -10.158 32.275 1.00 96.19 669 LYS A O 1
ATOM 5359 N N . HIS A 1 670 ? -12.914 -11.399 30.634 1.00 95.88 670 HIS A N 1
ATOM 5360 C CA . HIS A 1 670 ? -13.162 -12.563 31.482 1.00 95.88 670 HIS A CA 1
ATOM 5361 C C . HIS A 1 670 ? -11.851 -13.158 32.027 1.00 95.88 670 HIS A C 1
ATOM 5363 O O . HIS A 1 670 ? -11.753 -13.446 33.219 1.00 95.88 670 HIS A O 1
ATOM 5369 N N . ASP A 1 671 ? -10.834 -13.291 31.176 1.00 94.81 671 ASP A N 1
ATOM 5370 C CA . ASP A 1 671 ? -9.529 -13.846 31.560 1.00 94.81 671 ASP A CA 1
ATOM 5371 C C . ASP A 1 671 ? -8.592 -12.799 32.183 1.00 94.81 671 ASP A C 1
ATOM 5373 O O . ASP A 1 671 ? -7.704 -13.136 32.968 1.00 94.81 671 ASP A O 1
ATOM 5377 N N . HIS A 1 672 ? -8.808 -11.529 31.841 1.00 94.12 672 HIS A N 1
ATOM 5378 C CA . HIS A 1 672 ? -8.055 -10.365 32.292 1.00 94.12 672 HIS A CA 1
ATOM 5379 C C . HIS A 1 672 ? -8.997 -9.290 32.864 1.00 94.12 672 HIS A C 1
ATOM 5381 O O . HIS A 1 672 ? -9.238 -8.266 32.209 1.00 94.12 672 HIS A O 1
ATOM 5387 N N . PRO A 1 673 ? -9.537 -9.481 34.087 1.00 96.62 673 PRO A N 1
ATOM 5388 C CA . PRO A 1 673 ? -10.505 -8.560 34.691 1.00 96.62 673 PRO A CA 1
ATOM 5389 C C . PRO A 1 673 ? -9.981 -7.132 34.887 1.00 96.62 673 PRO A C 1
ATOM 5391 O O . PRO A 1 673 ? -10.767 -6.201 35.055 1.00 96.62 673 PRO A O 1
ATOM 5394 N N . GLU A 1 674 ? -8.660 -6.942 34.869 1.00 96.25 674 GLU A N 1
ATOM 5395 C CA . GLU A 1 674 ? -7.998 -5.640 34.916 1.00 96.25 674 GLU A CA 1
ATOM 5396 C C . GLU A 1 674 ? -8.172 -4.806 33.634 1.00 96.25 674 GLU A C 1
ATOM 5398 O O . GLU A 1 674 ? -7.917 -3.598 33.651 1.00 96.25 674 GLU A O 1
ATOM 5403 N N . MET A 1 675 ? -8.586 -5.422 32.520 1.00 95.31 675 MET A N 1
ATOM 5404 C CA . MET A 1 675 ? -8.842 -4.721 31.264 1.00 95.31 675 MET A CA 1
ATOM 5405 C C . MET A 1 675 ? -10.153 -3.935 31.347 1.00 95.31 675 MET A C 1
ATOM 5407 O O . MET A 1 675 ? -11.245 -4.496 31.441 1.00 95.31 675 MET A O 1
ATOM 5411 N N . ASN A 1 676 ? -10.055 -2.609 31.257 1.00 92.69 676 ASN A N 1
ATOM 5412 C CA . ASN A 1 676 ? -11.210 -1.717 31.384 1.00 92.69 676 ASN A CA 1
ATOM 5413 C C . ASN A 1 676 ? -11.697 -1.181 30.037 1.00 92.69 676 ASN A C 1
ATOM 5415 O O . ASN A 1 676 ? -12.792 -0.627 29.948 1.00 92.69 676 ASN A O 1
ATOM 5419 N N . SER A 1 677 ? -10.894 -1.331 28.985 1.00 92.88 677 SER A N 1
ATOM 5420 C CA . SER A 1 677 ? -11.200 -0.803 27.664 1.00 92.88 677 SER A CA 1
ATOM 5421 C C . SER A 1 677 ? -10.598 -1.638 26.538 1.00 92.88 677 SER A C 1
ATOM 5423 O O . SER A 1 677 ? -9.579 -2.311 26.704 1.00 92.88 677 SER A O 1
ATOM 5425 N N . TRP A 1 678 ? -11.157 -1.484 25.336 1.00 90.12 678 TRP A N 1
ATOM 5426 C CA . TRP A 1 678 ? -10.555 -1.999 24.104 1.00 90.12 678 TRP A CA 1
ATOM 5427 C C . TRP A 1 678 ? -9.093 -1.574 23.928 1.00 90.12 678 TRP A C 1
ATOM 5429 O O . TRP A 1 678 ? -8.262 -2.343 23.451 1.00 90.12 678 TRP A O 1
ATOM 5439 N N . ASN A 1 679 ? -8.753 -0.348 24.334 1.00 90.88 679 ASN A N 1
ATOM 5440 C CA . ASN A 1 679 ? -7.382 0.142 24.254 1.00 90.88 679 ASN A CA 1
ATOM 5441 C C . ASN A 1 679 ? -6.429 -0.640 25.166 1.00 90.88 679 ASN A C 1
ATOM 5443 O O . ASN A 1 679 ? -5.258 -0.783 24.810 1.00 90.88 679 ASN A O 1
ATOM 5447 N N . ASP A 1 680 ? -6.899 -1.153 26.304 1.00 90.19 680 ASP A N 1
ATOM 5448 C CA . ASP A 1 680 ? -6.089 -1.992 27.191 1.00 90.19 680 ASP A CA 1
ATOM 5449 C C . ASP A 1 680 ? -5.810 -3.338 26.536 1.00 90.19 680 ASP A C 1
ATOM 5451 O O . ASP A 1 680 ? -4.654 -3.748 26.450 1.00 90.19 680 ASP A O 1
ATOM 5455 N N . TYR A 1 681 ? -6.836 -3.956 25.953 1.00 91.69 681 TYR A N 1
ATOM 5456 C CA . TYR A 1 681 ? -6.668 -5.183 25.186 1.00 91.69 681 TYR A CA 1
ATOM 5457 C C . TYR A 1 681 ? -5.784 -4.979 23.939 1.00 91.69 681 TYR A C 1
ATOM 5459 O O . TYR A 1 681 ? -4.884 -5.773 23.673 1.00 91.69 681 TYR A O 1
ATOM 5467 N N . LYS A 1 682 ? -5.923 -3.860 23.216 1.00 89.75 682 LYS A N 1
ATOM 5468 C CA . LYS A 1 682 ? -5.029 -3.501 22.103 1.00 89.75 682 LYS A CA 1
ATOM 5469 C C . LYS A 1 682 ? -3.583 -3.335 22.554 1.00 89.75 682 LYS A C 1
ATOM 5471 O O . LYS A 1 682 ? -2.679 -3.792 21.856 1.00 89.75 682 LYS A O 1
ATOM 5476 N N . LYS A 1 683 ? -3.331 -2.687 23.694 1.00 87.38 683 LYS A N 1
ATOM 5477 C CA . LYS A 1 683 ? -1.980 -2.582 24.273 1.00 87.38 683 LYS A CA 1
ATOM 5478 C C . LYS A 1 683 ? -1.448 -3.952 24.682 1.00 87.38 683 LYS A C 1
ATOM 5480 O O . LYS A 1 683 ? -0.299 -4.252 24.374 1.00 87.38 683 LYS A O 1
ATOM 5485 N N . TRP A 1 684 ? -2.280 -4.773 25.320 1.00 87.62 684 TRP A N 1
ATOM 5486 C CA . TRP A 1 684 ? -1.945 -6.141 25.703 1.00 87.62 684 TRP A CA 1
ATOM 5487 C C . TRP A 1 684 ? -1.544 -6.969 24.483 1.00 87.62 684 TRP A C 1
ATOM 5489 O O . TRP A 1 684 ? -0.451 -7.525 24.456 1.00 87.62 684 TRP A O 1
ATOM 5499 N N . TRP A 1 685 ? -2.350 -6.951 23.421 1.00 85.69 685 TRP A N 1
ATOM 5500 C CA . TRP A 1 685 ? -2.060 -7.680 22.191 1.00 85.69 685 TRP A CA 1
ATOM 5501 C C . TRP A 1 685 ? -0.840 -7.129 21.452 1.00 85.69 685 TRP A C 1
ATOM 5503 O O . TRP A 1 685 ? 0.090 -7.863 21.135 1.00 85.69 685 TRP A O 1
ATOM 5513 N N . THR A 1 686 ? -0.793 -5.822 21.187 1.00 81.38 686 THR A N 1
ATOM 5514 C CA . THR A 1 686 ? 0.335 -5.233 20.444 1.00 81.38 686 THR A CA 1
ATOM 5515 C C . THR A 1 686 ? 1.658 -5.336 21.207 1.00 81.38 686 THR A C 1
ATOM 5517 O O . THR A 1 686 ? 2.715 -5.391 20.575 1.00 81.38 686 THR A O 1
ATOM 5520 N N . GLY A 1 687 ? 1.613 -5.428 22.541 1.00 79.50 687 GLY A N 1
ATOM 5521 C CA . GLY A 1 687 ? 2.757 -5.762 23.392 1.00 79.50 687 GLY A CA 1
ATOM 5522 C C . GLY A 1 687 ? 3.268 -7.197 23.212 1.00 79.50 687 GLY A C 1
ATOM 5523 O O . GLY A 1 687 ? 4.446 -7.448 23.443 1.00 79.50 687 GLY A O 1
ATOM 5524 N N . ARG A 1 688 ? 2.428 -8.116 22.723 1.00 80.19 688 ARG A N 1
ATOM 5525 C CA . ARG A 1 688 ? 2.778 -9.511 22.402 1.00 80.19 688 ARG A CA 1
ATOM 5526 C C . ARG A 1 688 ? 3.389 -9.696 21.011 1.00 80.19 688 ARG A C 1
ATOM 5528 O O . ARG A 1 688 ? 3.849 -10.787 20.685 1.00 80.19 688 ARG A O 1
ATOM 5535 N N . ASN A 1 689 ? 3.464 -8.641 20.194 1.00 78.25 689 ASN A N 1
ATOM 5536 C CA . ASN A 1 689 ? 4.092 -8.717 18.875 1.00 78.25 689 ASN A CA 1
ATOM 5537 C C . ASN A 1 689 ? 5.588 -9.036 18.989 1.00 78.25 689 ASN A C 1
ATOM 5539 O O . ASN A 1 689 ? 6.409 -8.177 19.345 1.00 78.25 689 ASN A O 1
ATOM 5543 N N . THR A 1 690 ? 5.943 -10.262 18.609 1.00 82.19 690 THR A N 1
ATOM 5544 C CA . THR A 1 690 ? 7.331 -10.716 18.585 1.00 82.19 690 THR A CA 1
ATOM 5545 C C . THR A 1 690 ? 8.141 -9.968 17.510 1.00 82.19 690 THR A C 1
ATOM 5547 O O . THR A 1 690 ? 7.585 -9.511 16.505 1.00 82.19 690 THR A O 1
ATOM 5550 N N . PRO A 1 691 ? 9.475 -9.861 17.660 1.00 87.69 691 PRO A N 1
ATOM 5551 C CA . PRO A 1 691 ? 10.352 -9.263 16.643 1.00 87.69 691 PRO A CA 1
ATOM 5552 C C . PRO A 1 691 ? 10.347 -9.992 15.287 1.00 87.69 691 PRO A C 1
ATOM 5554 O O . PRO A 1 691 ? 10.889 -9.484 14.307 1.00 87.69 691 PRO A O 1
ATOM 5557 N N . LEU A 1 692 ? 9.767 -11.195 15.223 1.00 92.25 692 LEU A N 1
ATOM 5558 C CA . LEU A 1 692 ? 9.686 -12.012 14.013 1.00 92.25 692 LEU A CA 1
ATOM 5559 C C . LEU A 1 692 ? 8.822 -11.360 12.938 1.00 92.25 692 LEU A C 1
ATOM 5561 O O . LEU A 1 692 ? 9.212 -11.368 11.772 1.00 92.25 692 LEU A O 1
ATOM 5565 N N . ARG A 1 693 ? 7.716 -10.714 13.325 1.00 90.50 693 ARG A N 1
ATOM 5566 C CA . ARG A 1 693 ? 6.889 -9.951 12.385 1.00 90.50 693 ARG A CA 1
ATOM 5567 C C . ARG A 1 693 ? 7.712 -8.856 11.708 1.00 90.50 693 ARG A C 1
ATOM 5569 O O . ARG A 1 693 ? 7.700 -8.736 10.487 1.00 90.50 693 ARG A O 1
ATOM 5576 N N . ASP A 1 694 ? 8.472 -8.094 12.492 1.00 90.00 694 ASP A N 1
ATOM 5577 C CA . ASP A 1 694 ? 9.289 -7.005 11.957 1.00 90.00 694 ASP A CA 1
ATOM 5578 C C . ASP A 1 694 ? 10.384 -7.549 11.017 1.00 90.00 694 ASP A C 1
ATOM 5580 O O . ASP A 1 694 ? 10.665 -6.953 9.977 1.00 90.00 694 ASP A O 1
ATOM 5584 N N . ILE A 1 695 ? 10.982 -8.708 11.340 1.00 93.62 695 ILE A N 1
ATOM 5585 C CA . ILE A 1 695 ? 11.924 -9.407 10.445 1.00 93.62 695 ILE A CA 1
ATOM 5586 C C . ILE A 1 695 ? 11.236 -9.802 9.138 1.00 93.62 695 ILE A C 1
ATOM 5588 O O . ILE A 1 695 ? 11.817 -9.620 8.069 1.00 93.62 695 ILE A O 1
ATOM 5592 N N . ASN A 1 696 ? 10.019 -10.333 9.211 1.00 92.62 696 ASN A N 1
ATOM 5593 C CA . ASN A 1 696 ? 9.252 -10.738 8.045 1.00 92.62 696 ASN A CA 1
ATOM 5594 C C . ASN A 1 696 ? 8.930 -9.542 7.128 1.00 92.62 696 ASN A C 1
ATOM 5596 O O . ASN A 1 696 ? 9.204 -9.586 5.926 1.00 92.62 696 ASN A O 1
ATOM 5600 N N . ASP A 1 697 ? 8.425 -8.446 7.699 1.00 90.94 697 ASP A N 1
ATOM 5601 C CA . ASP A 1 697 ? 8.143 -7.205 6.969 1.00 90.94 697 ASP A CA 1
ATOM 5602 C C . ASP A 1 697 ? 9.421 -6.651 6.322 1.00 90.94 697 ASP A C 1
ATOM 5604 O O . ASP A 1 697 ? 9.420 -6.248 5.154 1.00 90.94 697 ASP A O 1
ATOM 5608 N N . ALA A 1 698 ? 10.544 -6.692 7.045 1.00 93.06 698 ALA A N 1
ATOM 5609 C CA . ALA A 1 698 ? 11.846 -6.308 6.518 1.00 93.06 698 ALA A CA 1
ATOM 5610 C C . ALA A 1 698 ? 12.317 -7.231 5.383 1.00 93.06 698 ALA A C 1
ATOM 5612 O O . ALA A 1 698 ? 12.870 -6.741 4.401 1.00 93.06 698 ALA A O 1
ATOM 5613 N N . MET A 1 699 ? 12.083 -8.546 5.464 1.00 92.69 699 MET A N 1
ATOM 5614 C CA . MET A 1 699 ? 12.418 -9.494 4.394 1.00 92.69 699 MET A CA 1
ATOM 5615 C C . MET A 1 699 ? 11.625 -9.199 3.119 1.00 92.69 699 MET A C 1
ATOM 5617 O O . MET A 1 699 ? 12.220 -9.137 2.043 1.00 92.69 699 MET A O 1
ATOM 5621 N N . ASN A 1 700 ? 10.320 -8.944 3.234 1.00 91.19 700 ASN A N 1
ATOM 5622 C CA . ASN A 1 700 ? 9.478 -8.575 2.095 1.00 91.19 700 ASN A CA 1
ATOM 5623 C C . ASN A 1 700 ? 9.921 -7.246 1.465 1.00 91.19 700 ASN A C 1
ATOM 5625 O O . ASN A 1 700 ? 10.097 -7.167 0.248 1.00 91.19 700 ASN A O 1
ATOM 5629 N N . LYS A 1 701 ? 10.199 -6.222 2.283 1.00 93.81 701 LYS A N 1
ATOM 5630 C CA . LYS A 1 701 ? 10.750 -4.941 1.804 1.00 93.81 701 LYS A CA 1
ATOM 5631 C C . LYS A 1 701 ? 12.123 -5.112 1.148 1.00 93.81 701 LYS A C 1
ATOM 5633 O O . LYS A 1 701 ? 12.379 -4.503 0.115 1.00 93.81 701 LYS A O 1
ATOM 5638 N N . GLN A 1 702 ? 12.988 -5.965 1.700 1.00 94.31 702 GLN A N 1
ATOM 5639 C CA . GLN A 1 702 ? 14.298 -6.280 1.124 1.00 94.31 702 GLN A CA 1
ATOM 5640 C C . GLN A 1 702 ? 14.159 -6.968 -0.245 1.00 94.31 702 GLN A C 1
ATOM 5642 O O . GLN A 1 702 ? 14.888 -6.629 -1.175 1.00 94.31 702 GLN A O 1
ATOM 5647 N N . GLN A 1 703 ? 13.227 -7.918 -0.387 1.00 93.06 703 GLN A N 1
ATOM 5648 C CA . GLN A 1 703 ? 12.951 -8.597 -1.658 1.00 93.06 703 GLN A CA 1
ATOM 5649 C C . GLN A 1 703 ? 12.403 -7.630 -2.712 1.00 93.06 703 GLN A C 1
ATOM 5651 O O . GLN A 1 703 ? 12.901 -7.626 -3.835 1.00 93.06 703 GLN A O 1
ATOM 5656 N N . ASN A 1 704 ? 11.423 -6.796 -2.354 1.00 93.19 704 ASN A N 1
ATOM 5657 C CA . ASN A 1 704 ? 10.856 -5.804 -3.270 1.00 93.19 704 ASN A CA 1
ATOM 5658 C C . ASN A 1 704 ? 11.919 -4.794 -3.715 1.00 93.19 704 ASN A C 1
ATOM 5660 O O . ASN A 1 704 ? 12.109 -4.612 -4.912 1.00 93.19 704 ASN A O 1
ATOM 5664 N N . ALA A 1 705 ? 12.708 -4.253 -2.782 1.00 95.06 705 ALA A N 1
ATOM 5665 C CA . ALA A 1 705 ? 13.793 -3.336 -3.116 1.00 95.06 705 ALA A CA 1
ATOM 5666 C C . ALA A 1 705 ? 14.855 -3.985 -4.024 1.00 95.06 705 ALA A C 1
ATOM 5668 O O . ALA A 1 705 ? 15.394 -3.341 -4.918 1.00 95.06 705 ALA A O 1
ATOM 5669 N N . ALA A 1 706 ? 15.152 -5.275 -3.847 1.00 94.31 706 ALA A N 1
ATOM 5670 C CA . ALA A 1 706 ? 16.040 -5.991 -4.761 1.00 94.31 706 ALA A CA 1
ATOM 5671 C C . ALA A 1 706 ? 15.434 -6.134 -6.167 1.00 94.31 706 ALA A C 1
ATOM 5673 O O . ALA A 1 706 ? 16.152 -6.011 -7.155 1.00 94.31 706 ALA A O 1
ATOM 5674 N N . VAL A 1 707 ? 14.127 -6.385 -6.266 1.00 92.06 707 VAL A N 1
ATOM 5675 C CA . VAL A 1 707 ? 13.418 -6.481 -7.551 1.00 92.06 707 VAL A CA 1
ATOM 5676 C C . VAL A 1 707 ? 13.411 -5.133 -8.261 1.00 92.06 707 VAL A C 1
ATOM 5678 O O . VAL A 1 707 ? 13.775 -5.063 -9.434 1.00 92.06 707 VAL A O 1
ATOM 5681 N N . GLU A 1 708 ? 13.092 -4.060 -7.546 1.00 93.19 708 GLU A N 1
ATOM 5682 C CA . GLU A 1 708 ? 13.151 -2.689 -8.051 1.00 93.19 708 GLU A CA 1
ATOM 5683 C C . GLU A 1 708 ? 14.569 -2.325 -8.505 1.00 93.19 708 GLU A C 1
ATOM 5685 O O . GLU A 1 708 ? 14.755 -1.900 -9.638 1.00 93.19 708 GLU A O 1
ATOM 5690 N N . MET A 1 709 ? 15.603 -2.599 -7.701 1.00 93.31 709 MET A N 1
ATOM 5691 C CA . MET A 1 709 ? 17.003 -2.359 -8.088 1.00 93.31 709 MET A CA 1
ATOM 5692 C C . MET A 1 709 ? 17.405 -3.063 -9.387 1.00 93.31 709 MET A C 1
ATOM 5694 O O . MET A 1 709 ? 18.288 -2.592 -10.109 1.00 93.31 709 MET A O 1
ATOM 5698 N N . MET A 1 710 ? 16.778 -4.206 -9.669 1.00 89.94 710 MET A N 1
ATOM 5699 C CA . MET A 1 710 ? 17.061 -5.014 -10.846 1.00 89.94 710 MET A CA 1
ATOM 5700 C C . MET A 1 710 ? 16.232 -4.617 -12.072 1.00 89.94 710 MET A C 1
ATOM 5702 O O . MET A 1 710 ? 16.619 -4.957 -13.192 1.00 89.94 710 MET A O 1
ATOM 5706 N N . THR A 1 711 ? 15.116 -3.908 -11.893 1.00 86.69 711 THR A N 1
ATOM 5707 C CA . THR A 1 711 ? 14.113 -3.694 -12.952 1.00 86.69 711 THR A CA 1
ATOM 5708 C C . THR A 1 711 ? 13.770 -2.223 -13.205 1.00 86.69 711 THR A C 1
ATOM 5710 O O . THR A 1 711 ? 13.442 -1.876 -14.338 1.00 86.69 711 THR A O 1
ATOM 5713 N N . HIS A 1 712 ? 13.890 -1.352 -12.203 1.00 85.31 712 HIS A N 1
ATOM 5714 C CA . HIS A 1 712 ? 13.592 0.078 -12.288 1.00 85.31 712 HIS A CA 1
ATOM 5715 C C . HIS A 1 712 ? 14.789 0.885 -12.806 1.00 85.31 712 HIS A C 1
ATOM 5717 O O . HIS A 1 712 ? 15.920 0.403 -12.905 1.00 85.31 712 HIS A O 1
ATOM 5723 N N . LYS A 1 713 ? 14.519 2.144 -13.164 1.00 81.31 713 LYS A N 1
ATOM 5724 C CA . LYS A 1 713 ? 15.515 3.087 -13.703 1.00 81.31 713 LYS A CA 1
ATOM 5725 C C . LYS A 1 713 ? 15.695 4.344 -12.868 1.00 81.31 713 LYS A C 1
ATOM 5727 O O . LYS A 1 713 ? 16.676 5.049 -13.059 1.00 81.31 713 LYS A O 1
ATOM 5732 N N . GLU A 1 714 ? 14.743 4.627 -11.997 1.00 85.44 714 GLU A N 1
ATOM 5733 C CA . GLU A 1 714 ? 14.652 5.865 -11.237 1.00 85.44 714 GLU A CA 1
ATOM 5734 C C . GLU A 1 714 ? 14.503 5.517 -9.758 1.00 85.44 714 GLU A C 1
ATOM 5736 O O . GLU A 1 714 ? 14.076 4.408 -9.424 1.00 85.44 714 GLU A O 1
ATOM 5741 N N . ASN A 1 715 ? 14.871 6.459 -8.884 1.00 89.19 715 ASN A N 1
ATOM 5742 C CA . ASN A 1 715 ? 14.810 6.303 -7.427 1.00 89.19 715 ASN A CA 1
ATOM 5743 C C . ASN A 1 715 ? 15.636 5.106 -6.900 1.00 89.19 715 ASN A C 1
ATOM 5745 O O . ASN A 1 715 ? 15.369 4.568 -5.824 1.00 89.19 715 ASN A O 1
ATOM 5749 N N . LEU A 1 716 ? 16.655 4.683 -7.655 1.00 93.12 716 LEU A N 1
ATOM 5750 C CA . LEU A 1 716 ? 17.546 3.574 -7.322 1.00 93.12 716 LEU A CA 1
ATOM 5751 C C . LEU A 1 716 ? 18.401 3.898 -6.098 1.00 93.12 716 LEU A C 1
ATOM 5753 O O . LEU A 1 716 ? 18.775 2.992 -5.356 1.00 93.12 716 LEU A O 1
ATOM 5757 N N . ASP A 1 717 ? 18.701 5.173 -5.854 1.00 94.44 717 ASP A N 1
ATOM 5758 C CA . ASP A 1 717 ? 19.393 5.612 -4.643 1.00 94.44 717 ASP A CA 1
ATOM 5759 C C . ASP A 1 717 ? 18.588 5.312 -3.362 1.00 94.44 717 ASP A C 1
ATOM 5761 O O . ASP A 1 717 ? 19.104 4.776 -2.371 1.00 94.44 717 ASP A O 1
ATOM 5765 N N . ASN A 1 718 ? 17.292 5.590 -3.409 1.00 94.38 718 ASN A N 1
ATOM 5766 C CA . ASN A 1 718 ? 16.324 5.337 -2.363 1.00 94.38 718 ASN A CA 1
ATOM 5767 C C . ASN A 1 718 ? 16.076 3.839 -2.187 1.00 94.38 718 ASN A C 1
ATOM 5769 O O . ASN A 1 718 ? 16.140 3.332 -1.065 1.00 94.38 718 ASN A O 1
ATOM 5773 N N . THR A 1 719 ? 15.870 3.116 -3.287 1.00 95.19 719 THR A N 1
ATOM 5774 C CA . THR A 1 719 ? 15.677 1.666 -3.262 1.00 95.19 719 THR A CA 1
ATOM 5775 C C . THR A 1 719 ? 16.920 0.949 -2.716 1.00 95.19 719 THR A C 1
ATOM 5777 O O . THR A 1 719 ? 16.794 0.079 -1.851 1.00 95.19 719 THR A O 1
ATOM 5780 N N . ALA A 1 720 ? 18.134 1.349 -3.114 1.00 96.12 720 ALA A N 1
ATOM 5781 C CA . ALA A 1 720 ? 19.378 0.819 -2.547 1.00 96.12 720 ALA A CA 1
ATOM 5782 C C . ALA A 1 720 ? 19.485 1.085 -1.036 1.00 96.12 720 ALA A C 1
ATOM 5784 O O . ALA A 1 720 ? 19.924 0.217 -0.278 1.00 96.12 720 ALA A O 1
ATOM 5785 N N . SER A 1 721 ? 19.039 2.258 -0.583 1.00 95.06 721 SER A N 1
ATOM 5786 C CA . SER A 1 721 ? 19.007 2.610 0.840 1.00 95.06 721 SER A CA 1
ATOM 5787 C C . SER A 1 721 ? 18.063 1.697 1.623 1.00 95.06 721 SER A C 1
ATOM 5789 O O . SER A 1 721 ? 18.463 1.146 2.649 1.00 95.06 721 SER A O 1
ATOM 5791 N N . ILE A 1 722 ? 16.849 1.456 1.113 1.00 95.25 722 ILE A N 1
ATOM 5792 C CA . ILE A 1 722 ? 15.900 0.497 1.701 1.00 95.25 722 ILE A CA 1
ATOM 5793 C C . ILE A 1 722 ? 16.538 -0.895 1.762 1.00 95.25 722 ILE A C 1
ATOM 5795 O O . ILE A 1 722 ? 16.553 -1.519 2.823 1.00 95.25 722 ILE A O 1
ATOM 5799 N N . LEU A 1 723 ? 17.128 -1.358 0.658 1.00 95.38 723 LEU A N 1
ATOM 5800 C CA . LEU A 1 723 ? 17.751 -2.677 0.558 1.00 95.38 723 LEU A CA 1
ATOM 5801 C C . LEU A 1 723 ? 18.819 -2.908 1.643 1.00 95.38 723 LEU A C 1
ATOM 5803 O O . LEU A 1 723 ? 18.834 -3.960 2.292 1.00 95.38 723 LEU A O 1
ATOM 5807 N N . VAL A 1 724 ? 19.684 -1.913 1.866 1.00 94.94 724 VAL A N 1
ATOM 5808 C CA . VAL A 1 724 ? 20.726 -1.938 2.902 1.00 94.94 724 VAL A CA 1
ATOM 5809 C C . VAL A 1 724 ? 20.125 -1.943 4.307 1.00 94.94 724 VAL A C 1
ATOM 5811 O O . VAL A 1 724 ? 20.505 -2.782 5.127 1.00 94.94 724 VAL A O 1
ATOM 5814 N N . LEU A 1 725 ? 19.198 -1.024 4.602 1.00 93.56 725 LEU A N 1
ATOM 5815 C CA . LEU A 1 725 ? 18.647 -0.869 5.952 1.00 93.56 725 LEU A CA 1
ATOM 5816 C C . LEU A 1 725 ? 17.857 -2.089 6.393 1.00 93.56 725 LEU A C 1
ATOM 5818 O O . LEU A 1 725 ? 18.023 -2.532 7.526 1.00 93.56 725 LEU A O 1
ATOM 5822 N N . GLN A 1 726 ? 17.050 -2.670 5.503 1.00 93.81 726 GLN A N 1
ATOM 5823 C CA . GLN A 1 726 ? 16.308 -3.885 5.832 1.00 93.81 726 GLN A CA 1
ATOM 5824 C C . GLN A 1 726 ? 17.261 -5.064 6.074 1.00 93.81 726 GLN A C 1
ATOM 5826 O O . GLN A 1 726 ? 17.086 -5.818 7.030 1.00 93.81 726 GLN A O 1
ATOM 5831 N N . GLY A 1 727 ? 18.335 -5.188 5.284 1.00 92.31 727 GLY A N 1
ATOM 5832 C CA . GLY A 1 727 ? 19.381 -6.186 5.525 1.00 92.31 727 GLY A CA 1
ATOM 5833 C C . GLY A 1 727 ? 20.067 -6.018 6.888 1.00 92.31 727 GLY A C 1
ATOM 5834 O O . GLY A 1 727 ? 20.214 -6.991 7.635 1.00 92.31 727 GLY A O 1
ATOM 5835 N N . ALA A 1 728 ? 20.438 -4.782 7.237 1.00 90.81 728 ALA A N 1
ATOM 5836 C CA . ALA A 1 728 ? 21.049 -4.446 8.522 1.00 90.81 728 ALA A CA 1
ATOM 5837 C C . ALA A 1 728 ? 20.094 -4.702 9.700 1.00 90.81 728 ALA A C 1
ATOM 5839 O O . ALA A 1 728 ? 20.500 -5.314 10.692 1.00 90.81 728 ALA A O 1
ATOM 5840 N N . PHE A 1 729 ? 18.825 -4.306 9.567 1.00 92.12 729 PHE A N 1
ATOM 5841 C CA . PHE A 1 729 ? 17.768 -4.549 10.547 1.00 92.12 729 PHE A CA 1
ATOM 5842 C C . PHE A 1 729 ? 17.597 -6.043 10.834 1.00 92.12 729 PHE A C 1
ATOM 5844 O O . PHE A 1 729 ? 17.650 -6.456 11.996 1.00 92.12 729 PHE A O 1
ATOM 5851 N N . ILE A 1 730 ? 17.460 -6.869 9.789 1.00 92.81 730 ILE A N 1
ATOM 5852 C CA . ILE A 1 730 ? 17.279 -8.318 9.948 1.00 92.81 730 ILE A CA 1
ATOM 5853 C C . ILE A 1 730 ? 18.498 -8.923 10.652 1.00 92.81 730 ILE A C 1
ATOM 5855 O O . ILE A 1 730 ? 18.344 -9.661 11.623 1.00 92.81 730 ILE A O 1
ATOM 5859 N N . LYS A 1 731 ? 19.717 -8.574 10.218 1.00 91.25 731 LYS A N 1
ATOM 5860 C CA . LYS A 1 731 ? 20.961 -9.081 10.821 1.00 91.25 731 LYS A CA 1
ATOM 5861 C C . LYS A 1 731 ? 21.084 -8.693 12.299 1.00 91.25 731 LYS A C 1
ATOM 5863 O O . LYS A 1 731 ? 21.427 -9.540 13.122 1.00 91.25 731 LYS A O 1
ATOM 5868 N N . LYS A 1 732 ? 20.808 -7.432 12.648 1.00 90.81 732 LYS A N 1
ATOM 5869 C CA . LYS A 1 732 ? 20.902 -6.938 14.032 1.00 90.81 732 LYS A CA 1
ATOM 5870 C C . LYS A 1 732 ? 19.836 -7.561 14.935 1.00 90.81 732 LYS A C 1
ATOM 5872 O O . LYS A 1 732 ? 20.139 -7.918 16.076 1.00 90.81 732 LYS A O 1
ATOM 5877 N N . THR A 1 733 ? 18.618 -7.735 14.426 1.00 91.69 733 THR A N 1
ATOM 5878 C CA . THR A 1 733 ? 17.520 -8.352 15.180 1.00 91.69 733 THR A CA 1
ATOM 5879 C C . THR A 1 733 ? 17.782 -9.838 15.410 1.00 91.69 733 THR A C 1
ATOM 5881 O O . THR A 1 733 ? 17.703 -10.279 16.551 1.00 91.69 733 THR A O 1
ATOM 5884 N N . LEU A 1 734 ? 18.212 -10.588 14.387 1.00 93.50 734 LEU A N 1
ATOM 5885 C CA . LEU A 1 734 ? 18.608 -11.998 14.534 1.00 93.50 734 LEU A CA 1
ATOM 5886 C C . LEU A 1 734 ? 19.767 -12.174 15.518 1.00 93.50 734 LEU A C 1
ATOM 5888 O O . LEU A 1 734 ? 19.706 -13.042 16.383 1.00 93.50 734 LEU A O 1
ATOM 5892 N N . LYS A 1 735 ? 20.788 -11.309 15.450 1.00 92.50 735 LYS A N 1
ATOM 5893 C CA . LYS A 1 735 ? 21.874 -11.308 16.437 1.00 92.50 735 LYS A CA 1
ATOM 5894 C C . LYS A 1 735 ? 21.347 -11.065 17.853 1.00 92.50 735 LYS A C 1
ATOM 5896 O O . LYS A 1 735 ? 21.727 -11.779 18.769 1.00 92.50 735 LYS A O 1
ATOM 5901 N N . SER A 1 736 ? 20.455 -10.089 18.024 1.00 90.75 736 SER A N 1
ATOM 5902 C CA . SER A 1 736 ? 19.853 -9.801 19.330 1.00 90.75 736 SER A CA 1
ATOM 5903 C C . SER A 1 736 ? 19.081 -11.005 19.865 1.00 90.75 736 SER A C 1
ATOM 5905 O O . SER A 1 736 ? 19.265 -11.354 21.024 1.00 90.75 736 SER A O 1
ATOM 5907 N N . LEU A 1 737 ? 18.279 -11.664 19.020 1.00 91.94 737 LEU A N 1
ATOM 5908 C CA . LEU A 1 737 ? 17.571 -12.893 19.380 1.00 91.94 737 LEU A CA 1
ATOM 5909 C C . LEU A 1 737 ? 18.547 -14.003 19.785 1.00 91.94 737 LEU A C 1
ATOM 5911 O O . LEU A 1 737 ? 18.344 -14.619 20.820 1.00 91.94 737 LEU A O 1
ATOM 5915 N N . ALA A 1 738 ? 19.627 -14.216 19.030 1.00 92.94 738 ALA A N 1
ATOM 5916 C CA . ALA A 1 738 ? 20.634 -15.230 19.338 1.00 92.94 738 ALA A CA 1
ATOM 5917 C C . ALA A 1 738 ? 21.381 -14.966 20.658 1.00 92.94 738 ALA A C 1
ATOM 5919 O O . ALA A 1 738 ? 21.636 -15.897 21.422 1.00 92.94 738 ALA A O 1
ATOM 5920 N N . ASP A 1 739 ? 21.741 -13.709 20.928 1.00 90.50 739 ASP A N 1
ATOM 5921 C CA . ASP A 1 739 ? 22.427 -13.317 22.163 1.00 90.50 739 ASP A CA 1
ATOM 5922 C C . ASP A 1 739 ? 21.500 -13.524 23.376 1.00 90.50 739 ASP A C 1
ATOM 5924 O O . ASP A 1 739 ? 21.892 -14.149 24.361 1.00 90.50 739 ASP A O 1
ATOM 5928 N N . LEU A 1 740 ? 20.244 -13.079 23.267 1.00 86.62 740 LEU A N 1
ATOM 5929 C CA . LEU A 1 740 ? 19.235 -13.183 24.328 1.00 86.62 740 LEU A CA 1
ATOM 5930 C C . LEU A 1 740 ? 18.759 -14.624 24.552 1.00 86.62 740 LEU A C 1
ATOM 5932 O O . LEU A 1 740 ? 18.491 -15.019 25.687 1.00 86.62 740 LEU A O 1
ATOM 5936 N N . GLN A 1 741 ? 18.736 -15.442 23.497 1.00 87.69 741 GLN A N 1
ATOM 5937 C CA . GLN A 1 741 ? 18.455 -16.872 23.596 1.00 87.69 741 GLN A CA 1
ATOM 5938 C C . GLN A 1 741 ? 19.456 -17.595 24.509 1.00 87.69 741 GLN A C 1
ATOM 5940 O O . GLN A 1 741 ? 19.094 -18.533 25.217 1.00 87.69 741 GLN A O 1
ATOM 5945 N N . LYS A 1 742 ? 20.715 -17.143 24.530 1.00 84.81 742 LYS A N 1
ATOM 5946 C CA . LYS A 1 742 ? 21.765 -17.723 25.377 1.00 84.81 742 LYS A CA 1
ATOM 5947 C C . LYS A 1 742 ? 21.697 -17.242 26.825 1.00 84.81 742 LYS A C 1
ATOM 5949 O O . LYS A 1 742 ? 22.056 -18.011 27.713 1.00 84.81 742 LYS A O 1
ATOM 5954 N N . SER A 1 743 ? 21.285 -15.994 27.062 1.00 79.31 743 SER A N 1
ATOM 5955 C CA . SER A 1 743 ? 21.365 -15.356 28.383 1.00 79.31 743 SER A CA 1
ATOM 5956 C C . SER A 1 743 ? 20.061 -15.359 29.184 1.00 79.31 743 SER A C 1
ATOM 5958 O O . SER A 1 743 ? 20.125 -15.406 30.407 1.00 79.31 743 SER A O 1
ATOM 5960 N N . GLU A 1 744 ? 18.892 -15.292 28.536 1.00 69.25 744 GLU A N 1
ATOM 5961 C CA . GLU A 1 744 ? 17.619 -14.960 29.208 1.00 69.25 744 GLU A CA 1
ATOM 5962 C C . GLU A 1 744 ? 16.415 -15.829 28.796 1.00 69.25 744 GLU A C 1
ATOM 5964 O O . GLU A 1 744 ? 15.376 -15.792 29.453 1.00 69.25 744 GLU A O 1
ATOM 5969 N N . ALA A 1 745 ? 16.524 -16.630 27.731 1.00 66.38 745 ALA A N 1
ATOM 5970 C CA . ALA A 1 745 ? 15.362 -17.275 27.108 1.00 66.38 745 ALA A CA 1
ATOM 5971 C C . ALA A 1 745 ? 14.755 -18.481 27.837 1.00 66.38 745 ALA A C 1
ATOM 5973 O O . ALA A 1 745 ? 13.690 -18.942 27.427 1.00 66.38 745 ALA A O 1
ATOM 5974 N N . LYS A 1 746 ? 15.402 -19.034 28.871 1.00 65.25 746 LYS A N 1
ATOM 5975 C CA . LYS A 1 746 ? 14.894 -20.266 29.501 1.00 65.25 746 LYS A CA 1
ATOM 5976 C C . LYS A 1 746 ? 13.558 -20.056 30.217 1.00 65.25 746 LYS A C 1
ATOM 5978 O O . LYS A 1 746 ? 12.698 -20.926 30.113 1.00 65.25 746 LYS A O 1
ATOM 5983 N N . ASP A 1 747 ? 13.361 -18.882 30.819 1.00 75.56 747 ASP A N 1
ATOM 5984 C CA . ASP A 1 747 ? 12.235 -18.638 31.732 1.00 75.56 747 ASP A CA 1
ATOM 5985 C C . ASP A 1 747 ? 11.322 -17.472 31.305 1.00 75.56 747 ASP A C 1
ATOM 5987 O O . ASP A 1 747 ? 10.327 -17.197 31.972 1.00 75.56 747 ASP A O 1
ATOM 5991 N N . LYS A 1 748 ? 11.627 -16.783 30.193 1.00 84.00 748 LYS A N 1
ATOM 5992 C CA . LYS A 1 748 ? 10.834 -15.649 29.682 1.00 84.00 748 LYS A CA 1
ATOM 5993 C C . LYS A 1 748 ? 10.120 -15.983 28.366 1.00 84.00 748 LYS A C 1
ATOM 5995 O O . LYS A 1 748 ? 10.730 -16.620 27.499 1.00 84.00 748 LYS A O 1
ATOM 6000 N N . PRO A 1 749 ? 8.879 -15.503 28.161 1.00 83.88 749 PRO A N 1
ATOM 6001 C CA . PRO A 1 749 ? 8.202 -15.603 26.869 1.00 83.88 749 PRO A CA 1
ATOM 6002 C C . PRO A 1 749 ? 8.963 -14.807 25.796 1.00 83.88 749 PRO A C 1
ATOM 6004 O O . PRO A 1 749 ? 9.601 -13.794 26.090 1.00 83.88 749 PRO A O 1
ATOM 6007 N N . MET A 1 750 ? 8.897 -15.246 24.535 1.00 85.81 750 MET A N 1
ATOM 6008 C CA . MET A 1 750 ? 9.698 -14.673 23.438 1.00 85.81 750 MET A CA 1
ATOM 6009 C C . MET A 1 750 ? 9.449 -13.173 23.232 1.00 85.81 750 MET A C 1
ATOM 6011 O O . MET A 1 750 ? 10.374 -12.430 22.896 1.00 85.81 750 MET A O 1
ATOM 6015 N N . ARG A 1 751 ? 8.211 -12.713 23.454 1.00 82.75 751 ARG A N 1
ATOM 6016 C CA . ARG A 1 751 ? 7.847 -11.289 23.373 1.00 82.75 751 ARG A CA 1
ATOM 6017 C C . ARG A 1 751 ? 8.683 -10.396 24.298 1.00 82.75 751 ARG A C 1
ATOM 6019 O O . ARG A 1 751 ? 8.946 -9.252 23.943 1.00 82.75 751 ARG A O 1
ATOM 6026 N N . ASP A 1 752 ? 9.165 -10.949 25.411 1.00 83.31 752 ASP A N 1
ATOM 6027 C CA . ASP A 1 752 ? 9.932 -10.235 26.434 1.00 83.31 752 ASP A CA 1
ATOM 6028 C C . ASP A 1 752 ? 11.448 -10.424 26.268 1.00 83.31 752 ASP A C 1
ATOM 6030 O O . ASP A 1 752 ? 12.229 -9.902 27.063 1.00 83.31 752 ASP A O 1
ATOM 6034 N N . TRP A 1 753 ? 11.899 -11.158 25.240 1.00 86.06 753 TRP A N 1
ATOM 6035 C CA . TRP A 1 753 ? 13.332 -11.361 25.009 1.00 86.06 753 TRP A CA 1
ATOM 6036 C C . TRP A 1 753 ? 14.025 -10.063 24.608 1.00 86.06 753 TRP A C 1
ATOM 6038 O O . TRP A 1 753 ? 15.109 -9.786 25.105 1.00 86.06 753 TRP A O 1
ATOM 6048 N N . ILE A 1 754 ? 13.431 -9.265 23.710 1.00 84.31 754 ILE A N 1
ATOM 6049 C CA . ILE A 1 754 ? 14.013 -7.985 23.282 1.00 84.31 754 ILE A CA 1
ATOM 6050 C C . ILE A 1 754 ? 13.358 -6.844 24.070 1.00 84.31 754 ILE A C 1
ATOM 6052 O O . ILE A 1 754 ? 12.191 -6.545 23.813 1.00 84.31 754 ILE A O 1
ATOM 6056 N N . PRO A 1 755 ? 14.103 -6.140 24.947 1.00 83.62 755 PRO A N 1
ATOM 6057 C CA . PRO A 1 755 ? 13.588 -4.964 25.639 1.00 83.62 755 PRO A CA 1
ATOM 6058 C C . PRO A 1 755 ? 13.064 -3.916 24.657 1.00 83.62 755 PRO A C 1
ATOM 6060 O O . PRO A 1 755 ? 13.616 -3.739 23.562 1.00 83.62 755 PRO A O 1
ATOM 6063 N N . ARG A 1 756 ? 12.021 -3.184 25.057 1.00 81.69 756 ARG A N 1
ATOM 6064 C CA . ARG A 1 756 ? 11.353 -2.194 24.204 1.00 81.69 756 ARG A CA 1
ATOM 6065 C C . ARG A 1 756 ? 12.335 -1.171 23.635 1.00 81.69 756 ARG A C 1
ATOM 6067 O O . ARG A 1 756 ? 12.239 -0.836 22.460 1.00 81.69 756 ARG A O 1
ATOM 6074 N N . GLU A 1 757 ? 13.299 -0.716 24.426 1.00 82.06 757 GLU A N 1
ATOM 6075 C CA . GLU A 1 757 ? 14.321 0.256 24.029 1.00 82.06 757 GLU A CA 1
ATOM 6076 C C . GLU A 1 757 ? 15.169 -0.285 22.873 1.00 82.06 757 GLU A C 1
ATOM 6078 O O . GLU A 1 757 ? 15.361 0.396 21.866 1.00 82.06 757 GLU A O 1
ATOM 6083 N N . LYS A 1 758 ? 15.600 -1.549 22.968 1.00 83.50 758 LYS A N 1
ATOM 6084 C CA . LYS A 1 758 ? 16.387 -2.228 21.930 1.00 83.50 758 LYS A CA 1
ATOM 6085 C C . LYS A 1 758 ? 15.549 -2.523 20.685 1.00 83.50 758 LYS A C 1
ATOM 6087 O O . LYS A 1 758 ? 16.049 -2.409 19.566 1.00 83.50 758 LYS A O 1
ATOM 6092 N N . LYS A 1 759 ? 14.260 -2.848 20.854 1.00 83.06 759 LYS A N 1
ATOM 6093 C CA . LYS A 1 759 ? 13.307 -2.968 19.738 1.00 83.06 759 LYS A CA 1
ATOM 6094 C C . LYS A 1 759 ? 13.174 -1.635 18.997 1.00 83.06 759 LYS A C 1
ATOM 6096 O O . LYS A 1 759 ? 13.302 -1.611 17.776 1.00 83.06 759 LYS A O 1
ATOM 6101 N N . MET A 1 760 ? 12.996 -0.530 19.722 1.00 81.81 760 MET A N 1
ATOM 6102 C CA . MET A 1 760 ? 12.926 0.814 19.141 1.00 81.81 760 MET A CA 1
ATOM 6103 C C . MET A 1 760 ? 14.238 1.223 18.465 1.00 81.81 760 MET A C 1
ATOM 6105 O O . MET A 1 760 ? 14.197 1.802 17.385 1.00 81.81 760 MET A O 1
ATOM 6109 N N . GLU A 1 761 ? 15.393 0.882 19.039 1.00 82.25 761 GLU A N 1
ATOM 6110 C CA . GLU A 1 761 ? 16.705 1.118 18.424 1.00 82.25 761 GLU A CA 1
ATOM 6111 C C . GLU A 1 761 ? 16.861 0.349 17.100 1.00 82.25 761 GLU A C 1
ATOM 6113 O O . GLU A 1 761 ? 17.349 0.895 16.109 1.00 82.25 761 GLU A O 1
ATOM 6118 N N . ASN A 1 762 ? 16.427 -0.915 17.059 1.00 83.06 762 ASN A N 1
ATOM 6119 C CA . ASN A 1 762 ? 16.429 -1.703 15.829 1.00 83.06 762 ASN A CA 1
ATOM 6120 C C . ASN A 1 762 ? 15.482 -1.084 14.792 1.00 83.06 762 ASN A C 1
ATOM 6122 O O . ASN A 1 762 ? 15.907 -0.831 13.669 1.00 83.06 762 ASN A O 1
ATOM 6126 N N . LEU A 1 763 ? 14.238 -0.771 15.165 1.00 82.94 763 LEU A N 1
ATOM 6127 C CA . LEU A 1 763 ? 13.265 -0.135 14.266 1.00 82.94 763 LEU A CA 1
ATOM 6128 C C . LEU A 1 763 ? 13.753 1.223 13.745 1.00 82.94 763 LEU A C 1
ATOM 6130 O O . LEU A 1 763 ? 13.540 1.550 12.579 1.00 82.94 763 LEU A O 1
ATOM 6134 N N . ALA A 1 764 ? 14.463 1.993 14.571 1.00 81.81 764 ALA A N 1
ATOM 6135 C CA . ALA A 1 764 ? 15.031 3.272 14.174 1.00 81.81 764 ALA A CA 1
ATOM 6136 C C . ALA A 1 764 ? 16.083 3.144 13.064 1.00 81.81 764 ALA A C 1
ATOM 6138 O O . ALA A 1 764 ? 16.189 4.048 12.236 1.00 81.81 764 ALA A O 1
ATOM 6139 N N . LEU A 1 765 ? 16.818 2.028 12.980 1.00 79.44 765 LEU A N 1
ATOM 6140 C CA . LEU A 1 765 ? 17.719 1.785 11.847 1.00 79.44 765 LEU A CA 1
ATOM 6141 C C . LEU A 1 765 ? 16.949 1.704 10.527 1.00 79.44 765 LEU A C 1
ATOM 6143 O O . LEU A 1 765 ? 17.408 2.234 9.526 1.00 79.44 765 LEU A O 1
ATOM 6147 N N . ALA A 1 766 ? 15.760 1.101 10.529 1.00 80.75 766 ALA A N 1
ATOM 6148 C CA . ALA A 1 766 ? 14.900 1.000 9.352 1.00 80.75 766 ALA A CA 1
ATOM 6149 C C . ALA A 1 766 ? 14.025 2.252 9.116 1.00 80.75 766 ALA A C 1
ATOM 6151 O O . ALA A 1 766 ? 13.108 2.210 8.295 1.00 80.75 766 ALA A O 1
ATOM 6152 N N . SER A 1 767 ? 14.275 3.352 9.837 1.00 81.69 767 SER A N 1
ATOM 6153 C CA . SER A 1 767 ? 13.489 4.587 9.743 1.00 81.69 767 SER A CA 1
ATOM 6154 C C . SER A 1 767 ? 13.899 5.481 8.568 1.00 81.69 767 SER A C 1
ATOM 6156 O O . SER A 1 767 ? 14.983 5.351 7.993 1.00 81.69 767 SER A O 1
ATOM 6158 N N . ALA A 1 768 ? 13.055 6.477 8.278 1.00 81.69 768 ALA A N 1
ATOM 6159 C CA . ALA A 1 768 ? 13.316 7.497 7.265 1.00 81.69 768 ALA A CA 1
ATOM 6160 C C . ALA A 1 768 ? 14.651 8.240 7.479 1.00 81.69 768 ALA A C 1
ATOM 6162 O O . ALA A 1 768 ? 15.292 8.639 6.511 1.00 81.69 768 ALA A O 1
ATOM 6163 N N . VAL A 1 769 ? 15.111 8.393 8.726 1.00 80.69 769 VAL A N 1
ATOM 6164 C CA . VAL A 1 769 ? 16.388 9.057 9.039 1.00 80.69 769 VAL A CA 1
ATOM 6165 C C . VAL A 1 769 ? 17.573 8.267 8.482 1.00 80.69 769 VAL A C 1
ATOM 6167 O O . VAL A 1 769 ? 18.430 8.838 7.806 1.00 80.69 769 VAL A O 1
ATOM 6170 N N . GLY A 1 770 ? 17.617 6.953 8.732 1.00 85.00 770 GLY A N 1
ATOM 6171 C CA . GLY A 1 770 ? 18.665 6.086 8.184 1.00 85.00 770 GLY A CA 1
ATOM 6172 C C . GLY A 1 770 ? 18.638 6.068 6.655 1.00 85.00 770 GLY A C 1
ATOM 6173 O O . GLY A 1 770 ? 19.684 6.054 6.006 1.00 85.00 770 GLY A O 1
ATOM 6174 N N . GLN A 1 771 ? 17.436 6.131 6.080 1.00 90.44 771 GLN A N 1
ATOM 6175 C CA . GLN A 1 771 ? 17.227 6.120 4.635 1.00 90.44 771 GLN A CA 1
ATOM 6176 C C . GLN A 1 771 ? 17.765 7.385 3.968 1.00 90.44 771 GLN A C 1
ATOM 6178 O O . GLN A 1 771 ? 18.461 7.278 2.964 1.00 90.44 771 GLN A O 1
ATOM 6183 N N . GLN A 1 772 ? 17.518 8.568 4.540 1.00 87.31 772 GLN A N 1
ATOM 6184 C CA . GLN A 1 772 ? 18.035 9.830 3.997 1.00 87.31 772 GLN A CA 1
ATOM 6185 C C . GLN A 1 772 ? 19.569 9.891 4.011 1.00 87.31 772 GLN A C 1
ATOM 6187 O O . GLN A 1 772 ? 20.177 10.311 3.025 1.00 87.31 772 GLN A O 1
ATOM 6192 N N . GLU A 1 773 ? 20.206 9.418 5.088 1.00 89.06 773 GLU A N 1
ATOM 6193 C CA . GLU A 1 773 ? 21.672 9.392 5.194 1.00 89.06 773 GLU A CA 1
ATOM 6194 C C . GLU A 1 773 ? 22.313 8.456 4.152 1.00 89.06 773 GLU A C 1
ATOM 6196 O O . GLU A 1 773 ? 23.365 8.768 3.590 1.00 89.06 773 GLU A O 1
ATOM 6201 N N . LEU A 1 774 ? 21.682 7.314 3.854 1.00 92.00 774 LEU A N 1
ATOM 6202 C CA . LEU A 1 774 ? 22.154 6.400 2.808 1.00 92.00 774 LEU A CA 1
ATOM 6203 C C . LEU A 1 774 ? 21.854 6.898 1.399 1.00 92.00 774 LEU A C 1
ATOM 6205 O O . LEU A 1 774 ? 22.692 6.711 0.514 1.00 92.00 774 LEU A O 1
ATOM 6209 N N . LYS A 1 775 ? 20.713 7.563 1.192 1.00 92.31 775 LYS A N 1
ATOM 6210 C CA . LYS A 1 775 ? 20.283 8.047 -0.124 1.00 92.31 775 LYS A CA 1
ATOM 6211 C C . LYS A 1 775 ? 21.362 8.919 -0.763 1.00 92.31 775 LYS A C 1
ATOM 6213 O O . LYS A 1 775 ? 21.790 8.670 -1.889 1.00 92.31 775 LYS A O 1
ATOM 6218 N N . GLY A 1 776 ? 21.922 9.855 0.008 1.00 88.62 776 GLY A N 1
ATOM 6219 C CA . GLY A 1 776 ? 23.036 10.695 -0.443 1.00 88.62 776 GLY A CA 1
ATOM 6220 C C . GLY A 1 776 ? 24.276 9.906 -0.891 1.00 88.62 776 GLY A C 1
ATOM 6221 O O . GLY A 1 776 ? 24.964 10.327 -1.821 1.00 88.62 776 GLY A O 1
ATOM 6222 N N . LYS A 1 777 ? 24.544 8.738 -0.290 1.00 92.38 777 LYS A N 1
ATOM 6223 C CA . LYS A 1 777 ? 25.683 7.870 -0.641 1.00 92.38 777 LYS A CA 1
ATOM 6224 C C . LYS A 1 777 ? 25.430 7.014 -1.883 1.00 92.38 777 LYS A C 1
ATOM 6226 O O . LYS A 1 777 ? 26.395 6.531 -2.468 1.00 92.38 777 LYS A O 1
ATOM 6231 N N . PHE A 1 778 ? 24.176 6.844 -2.300 1.00 94.69 778 PHE A N 1
ATOM 6232 C CA . PHE A 1 778 ? 23.787 6.032 -3.456 1.00 94.69 778 PHE A CA 1
ATOM 6233 C C . PHE A 1 778 ? 23.328 6.833 -4.678 1.00 94.69 778 PHE A C 1
ATOM 6235 O O . PHE A 1 778 ? 23.090 6.234 -5.722 1.00 94.69 778 PHE A O 1
ATOM 6242 N N . ARG A 1 779 ? 23.282 8.169 -4.607 1.00 91.94 779 ARG A N 1
ATOM 6243 C CA . ARG A 1 779 ? 22.786 9.059 -5.679 1.00 91.94 779 ARG A CA 1
ATOM 6244 C C . ARG A 1 779 ? 23.364 8.799 -7.077 1.00 91.94 779 ARG A C 1
ATOM 6246 O O . ARG A 1 779 ? 22.759 9.128 -8.090 1.00 91.94 779 ARG A O 1
ATOM 6253 N N . TYR A 1 780 ? 24.563 8.226 -7.172 1.00 89.44 780 TYR A N 1
ATOM 6254 C CA . TYR A 1 780 ? 25.158 7.891 -8.467 1.00 89.44 780 TYR A CA 1
ATOM 6255 C C . TYR A 1 780 ? 24.502 6.689 -9.166 1.00 89.44 780 TYR A C 1
ATOM 6257 O O . TYR A 1 780 ? 24.752 6.518 -10.356 1.00 89.44 780 TYR A O 1
ATOM 6265 N N . LEU A 1 781 ? 23.715 5.865 -8.464 1.00 90.25 781 LEU A N 1
ATOM 6266 C CA . LEU A 1 781 ? 23.042 4.694 -9.032 1.00 90.25 781 LEU A CA 1
ATOM 6267 C C . LEU A 1 781 ? 21.920 5.079 -10.002 1.00 90.25 781 LEU A C 1
ATOM 6269 O O . LEU A 1 781 ? 21.768 4.407 -11.016 1.00 90.25 781 LEU A O 1
ATOM 6273 N N . ASP A 1 782 ? 21.222 6.193 -9.763 1.00 88.06 782 ASP A N 1
ATOM 6274 C CA . ASP A 1 782 ? 20.171 6.698 -10.666 1.00 88.06 782 ASP A CA 1
ATOM 6275 C C . ASP A 1 782 ? 20.701 7.006 -12.073 1.00 88.06 782 ASP A C 1
ATOM 6277 O O . ASP A 1 782 ? 19.995 6.879 -13.069 1.00 88.06 782 ASP A O 1
ATOM 6281 N N . ASN A 1 783 ? 21.981 7.373 -12.174 1.00 88.06 783 ASN A N 1
ATOM 6282 C CA . ASN A 1 783 ? 22.613 7.701 -13.450 1.00 88.06 783 ASN A CA 1
ATOM 6283 C C . ASN A 1 783 ? 23.058 6.457 -14.244 1.00 88.06 783 ASN A C 1
ATOM 6285 O O . ASN A 1 783 ? 23.408 6.582 -15.418 1.00 88.06 783 ASN A O 1
ATOM 6289 N N . ASP A 1 784 ? 23.094 5.271 -13.623 1.00 87.31 784 ASP A N 1
ATOM 6290 C CA . ASP A 1 784 ? 23.492 4.019 -14.277 1.00 87.31 784 ASP A CA 1
ATOM 6291 C C . ASP A 1 784 ? 22.712 2.807 -13.716 1.00 87.31 784 ASP A C 1
ATOM 6293 O O . ASP A 1 784 ? 23.232 2.040 -12.900 1.00 87.31 784 ASP A O 1
ATOM 6297 N N . PRO A 1 785 ? 21.478 2.562 -14.198 1.00 87.12 785 PRO A N 1
ATOM 6298 C CA . PRO A 1 785 ? 20.666 1.416 -13.774 1.00 87.12 785 PRO A CA 1
ATOM 6299 C C . PRO A 1 785 ? 21.296 0.039 -14.046 1.00 87.12 785 PRO A C 1
ATOM 6301 O O . PRO A 1 785 ? 20.950 -0.963 -13.427 1.00 87.12 785 PRO A O 1
ATOM 6304 N N . LYS A 1 786 ? 22.251 -0.066 -14.979 1.00 87.12 786 LYS A N 1
ATOM 6305 C CA . LYS A 1 786 ? 22.978 -1.334 -15.177 1.00 87.12 786 LYS A CA 1
ATOM 6306 C C . LYS A 1 786 ? 23.998 -1.552 -14.069 1.00 87.12 786 LYS A C 1
ATOM 6308 O O . LYS A 1 786 ? 24.297 -2.694 -13.721 1.00 87.12 786 LYS A O 1
ATOM 6313 N N . PHE A 1 787 ? 24.556 -0.474 -13.531 1.00 89.38 787 PHE A N 1
ATOM 6314 C CA . PHE A 1 787 ? 25.452 -0.543 -12.390 1.00 89.38 787 PHE A CA 1
ATOM 6315 C C . PHE A 1 787 ? 24.713 -0.967 -11.117 1.00 89.38 787 PHE A C 1
ATOM 6317 O O . PHE A 1 787 ? 25.220 -1.851 -10.425 1.00 89.38 787 PHE A O 1
ATOM 6324 N N . SER A 1 788 ? 23.499 -0.456 -10.860 1.00 91.19 788 SER A N 1
ATOM 6325 C CA . SER A 1 788 ? 22.665 -0.891 -9.722 1.00 91.19 788 SER A CA 1
ATOM 6326 C C . SER A 1 788 ? 22.395 -2.403 -9.754 1.00 91.19 788 SER A C 1
ATOM 6328 O O . SER A 1 788 ? 22.664 -3.098 -8.769 1.00 91.19 788 SER A O 1
ATOM 6330 N N . GLN A 1 789 ? 21.998 -2.949 -10.910 1.00 90.31 789 GLN A N 1
ATOM 6331 C CA . GLN A 1 789 ? 21.798 -4.391 -11.119 1.00 90.31 789 GLN A CA 1
ATOM 6332 C C . GLN A 1 789 ? 23.030 -5.220 -10.722 1.00 90.31 789 GLN A C 1
ATOM 6334 O O . GLN A 1 789 ? 22.926 -6.282 -10.109 1.00 90.31 789 GLN A O 1
ATOM 6339 N N . LEU A 1 790 ? 24.227 -4.735 -11.058 1.00 90.00 790 LEU A N 1
ATOM 6340 C CA . LEU A 1 790 ? 25.473 -5.459 -10.805 1.00 90.00 790 LEU A CA 1
ATOM 6341 C C . LEU A 1 790 ? 25.906 -5.428 -9.339 1.00 90.00 790 LEU A C 1
ATOM 6343 O O . LEU A 1 790 ? 26.553 -6.374 -8.895 1.00 90.00 790 LEU A O 1
ATOM 6347 N N . VAL A 1 791 ? 25.571 -4.373 -8.593 1.00 93.19 791 VAL A N 1
ATOM 6348 C CA . VAL A 1 791 ? 25.926 -4.256 -7.167 1.00 93.19 791 VAL A CA 1
ATOM 6349 C C . VAL A 1 791 ? 24.867 -4.849 -6.237 1.00 93.19 791 VAL A C 1
ATOM 6351 O O . VAL A 1 791 ? 25.196 -5.207 -5.109 1.00 93.19 791 VAL A O 1
ATOM 6354 N N . THR A 1 792 ? 23.625 -5.021 -6.706 1.00 94.62 792 THR A N 1
ATOM 6355 C CA . THR A 1 792 ? 22.475 -5.484 -5.902 1.00 94.62 792 THR A CA 1
ATOM 6356 C C . THR A 1 792 ? 22.775 -6.758 -5.118 1.00 94.62 792 THR A C 1
ATOM 6358 O O . THR A 1 792 ? 22.556 -6.811 -3.908 1.00 94.62 792 THR A O 1
ATOM 6361 N N . LYS A 1 793 ? 23.352 -7.773 -5.770 1.00 91.50 793 LYS A N 1
ATOM 6362 C CA . LYS A 1 793 ? 23.704 -9.033 -5.103 1.00 91.50 793 LYS A CA 1
ATOM 6363 C C . LYS A 1 793 ? 24.731 -8.839 -3.983 1.00 91.50 793 LYS A C 1
ATOM 6365 O O . LYS A 1 793 ? 24.551 -9.390 -2.906 1.00 91.50 793 LYS A O 1
ATOM 6370 N N . GLY A 1 794 ? 25.745 -8.003 -4.211 1.00 90.62 794 GLY A N 1
ATOM 6371 C CA . GLY A 1 794 ? 26.783 -7.690 -3.224 1.00 90.62 794 GLY A CA 1
ATOM 6372 C C . GLY A 1 794 ? 26.285 -6.873 -2.036 1.00 90.62 794 GLY A C 1
ATOM 6373 O O . GLY A 1 794 ? 26.868 -6.934 -0.954 1.00 90.62 794 GLY A O 1
ATOM 6374 N N . ILE A 1 795 ? 25.215 -6.101 -2.235 1.00 94.12 795 ILE A N 1
ATOM 6375 C CA . ILE A 1 795 ? 24.489 -5.420 -1.160 1.00 94.12 795 ILE A CA 1
ATOM 6376 C C . ILE A 1 795 ? 23.715 -6.458 -0.337 1.00 94.12 795 ILE A C 1
ATOM 6378 O O . ILE A 1 795 ? 23.839 -6.482 0.886 1.00 94.12 795 ILE A O 1
ATOM 6382 N N . VAL A 1 796 ? 22.962 -7.341 -1.000 1.00 92.06 796 VAL A N 1
ATOM 6383 C CA . VAL A 1 796 ? 22.121 -8.361 -0.349 1.00 92.06 796 VAL A CA 1
ATOM 6384 C C . VAL A 1 796 ? 22.933 -9.390 0.433 1.00 92.06 796 VAL A C 1
ATOM 6386 O O . VAL A 1 796 ? 22.591 -9.685 1.577 1.00 92.06 796 VAL A O 1
ATOM 6389 N N . ASP A 1 797 ? 24.003 -9.928 -0.155 1.00 87.44 797 ASP A N 1
ATOM 6390 C CA . ASP A 1 797 ? 24.867 -10.923 0.493 1.00 87.44 797 ASP A CA 1
ATOM 6391 C C . ASP A 1 797 ? 25.848 -10.304 1.510 1.00 87.44 797 ASP A C 1
ATOM 6393 O O . ASP A 1 797 ? 26.544 -11.016 2.236 1.00 87.44 797 ASP A O 1
ATOM 6397 N N . GLY A 1 798 ? 25.884 -8.969 1.589 1.00 88.00 798 GLY A N 1
ATOM 6398 C CA . GLY A 1 798 ? 26.713 -8.207 2.514 1.00 88.00 798 GLY A CA 1
ATOM 6399 C C . GLY A 1 798 ? 28.182 -8.078 2.104 1.00 88.00 798 GLY A C 1
ATOM 6400 O O . GLY A 1 798 ? 28.944 -7.446 2.837 1.00 88.00 798 GLY A O 1
ATOM 6401 N N . THR A 1 799 ? 28.608 -8.602 0.950 1.00 88.06 799 THR A N 1
ATOM 6402 C CA . THR A 1 799 ? 30.001 -8.510 0.473 1.00 88.06 799 THR A CA 1
ATOM 6403 C C . THR A 1 799 ? 30.470 -7.060 0.357 1.00 88.06 799 THR A C 1
ATOM 6405 O O . THR A 1 799 ? 31.591 -6.742 0.762 1.00 88.06 799 THR A O 1
ATOM 6408 N N . LEU A 1 800 ? 29.612 -6.175 -0.160 1.00 90.12 800 LEU A N 1
ATOM 6409 C CA . LEU A 1 800 ? 29.891 -4.739 -0.277 1.00 90.12 800 LEU A CA 1
ATOM 6410 C C . LEU A 1 800 ? 29.755 -3.997 1.055 1.00 90.12 800 LEU A C 1
ATOM 6412 O O . LEU A 1 800 ? 30.350 -2.940 1.233 1.00 90.12 800 LEU A O 1
ATOM 6416 N N . LEU A 1 801 ? 28.999 -4.553 2.000 1.00 91.38 801 LEU A N 1
ATOM 6417 C CA . LEU A 1 801 ? 28.645 -3.890 3.255 1.00 91.38 801 LEU A CA 1
ATOM 6418 C C . LEU A 1 801 ? 29.404 -4.439 4.467 1.00 91.38 801 LEU A C 1
ATOM 6420 O O . LEU A 1 801 ? 29.096 -4.088 5.601 1.00 91.38 801 LEU A O 1
ATOM 6424 N N . LYS A 1 802 ? 30.393 -5.311 4.257 1.00 87.31 802 LYS A N 1
ATOM 6425 C CA . LYS A 1 802 ? 31.085 -6.038 5.334 1.00 87.31 802 LYS A CA 1
ATOM 6426 C C . LYS A 1 802 ? 31.722 -5.137 6.402 1.00 87.31 802 LYS A C 1
ATOM 6428 O O . LYS A 1 802 ? 31.834 -5.560 7.545 1.00 87.31 802 LYS A O 1
ATOM 6433 N N . ASN A 1 803 ? 32.128 -3.927 6.014 1.00 88.38 803 ASN A N 1
ATOM 6434 C CA . ASN A 1 803 ? 32.770 -2.935 6.881 1.00 88.38 803 ASN A CA 1
ATOM 6435 C C . ASN A 1 803 ? 31.800 -1.823 7.308 1.00 88.38 803 ASN A C 1
ATOM 6437 O O . ASN A 1 803 ? 32.222 -0.866 7.951 1.00 88.38 803 ASN A O 1
ATOM 6441 N N . VAL A 1 804 ? 30.529 -1.911 6.906 1.00 90.75 804 VAL A N 1
ATOM 6442 C CA . VAL A 1 804 ? 29.541 -0.876 7.183 1.00 90.75 804 VAL A CA 1
ATOM 6443 C C . VAL A 1 804 ? 29.029 -1.038 8.599 1.00 90.75 804 VAL A C 1
ATOM 6445 O O . VAL A 1 804 ? 28.442 -2.060 8.954 1.00 90.75 804 VAL A O 1
ATOM 6448 N N . GLU A 1 805 ? 29.210 0.012 9.383 1.00 90.12 805 GLU A N 1
ATOM 6449 C CA . GLU A 1 805 ? 28.655 0.132 10.722 1.00 90.12 805 GLU A CA 1
ATOM 6450 C C . GLU A 1 805 ? 27.606 1.238 10.729 1.00 90.12 805 GLU A C 1
ATOM 6452 O O . GLU A 1 805 ? 27.802 2.307 10.146 1.00 90.12 805 GLU A O 1
ATOM 6457 N N . MET A 1 806 ? 26.477 0.961 11.379 1.00 89.12 806 MET A N 1
ATOM 6458 C CA . MET A 1 806 ? 25.347 1.878 11.480 1.00 89.12 806 MET A CA 1
ATOM 6459 C C . MET A 1 806 ? 24.949 2.032 12.939 1.00 89.12 806 MET A C 1
ATOM 6461 O O . MET A 1 806 ? 24.672 1.041 13.619 1.00 89.12 806 MET A O 1
ATOM 6465 N N . SER A 1 807 ? 24.880 3.273 13.405 1.00 84.38 807 SER A N 1
ATOM 6466 C CA . SER A 1 807 ? 24.315 3.615 14.707 1.00 84.38 807 SER A CA 1
ATOM 6467 C C . SER A 1 807 ? 23.331 4.774 14.585 1.00 84.38 807 SER A C 1
ATOM 6469 O O . SER A 1 807 ? 23.469 5.638 13.719 1.00 84.38 807 SER A O 1
ATOM 6471 N N . MET A 1 808 ? 22.312 4.772 15.444 1.00 82.31 808 MET A N 1
ATOM 6472 C CA . MET A 1 808 ? 21.293 5.819 15.504 1.00 82.31 808 MET A CA 1
ATOM 6473 C C . MET A 1 808 ? 21.489 6.638 16.775 1.00 82.31 808 MET A C 1
ATOM 6475 O O . MET A 1 808 ? 21.497 6.087 17.873 1.00 82.31 808 MET A O 1
ATOM 6479 N N . ASP A 1 809 ? 21.607 7.953 16.631 1.00 81.50 809 ASP A N 1
ATOM 6480 C CA . ASP A 1 809 ? 21.462 8.890 17.739 1.00 81.50 809 ASP A CA 1
ATOM 6481 C C . ASP A 1 809 ? 19.982 9.273 17.841 1.00 81.50 809 ASP A C 1
ATOM 6483 O O . ASP A 1 809 ? 19.504 10.185 17.157 1.00 81.50 809 ASP A O 1
ATOM 6487 N N . MET A 1 810 ? 19.251 8.538 18.684 1.00 75.62 810 MET A N 1
ATOM 6488 C CA . MET A 1 810 ? 17.817 8.746 18.915 1.00 75.62 810 MET A CA 1
ATOM 6489 C C . MET A 1 810 ? 17.506 10.133 19.486 1.00 75.62 810 MET A C 1
ATOM 6491 O O . MET A 1 810 ? 16.414 10.643 19.263 1.00 75.62 810 MET A O 1
ATOM 6495 N N . THR A 1 811 ? 18.459 10.766 20.181 1.00 77.94 811 THR A N 1
ATOM 6496 C CA . THR A 1 811 ? 18.262 12.101 20.772 1.00 77.94 811 THR A CA 1
ATOM 6497 C C . THR A 1 811 ? 18.311 13.204 19.723 1.00 77.94 811 THR A C 1
ATOM 6499 O O . THR A 1 811 ? 17.630 14.218 19.850 1.00 77.94 811 THR A O 1
ATOM 6502 N N . LYS A 1 812 ? 19.091 12.996 18.657 1.00 79.62 812 LYS A N 1
ATOM 6503 C CA . LYS A 1 812 ? 19.261 13.967 17.568 1.00 79.62 812 LYS A CA 1
ATOM 6504 C C . LYS A 1 812 ? 18.484 13.606 16.309 1.00 79.62 812 LYS A C 1
ATOM 6506 O O . LYS A 1 812 ? 18.509 14.387 15.362 1.00 79.62 812 LYS A O 1
ATOM 6511 N N . GLY A 1 813 ? 17.866 12.424 16.267 1.00 78.69 813 GLY A N 1
ATOM 6512 C CA . GLY A 1 813 ? 17.240 11.891 15.060 1.00 78.69 813 GLY A CA 1
ATOM 6513 C C . GLY A 1 813 ? 18.234 11.803 13.900 1.00 78.69 813 GLY A C 1
ATOM 6514 O O . GLY A 1 813 ? 17.908 12.210 12.789 1.00 78.69 813 GLY A O 1
ATOM 6515 N N . LYS A 1 814 ? 19.467 11.339 14.159 1.00 83.38 814 LYS A N 1
ATOM 6516 C CA . LYS A 1 814 ? 20.536 11.223 13.149 1.00 83.38 814 LYS A CA 1
ATOM 6517 C C . LYS A 1 814 ? 21.087 9.804 13.079 1.00 83.38 814 LYS A C 1
ATOM 6519 O O . LYS A 1 814 ? 21.244 9.149 14.105 1.00 83.38 814 LYS A O 1
ATOM 6524 N N . ALA A 1 815 ? 21.436 9.360 11.876 1.00 84.88 815 ALA A N 1
ATOM 6525 C CA . ALA A 1 815 ? 22.167 8.119 11.650 1.00 84.88 815 ALA A CA 1
ATOM 6526 C C . ALA A 1 815 ? 23.656 8.423 11.444 1.00 84.88 815 ALA A C 1
ATOM 6528 O O . ALA A 1 815 ? 24.011 9.349 10.716 1.00 84.88 815 ALA A O 1
ATOM 6529 N N . LYS A 1 816 ? 24.539 7.638 12.061 1.00 89.12 816 LYS A N 1
ATOM 6530 C CA . LYS A 1 816 ? 25.972 7.629 11.760 1.00 89.12 816 LYS A CA 1
ATOM 6531 C C . LYS A 1 816 ? 26.287 6.355 10.990 1.00 89.12 816 LYS A C 1
ATOM 6533 O O . LYS A 1 816 ? 26.040 5.256 11.483 1.00 89.12 816 LYS A O 1
ATOM 6538 N N . ILE A 1 817 ? 26.845 6.518 9.793 1.00 90.25 817 ILE A N 1
ATOM 6539 C CA . ILE A 1 817 ? 27.211 5.410 8.907 1.00 90.25 817 ILE A CA 1
ATOM 6540 C C . ILE A 1 817 ? 28.698 5.512 8.584 1.00 90.25 817 ILE A C 1
ATOM 6542 O O . ILE A 1 817 ? 29.137 6.478 7.958 1.00 90.25 817 ILE A O 1
ATOM 6546 N N . THR A 1 818 ? 29.474 4.522 9.013 1.00 92.38 818 THR A N 1
ATOM 6547 C CA . THR A 1 818 ? 30.930 4.454 8.813 1.00 92.38 818 THR A CA 1
ATOM 6548 C C . THR A 1 818 ? 31.321 3.217 8.015 1.00 92.38 818 THR A C 1
ATOM 6550 O O . THR A 1 818 ? 30.560 2.258 7.934 1.00 92.38 818 THR A O 1
ATOM 6553 N N . GLY A 1 819 ? 32.497 3.257 7.378 1.00 92.25 819 GLY A N 1
ATOM 6554 C CA . GLY A 1 819 ? 33.014 2.136 6.578 1.00 92.25 819 GLY A CA 1
ATOM 6555 C C . GLY A 1 819 ? 32.199 1.821 5.317 1.00 92.25 819 GLY A C 1
ATOM 6556 O O . GLY A 1 819 ? 32.302 0.722 4.774 1.00 92.25 819 GLY A O 1
ATOM 6557 N N . PHE A 1 820 ? 31.385 2.778 4.858 1.00 93.94 820 PHE A N 1
ATOM 6558 C CA . PHE A 1 820 ? 30.636 2.677 3.610 1.00 93.94 820 PHE A CA 1
ATOM 6559 C C . PHE A 1 820 ? 31.586 2.624 2.407 1.00 93.94 820 PHE A C 1
ATOM 6561 O O . PHE A 1 820 ? 32.484 3.467 2.337 1.00 93.94 820 PHE A O 1
ATOM 6568 N N . PRO A 1 821 ? 31.417 1.661 1.481 1.00 92.50 821 PRO A N 1
ATOM 6569 C CA . PRO A 1 821 ? 32.324 1.516 0.350 1.00 92.50 821 PRO A CA 1
ATOM 6570 C C . PRO A 1 821 ? 32.267 2.741 -0.564 1.00 92.50 821 PRO A C 1
ATOM 6572 O O . PRO A 1 821 ? 31.201 3.326 -0.791 1.00 92.50 821 PRO A O 1
ATOM 6575 N N . SER A 1 822 ? 33.416 3.118 -1.116 1.00 92.00 822 SER A N 1
ATOM 6576 C CA . SER A 1 822 ? 33.484 4.199 -2.096 1.00 92.00 822 SER A CA 1
ATOM 6577 C C . SER A 1 822 ? 32.799 3.810 -3.411 1.00 92.00 822 SER A C 1
ATOM 6579 O O . SER A 1 822 ? 32.559 2.633 -3.708 1.00 92.00 822 SER A O 1
ATOM 6581 N N . LYS A 1 823 ? 32.516 4.810 -4.252 1.00 92.06 823 LYS A N 1
ATOM 6582 C CA . LYS A 1 823 ? 31.993 4.579 -5.605 1.00 92.06 823 LYS A CA 1
ATOM 6583 C C . LYS A 1 823 ? 32.955 3.713 -6.427 1.00 92.06 823 LYS A C 1
ATOM 6585 O O . LYS A 1 823 ? 32.511 2.861 -7.194 1.00 92.06 823 LYS A O 1
ATOM 6590 N N . GLU A 1 824 ? 34.260 3.906 -6.259 1.00 90.19 824 GLU A N 1
ATOM 6591 C CA . GLU A 1 824 ? 35.313 3.147 -6.936 1.00 90.19 824 GLU A CA 1
ATOM 6592 C C . GLU A 1 824 ? 35.332 1.683 -6.486 1.00 90.19 824 GLU A C 1
ATOM 6594 O O . GLU A 1 824 ? 35.444 0.795 -7.331 1.00 90.19 824 GLU A O 1
ATOM 6599 N N . GLU A 1 825 ? 35.160 1.415 -5.188 1.00 89.94 825 GLU A N 1
ATOM 6600 C CA . GLU A 1 825 ? 35.065 0.051 -4.655 1.00 89.94 825 GLU A CA 1
ATOM 6601 C C . GLU A 1 825 ? 33.819 -0.674 -5.183 1.00 89.94 825 GLU A C 1
ATOM 6603 O O . GLU A 1 825 ? 33.904 -1.828 -5.614 1.00 89.94 825 GLU A O 1
ATOM 6608 N N . MET A 1 826 ? 32.669 0.010 -5.229 1.00 91.69 826 MET A N 1
ATOM 6609 C CA . MET A 1 826 ? 31.456 -0.551 -5.832 1.00 91.69 826 MET A CA 1
ATOM 6610 C C . MET A 1 826 ? 31.623 -0.790 -7.338 1.00 91.69 826 MET A C 1
ATOM 6612 O O . MET A 1 826 ? 31.176 -1.818 -7.853 1.00 91.69 826 MET A O 1
ATOM 6616 N N . LYS A 1 827 ? 32.300 0.120 -8.051 1.00 90.75 827 LYS A N 1
ATOM 6617 C CA . LYS A 1 827 ? 32.600 -0.030 -9.482 1.00 90.75 827 LYS A CA 1
ATOM 6618 C C . LYS A 1 827 ? 33.480 -1.247 -9.738 1.00 90.75 827 LYS A C 1
ATOM 6620 O O . LYS A 1 827 ? 33.167 -2.047 -10.618 1.00 90.75 827 LYS A O 1
ATOM 6625 N N . GLU A 1 828 ? 34.530 -1.420 -8.941 1.00 89.81 828 GLU A N 1
ATOM 6626 C CA . GLU A 1 828 ? 35.402 -2.588 -9.023 1.00 89.81 828 GLU A CA 1
ATOM 6627 C C . GLU A 1 828 ? 34.611 -3.885 -8.807 1.00 89.81 828 GLU A C 1
ATOM 6629 O O . GLU A 1 828 ? 34.759 -4.841 -9.573 1.00 89.81 828 GLU A O 1
ATOM 6634 N N . TYR A 1 829 ? 33.724 -3.915 -7.807 1.00 90.56 829 TYR A N 1
ATOM 6635 C CA . TYR A 1 829 ? 32.838 -5.055 -7.584 1.00 90.56 829 TYR A CA 1
ATOM 6636 C C . TYR A 1 829 ? 31.962 -5.343 -8.808 1.00 90.56 829 TYR A C 1
ATOM 6638 O O . TYR A 1 829 ? 31.921 -6.483 -9.270 1.00 90.56 829 TYR A O 1
ATOM 6646 N N . ALA A 1 830 ? 31.299 -4.331 -9.374 1.00 91.00 830 ALA A N 1
ATOM 6647 C CA . ALA A 1 830 ? 30.438 -4.516 -10.539 1.00 91.00 830 ALA A CA 1
ATOM 6648 C C . ALA A 1 830 ? 31.202 -5.007 -11.775 1.00 91.00 830 ALA A C 1
ATOM 6650 O O . ALA A 1 830 ? 30.709 -5.876 -12.498 1.00 91.00 830 ALA A O 1
ATOM 6651 N N . ASP A 1 831 ? 32.412 -4.502 -12.019 1.00 90.69 831 ASP A N 1
ATOM 6652 C CA . ASP A 1 831 ? 33.251 -4.966 -13.125 1.00 90.69 831 ASP A CA 1
ATOM 6653 C C . ASP A 1 831 ? 33.710 -6.418 -12.913 1.00 90.69 831 ASP A C 1
ATOM 6655 O O . ASP A 1 831 ? 33.690 -7.219 -13.855 1.00 90.69 831 ASP A O 1
ATOM 6659 N N . ASN A 1 832 ? 33.996 -6.809 -11.667 1.00 90.62 832 ASN A N 1
ATOM 6660 C CA . ASN A 1 832 ? 34.233 -8.209 -11.320 1.00 90.62 832 ASN A CA 1
ATOM 6661 C C . ASN A 1 832 ? 32.977 -9.070 -11.554 1.00 90.62 832 ASN A C 1
ATOM 6663 O O . ASN A 1 832 ? 33.088 -10.151 -12.130 1.00 90.62 832 ASN A O 1
ATOM 6667 N N . GLN A 1 833 ? 31.770 -8.597 -11.220 1.00 89.38 833 GLN A N 1
ATOM 6668 C CA . GLN A 1 833 ? 30.527 -9.331 -11.510 1.00 89.38 833 GLN A CA 1
ATOM 6669 C C . GLN A 1 833 ? 30.280 -9.499 -13.016 1.00 89.38 833 GLN A C 1
ATOM 6671 O O . GLN A 1 833 ? 29.916 -10.590 -13.461 1.00 89.38 833 GLN A O 1
ATOM 6676 N N . LYS A 1 834 ? 30.544 -8.469 -13.836 1.00 91.25 834 LYS A N 1
ATOM 6677 C CA . LYS A 1 834 ? 30.499 -8.594 -15.307 1.00 91.25 834 LYS A CA 1
ATOM 6678 C C . LYS A 1 834 ? 31.456 -9.681 -15.798 1.00 91.25 834 LYS A C 1
ATOM 6680 O O . LYS A 1 834 ? 31.095 -10.474 -16.671 1.00 91.25 834 LYS A O 1
ATOM 6685 N N . PHE A 1 835 ? 32.665 -9.735 -15.241 1.00 94.25 835 PHE A N 1
ATOM 6686 C CA . PHE A 1 835 ? 33.646 -10.768 -15.569 1.00 94.25 835 PHE A CA 1
ATOM 6687 C C . PHE A 1 835 ? 33.160 -12.169 -15.170 1.00 94.25 835 PHE A C 1
ATOM 6689 O O . PHE A 1 835 ? 33.298 -13.122 -15.942 1.00 94.25 835 PHE A O 1
ATOM 6696 N N . LEU A 1 836 ? 32.539 -12.308 -13.997 1.00 92.25 836 LEU A N 1
ATOM 6697 C CA . LEU A 1 836 ? 31.977 -13.578 -13.538 1.00 92.25 836 LEU A CA 1
ATOM 6698 C C . LEU A 1 836 ? 30.798 -14.042 -14.407 1.00 92.25 836 LEU A C 1
ATOM 6700 O O . LEU A 1 836 ? 30.738 -15.220 -14.747 1.00 92.25 836 LEU A O 1
ATOM 6704 N N . LYS A 1 837 ? 29.947 -13.134 -14.902 1.00 89.94 837 LYS A N 1
ATOM 6705 C CA . LYS A 1 837 ? 28.928 -13.488 -15.910 1.00 89.94 837 LYS A CA 1
ATOM 6706 C C . LYS A 1 837 ? 29.570 -14.055 -17.189 1.00 89.94 837 LYS A C 1
ATOM 6708 O O . LYS A 1 837 ? 29.124 -15.080 -17.703 1.00 89.94 837 LYS A O 1
ATOM 6713 N N . LYS A 1 838 ? 30.671 -13.463 -17.679 1.00 94.25 838 LYS A N 1
ATOM 6714 C CA . LYS A 1 838 ? 31.436 -14.017 -18.821 1.00 94.25 838 LYS A CA 1
ATOM 6715 C C . LYS A 1 838 ? 32.065 -15.379 -18.502 1.00 94.25 838 LYS A C 1
ATOM 6717 O O . LYS A 1 838 ? 32.128 -16.232 -19.385 1.00 94.25 838 LYS A O 1
ATOM 6722 N N . THR A 1 839 ? 32.513 -15.574 -17.262 1.00 96.31 839 THR A N 1
ATOM 6723 C CA . THR A 1 839 ? 33.072 -16.839 -16.753 1.00 96.31 839 THR A CA 1
ATOM 6724 C C . THR A 1 839 ? 32.044 -17.962 -16.843 1.00 96.31 839 THR A C 1
ATOM 6726 O O . THR A 1 839 ? 32.361 -19.029 -17.363 1.00 96.31 839 THR A O 1
ATOM 6729 N N . ASP A 1 840 ? 30.807 -17.720 -16.407 1.00 93.19 840 ASP A N 1
ATOM 6730 C CA . ASP A 1 840 ? 29.750 -18.738 -16.427 1.00 93.19 840 ASP A CA 1
ATOM 6731 C C . ASP A 1 840 ? 29.364 -19.109 -17.865 1.00 93.19 840 ASP A C 1
ATOM 6733 O O . ASP A 1 840 ? 29.347 -20.287 -18.226 1.00 93.19 840 ASP A O 1
ATOM 6737 N N . MET A 1 841 ? 29.211 -18.110 -18.742 1.00 93.12 841 MET A N 1
ATOM 6738 C CA . MET A 1 841 ? 28.979 -18.350 -20.172 1.00 93.12 841 MET A CA 1
ATOM 6739 C C . MET A 1 841 ? 30.126 -19.130 -20.839 1.00 93.12 841 MET A C 1
ATOM 6741 O O . MET A 1 841 ? 29.889 -19.935 -21.741 1.00 93.12 841 MET A O 1
ATOM 6745 N N . ALA A 1 842 ? 31.373 -18.869 -20.437 1.00 96.12 842 ALA A N 1
ATOM 6746 C CA . ALA A 1 842 ? 32.538 -19.585 -20.944 1.00 96.12 842 ALA A CA 1
ATOM 6747 C C . ALA A 1 842 ? 32.540 -21.049 -20.482 1.00 96.12 842 ALA A C 1
ATOM 6749 O O . ALA A 1 842 ? 32.791 -21.939 -21.292 1.00 96.12 842 ALA A O 1
ATOM 6750 N N . LEU A 1 843 ? 32.195 -21.316 -19.219 1.00 96.06 843 LEU A N 1
ATOM 6751 C CA . LEU A 1 843 ? 32.056 -22.679 -18.701 1.00 96.06 843 LEU A CA 1
ATOM 6752 C C . LEU A 1 843 ? 30.994 -23.472 -19.467 1.00 96.06 843 LEU A C 1
ATOM 6754 O O . LEU A 1 843 ? 31.241 -24.627 -19.810 1.00 96.06 843 LEU A O 1
ATOM 6758 N N . ASP A 1 844 ? 29.852 -22.869 -19.790 1.00 94.06 844 ASP A N 1
ATOM 6759 C CA . ASP A 1 844 ? 28.794 -23.563 -20.531 1.00 94.06 844 ASP A CA 1
ATOM 6760 C C . ASP A 1 844 ? 29.181 -23.853 -21.988 1.00 94.06 844 ASP A C 1
ATOM 6762 O O . ASP A 1 844 ? 28.946 -24.961 -22.481 1.00 94.06 844 ASP A O 1
ATOM 6766 N N . ARG A 1 845 ? 29.873 -22.927 -22.666 1.00 95.62 845 ARG A N 1
ATOM 6767 C CA . ARG A 1 845 ? 30.441 -23.195 -24.001 1.00 95.62 845 ARG A CA 1
ATOM 6768 C C . ARG A 1 845 ? 31.519 -24.281 -23.965 1.00 95.62 845 ARG A C 1
ATOM 6770 O O . ARG A 1 845 ? 31.525 -25.161 -24.829 1.00 95.62 845 ARG A O 1
ATOM 6777 N N . LEU A 1 846 ? 32.380 -24.280 -22.943 1.00 96.06 846 LEU A N 1
ATOM 6778 C CA . LEU A 1 846 ? 33.395 -25.317 -22.747 1.00 96.06 846 LEU A CA 1
ATOM 6779 C C . LEU A 1 846 ? 32.762 -26.692 -22.482 1.00 96.06 846 LEU A C 1
ATOM 6781 O O . LEU A 1 846 ? 33.238 -27.684 -23.035 1.00 96.06 846 LEU A O 1
ATOM 6785 N N . LYS A 1 847 ? 31.668 -26.764 -21.709 1.00 95.12 847 LYS A N 1
ATOM 6786 C CA . LYS A 1 847 ? 30.889 -28.003 -21.503 1.00 95.12 847 LYS A CA 1
ATOM 6787 C C . LYS A 1 847 ? 30.276 -28.512 -22.806 1.00 95.12 847 LYS A C 1
ATOM 6789 O O . LYS A 1 847 ? 30.339 -29.708 -23.073 1.00 95.12 847 LYS A O 1
ATOM 6794 N N . ALA A 1 848 ? 29.724 -27.616 -23.629 1.00 94.31 848 ALA A N 1
ATOM 6795 C CA . ALA A 1 848 ? 29.169 -27.973 -24.936 1.00 94.31 848 ALA A CA 1
ATOM 6796 C C . ALA A 1 848 ? 30.244 -28.482 -25.917 1.00 94.31 848 ALA A C 1
ATOM 6798 O O . ALA A 1 848 ? 29.933 -29.223 -26.849 1.00 94.31 848 ALA A O 1
ATOM 6799 N N . GLY A 1 849 ? 31.507 -28.087 -25.718 1.00 91.94 849 GLY A N 1
ATOM 6800 C CA . GLY A 1 849 ? 32.678 -28.656 -26.388 1.00 91.94 849 GLY A CA 1
ATOM 6801 C C . GLY A 1 849 ? 32.840 -28.297 -27.868 1.00 91.94 849 GLY A C 1
ATOM 6802 O O . GLY A 1 849 ? 33.737 -28.828 -28.521 1.00 91.94 849 GLY A O 1
ATOM 6803 N N . LYS A 1 850 ? 32.006 -27.403 -28.414 1.00 88.25 850 LYS A N 1
ATOM 6804 C CA . LYS A 1 850 ? 31.999 -27.035 -29.840 1.00 88.25 850 LYS A CA 1
ATOM 6805 C C . LYS A 1 850 ? 32.663 -25.673 -30.062 1.00 88.25 850 LYS A C 1
ATOM 6807 O O . LYS A 1 850 ? 32.034 -24.640 -29.849 1.00 88.25 850 LYS A O 1
ATOM 6812 N N . TYR A 1 851 ? 33.906 -25.674 -30.549 1.00 93.31 851 TYR A N 1
ATOM 6813 C CA . TYR A 1 851 ? 34.658 -24.459 -30.891 1.00 93.31 851 TYR A CA 1
ATOM 6814 C C . TYR A 1 851 ? 35.008 -24.409 -32.376 1.00 93.31 8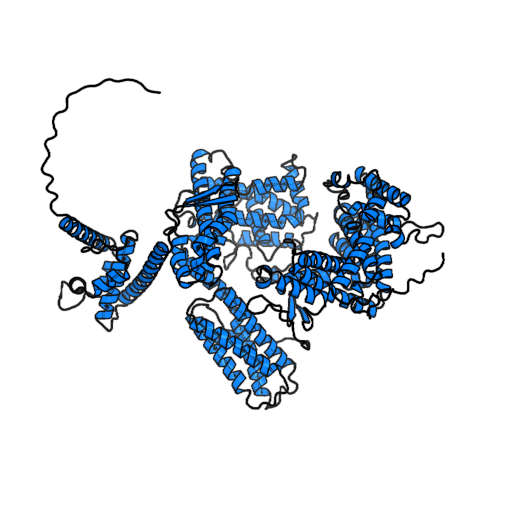51 TYR A C 1
ATOM 6816 O O . TYR A 1 851 ? 35.516 -25.378 -32.932 1.00 93.31 851 TYR A O 1
ATOM 6824 N N . LYS A 1 852 ? 34.754 -23.255 -33.006 1.00 89.00 852 LYS A N 1
ATOM 6825 C CA . LYS A 1 852 ? 35.104 -22.989 -34.413 1.00 89.00 852 LYS A CA 1
ATOM 6826 C C . LYS A 1 852 ? 36.501 -22.382 -34.585 1.00 89.00 852 LYS A C 1
ATOM 6828 O O . LYS A 1 852 ? 37.016 -22.376 -35.694 1.00 89.00 852 LYS A O 1
ATOM 6833 N N . SER A 1 853 ? 37.105 -21.858 -33.515 1.00 96.06 853 SER A N 1
ATOM 6834 C CA . SER A 1 853 ? 38.449 -21.274 -33.543 1.00 96.06 853 SER A CA 1
ATOM 6835 C C . SER A 1 853 ? 39.208 -21.512 -32.240 1.00 96.06 853 SER A C 1
ATOM 6837 O O . SER A 1 853 ? 38.616 -21.570 -31.157 1.00 96.06 853 SER A O 1
ATOM 6839 N N . VAL A 1 854 ? 40.534 -21.620 -32.362 1.00 94.38 854 VAL A N 1
ATOM 6840 C CA . VAL A 1 854 ? 41.468 -21.753 -31.234 1.00 94.38 854 VAL A CA 1
ATOM 6841 C C . VAL A 1 854 ? 41.395 -20.529 -30.319 1.00 94.38 854 VAL A C 1
ATOM 6843 O O . VAL A 1 854 ? 41.339 -20.681 -29.103 1.00 94.38 854 VAL A O 1
ATOM 6846 N N . ASP A 1 855 ? 41.283 -19.326 -30.884 1.00 95.75 855 ASP A N 1
ATOM 6847 C CA . ASP A 1 855 ? 41.204 -18.088 -30.102 1.00 95.75 855 ASP A CA 1
ATOM 6848 C C . ASP A 1 855 ? 39.972 -18.043 -29.195 1.00 95.75 855 ASP A C 1
ATOM 6850 O O . ASP A 1 855 ? 40.065 -17.635 -28.036 1.00 95.75 855 ASP A O 1
ATOM 6854 N N . SER A 1 856 ? 38.814 -18.505 -29.688 1.00 95.88 856 SER A N 1
ATOM 6855 C CA . SER A 1 856 ? 37.599 -18.578 -28.864 1.00 95.88 856 SER A CA 1
ATOM 6856 C C . SER A 1 856 ? 37.756 -19.591 -27.730 1.00 95.88 856 SER A C 1
ATOM 6858 O O . SER A 1 856 ? 37.302 -19.335 -26.616 1.00 95.88 856 SER A O 1
ATOM 6860 N N . PHE A 1 857 ? 38.444 -20.707 -27.990 1.00 97.50 857 PHE A N 1
ATOM 6861 C CA . PHE A 1 857 ? 38.751 -21.715 -26.977 1.00 97.50 857 PHE A CA 1
ATOM 6862 C C . PHE A 1 857 ? 39.710 -21.187 -25.897 1.00 97.50 857 PHE A C 1
ATOM 6864 O O . PHE A 1 857 ? 39.435 -21.346 -24.707 1.00 97.50 857 PHE A O 1
ATOM 6871 N N . ILE A 1 858 ? 40.800 -20.514 -26.285 1.00 97.38 858 ILE A N 1
ATOM 6872 C CA . ILE A 1 858 ? 41.763 -19.902 -25.351 1.00 97.38 858 ILE A CA 1
ATOM 6873 C C . ILE A 1 858 ? 41.074 -18.825 -24.511 1.00 97.38 858 ILE A C 1
ATOM 6875 O O . ILE A 1 858 ? 41.243 -18.788 -23.291 1.00 97.38 858 ILE A O 1
ATOM 6879 N N . LYS A 1 859 ? 40.269 -17.966 -25.150 1.00 97.06 859 LYS A N 1
ATOM 6880 C CA . LYS A 1 859 ? 39.520 -16.904 -24.474 1.00 97.06 859 LYS A CA 1
ATOM 6881 C C . LYS A 1 859 ? 38.581 -17.479 -23.417 1.00 97.06 859 LYS A C 1
ATOM 6883 O O . LYS A 1 859 ? 38.668 -17.076 -22.260 1.00 97.06 859 LYS A O 1
ATOM 6888 N N . ASP A 1 860 ? 37.728 -18.434 -23.781 1.00 97.38 860 ASP A N 1
ATOM 6889 C CA . ASP A 1 860 ? 36.799 -19.050 -22.829 1.00 97.38 860 ASP A CA 1
ATOM 6890 C C . ASP A 1 860 ? 37.533 -19.794 -21.708 1.00 97.38 860 ASP A C 1
ATOM 6892 O O . ASP A 1 860 ? 37.136 -19.698 -20.548 1.00 97.38 860 ASP A O 1
ATOM 6896 N N . SER A 1 861 ? 38.651 -20.456 -22.020 1.00 97.75 861 SER A N 1
ATOM 6897 C CA . SER A 1 861 ? 39.501 -21.099 -21.012 1.00 97.75 861 SER A CA 1
ATOM 6898 C C . SER A 1 861 ? 40.056 -20.088 -20.004 1.00 97.75 861 SER A C 1
ATOM 6900 O O . SER A 1 861 ? 40.027 -20.346 -18.803 1.00 97.75 861 SER A O 1
ATOM 6902 N N . ALA A 1 862 ? 40.507 -18.915 -20.463 1.00 97.00 862 ALA A N 1
ATOM 6903 C CA . ALA A 1 862 ? 40.990 -17.847 -19.590 1.00 97.00 862 ALA A CA 1
ATOM 6904 C C . ALA A 1 862 ? 39.889 -17.318 -18.660 1.00 97.00 862 ALA A C 1
ATOM 6906 O O . ALA A 1 862 ? 40.102 -17.255 -17.450 1.00 97.00 862 ALA A O 1
ATOM 6907 N N . TYR A 1 863 ? 38.709 -16.978 -19.193 1.00 97.44 863 TYR A N 1
ATOM 6908 C CA . TYR A 1 863 ? 37.593 -16.522 -18.353 1.00 97.44 863 TYR A CA 1
ATOM 6909 C C . TYR A 1 863 ? 37.198 -17.594 -17.333 1.00 97.44 863 TYR A C 1
ATOM 6911 O O . TYR A 1 863 ? 37.132 -17.290 -16.145 1.00 97.44 863 TYR A O 1
ATOM 6919 N N . ALA A 1 864 ? 37.018 -18.846 -17.770 1.00 97.12 864 ALA A N 1
ATOM 6920 C CA . ALA A 1 864 ? 36.652 -19.964 -16.903 1.00 97.12 864 ALA A CA 1
ATOM 6921 C C . ALA A 1 864 ? 37.646 -20.159 -15.746 1.00 97.12 864 ALA A C 1
ATOM 6923 O O . ALA A 1 864 ? 37.239 -20.205 -14.587 1.00 97.12 864 ALA A O 1
ATOM 6924 N N . ILE A 1 865 ? 38.947 -20.234 -16.046 1.00 95.69 865 ILE A N 1
ATOM 6925 C CA . ILE A 1 865 ? 39.990 -20.475 -15.040 1.00 95.69 865 ILE A CA 1
ATOM 6926 C C . ILE A 1 865 ? 40.115 -19.284 -14.090 1.00 95.69 865 ILE A C 1
ATOM 6928 O O . ILE A 1 865 ? 40.088 -19.465 -12.876 1.00 95.69 865 ILE A O 1
ATOM 6932 N N . PHE A 1 866 ? 40.243 -18.059 -14.606 1.00 95.19 866 PHE A N 1
ATOM 6933 C CA . PHE A 1 866 ? 40.528 -16.903 -13.753 1.00 95.19 866 PHE A CA 1
ATOM 6934 C C . PHE A 1 866 ? 39.312 -16.429 -12.960 1.00 95.19 866 PHE A C 1
ATOM 6936 O O . PHE A 1 866 ? 39.474 -15.959 -11.835 1.00 95.19 866 PHE A O 1
ATOM 6943 N N . GLY A 1 867 ? 38.099 -16.615 -13.484 1.00 95.56 867 GLY A N 1
ATOM 6944 C CA . GLY A 1 867 ? 36.879 -16.361 -12.724 1.00 95.56 867 GLY A CA 1
ATOM 6945 C C . GLY A 1 867 ? 36.702 -17.348 -11.570 1.00 95.56 867 GLY A C 1
ATOM 6946 O O . GLY A 1 867 ? 36.376 -16.938 -10.458 1.00 95.56 867 GLY A O 1
ATOM 6947 N N . GLN A 1 868 ? 36.996 -18.636 -11.785 1.00 95.12 868 GLN A N 1
ATOM 6948 C CA . GLN A 1 868 ? 36.979 -19.637 -10.709 1.00 95.12 868 GLN A CA 1
ATOM 6949 C C . GLN A 1 868 ? 38.111 -19.418 -9.699 1.00 95.12 868 GLN A C 1
ATOM 6951 O O . GLN A 1 868 ? 37.886 -19.489 -8.493 1.00 95.12 868 GLN A O 1
ATOM 6956 N N . MET A 1 869 ? 39.298 -19.031 -10.170 1.00 93.00 869 MET A N 1
ATOM 6957 C CA . MET A 1 869 ? 40.412 -18.627 -9.312 1.00 93.00 869 MET A CA 1
ATOM 6958 C C . MET A 1 869 ? 40.030 -17.455 -8.393 1.00 93.00 869 MET A C 1
ATOM 6960 O O . MET A 1 869 ? 40.357 -17.477 -7.209 1.00 93.00 869 MET A O 1
ATOM 6964 N N . TYR A 1 870 ? 39.321 -16.450 -8.917 1.00 92.69 870 TYR A N 1
ATOM 6965 C CA . TYR A 1 870 ? 38.821 -15.317 -8.134 1.00 92.69 870 TYR A CA 1
ATOM 6966 C C . TYR A 1 870 ? 37.788 -15.741 -7.081 1.00 92.69 870 TYR A C 1
ATOM 6968 O O . TYR A 1 870 ? 37.897 -15.338 -5.923 1.00 92.69 870 TYR A O 1
ATOM 6976 N N . ARG A 1 871 ? 36.826 -16.598 -7.449 1.00 90.25 871 ARG A N 1
ATOM 6977 C CA . ARG A 1 871 ? 35.833 -17.148 -6.507 1.00 90.25 871 ARG A CA 1
ATOM 6978 C C . ARG A 1 871 ? 36.519 -17.895 -5.358 1.00 90.25 871 ARG A C 1
ATOM 6980 O O . ARG A 1 871 ? 36.262 -17.613 -4.191 1.00 90.25 871 ARG A O 1
ATOM 6987 N N . MET A 1 872 ? 37.456 -18.786 -5.679 1.00 89.25 872 MET A N 1
ATOM 6988 C CA . MET A 1 872 ? 38.144 -19.629 -4.693 1.00 89.25 872 MET A CA 1
ATOM 6989 C C . MET A 1 872 ? 39.219 -18.897 -3.879 1.00 89.25 872 MET A C 1
ATOM 6991 O O . MET A 1 872 ? 39.617 -19.368 -2.816 1.00 89.25 872 MET A O 1
ATOM 6995 N N . SER A 1 873 ? 39.687 -17.728 -4.327 1.00 85.56 873 SER A N 1
ATOM 6996 C CA . SER A 1 873 ? 40.611 -16.889 -3.555 1.00 85.56 873 SER A CA 1
ATOM 6997 C C . SER A 1 873 ? 39.912 -16.029 -2.491 1.00 85.56 873 SER A C 1
ATOM 6999 O O . SER A 1 873 ? 40.588 -15.270 -1.788 1.00 85.56 873 SER A O 1
ATOM 7001 N N . GLY A 1 874 ? 38.582 -16.135 -2.371 1.00 82.25 874 GLY A N 1
ATOM 7002 C CA . GLY A 1 874 ? 37.760 -15.275 -1.521 1.00 82.25 874 GLY A CA 1
ATOM 7003 C C . GLY A 1 874 ? 37.562 -13.891 -2.135 1.00 82.25 874 GLY A C 1
ATOM 7004 O O . GLY A 1 874 ? 37.709 -12.888 -1.437 1.00 82.25 874 GLY A O 1
ATOM 7005 N N . ASN A 1 875 ? 37.295 -13.836 -3.446 1.00 85.44 875 ASN A N 1
ATOM 7006 C CA . ASN A 1 875 ? 37.097 -12.607 -4.219 1.00 85.44 875 ASN A CA 1
ATOM 7007 C C . ASN A 1 875 ? 38.313 -11.670 -4.181 1.00 85.44 875 ASN A C 1
ATOM 7009 O O . ASN A 1 875 ? 38.187 -10.442 -4.235 1.00 85.44 875 ASN A O 1
ATOM 7013 N N . ARG A 1 876 ? 39.519 -12.246 -4.074 1.00 83.94 876 ARG A N 1
ATOM 7014 C CA . ARG A 1 876 ? 40.758 -11.471 -4.087 1.00 83.94 876 ARG A CA 1
ATOM 7015 C C . ARG A 1 876 ? 41.215 -11.267 -5.531 1.00 83.94 876 ARG A C 1
ATOM 7017 O O . ARG A 1 876 ? 41.436 -12.253 -6.242 1.00 83.94 876 ARG A O 1
ATOM 7024 N N . PRO A 1 877 ? 41.381 -10.010 -5.961 1.00 83.19 877 PRO A N 1
ATOM 7025 C CA . PRO A 1 877 ? 41.813 -9.679 -7.308 1.00 83.19 877 PRO A CA 1
ATOM 7026 C C . PRO A 1 877 ? 43.256 -10.149 -7.539 1.00 83.19 877 PRO A C 1
ATOM 7028 O O . PRO A 1 877 ? 44.052 -10.209 -6.593 1.00 83.19 877 PRO A O 1
ATOM 7031 N N . PRO A 1 878 ? 43.611 -10.496 -8.784 1.00 86.19 878 PRO A N 1
ATOM 7032 C CA . PRO A 1 878 ? 44.964 -10.897 -9.120 1.00 86.19 878 PRO A CA 1
ATOM 7033 C C . PRO A 1 878 ? 45.942 -9.734 -8.926 1.00 86.19 878 PRO A C 1
ATOM 7035 O O . PRO A 1 878 ? 45.622 -8.568 -9.160 1.00 86.19 878 PRO A O 1
ATOM 7038 N N . ILE A 1 879 ? 47.165 -10.067 -8.521 1.00 84.56 879 ILE A N 1
ATOM 7039 C CA . ILE A 1 879 ? 48.267 -9.112 -8.399 1.00 84.56 879 ILE A CA 1
ATOM 7040 C C . ILE A 1 879 ? 49.239 -9.379 -9.542 1.00 84.56 879 ILE A C 1
ATOM 7042 O O . ILE A 1 879 ? 49.626 -10.521 -9.801 1.00 84.56 879 ILE A O 1
ATOM 7046 N N . ASP A 1 880 ? 49.634 -8.324 -10.242 1.00 83.56 880 ASP A N 1
ATOM 7047 C CA . ASP A 1 880 ? 50.689 -8.398 -11.233 1.00 83.56 880 ASP A CA 1
ATOM 7048 C C . ASP A 1 880 ? 52.024 -8.714 -10.551 1.00 83.56 880 ASP A C 1
ATOM 7050 O O . ASP A 1 880 ? 52.557 -7.900 -9.798 1.00 83.56 880 ASP A O 1
ATOM 7054 N N . ALA A 1 881 ? 52.592 -9.882 -10.848 1.00 79.94 881 ALA A N 1
ATOM 7055 C CA . ALA A 1 881 ? 53.821 -10.329 -10.201 1.00 79.94 881 ALA A CA 1
ATOM 7056 C C . ALA A 1 881 ? 55.009 -9.369 -10.414 1.00 79.94 881 ALA A C 1
ATOM 7058 O O . ALA A 1 881 ? 55.850 -9.244 -9.533 1.00 79.94 881 ALA A O 1
ATOM 7059 N N . LYS A 1 882 ? 55.086 -8.647 -11.544 1.00 80.88 882 LYS A N 1
ATOM 7060 C CA . LYS A 1 882 ? 56.228 -7.765 -11.853 1.00 80.88 882 LYS A CA 1
ATOM 7061 C C . LYS A 1 882 ? 56.129 -6.408 -11.160 1.00 80.88 882 LYS A C 1
ATOM 7063 O O . LYS A 1 882 ? 57.147 -5.817 -10.792 1.00 80.88 882 LYS A O 1
ATOM 7068 N N . THR A 1 883 ? 54.922 -5.868 -11.047 1.00 82.31 883 THR A N 1
ATOM 7069 C CA . THR A 1 883 ? 54.688 -4.504 -10.548 1.00 82.31 883 THR A CA 1
ATOM 7070 C C . THR A 1 883 ? 54.156 -4.468 -9.122 1.00 82.31 883 THR A C 1
ATOM 7072 O O . THR A 1 883 ? 54.204 -3.410 -8.505 1.00 82.31 883 THR A O 1
ATOM 7075 N N . GLY A 1 884 ? 53.650 -5.588 -8.599 1.00 79.75 884 GLY A N 1
ATOM 7076 C CA . GLY A 1 884 ? 52.941 -5.642 -7.321 1.00 79.75 884 GLY A CA 1
ATOM 7077 C C . GLY A 1 884 ? 51.578 -4.941 -7.353 1.00 79.75 884 GLY A C 1
ATOM 7078 O O . GLY A 1 884 ? 50.906 -4.870 -6.327 1.00 79.75 884 GLY A O 1
ATOM 7079 N N . LYS A 1 885 ? 51.154 -4.417 -8.512 1.00 85.88 885 LYS A N 1
ATOM 7080 C CA . LYS A 1 885 ? 49.878 -3.717 -8.659 1.00 85.88 885 LYS A CA 1
ATOM 7081 C C . LYS A 1 885 ? 48.730 -4.716 -8.749 1.00 85.88 885 LYS A C 1
ATOM 7083 O O . LYS A 1 885 ? 48.831 -5.743 -9.420 1.00 85.88 885 LYS A O 1
ATOM 7088 N N . LYS A 1 886 ? 47.622 -4.382 -8.096 1.00 85.62 886 LYS A N 1
ATOM 7089 C CA . LYS A 1 886 ? 46.342 -5.073 -8.249 1.00 85.62 886 LYS A CA 1
ATOM 7090 C C . LYS A 1 886 ? 45.826 -4.860 -9.676 1.00 85.62 886 LYS A C 1
ATOM 7092 O O . LYS A 1 886 ? 45.813 -3.728 -10.150 1.00 85.62 886 LYS A O 1
ATOM 7097 N N . LEU A 1 887 ? 45.444 -5.943 -10.346 1.00 88.50 887 LEU A N 1
ATOM 7098 C CA . LEU A 1 887 ? 44.850 -5.923 -11.682 1.00 88.50 887 LEU A CA 1
ATOM 7099 C C . LEU A 1 887 ? 43.362 -6.241 -11.585 1.00 88.50 887 LEU A C 1
ATOM 7101 O O . LEU A 1 887 ? 42.945 -7.066 -10.767 1.00 88.50 887 LEU A O 1
ATOM 7105 N N . THR A 1 888 ? 42.569 -5.641 -12.466 1.00 89.94 888 THR A N 1
ATOM 7106 C CA . THR A 1 888 ? 41.203 -6.112 -12.701 1.00 89.94 888 THR A CA 1
ATOM 7107 C C . THR A 1 888 ? 41.234 -7.507 -13.333 1.00 89.94 888 THR A C 1
ATOM 7109 O O . THR A 1 888 ? 42.213 -7.913 -13.972 1.00 89.94 888 THR A O 1
ATOM 7112 N N . LEU A 1 889 ? 40.145 -8.264 -13.183 1.00 93.38 889 LEU A N 1
ATOM 7113 C CA . LEU A 1 889 ? 40.043 -9.588 -13.801 1.00 93.38 889 LEU A CA 1
ATOM 7114 C C . LEU A 1 889 ? 40.137 -9.522 -15.330 1.00 93.38 889 LEU A C 1
ATOM 7116 O O . LEU A 1 889 ? 40.767 -10.385 -15.942 1.00 93.38 889 LEU A O 1
ATOM 7120 N N . GLU A 1 890 ? 39.574 -8.479 -15.944 1.00 94.12 890 GLU A N 1
ATOM 7121 C CA . GLU A 1 890 ? 39.618 -8.289 -17.396 1.00 94.12 890 GLU A CA 1
ATOM 7122 C C . GLU A 1 890 ? 41.049 -8.009 -17.883 1.00 94.12 890 GLU A C 1
ATOM 7124 O O . GLU A 1 890 ? 41.496 -8.635 -18.844 1.00 94.12 890 GLU A O 1
ATOM 7129 N N . GLU A 1 891 ? 41.805 -7.147 -17.192 1.00 93.94 891 GLU A N 1
ATOM 7130 C CA . GLU A 1 891 ? 43.218 -6.891 -17.508 1.00 93.94 891 GLU A CA 1
ATOM 7131 C C . GLU A 1 891 ? 44.066 -8.153 -17.351 1.00 93.94 891 GLU A C 1
ATOM 7133 O O . GLU A 1 891 ? 44.894 -8.469 -18.211 1.00 93.94 891 GLU A O 1
ATOM 7138 N N . TYR A 1 892 ? 43.843 -8.904 -16.269 1.00 93.31 892 TYR A N 1
ATOM 7139 C CA . TYR A 1 892 ? 44.576 -10.137 -16.012 1.00 93.31 892 TYR A CA 1
ATOM 7140 C C . TYR A 1 892 ? 44.285 -11.200 -17.076 1.00 93.31 892 TYR A C 1
ATOM 7142 O O . TYR A 1 892 ? 45.218 -11.782 -17.637 1.00 93.31 892 TYR A O 1
ATOM 7150 N N . ALA A 1 893 ? 43.012 -11.410 -17.421 1.00 94.81 893 ALA A N 1
ATOM 7151 C CA . ALA A 1 893 ? 42.618 -12.339 -18.472 1.00 94.81 893 ALA A CA 1
ATOM 7152 C C . ALA A 1 893 ? 43.162 -11.910 -19.839 1.00 94.81 893 ALA A C 1
ATOM 7154 O O . ALA A 1 893 ? 43.762 -12.728 -20.531 1.00 94.81 893 ALA A O 1
ATOM 7155 N N . ALA A 1 894 ? 43.041 -10.632 -20.212 1.00 94.88 894 ALA A N 1
ATOM 7156 C CA . ALA A 1 894 ? 43.570 -10.115 -21.474 1.00 94.88 894 ALA A CA 1
ATOM 7157 C C . ALA A 1 894 ? 45.090 -10.311 -21.584 1.00 94.88 894 ALA A C 1
ATOM 7159 O O . ALA A 1 894 ? 45.595 -10.718 -22.635 1.00 94.88 894 ALA A O 1
ATOM 7160 N N . LYS A 1 895 ? 45.822 -10.087 -20.486 1.00 93.06 895 LYS A N 1
ATOM 7161 C CA . LYS A 1 895 ? 47.266 -10.332 -20.411 1.00 93.06 895 LYS A CA 1
ATOM 7162 C C . LYS A 1 895 ? 47.606 -11.815 -20.566 1.00 93.06 895 LYS A C 1
ATOM 7164 O O . LYS A 1 895 ? 48.542 -12.149 -21.289 1.00 93.06 895 LYS A O 1
ATOM 7169 N N . LYS A 1 896 ? 46.855 -12.705 -19.913 1.00 92.31 896 LYS A N 1
ATOM 7170 C CA . LYS A 1 896 ? 47.086 -14.156 -19.967 1.00 92.31 896 LYS A CA 1
ATOM 7171 C C . LYS A 1 896 ? 46.680 -14.775 -21.305 1.00 92.31 896 LYS A C 1
ATOM 7173 O O . LYS A 1 896 ? 47.417 -15.609 -21.805 1.00 92.31 896 LYS A O 1
ATOM 7178 N N . ILE A 1 897 ? 45.617 -14.305 -21.954 1.00 95.44 897 ILE A N 1
ATOM 7179 C CA . ILE A 1 897 ? 45.230 -14.748 -23.308 1.00 95.44 897 ILE A CA 1
ATOM 7180 C C . ILE A 1 897 ? 46.372 -14.526 -24.315 1.00 95.44 897 ILE A C 1
ATOM 7182 O O . ILE A 1 897 ? 46.595 -15.359 -25.191 1.00 95.44 897 ILE A O 1
ATOM 7186 N N . ARG A 1 898 ? 47.131 -13.432 -24.170 1.00 94.44 898 ARG A N 1
ATOM 7187 C CA . ARG A 1 898 ? 48.293 -13.106 -25.020 1.00 94.44 898 ARG A CA 1
ATOM 7188 C C . ARG A 1 898 ? 49.599 -13.781 -24.573 1.00 94.44 898 ARG A C 1
ATOM 7190 O O . ARG A 1 898 ? 50.610 -13.659 -25.258 1.00 94.44 898 ARG A O 1
ATOM 7197 N N . SER A 1 899 ? 49.611 -14.444 -23.417 1.00 93.12 899 SER A N 1
ATOM 7198 C CA . SER A 1 899 ? 50.803 -15.085 -22.859 1.00 93.12 899 SER A CA 1
ATOM 7199 C C . SER A 1 899 ? 51.004 -16.462 -23.484 1.00 93.12 899 SER A C 1
ATOM 7201 O O . SER A 1 899 ? 50.132 -17.323 -23.379 1.00 93.12 899 SER A O 1
ATOM 7203 N N . LYS A 1 900 ? 52.182 -16.686 -24.083 1.00 94.12 900 LYS A N 1
ATOM 7204 C CA . LYS A 1 900 ? 52.568 -18.000 -24.619 1.00 94.12 900 LYS A CA 1
ATOM 7205 C C . LYS A 1 900 ? 52.502 -19.086 -23.544 1.00 94.12 900 LYS A C 1
ATOM 7207 O O . LYS A 1 900 ? 51.944 -20.137 -23.811 1.00 94.12 900 LYS A O 1
ATOM 7212 N N . ASP A 1 901 ? 52.951 -18.794 -22.324 1.00 91.06 901 ASP A N 1
ATOM 7213 C CA . ASP A 1 901 ? 52.940 -19.749 -21.205 1.00 91.06 901 ASP A CA 1
ATOM 7214 C C . ASP A 1 901 ? 51.528 -20.243 -20.866 1.00 91.06 901 ASP A C 1
ATOM 7216 O O . ASP A 1 901 ? 51.321 -21.421 -20.585 1.00 91.06 901 ASP A O 1
ATOM 7220 N N . PHE A 1 902 ? 50.531 -19.352 -20.914 1.00 94.06 902 PHE A N 1
ATOM 7221 C CA . PHE A 1 902 ? 49.139 -19.739 -20.689 1.00 94.06 902 PHE A CA 1
ATOM 7222 C C . PHE A 1 902 ? 48.568 -20.540 -21.863 1.00 94.06 902 PHE A C 1
ATOM 7224 O O . PHE A 1 902 ? 47.838 -21.499 -21.654 1.00 94.06 902 PHE A O 1
ATOM 7231 N N . GLN A 1 903 ? 48.896 -20.177 -23.104 1.00 95.06 903 GLN A N 1
ATOM 7232 C CA . GLN A 1 903 ? 48.467 -20.964 -24.264 1.00 95.06 903 GLN A CA 1
ATOM 7233 C C . GLN A 1 903 ? 49.095 -22.365 -24.256 1.00 95.06 903 GLN A C 1
ATOM 7235 O O . GLN A 1 903 ? 48.420 -23.343 -24.574 1.00 95.06 903 GLN A O 1
ATOM 7240 N N . GLU A 1 904 ? 50.359 -22.467 -23.843 1.00 94.19 904 GLU A N 1
ATOM 7241 C CA . GLU A 1 904 ? 51.085 -23.728 -23.717 1.00 94.19 904 GLU A CA 1
ATOM 7242 C C . GLU A 1 904 ? 50.515 -24.598 -22.591 1.00 94.19 904 GLU A C 1
ATOM 7244 O O . GLU A 1 904 ? 50.358 -25.802 -22.767 1.00 94.19 904 GLU A O 1
ATOM 7249 N N . SER A 1 905 ? 50.086 -24.004 -21.470 1.00 93.06 905 SER A N 1
ATOM 7250 C CA . SER A 1 905 ? 49.445 -24.756 -20.380 1.00 93.06 905 SER A CA 1
ATOM 7251 C C . SER A 1 905 ? 48.083 -25.353 -20.755 1.00 93.06 905 SER A C 1
ATOM 7253 O O . SER A 1 905 ? 47.597 -26.263 -20.081 1.00 93.06 905 SER A O 1
ATOM 7255 N N . LEU A 1 906 ? 47.474 -24.884 -21.849 1.00 95.81 906 LEU A N 1
ATOM 7256 C CA . LEU A 1 906 ? 46.266 -25.466 -22.430 1.00 95.81 906 LEU A CA 1
ATOM 7257 C C . LEU A 1 906 ? 46.566 -26.576 -23.455 1.00 95.81 906 LEU A C 1
ATOM 7259 O O . LEU A 1 906 ? 45.625 -27.129 -24.029 1.00 95.81 906 LEU A O 1
ATOM 7263 N N . ARG A 1 907 ? 47.830 -26.930 -23.719 1.00 95.25 907 ARG A N 1
ATOM 7264 C CA . ARG A 1 907 ? 48.190 -28.049 -24.607 1.00 95.25 907 ARG A CA 1
ATOM 7265 C C . ARG A 1 907 ? 48.148 -29.392 -23.893 1.00 95.25 907 ARG A C 1
ATOM 7267 O O . ARG A 1 907 ? 48.254 -29.503 -22.677 1.00 95.25 907 ARG A O 1
ATOM 7274 N N . SER A 1 908 ? 47.925 -30.450 -24.666 1.00 93.25 908 SER A N 1
ATOM 7275 C CA . SER A 1 908 ? 47.855 -31.802 -24.131 1.00 93.25 908 SER A CA 1
ATOM 7276 C C . SER A 1 908 ? 49.248 -32.334 -23.815 1.00 93.25 908 SER A C 1
ATOM 7278 O O . SER A 1 908 ? 50.048 -32.526 -24.723 1.00 93.25 908 SER A O 1
ATOM 7280 N N . ASN A 1 909 ? 49.482 -32.731 -22.563 1.00 89.88 909 ASN A N 1
ATOM 7281 C CA . ASN A 1 909 ? 50.710 -33.444 -22.181 1.00 89.88 909 ASN A CA 1
ATOM 7282 C C . ASN A 1 909 ? 50.928 -34.733 -22.993 1.00 89.88 909 ASN A C 1
ATOM 7284 O O . ASN A 1 909 ? 52.060 -35.149 -23.198 1.00 89.88 909 ASN A O 1
ATOM 7288 N N . LYS A 1 910 ? 49.845 -35.374 -23.464 1.00 91.88 910 LYS A N 1
ATOM 7289 C CA . LYS A 1 910 ? 49.923 -36.586 -24.296 1.00 91.88 910 LYS A CA 1
ATOM 7290 C C . LYS A 1 910 ? 50.209 -36.280 -25.767 1.00 91.88 910 LYS A C 1
ATOM 7292 O O . LYS A 1 910 ? 50.672 -37.157 -26.483 1.00 91.88 910 LYS A O 1
ATOM 7297 N N . ASN A 1 911 ? 49.868 -35.082 -26.242 1.00 92.00 911 ASN A N 1
ATOM 7298 C CA . ASN A 1 911 ? 50.088 -34.682 -27.628 1.00 92.00 911 ASN A CA 1
ATOM 7299 C C . ASN A 1 911 ? 50.259 -33.151 -27.711 1.00 92.00 911 ASN A C 1
ATOM 7301 O O . ASN A 1 911 ? 49.276 -32.452 -27.970 1.00 92.00 911 ASN A O 1
ATOM 7305 N N . PRO A 1 912 ? 51.479 -32.623 -27.482 1.00 90.44 912 PRO A N 1
ATOM 7306 C CA . PRO A 1 912 ? 51.723 -31.183 -27.316 1.00 90.44 912 PRO A CA 1
ATOM 7307 C C . PRO A 1 912 ? 51.294 -30.328 -28.516 1.00 90.44 912 PRO A C 1
ATOM 7309 O O . PRO A 1 912 ? 50.926 -29.165 -28.376 1.00 90.44 912 PRO A O 1
ATOM 7312 N N . SER A 1 913 ? 51.238 -30.914 -29.715 1.00 90.81 913 SER A N 1
ATOM 7313 C CA . SER A 1 913 ? 50.726 -30.232 -30.911 1.00 90.81 913 SER A CA 1
ATOM 7314 C C . SER A 1 913 ? 49.242 -29.833 -30.808 1.00 90.81 913 SER A C 1
ATOM 7316 O O . SER A 1 913 ? 48.806 -28.916 -31.506 1.00 90.81 913 SER A O 1
ATOM 7318 N N . LYS A 1 914 ? 48.469 -30.469 -29.915 1.00 93.19 914 LYS A N 1
ATOM 7319 C CA . LYS A 1 914 ? 47.022 -30.280 -29.753 1.00 93.19 914 LYS A CA 1
ATOM 7320 C C . LYS A 1 914 ? 46.678 -29.644 -28.406 1.00 93.19 914 LYS A C 1
ATOM 7322 O O . LYS A 1 914 ? 47.297 -29.933 -27.385 1.00 93.19 914 LYS A O 1
ATOM 7327 N N . PHE A 1 915 ? 45.619 -28.838 -28.390 1.00 94.94 915 PHE A N 1
ATOM 7328 C CA . PHE A 1 915 ? 45.011 -28.348 -27.153 1.00 94.94 915 PHE A CA 1
ATOM 7329 C C . PHE A 1 915 ? 44.314 -29.474 -26.377 1.00 94.94 915 PHE A C 1
ATOM 7331 O O . PHE A 1 915 ? 43.874 -30.475 -26.954 1.00 94.94 915 PHE A O 1
ATOM 7338 N N . VAL A 1 916 ? 44.200 -29.317 -25.056 1.00 95.69 916 VAL A N 1
ATOM 7339 C CA . VAL A 1 916 ? 43.362 -30.189 -24.228 1.00 95.69 916 VAL A CA 1
ATOM 7340 C C . VAL A 1 916 ? 41.900 -30.101 -24.669 1.00 95.69 916 VAL A C 1
ATOM 7342 O O . VAL A 1 916 ? 41.448 -29.100 -25.221 1.00 95.69 916 VAL A O 1
ATOM 7345 N N . LYS A 1 917 ? 41.127 -31.159 -24.404 1.00 96.19 917 LYS A N 1
ATOM 7346 C CA . LYS A 1 917 ? 39.685 -31.142 -24.680 1.00 96.19 917 LYS A CA 1
ATOM 7347 C C . LYS A 1 917 ? 39.001 -30.065 -23.817 1.00 96.19 917 LYS A C 1
ATOM 7349 O O . LYS A 1 917 ? 39.353 -29.953 -22.641 1.00 96.19 917 LYS A O 1
ATOM 7354 N N . PRO A 1 918 ? 37.971 -29.357 -24.319 1.00 97.12 918 PRO A N 1
ATOM 7355 C CA . PRO A 1 918 ? 37.212 -28.385 -23.525 1.00 97.12 918 PRO A CA 1
ATOM 7356 C C . PRO A 1 918 ? 36.708 -28.921 -22.180 1.00 97.12 918 PRO A C 1
ATOM 7358 O O . PRO A 1 918 ? 36.844 -28.259 -21.154 1.00 97.12 918 PRO A O 1
ATOM 7361 N N . SER A 1 919 ? 36.252 -30.176 -22.146 1.00 95.88 919 SER A N 1
ATOM 7362 C CA . SER A 1 919 ? 35.843 -30.860 -20.914 1.00 95.88 919 SER A CA 1
ATOM 7363 C C . SER A 1 919 ? 36.953 -30.952 -19.859 1.00 95.88 919 SER A C 1
ATOM 7365 O O . SER A 1 919 ? 36.661 -30.978 -18.667 1.00 95.88 919 SER A O 1
ATOM 7367 N N . THR A 1 920 ? 38.224 -31.023 -20.269 1.00 96.00 920 THR A N 1
ATOM 7368 C CA . THR A 1 920 ? 39.375 -31.036 -19.353 1.00 96.00 920 THR A CA 1
ATOM 7369 C C . THR A 1 920 ? 39.545 -29.678 -18.680 1.00 96.00 920 THR A C 1
ATOM 7371 O O . THR A 1 920 ? 39.791 -29.631 -17.479 1.00 96.00 920 THR A O 1
ATOM 7374 N N . VAL A 1 921 ? 39.345 -28.583 -19.422 1.00 96.38 921 VAL A N 1
ATOM 7375 C CA . VAL A 1 921 ? 39.381 -27.224 -18.862 1.00 96.38 921 VAL A CA 1
ATOM 7376 C C . VAL A 1 921 ? 38.245 -27.024 -17.866 1.00 96.38 921 VAL A C 1
ATOM 7378 O O . VAL A 1 921 ? 38.497 -26.527 -16.774 1.00 96.38 921 VAL A O 1
ATOM 7381 N N . VAL A 1 922 ? 37.021 -27.470 -18.190 1.00 96.50 922 VAL A N 1
ATOM 7382 C CA . VAL A 1 922 ? 35.888 -27.423 -17.245 1.00 96.50 922 VAL A CA 1
ATOM 7383 C C . VAL A 1 922 ? 36.235 -28.175 -15.967 1.00 96.50 922 VAL A C 1
ATOM 7385 O O . VAL A 1 922 ? 36.148 -27.592 -14.894 1.00 96.50 922 VAL A O 1
ATOM 7388 N N . LYS A 1 923 ? 36.693 -29.432 -16.080 1.00 95.62 923 LYS A N 1
ATOM 7389 C CA . LYS A 1 923 ? 37.085 -30.249 -14.920 1.00 95.62 923 LYS A CA 1
ATOM 7390 C C . LYS A 1 923 ? 38.147 -29.564 -14.069 1.00 95.62 923 LYS A C 1
ATOM 7392 O O . LYS A 1 923 ? 38.042 -29.603 -12.853 1.00 95.62 923 LYS A O 1
ATOM 7397 N N . MET A 1 924 ? 39.142 -28.938 -14.693 1.00 94.06 924 MET A N 1
ATOM 7398 C CA . MET A 1 924 ? 40.171 -28.187 -13.979 1.00 94.06 924 MET A CA 1
ATOM 7399 C C . MET A 1 924 ? 39.570 -26.971 -13.262 1.00 94.06 924 MET A C 1
ATOM 7401 O O . MET A 1 924 ? 39.779 -26.821 -12.064 1.00 94.06 924 MET A O 1
ATOM 7405 N N . ALA A 1 925 ? 38.801 -26.138 -13.970 1.00 95.00 925 ALA A N 1
ATOM 7406 C CA . ALA A 1 925 ? 38.198 -24.908 -13.451 1.00 95.00 925 ALA A CA 1
ATOM 7407 C C . ALA A 1 925 ? 37.195 -25.157 -12.312 1.00 95.00 925 ALA A C 1
ATOM 7409 O O . ALA A 1 925 ? 37.076 -24.331 -11.414 1.00 95.00 925 ALA A O 1
ATOM 7410 N N . THR A 1 926 ? 36.484 -26.287 -12.326 1.00 92.31 926 THR A N 1
ATOM 7411 C CA . THR A 1 926 ? 35.520 -26.650 -11.277 1.00 92.31 926 THR A CA 1
ATOM 7412 C C . THR A 1 926 ? 36.113 -27.538 -10.181 1.00 92.31 926 THR A C 1
ATOM 7414 O O . THR A 1 926 ? 35.405 -27.871 -9.236 1.00 92.31 926 THR A O 1
ATOM 7417 N N . ASN A 1 927 ? 37.378 -27.961 -10.291 1.00 94.75 927 ASN A N 1
ATOM 7418 C CA . ASN A 1 927 ? 38.044 -28.769 -9.270 1.00 94.75 927 ASN A CA 1
ATOM 7419 C C . ASN A 1 927 ? 38.760 -27.864 -8.261 1.00 94.75 927 ASN A C 1
ATOM 7421 O O . ASN A 1 927 ? 39.729 -27.177 -8.589 1.00 94.75 927 ASN A O 1
ATOM 7425 N N . GLU A 1 928 ? 38.286 -27.895 -7.017 1.00 91.19 928 GLU A N 1
ATOM 7426 C CA . GLU A 1 928 ? 38.761 -27.004 -5.960 1.00 91.19 928 GLU A CA 1
ATOM 7427 C C . GLU A 1 928 ? 40.252 -27.187 -5.643 1.00 91.19 928 GLU A C 1
ATOM 7429 O O . GLU A 1 928 ? 40.987 -26.208 -5.532 1.00 91.19 928 GLU A O 1
ATOM 7434 N N . GLU A 1 929 ? 40.735 -28.429 -5.561 1.00 91.69 929 GLU A N 1
ATOM 7435 C CA . GLU A 1 929 ? 42.141 -28.718 -5.258 1.00 91.69 929 GLU A CA 1
ATOM 7436 C C . GLU A 1 929 ? 43.083 -28.195 -6.356 1.00 91.69 929 GLU A C 1
ATOM 7438 O O . GLU A 1 929 ? 44.110 -27.571 -6.076 1.00 91.69 929 GLU A O 1
ATOM 7443 N N . SER A 1 930 ? 42.708 -28.395 -7.621 1.00 88.31 930 SER A N 1
ATOM 7444 C CA . SER A 1 930 ? 43.461 -27.923 -8.787 1.00 88.31 930 SER A CA 1
ATOM 7445 C C . SER A 1 930 ? 43.551 -26.400 -8.799 1.00 88.31 930 SER A C 1
ATOM 7447 O O . SER A 1 930 ? 44.628 -25.836 -8.995 1.00 88.31 930 SER A O 1
ATOM 7449 N N . MET A 1 931 ? 42.437 -25.719 -8.535 1.00 91.31 931 MET A N 1
ATOM 7450 C CA . MET A 1 931 ? 42.407 -24.261 -8.454 1.00 91.31 931 MET A CA 1
ATOM 7451 C C . MET A 1 931 ? 43.193 -23.726 -7.254 1.00 91.31 931 MET A C 1
ATOM 7453 O O . MET A 1 931 ? 43.939 -22.761 -7.418 1.00 91.31 931 MET A O 1
ATOM 7457 N N . ARG A 1 932 ? 43.119 -24.364 -6.076 1.00 89.06 932 ARG A N 1
ATOM 7458 C CA . ARG A 1 932 ? 43.947 -23.994 -4.913 1.00 89.06 932 ARG A CA 1
ATOM 7459 C C . ARG A 1 932 ? 45.440 -24.065 -5.244 1.00 89.06 932 ARG A C 1
ATOM 7461 O O . ARG A 1 932 ? 46.156 -23.102 -4.969 1.00 89.06 932 ARG A O 1
ATOM 7468 N N . LYS A 1 933 ? 45.897 -25.120 -5.934 1.00 88.75 933 LYS A N 1
ATOM 7469 C CA . LYS A 1 933 ? 47.292 -25.236 -6.409 1.00 88.75 933 LYS A CA 1
ATOM 7470 C C . LYS A 1 933 ? 47.681 -24.093 -7.353 1.00 88.75 933 LYS A C 1
ATOM 7472 O O . LYS A 1 933 ? 48.762 -23.524 -7.215 1.00 88.75 933 LYS A O 1
ATOM 7477 N N . ILE A 1 934 ? 46.802 -23.708 -8.281 1.00 86.25 934 ILE A N 1
ATOM 7478 C CA . ILE A 1 934 ? 47.047 -22.572 -9.188 1.00 86.25 934 ILE A CA 1
ATOM 7479 C C . ILE A 1 934 ? 47.113 -21.244 -8.415 1.00 86.25 934 ILE A C 1
ATOM 7481 O O . ILE A 1 934 ? 48.005 -20.431 -8.665 1.00 86.25 934 ILE A O 1
ATOM 7485 N N . ILE A 1 935 ? 46.213 -21.028 -7.449 1.00 86.44 935 ILE A N 1
ATOM 7486 C CA . ILE A 1 935 ? 46.203 -19.836 -6.585 1.00 86.44 935 ILE A CA 1
ATOM 7487 C C . ILE A 1 935 ? 47.508 -19.738 -5.787 1.00 86.44 935 ILE A C 1
ATOM 7489 O O . ILE A 1 935 ? 48.111 -18.666 -5.725 1.00 86.44 935 ILE A O 1
ATOM 7493 N N . GLU A 1 936 ? 47.953 -20.835 -5.176 1.00 87.00 936 GLU A N 1
ATOM 7494 C CA . GLU A 1 936 ? 49.189 -20.873 -4.392 1.00 87.00 936 GLU A CA 1
ATOM 7495 C C . GLU A 1 936 ? 50.430 -20.619 -5.243 1.00 87.00 936 GLU A C 1
ATOM 7497 O O . GLU A 1 936 ? 51.291 -19.838 -4.833 1.00 87.00 936 GLU A O 1
ATOM 7502 N N . THR A 1 937 ? 50.513 -21.219 -6.432 1.00 84.12 937 THR A N 1
ATOM 7503 C CA . THR A 1 937 ? 51.610 -20.969 -7.376 1.00 84.12 937 THR A CA 1
ATOM 7504 C C . THR A 1 937 ? 51.668 -19.492 -7.762 1.00 84.12 937 THR A C 1
ATOM 7506 O O . THR A 1 937 ? 52.717 -18.868 -7.609 1.00 84.12 937 THR A O 1
ATOM 7509 N N . ASN A 1 938 ? 50.532 -18.886 -8.127 1.00 79.31 938 ASN A N 1
ATOM 7510 C CA . ASN A 1 938 ? 50.460 -17.453 -8.439 1.00 79.31 938 ASN A CA 1
ATOM 7511 C C . ASN A 1 938 ? 50.874 -16.567 -7.247 1.00 79.31 938 ASN A C 1
ATOM 7513 O O . ASN A 1 938 ? 51.588 -15.579 -7.428 1.00 79.31 938 ASN A O 1
ATOM 7517 N N . LYS A 1 939 ? 50.466 -16.916 -6.017 1.00 81.25 939 LYS A N 1
ATOM 7518 C CA . LYS A 1 939 ? 50.890 -16.199 -4.798 1.00 81.25 939 LYS A CA 1
ATOM 7519 C C . LYS A 1 939 ? 52.398 -16.310 -4.571 1.00 81.25 939 LYS A C 1
ATOM 7521 O O . LYS A 1 939 ? 53.042 -15.303 -4.278 1.00 81.25 939 LYS A O 1
ATOM 7526 N N . LYS A 1 940 ? 52.967 -17.513 -4.711 1.00 83.88 940 LYS A N 1
ATOM 7527 C CA . LYS A 1 940 ? 54.409 -17.763 -4.552 1.00 83.88 940 LYS A CA 1
ATOM 7528 C C . LYS A 1 940 ? 55.224 -16.994 -5.590 1.00 83.88 940 LYS A C 1
ATOM 7530 O O . LYS A 1 940 ? 56.234 -16.396 -5.230 1.00 83.88 940 LYS A O 1
ATOM 7535 N N . GLU A 1 941 ? 54.783 -16.959 -6.845 1.00 78.12 941 GLU A N 1
ATOM 7536 C CA . GLU A 1 941 ? 55.433 -16.174 -7.900 1.00 78.12 941 GLU A CA 1
ATOM 7537 C C . GLU A 1 941 ? 55.400 -14.672 -7.603 1.00 78.12 941 GLU A C 1
ATOM 7539 O O . GLU A 1 941 ? 56.442 -14.019 -7.654 1.00 78.12 941 GLU A O 1
ATOM 7544 N N . ALA A 1 942 ? 54.242 -14.128 -7.216 1.00 77.50 942 ALA A N 1
ATOM 7545 C CA . ALA A 1 942 ? 54.129 -12.721 -6.836 1.00 77.50 942 ALA A CA 1
ATOM 7546 C C . ALA A 1 942 ? 55.061 -12.369 -5.661 1.00 77.50 942 ALA A C 1
ATOM 7548 O O . ALA A 1 942 ? 55.782 -11.371 -5.718 1.00 77.50 942 ALA A O 1
ATOM 7549 N N . LEU A 1 943 ? 55.120 -13.216 -4.627 1.00 79.94 943 LEU A N 1
ATOM 7550 C CA . LEU A 1 943 ? 56.028 -13.033 -3.488 1.00 79.94 943 LEU A CA 1
ATOM 7551 C C . LEU A 1 943 ? 57.505 -13.087 -3.903 1.00 79.94 943 LEU A C 1
ATOM 7553 O O . LEU A 1 943 ? 58.278 -12.228 -3.484 1.00 79.94 943 LEU A O 1
ATOM 7557 N N . ARG A 1 944 ? 57.900 -14.038 -4.764 1.00 79.62 944 ARG A N 1
ATOM 7558 C CA . ARG A 1 944 ? 59.280 -14.148 -5.275 1.00 79.62 944 ARG A CA 1
ATOM 7559 C C . ARG A 1 944 ? 59.733 -12.869 -5.976 1.00 79.62 944 ARG A C 1
ATOM 7561 O O . ARG A 1 944 ? 60.820 -12.380 -5.685 1.00 79.62 944 ARG A O 1
ATOM 7568 N N . TYR A 1 945 ? 58.900 -12.294 -6.841 1.00 71.56 945 TYR A N 1
ATOM 7569 C CA . TYR A 1 945 ? 59.232 -11.043 -7.530 1.00 71.56 945 TYR A CA 1
ATOM 7570 C C . TYR A 1 945 ? 59.249 -9.827 -6.598 1.00 71.56 945 TYR A C 1
ATOM 7572 O O . TYR A 1 945 ? 60.122 -8.967 -6.730 1.00 71.56 945 TYR A O 1
ATOM 7580 N N . THR A 1 946 ? 58.321 -9.757 -5.640 1.00 70.44 946 THR A N 1
ATOM 7581 C CA . THR A 1 946 ? 58.281 -8.658 -4.660 1.00 70.44 946 THR A CA 1
ATOM 7582 C C . THR A 1 946 ? 59.530 -8.672 -3.774 1.00 70.44 946 THR A C 1
ATOM 7584 O O . THR A 1 946 ? 60.119 -7.625 -3.516 1.00 70.44 946 THR A O 1
ATOM 7587 N N . ASN A 1 947 ? 59.982 -9.865 -3.377 1.00 74.25 947 ASN A N 1
ATOM 7588 C CA . ASN A 1 947 ? 61.201 -10.050 -2.591 1.00 74.25 947 ASN A CA 1
ATOM 7589 C C . ASN A 1 947 ? 62.468 -9.795 -3.421 1.00 74.25 947 ASN A C 1
ATOM 7591 O O . ASN A 1 947 ? 63.388 -9.154 -2.927 1.00 74.25 947 ASN A O 1
ATOM 7595 N N . ALA A 1 948 ? 62.500 -10.198 -4.697 1.00 68.31 948 ALA A N 1
ATOM 7596 C CA . ALA A 1 948 ? 63.620 -9.908 -5.596 1.00 68.31 948 ALA A CA 1
ATOM 7597 C C . ALA A 1 948 ? 63.813 -8.398 -5.851 1.00 68.31 948 ALA A C 1
ATOM 7599 O O . ALA A 1 948 ? 64.939 -7.944 -6.031 1.00 68.31 948 ALA A O 1
ATOM 7600 N N . LYS A 1 949 ? 62.733 -7.602 -5.825 1.00 65.94 949 LYS A N 1
ATOM 7601 C CA . LYS A 1 949 ? 62.790 -6.134 -5.961 1.00 65.94 949 LYS A CA 1
ATOM 7602 C C . LYS A 1 949 ? 63.229 -5.392 -4.700 1.00 65.94 949 LYS A C 1
ATOM 7604 O O . LYS A 1 949 ? 63.682 -4.259 -4.820 1.00 65.94 949 LYS A O 1
ATOM 7609 N N . LYS A 1 950 ? 63.092 -5.990 -3.512 1.00 65.06 950 LYS A N 1
ATOM 7610 C CA . LYS A 1 950 ? 63.541 -5.366 -2.256 1.00 65.06 950 LYS A CA 1
ATOM 7611 C C . LYS A 1 950 ? 65.062 -5.425 -2.054 1.00 65.06 950 LYS A C 1
ATOM 7613 O O . LYS A 1 950 ? 65.548 -4.781 -1.132 1.00 65.06 950 LYS A O 1
ATOM 7618 N N . GLY A 1 951 ? 65.800 -6.127 -2.924 1.00 48.62 951 GLY A N 1
ATOM 7619 C CA . GLY A 1 951 ? 67.236 -6.369 -2.766 1.00 48.62 951 GLY A CA 1
ATOM 7620 C C . GLY A 1 951 ? 67.552 -7.166 -1.489 1.00 48.62 951 GLY A C 1
ATOM 7621 O O . GLY A 1 951 ? 66.692 -7.333 -0.622 1.00 48.62 951 GLY A O 1
ATOM 7622 N N . PRO A 1 952 ? 68.772 -7.701 -1.333 1.00 47.81 952 PRO A N 1
ATOM 7623 C CA . PRO A 1 952 ? 69.214 -8.153 -0.025 1.00 47.81 952 PRO A CA 1
ATOM 7624 C C . PRO A 1 952 ? 69.327 -6.916 0.874 1.00 47.81 952 PRO A C 1
ATOM 7626 O O . PRO A 1 952 ? 70.222 -6.094 0.692 1.00 47.81 952 PRO A O 1
ATOM 7629 N N . THR A 1 953 ? 68.428 -6.754 1.845 1.00 46.22 953 THR A N 1
ATOM 7630 C CA . THR A 1 953 ? 68.692 -5.867 2.983 1.00 46.22 953 THR A CA 1
ATOM 7631 C C . THR A 1 953 ? 69.933 -6.397 3.691 1.00 46.22 953 THR A C 1
ATOM 7633 O O . THR A 1 953 ? 69.857 -7.374 4.438 1.00 46.22 953 THR A O 1
ATOM 7636 N N . ILE A 1 954 ? 71.083 -5.772 3.428 1.00 45.38 954 ILE A N 1
ATOM 7637 C CA . ILE A 1 954 ? 72.297 -5.909 4.229 1.00 45.38 954 ILE A CA 1
ATOM 7638 C C . ILE A 1 954 ? 72.005 -5.212 5.561 1.00 45.38 954 ILE A C 1
ATOM 7640 O O . ILE A 1 954 ? 72.379 -4.066 5.778 1.00 45.38 954 ILE A O 1
ATOM 7644 N N . ASN A 1 955 ? 71.297 -5.897 6.456 1.00 44.81 955 ASN A N 1
ATOM 7645 C CA . ASN A 1 955 ? 71.358 -5.573 7.873 1.00 44.81 955 ASN A CA 1
ATOM 7646 C C . ASN A 1 955 ? 72.597 -6.279 8.417 1.00 44.81 955 ASN A C 1
ATOM 7648 O O . ASN A 1 955 ? 72.529 -7.407 8.903 1.00 44.81 955 ASN A O 1
ATOM 7652 N N . ALA A 1 956 ? 73.749 -5.618 8.282 1.00 41.69 956 ALA A N 1
ATOM 7653 C CA . ALA A 1 956 ? 74.878 -5.916 9.146 1.00 41.69 956 ALA A CA 1
ATOM 7654 C C . ALA A 1 956 ? 74.404 -5.724 10.602 1.00 41.69 956 ALA A C 1
ATOM 7656 O O . ALA A 1 956 ? 73.753 -4.715 10.889 1.00 41.69 956 ALA A O 1
ATOM 7657 N N . PRO A 1 957 ? 74.672 -6.668 11.518 1.00 43.31 957 PRO A N 1
ATOM 7658 C CA . PRO A 1 957 ? 74.300 -6.505 12.914 1.00 43.31 957 PRO A CA 1
ATOM 7659 C C . PRO A 1 957 ? 75.087 -5.327 13.495 1.00 43.31 957 PRO A C 1
ATOM 7661 O O . PRO A 1 957 ? 76.298 -5.410 13.704 1.00 43.31 957 PRO A O 1
ATOM 7664 N N . VAL A 1 958 ? 74.399 -4.213 13.747 1.00 42.38 958 VAL A N 1
ATOM 7665 C CA . VAL A 1 958 ? 74.925 -3.138 14.588 1.00 42.38 958 VAL A CA 1
ATOM 7666 C C . VAL A 1 958 ? 75.033 -3.717 15.997 1.00 42.38 958 VAL A C 1
ATOM 7668 O O . VAL A 1 958 ? 74.026 -4.067 16.607 1.00 42.38 958 VAL A O 1
ATOM 7671 N N . LYS A 1 959 ? 76.264 -3.879 16.493 1.00 42.62 959 LYS A N 1
ATOM 7672 C CA . LYS A 1 959 ? 76.529 -4.189 17.902 1.00 42.62 959 LYS A CA 1
ATOM 7673 C C . LYS A 1 959 ? 75.922 -3.079 18.761 1.00 42.62 959 LYS A C 1
ATOM 7675 O O . LYS A 1 959 ? 76.394 -1.946 18.713 1.00 42.62 959 LYS A O 1
ATOM 7680 N N . GLU A 1 960 ? 74.908 -3.416 19.547 1.00 41.22 960 GLU A N 1
ATOM 7681 C CA . GLU A 1 960 ? 74.390 -2.546 20.601 1.00 41.22 960 GLU A CA 1
ATOM 7682 C C . GLU A 1 960 ? 75.479 -2.279 21.661 1.00 41.22 960 GLU A C 1
ATOM 7684 O O . GLU A 1 960 ? 76.179 -3.214 22.077 1.00 41.22 960 GLU A O 1
ATOM 7689 N N . PRO A 1 961 ? 75.641 -1.033 22.141 1.00 43.56 961 PRO A N 1
ATOM 7690 C CA . PRO A 1 961 ? 76.413 -0.759 23.342 1.00 43.56 961 PRO A CA 1
ATOM 7691 C C . PRO A 1 961 ? 75.651 -1.286 24.563 1.00 43.56 961 PRO A C 1
ATOM 7693 O O . PRO A 1 961 ? 74.474 -0.984 24.754 1.00 43.56 961 PRO A O 1
ATOM 7696 N N . LYS A 1 962 ? 76.338 -2.047 25.420 1.00 47.75 962 LYS A N 1
ATOM 7697 C CA . LYS A 1 962 ? 75.827 -2.453 26.736 1.00 47.75 962 LYS A CA 1
ATOM 7698 C C . LYS A 1 962 ? 75.531 -1.209 27.581 1.00 47.75 962 LYS A C 1
ATOM 7700 O O . LYS A 1 962 ? 76.467 -0.552 28.031 1.00 47.75 962 LYS A O 1
ATOM 7705 N N . ALA A 1 963 ? 74.256 -0.932 27.840 1.00 40.97 963 ALA A N 1
ATOM 7706 C CA . ALA A 1 963 ? 73.831 0.004 28.876 1.00 40.97 963 ALA A CA 1
ATOM 7707 C C . ALA A 1 963 ? 73.450 -0.766 30.149 1.00 40.97 963 ALA A C 1
ATOM 7709 O O . ALA A 1 963 ? 72.760 -1.784 30.107 1.00 40.97 963 ALA A O 1
ATOM 7710 N N . GLN A 1 964 ? 73.996 -0.288 31.263 1.00 38.81 964 GLN A N 1
ATOM 7711 C CA . GLN A 1 964 ? 73.955 -0.880 32.593 1.00 38.81 964 GLN A CA 1
ATOM 7712 C C . GLN A 1 964 ? 72.578 -0.773 33.260 1.00 38.81 964 GLN A C 1
ATOM 7714 O O . GLN A 1 964 ? 71.816 0.165 33.044 1.00 38.81 964 GLN A O 1
ATOM 7719 N N . ASN A 1 965 ? 72.332 -1.757 34.123 1.00 47.03 965 ASN A N 1
ATOM 7720 C CA . ASN A 1 965 ? 71.215 -1.879 35.052 1.00 47.03 965 ASN A CA 1
ATOM 7721 C C . ASN A 1 965 ? 70.992 -0.622 35.908 1.00 47.03 965 ASN A C 1
ATOM 7723 O O . ASN A 1 965 ? 71.932 -0.100 36.502 1.00 47.03 965 ASN A O 1
ATOM 7727 N N . GLY A 1 966 ? 69.726 -0.244 36.083 1.00 38.94 966 GLY A N 1
ATOM 7728 C CA . GLY A 1 966 ? 69.303 0.752 37.066 1.00 38.94 966 GLY A CA 1
ATOM 7729 C C . GLY A 1 966 ? 67.784 0.813 37.197 1.00 38.94 966 GLY A C 1
ATOM 7730 O O . GLY A 1 966 ? 67.135 1.624 36.551 1.00 38.94 966 GLY A O 1
ATOM 7731 N N . VAL A 1 967 ? 67.223 -0.071 38.023 1.00 45.84 967 VAL A N 1
ATOM 7732 C CA . VAL A 1 967 ? 65.828 -0.029 38.504 1.00 45.84 967 VAL A CA 1
ATOM 7733 C C . VAL A 1 967 ?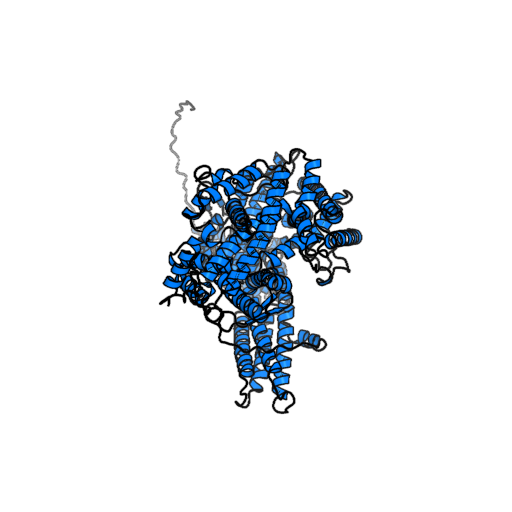 65.701 1.093 39.548 1.00 45.84 967 VAL A C 1
ATOM 7735 O O . VAL A 1 967 ? 66.605 1.238 40.370 1.00 45.84 967 VAL A O 1
ATOM 7738 N N . PRO A 1 968 ? 64.589 1.850 39.572 1.00 46.59 968 PRO A N 1
ATOM 7739 C CA . PRO A 1 968 ? 63.702 1.741 40.737 1.00 46.59 968 PRO A CA 1
ATOM 7740 C C . PRO A 1 968 ? 62.208 1.625 40.380 1.00 46.59 968 PRO A C 1
ATOM 7742 O O . PRO A 1 968 ? 61.698 2.277 39.473 1.00 46.59 968 PRO A O 1
ATOM 7745 N N . LYS A 1 969 ? 61.512 0.789 41.163 1.00 51.06 969 LYS A N 1
ATOM 7746 C CA . LYS A 1 969 ? 60.045 0.699 41.292 1.00 51.06 969 LYS A CA 1
ATOM 7747 C C . LYS A 1 969 ? 59.459 2.007 41.864 1.00 51.06 969 LYS A C 1
ATOM 7749 O O . LYS A 1 969 ? 60.154 2.689 42.611 1.00 51.06 969 LYS A O 1
ATOM 7754 N N . VAL A 1 970 ? 58.181 2.316 41.590 1.00 38.22 970 VAL A N 1
ATOM 7755 C CA . VAL A 1 970 ? 56.998 2.366 42.515 1.00 38.22 970 VAL A CA 1
ATOM 7756 C C . VAL A 1 970 ? 56.126 3.583 42.062 1.00 38.22 970 VAL A C 1
ATOM 7758 O O . VAL A 1 970 ? 56.734 4.514 41.536 1.00 38.22 970 VAL A O 1
ATOM 7761 N N . PRO A 1 971 ? 54.795 3.727 42.307 1.00 47.88 971 PRO A N 1
ATOM 7762 C CA . PRO A 1 971 ? 53.651 2.797 42.392 1.00 47.88 971 PRO A CA 1
ATOM 7763 C C . PRO A 1 971 ? 52.466 3.171 41.452 1.00 47.88 971 PRO A C 1
ATOM 7765 O O . PRO A 1 971 ? 52.430 4.229 40.832 1.00 47.88 971 PRO A O 1
ATOM 7768 N N . ASN A 1 972 ? 51.453 2.298 41.445 1.00 41.97 972 ASN A N 1
ATOM 7769 C CA . ASN A 1 972 ? 50.098 2.515 40.924 1.00 41.97 972 ASN A CA 1
ATOM 7770 C C . ASN A 1 972 ? 49.370 3.738 41.516 1.00 41.97 972 ASN A C 1
ATOM 7772 O O . ASN A 1 972 ? 49.428 3.955 42.730 1.00 41.97 972 ASN A O 1
ATOM 7776 N N . VAL A 1 973 ? 48.555 4.375 40.665 1.00 43.94 973 VAL A N 1
ATOM 7777 C CA . VAL A 1 973 ? 47.205 4.888 40.970 1.00 43.94 973 VAL A CA 1
ATOM 7778 C C . VAL A 1 973 ? 46.272 4.413 39.866 1.00 43.94 973 VAL A C 1
ATOM 7780 O O . VAL A 1 973 ? 46.680 4.534 38.687 1.00 43.94 973 VAL A O 1
#

Secondary structure (DSSP, 8-state):
--------------SSHHHHHHHHHHHHHHH-TTT-HHHHHHHHHHHHTTTGGGG--PPTTS--TTTTHHHHHHHHHHHH-B-TTSSBSS-HHHHH-TTSSHHHHHHHHHHHHHHHHH--HHHHHHHHHHHHHHHHHHHHHHHHHHHT--TTSTTGGGSHHHHHHHHHHHHHHHHHHHHHHHHHHHHHHHHHHH-TT--SHHHHHHHHIIIIIHHHHHHHHHHHHHHHHHHHHHTT-TT--HHHHHHHHHHHHHHHHHHHHHHHHTS-HHHHHHHHTHHHHHHHHHHHHHHHTS-HHHHH----HHHHHHHHHHHHTT-TTBTBEEEEETTEEEEES--EE-TTSSSEEPPPP-----------TTHHHHHHHH-----SHHHHHHHHHHHHHHHHHHHHT--SS----HHHHHHHHHHHHHHHHHHHHHHH-S---HHHHHHHHHHHHHHHHHHHHHHHS-TTTTSHHHHHHHHHHHHHHHHHHHHHTTHHHHHHHHHHHHHHHHHGGGGHHHHHT-TTS-TT-TTTTTTT-SGGGG--SSSSS-SSSSHHHHHHHHHHHHTS-S-HHHHH-TTSSHHHHHHHHHHHHHHHHT--TTSHHHHHHHHHHHHHHHHHHHHHHHHHTTS-TT-TTGGG-HHHHHHHHHHHHHHHHHHHGGGSHHHHHHHHHHH-TT--SHHHHHHHHHHT--HHHHHHHHHHHHHHHHHHHHH-SSSHHHHHHHHHHHHHHHHHHHHHHHHHHHHTTTTS-GGGTS-HHHHHHHHHHTSHHHHHHHHHHHTTSTT-HHHHHHHHHHHHTSTTTTT-EEEEETTTTEEEEESPPPHHHHHHHHHHHHHHHHHHHHHHHHHHT--S-HHHHHHHHHHHHHHHHHHHTTSPPPB-TTT--B--HHHHHHHHHT-HHHHHHTEETTEEEEEPPHHHHHHHHH-HHHHHHHHHHHHHHHHHHHHHHT------------PPP--------

Foldseek 3Di:
DPPPPPPFPDPPDDPDPVSLLVLLVVLLCQLALVNPVLLVCLQQPPVCVPVLCVQQDDDAQFQRSSDLQLVLLLLLLLQCDADPVRHRPDDSNLSSPSPHPSVVSNVSSVLLVVLRVVRDPVSSVVLLVSLVVSLVSLLVNLLVLLVSQPLVPPSSCSTSSNSNSLSSLQSNVSSLVRCLRNPLPVLQVVVCVVVVVDDDSVSSNLLSCQQRSRQSNLLSVLVVQLSVLLVCLVVVNPPRDLVSNLLSLVLNVVVSVLSVVVVVVPDGRSVSSNVVSRVVVSVLVSVLCCVPVCPPVNVVDDDDSQQSNQSSSCSSVVQQCVQWDWDQDPSHIRIRFHWDAPPVNNYIDTGDHDDDDDDDDDDDDPQPVLLVVQALQAQALVSLLVNLVVLVVLLCLLVVLCPDVPPPPCLSVVLSVLSVVLSVLSVVSNVVRAGAAPVSLVVSLVSLVVSLVSLVVCLVPDPCCPPPSNVSNPVSSVSSNSSSCSHSVNSVVNNVVLLVVLLCVQVNCLCVLLQQLQLVNDLQRLQQHPQNNDLVSQDAPDPAFGSNDCQLLLLLLLLVLLVVPDALCQSRHRVHPSVVNNVSSVVSSVLRNPDDAPDPSLLVSLVSLLSSLVSLLVNLLVLLLVQQLVDPSSSNDNSLSSSLNNLVSNVSNVVSCVRNLVSNQVVVCVVVVVDPDSVSVVCVSVLSRACSPVLSVLVVLLSVLSSCLRHPQAPVLLSLLSNLLSLVLNVLSSVQSNVLSVPPSPPDRRSPSQDPVNVVQSVLSNDPQSSVVSSVQRVCCSVPSLLSNLCSSCSNVCVQPVQWDWGAPPVVSHIDIPPHDHPVRSVLSSLLSVLLVLLVVLLVVLVVQDDPDPLSLLLSLLSVQLNLLCVLVVNQAAADLQPRDGDRSVRVSVVLSPDPVNSQVQADPVHSVHGDGSVVSSCQSPDNVNSVVVNVVSVVSSVVNVVVVVPPPPPDPDDDDDDDDDDDDDDDD

Sequence (973 aa):
MKEVELIDEKLPEFENIDQKMEYANNLKKIYDAKTNPAFRESLEGPLYKGKMDQFKGGNPGKLSIGRSAGYSITVLALLLEKDKAGNPKYTFEEICDPNAFVEEKQKMFDKYIKATLRGNDEDKKLIHETLTNGLKRGSEVVSDYASRLNLDDPNYEYSPSFQKLAGLSVMMHDAWQELDANYSKEQLDFVQREAPDIKTKDEAHDYMLDKYIGMMTEFANDQYKIMNGYQKIKNNNPTANPLSVVTGAFMVNEMKKLVEDWRENDIPLTEYSLKKQGRTFYHNLEGAFTGSFLNDDWIDTRFDDELSQQLVKHSIQGTLFKGSSYEIKNEELNVINPPILDSDNSKVILPKPVKVEKKAAKSVKTAKEDFTKYGFTSLDPNAVKKNAKLIGELYKLIDGNNTWGGSKNNNYKNTLSKLKELKELSEKYAKHGMVLGEPEMVRYRSLANDVDKLAEKYLAEKTDINSPYAQKRVDGMKKLRNALKANVAPLKEAAASMKEAVIKEVFGDVNKTYNETDPWRCDNNAFYGQKYADPKTRELSNNGFSLQRSGALSISIFALAATGKYTMDELMDNSKLRAEKAAMYDTVAEHIKNSAPGNEHSKWIAEQIYKGQIATEKMIEDTAKTVDFSNPNIRQNKTFCQMLHLTLHQQDAWQEMAHCQNEIFEIAKHDHPEMNSWNDYKKWWTGRNTPLRDINDAMNKQQNAAVEMMTHKENLDNTASILVLQGAFIKKTLKSLADLQKSEAKDKPMRDWIPREKKMENLALASAVGQQELKGKFRYLDNDPKFSQLVTKGIVDGTLLKNVEMSMDMTKGKAKITGFPSKEEMKEYADNQKFLKKTDMALDRLKAGKYKSVDSFIKDSAYAIFGQMYRMSGNRPPIDAKTGKKLTLEEYAAKKIRSKDFQESLRSNKNPSKFVKPSTVVKMATNEESMRKIIETNKKEALRYTNAKKGPTINAPVKEPKAQNGVPKVPNV